Protein AF-A0A7M4BQ70-F1 (afdb_monomer)

Mean predicted aligned error: 18.28 Å

Foldseek 3Di:
DDDDDDDDDDDDDDDDDDDDPDDDDDDPVVVVVVVVVVVVPDDDDDDDVVVVVVVCVQCVLVVVLVVLLVLLVVLVVPDLVSLVVLLVVLLVLLVVVVVCVVPDDDDDDDDPDDDDDDDDDDDDDDDDPVSLVSSLVSLCSSDPDDVSSVSSVSSSVVSCVVHPCVVVVVVVVVPDDDDDDDDDDDDDDDDDDDDDDDDDDDDDDDDDDDDDDDDDDDDDDDWDWDADDPDDPVPDDDDPPCPQWDPDPVDVRTTGHDDPPPPPPQVVVLSVVLVVLAVPQDAWEFDDKPDLADAAQDKIKTFTARLAQDDWWKWAQFPPRDTDTWAWPHDDRGMTITGHHNRHAWFDMDTFRFSDWGQGDVGDTDTRTYHYDYPDTRHHYEKAWNDWDWDPVDALEEEAQDKTKIKTAMAADQQKWKKKWKDFVPDTPDIDTPDGHGIDIDIDGHHNDQDKTWIKIKMWIAGPRGIDIDIDIGIYHDQFQKDFPDKAKAFQWFFPPPDPPPDDDHQAAAAQAWIKIWTQIATPFQFDDPCDPHTQWFWKWKKKWKQAPVGIDIWTFPDTFTHHNDTDPVGTGITTDRRNRQAFKMKIWMKMDTPSDDPRRPDSIDIDMDMDTHDYFAAAEEDEDWAEQVQLPGGTDDVVLVCVQVCQLSQFANARSRSYHYPPPPDPPPYPPDDDDPLQDNNQDPLDPVSQVSVQVSLQVVQVVVCVVPVDQRYAYEYEYEPPVNDQDKAADEPSHNYIYGYGPQNLRSNLRNLVNLVDAAAADLDPPPPTDPTHDPLDHNHQFADANMWGARPVVRDIDHDGFGASRYPDAPPVDDSSRHHHHSSSRNSNRVSRD

InterPro domains:
  IPR013783 Immunoglobulin-like fold [G3DSA:2.60.40.10] (285-359)

Structure (mmCIF, N/CA/C/O backbone):
data_AF-A0A7M4BQ70-F1
#
_entry.id   AF-A0A7M4BQ70-F1
#
loop_
_atom_site.group_PDB
_atom_site.id
_atom_site.type_symbol
_atom_site.label_atom_id
_atom_site.label_alt_id
_atom_site.label_comp_id
_atom_site.label_asym_id
_atom_site.label_entity_id
_atom_site.label_seq_id
_atom_site.pdbx_PDB_ins_code
_atom_site.Cartn_x
_atom_site.Cartn_y
_atom_site.Cartn_z
_atom_site.occupancy
_atom_site.B_iso_or_equiv
_atom_site.auth_seq_id
_atom_site.auth_comp_id
_atom_site.auth_asym_id
_atom_site.auth_atom_id
_atom_site.pdbx_PDB_model_num
ATOM 1 N N . MET A 1 1 ? 5.244 51.709 -63.763 1.00 38.31 1 MET A N 1
ATOM 2 C CA . MET A 1 1 ? 5.558 52.648 -62.658 1.00 38.31 1 MET A CA 1
ATOM 3 C C . MET A 1 1 ? 5.176 51.974 -61.342 1.00 38.31 1 MET A C 1
ATOM 5 O O . MET A 1 1 ? 4.122 51.354 -61.362 1.00 38.31 1 MET A O 1
ATOM 9 N N . PRO A 1 2 ? 5.934 52.065 -60.230 1.00 46.62 2 PRO A N 1
ATOM 10 C CA . PRO A 1 2 ? 7.212 52.737 -60.008 1.00 46.62 2 PRO A CA 1
ATOM 11 C C . PRO A 1 2 ? 8.396 51.776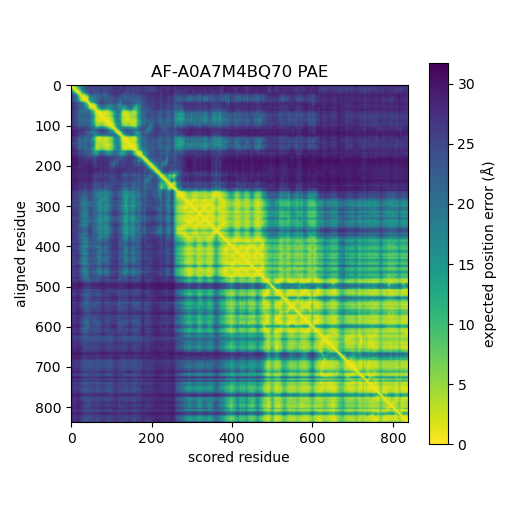 -59.752 1.00 46.62 2 PRO A C 1
ATOM 13 O O . PRO A 1 2 ? 8.256 50.587 -59.494 1.00 46.62 2 PRO A O 1
ATOM 16 N N . THR A 1 3 ? 9.577 52.372 -59.856 1.00 37.34 3 THR A N 1
ATOM 17 C CA . THR A 1 3 ? 10.950 51.871 -59.721 1.00 37.34 3 THR A CA 1
ATOM 18 C C . THR A 1 3 ? 11.385 51.619 -58.271 1.00 37.34 3 THR A C 1
ATOM 20 O O . THR A 1 3 ? 11.152 52.476 -57.417 1.00 37.34 3 THR A O 1
ATOM 23 N N . LYS A 1 4 ? 12.156 50.551 -58.006 1.00 34.53 4 LYS A N 1
ATOM 24 C CA . LYS A 1 4 ? 13.051 50.467 -56.834 1.00 34.53 4 LYS A CA 1
ATOM 25 C C . LYS A 1 4 ? 14.503 50.277 -57.281 1.00 34.53 4 LYS A C 1
ATOM 27 O O . LYS A 1 4 ? 14.823 49.400 -58.072 1.00 34.53 4 LYS A O 1
ATOM 32 N N . LYS A 1 5 ? 15.337 51.198 -56.795 1.00 35.03 5 LYS A N 1
ATOM 33 C CA . LYS A 1 5 ? 16.748 51.425 -57.114 1.00 35.03 5 LYS A CA 1
ATOM 34 C C . LYS A 1 5 ? 17.642 50.290 -56.604 1.00 35.03 5 LYS A C 1
ATOM 36 O O . LYS A 1 5 ? 17.593 49.964 -55.421 1.00 35.03 5 LYS A O 1
ATOM 41 N N . HIS A 1 6 ? 18.532 49.808 -57.468 1.00 35.06 6 HIS A N 1
ATOM 42 C CA . HIS A 1 6 ? 19.778 49.157 -57.071 1.00 35.06 6 HIS A CA 1
ATOM 43 C C . HIS A 1 6 ? 20.744 50.206 -56.506 1.00 35.06 6 HIS A C 1
ATOM 45 O O . HIS A 1 6 ? 20.974 51.242 -57.132 1.00 35.06 6 HIS A O 1
ATOM 51 N N . ARG A 1 7 ? 21.322 49.933 -55.333 1.00 32.34 7 ARG A N 1
ATOM 52 C CA . ARG A 1 7 ? 22.487 50.650 -54.807 1.00 32.34 7 ARG A CA 1
ATOM 53 C C . ARG A 1 7 ? 23.607 49.629 -54.645 1.00 32.34 7 ARG A C 1
ATOM 55 O O . ARG A 1 7 ? 23.526 48.760 -53.786 1.00 32.34 7 ARG A O 1
ATOM 62 N N . ALA A 1 8 ? 24.592 49.718 -55.531 1.00 36.09 8 ALA A N 1
ATOM 63 C CA . ALA A 1 8 ? 25.868 49.033 -55.411 1.00 36.09 8 ALA A CA 1
ATOM 64 C C . ALA A 1 8 ? 26.701 49.736 -54.331 1.00 36.09 8 ALA A C 1
ATOM 66 O O . ALA A 1 8 ? 26.790 50.968 -54.325 1.00 36.09 8 ALA A O 1
ATOM 67 N N . THR A 1 9 ? 27.298 48.959 -53.432 1.00 34.31 9 THR A N 1
ATOM 68 C CA . THR A 1 9 ? 28.248 49.444 -52.427 1.00 34.31 9 THR A CA 1
ATOM 69 C C . THR A 1 9 ? 29.610 48.848 -52.754 1.00 34.31 9 THR A C 1
ATOM 71 O O . THR A 1 9 ? 29.726 47.645 -52.977 1.00 34.31 9 THR A O 1
ATOM 74 N N . ALA A 1 10 ? 30.608 49.721 -52.849 1.00 34.94 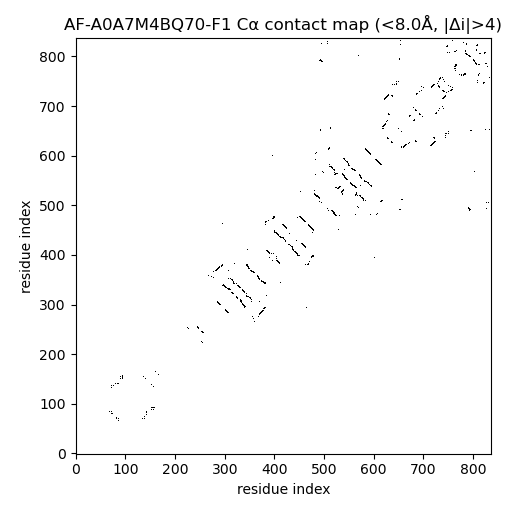10 ALA A N 1
ATOM 75 C CA . ALA A 1 10 ? 31.975 49.410 -53.233 1.00 34.94 10 ALA A CA 1
ATOM 76 C C . ALA A 1 10 ? 32.679 48.505 -52.208 1.00 34.94 10 ALA A C 1
ATOM 78 O O . ALA A 1 10 ? 32.578 48.716 -51.000 1.00 34.94 10 ALA A O 1
ATOM 79 N N . THR A 1 11 ? 33.418 47.525 -52.719 1.00 34.09 11 THR A N 1
ATOM 80 C CA . THR A 1 11 ? 34.337 46.643 -51.996 1.00 34.09 11 THR A CA 1
ATOM 81 C C . THR A 1 11 ? 35.619 47.399 -51.631 1.00 34.09 11 THR A C 1
ATOM 83 O O . THR A 1 11 ? 36.306 47.912 -52.513 1.00 34.09 11 THR A O 1
ATOM 86 N N . GLN A 1 12 ? 35.959 47.459 -50.339 1.00 40.97 12 GLN A N 1
ATOM 87 C CA . GLN A 1 12 ? 37.309 47.803 -49.875 1.00 40.97 12 GLN A CA 1
ATOM 88 C C . GLN A 1 12 ? 38.196 46.541 -49.826 1.00 40.97 12 GLN A C 1
ATOM 90 O O . GLN A 1 12 ? 37.681 45.461 -49.528 1.00 40.97 12 GLN A O 1
ATOM 95 N N . PRO A 1 13 ? 39.508 46.651 -50.112 1.00 36.47 13 PRO A N 1
ATOM 96 C CA . PRO A 1 13 ? 40.449 45.540 -50.008 1.00 36.47 13 PRO A CA 1
ATOM 97 C C . PRO A 1 13 ? 40.725 45.191 -48.539 1.00 36.47 13 PRO A C 1
ATOM 99 O O . PRO A 1 13 ? 40.905 46.074 -47.702 1.00 36.47 13 PRO A O 1
ATOM 102 N N . GLY A 1 14 ? 40.717 43.890 -48.249 1.00 36.09 14 GLY A N 1
ATOM 103 C CA . GLY A 1 14 ? 40.751 43.329 -46.902 1.00 36.09 14 GLY A CA 1
ATOM 104 C C . GLY A 1 14 ? 42.095 43.454 -46.185 1.00 36.09 14 GLY A C 1
ATOM 105 O O . GLY A 1 14 ? 43.161 43.249 -46.762 1.00 36.09 14 GLY A O 1
ATOM 106 N N . THR A 1 15 ? 42.003 43.731 -44.889 1.00 46.19 15 THR A N 1
ATOM 107 C CA . THR A 1 15 ? 43.049 43.506 -43.887 1.00 46.19 15 THR A CA 1
ATOM 108 C C . THR A 1 15 ? 43.100 42.002 -43.562 1.00 46.19 15 THR A C 1
ATOM 110 O O . THR A 1 15 ? 42.032 41.399 -43.426 1.00 46.19 15 THR A O 1
ATOM 113 N N . PRO A 1 16 ? 44.278 41.361 -43.443 1.00 41.09 16 PRO A N 1
ATOM 114 C CA . PRO A 1 16 ? 44.357 39.945 -43.083 1.00 41.09 16 PRO A CA 1
ATOM 115 C C . PRO A 1 16 ? 43.843 39.716 -41.647 1.00 41.09 16 PRO A C 1
ATOM 117 O O . PRO A 1 16 ? 44.098 40.556 -40.780 1.00 41.09 16 PRO A O 1
ATOM 120 N N . PRO A 1 17 ? 43.123 38.612 -41.370 1.00 36.28 17 PRO A N 1
ATOM 121 C CA . PRO A 1 17 ? 42.645 38.318 -40.026 1.00 36.28 17 PRO A CA 1
ATOM 122 C C . PRO A 1 17 ? 43.804 37.900 -39.114 1.00 36.28 17 PRO A C 1
ATOM 124 O O . PRO A 1 17 ? 44.617 37.047 -39.472 1.00 36.28 17 PRO A O 1
ATOM 127 N N . SER A 1 18 ? 43.850 38.483 -37.914 1.00 38.06 18 SER A N 1
ATOM 128 C CA . SER A 1 18 ? 44.608 37.931 -36.788 1.00 38.06 18 SER A CA 1
ATOM 129 C C . SER A 1 18 ? 44.071 36.537 -36.433 1.00 38.06 18 SER A C 1
ATOM 131 O O . SER A 1 18 ? 42.858 36.328 -36.518 1.00 38.06 18 SER A O 1
ATOM 133 N N . PRO A 1 19 ? 44.924 35.588 -36.012 1.00 32.72 19 PRO A N 1
ATOM 134 C CA . PRO A 1 19 ? 44.477 34.260 -35.613 1.00 32.72 19 PRO A CA 1
ATOM 135 C C . PRO A 1 19 ? 43.611 34.361 -34.349 1.00 32.72 19 PRO A C 1
ATOM 137 O O . PRO A 1 19 ? 44.095 34.744 -33.285 1.00 32.72 19 PRO A O 1
ATOM 140 N N . SER A 1 20 ? 42.321 34.039 -34.473 1.00 30.80 20 SER A N 1
ATOM 141 C CA . SER A 1 20 ? 41.414 33.863 -33.340 1.00 30.80 20 SER A CA 1
ATOM 142 C C . SER A 1 20 ? 41.683 32.508 -32.688 1.00 30.80 20 SER A C 1
ATOM 144 O O . SER A 1 20 ? 41.376 31.461 -33.259 1.00 30.80 20 SER A O 1
ATOM 146 N N . THR A 1 21 ? 42.228 32.513 -31.479 1.00 34.12 21 THR A N 1
ATOM 147 C CA . THR A 1 21 ? 42.140 31.380 -30.553 1.00 34.12 21 THR A CA 1
ATOM 148 C C . THR A 1 21 ? 40.746 31.364 -29.925 1.00 34.12 21 THR A C 1
ATOM 150 O O . THR A 1 21 ? 40.590 31.728 -28.763 1.00 34.12 21 THR A O 1
ATOM 153 N N . ASP A 1 22 ? 39.730 30.980 -30.700 1.00 27.31 22 ASP A N 1
ATOM 154 C CA . ASP A 1 22 ? 38.403 30.665 -30.168 1.00 27.31 22 ASP A CA 1
ATOM 155 C C . ASP A 1 22 ? 38.277 29.147 -30.042 1.00 27.31 22 ASP A C 1
ATOM 157 O O . ASP A 1 22 ? 38.184 28.406 -31.022 1.00 27.31 22 ASP A O 1
ATOM 161 N N . VAL A 1 23 ? 38.301 28.678 -28.797 1.00 29.28 23 VAL A N 1
ATOM 162 C CA . VAL A 1 23 ? 37.930 27.313 -28.433 1.00 29.28 23 VAL A CA 1
ATOM 163 C C . VAL A 1 23 ? 36.428 27.173 -28.680 1.00 29.28 23 VAL A C 1
ATOM 165 O O . VAL A 1 23 ? 35.619 27.798 -27.994 1.00 29.28 23 VAL A O 1
ATOM 168 N N . HIS A 1 24 ? 36.030 26.364 -29.663 1.00 29.09 24 HIS A N 1
ATOM 169 C CA . HIS A 1 24 ? 34.623 26.028 -29.863 1.00 29.09 24 HIS A CA 1
ATOM 170 C C . HIS A 1 24 ? 34.094 25.254 -28.646 1.00 29.09 24 HIS A C 1
ATOM 172 O O . HIS A 1 24 ? 34.524 24.134 -28.372 1.00 29.09 24 HIS A O 1
ATOM 178 N N . ALA A 1 25 ? 33.136 25.842 -27.925 1.00 32.41 25 ALA A N 1
ATOM 179 C CA . ALA A 1 25 ? 32.333 25.119 -26.945 1.00 32.41 25 ALA A CA 1
ATOM 180 C C . ALA A 1 25 ? 31.550 23.983 -27.633 1.00 32.41 25 ALA A C 1
ATOM 182 O O . ALA A 1 25 ? 31.101 24.135 -28.773 1.00 32.41 25 ALA A O 1
ATOM 183 N N . PHE A 1 26 ? 31.375 22.856 -26.933 1.00 31.47 26 PHE A N 1
ATOM 184 C CA . PHE A 1 26 ? 30.595 21.708 -27.405 1.00 31.47 26 PHE A CA 1
ATOM 185 C C . PHE A 1 26 ? 29.215 22.128 -27.926 1.00 31.47 26 PHE A C 1
ATOM 187 O O . PHE A 1 26 ? 28.529 22.959 -27.322 1.00 31.47 26 PHE A O 1
ATOM 194 N N . ALA A 1 27 ? 28.766 21.508 -29.020 1.00 37.94 27 ALA A N 1
ATOM 195 C CA . ALA A 1 27 ? 27.408 21.705 -29.498 1.00 37.94 27 ALA A CA 1
ATOM 196 C C . ALA A 1 27 ? 26.410 21.215 -28.423 1.00 37.94 27 ALA A C 1
ATOM 198 O O . ALA A 1 27 ? 26.589 20.121 -27.878 1.00 37.94 27 ALA A O 1
ATOM 199 N N . PRO A 1 28 ? 25.301 21.934 -28.156 1.00 37.88 28 PRO A N 1
ATOM 200 C CA . PRO A 1 28 ? 24.269 21.528 -27.187 1.00 37.88 28 PRO A CA 1
ATOM 201 C C . PRO A 1 28 ? 23.626 20.148 -27.428 1.00 37.88 28 PRO A C 1
ATOM 203 O O . PRO A 1 28 ? 22.796 19.705 -26.633 1.00 37.88 28 PRO A O 1
ATOM 206 N N . ARG A 1 29 ? 23.952 19.495 -28.550 1.00 36.84 29 ARG A N 1
ATOM 207 C CA . ARG A 1 29 ? 23.546 18.137 -28.924 1.00 36.84 29 ARG A CA 1
ATOM 208 C C . ARG A 1 29 ? 24.431 17.067 -28.273 1.00 36.84 29 ARG A C 1
ATOM 210 O O . ARG A 1 29 ? 23.907 16.042 -27.853 1.00 36.84 29 ARG A O 1
ATOM 217 N N . ASP A 1 30 ? 25.730 17.324 -28.136 1.00 38.97 30 ASP A N 1
ATOM 218 C CA . ASP A 1 30 ? 26.697 16.365 -27.586 1.00 38.97 30 ASP A CA 1
ATOM 219 C C . ASP A 1 30 ? 26.665 16.354 -26.053 1.00 38.97 30 ASP A C 1
ATOM 221 O O . ASP A 1 30 ? 26.732 15.290 -25.440 1.00 38.97 30 ASP A O 1
ATOM 225 N N . ILE A 1 31 ? 26.420 17.521 -25.444 1.00 37.47 31 ILE A N 1
ATOM 226 C CA . ILE A 1 31 ? 26.162 17.660 -24.000 1.00 37.47 31 ILE A CA 1
ATOM 227 C C . ILE A 1 31 ? 24.901 16.871 -23.606 1.00 37.47 31 ILE A C 1
ATOM 229 O O . ILE A 1 31 ? 24.940 16.060 -22.684 1.00 37.47 31 ILE A O 1
ATOM 233 N N . ARG A 1 32 ? 23.809 17.000 -24.376 1.00 39.59 32 ARG A N 1
ATOM 234 C CA . ARG A 1 32 ? 22.555 16.260 -24.130 1.00 39.59 32 ARG A CA 1
ATOM 235 C C . ARG A 1 32 ? 22.685 14.748 -24.321 1.00 39.59 32 ARG A C 1
ATOM 237 O O . ARG A 1 32 ? 22.023 13.986 -23.622 1.00 39.59 32 ARG A O 1
ATOM 244 N N . ARG A 1 33 ? 23.551 14.301 -25.235 1.00 40.78 33 ARG A N 1
ATOM 245 C CA . ARG A 1 33 ? 23.840 12.874 -25.455 1.00 40.78 33 ARG A CA 1
ATOM 246 C C . ARG A 1 33 ? 24.620 12.263 -24.283 1.00 40.78 33 ARG A C 1
ATOM 248 O O . ARG A 1 33 ? 24.382 11.111 -23.930 1.00 40.78 33 ARG A O 1
ATOM 255 N N . LEU A 1 34 ? 25.511 13.036 -23.656 1.00 34.72 34 LEU A N 1
ATOM 256 C CA . LEU A 1 34 ? 26.246 12.628 -22.454 1.00 34.72 34 LEU A CA 1
ATOM 257 C C . LEU A 1 34 ? 25.341 12.564 -21.212 1.00 34.72 34 LEU A C 1
ATOM 259 O O . LEU A 1 34 ? 25.412 11.599 -20.455 1.00 34.72 34 LEU A O 1
ATOM 263 N N . GLU A 1 35 ? 24.441 13.535 -21.039 1.00 38.62 35 GLU A N 1
ATOM 264 C CA . GLU A 1 35 ? 23.455 13.548 -19.944 1.00 38.62 35 GLU A CA 1
ATOM 265 C C . GLU A 1 35 ? 22.516 12.325 -19.995 1.00 38.62 35 GLU A C 1
ATOM 267 O O . GLU A 1 35 ? 22.241 11.702 -18.967 1.00 38.62 35 GLU A O 1
ATOM 272 N N . GLN A 1 36 ? 22.094 11.917 -21.199 1.00 40.50 36 GLN A N 1
ATOM 273 C CA . GLN A 1 36 ? 21.262 10.726 -21.429 1.00 40.50 36 GLN A CA 1
ATOM 274 C C . GLN A 1 36 ? 21.963 9.409 -21.054 1.00 40.50 36 GLN A C 1
ATOM 276 O O . GLN A 1 36 ? 21.322 8.492 -20.542 1.00 40.50 36 GLN A O 1
ATOM 281 N N . LEU A 1 37 ? 23.280 9.312 -21.263 1.00 40.19 37 LEU A N 1
ATOM 282 C CA . LEU A 1 37 ? 24.069 8.120 -20.928 1.00 40.19 37 LEU A CA 1
ATOM 283 C C . LEU A 1 37 ? 24.333 7.989 -19.421 1.00 40.19 37 LEU A C 1
ATOM 285 O O . LEU A 1 37 ? 24.360 6.874 -18.896 1.00 40.19 37 LEU A O 1
ATOM 289 N N . VAL A 1 38 ? 24.485 9.113 -18.715 1.00 35.47 38 VAL A N 1
ATOM 290 C CA . VAL A 1 38 ? 24.699 9.145 -17.257 1.00 35.47 38 VAL A CA 1
ATOM 291 C C . VAL A 1 38 ? 23.411 8.804 -16.497 1.00 35.47 38 VAL A C 1
ATOM 293 O O . VAL A 1 38 ? 23.454 8.057 -15.519 1.00 35.47 38 VAL A O 1
ATOM 296 N N . ALA A 1 39 ? 22.254 9.265 -16.979 1.00 38.72 39 ALA A N 1
ATOM 297 C CA . ALA A 1 39 ? 20.955 8.992 -16.360 1.00 38.72 39 ALA A CA 1
ATOM 298 C C . ALA A 1 39 ? 20.528 7.510 -16.429 1.00 38.72 39 ALA A C 1
ATOM 300 O O . ALA A 1 39 ? 19.745 7.058 -15.597 1.00 38.72 39 ALA A O 1
ATOM 301 N N . HIS A 1 40 ? 21.057 6.731 -17.379 1.00 34.91 40 HIS A N 1
ATOM 302 C CA . HIS A 1 40 ? 20.663 5.332 -17.588 1.00 34.91 40 HIS A CA 1
ATOM 303 C C . HIS A 1 40 ? 21.408 4.317 -16.695 1.00 34.91 40 HIS A C 1
ATOM 305 O O . HIS A 1 40 ? 21.051 3.141 -16.681 1.00 34.91 40 HIS A O 1
ATOM 311 N N . ARG A 1 41 ? 22.444 4.733 -15.942 1.00 30.47 41 ARG A N 1
ATOM 312 C CA . ARG A 1 41 ? 23.308 3.819 -15.160 1.00 30.47 41 ARG A CA 1
ATOM 313 C C . ARG A 1 41 ? 23.266 3.982 -13.634 1.00 30.47 41 ARG A C 1
ATOM 315 O O . ARG A 1 41 ? 23.991 3.265 -12.947 1.00 30.47 41 ARG A O 1
ATOM 322 N N . LEU A 1 42 ? 22.424 4.856 -13.078 1.00 28.84 42 LEU A N 1
ATOM 323 C CA . LEU A 1 42 ? 22.315 5.054 -11.624 1.00 28.84 42 LEU A CA 1
ATOM 324 C C . LEU A 1 42 ? 20.877 4.808 -11.125 1.00 28.84 42 LEU A C 1
ATOM 326 O O . LEU A 1 42 ? 19.964 5.498 -11.574 1.00 28.84 42 LEU A O 1
ATOM 330 N N . PRO A 1 43 ? 20.638 3.867 -10.188 1.00 29.48 43 PRO A N 1
ATOM 331 C CA . PRO A 1 43 ? 19.334 3.728 -9.547 1.00 29.48 43 PRO A CA 1
ATOM 332 C C . PRO A 1 43 ? 19.070 4.897 -8.584 1.00 29.48 43 PRO A C 1
ATOM 334 O O . PRO A 1 43 ? 19.944 5.317 -7.823 1.00 29.48 43 PRO A O 1
ATOM 337 N N . ALA A 1 44 ? 17.844 5.420 -8.630 1.00 30.95 44 ALA A N 1
ATOM 338 C CA . ALA A 1 44 ? 17.413 6.625 -7.934 1.00 30.95 44 ALA A CA 1
ATOM 339 C C . ALA A 1 44 ? 17.340 6.453 -6.403 1.00 30.95 44 ALA A C 1
ATOM 341 O O . ALA A 1 44 ? 16.436 5.806 -5.881 1.00 30.95 44 ALA A O 1
ATOM 342 N N . TYR A 1 45 ? 18.240 7.126 -5.683 1.00 30.39 45 TYR A N 1
ATOM 343 C CA . TYR A 1 45 ? 18.024 7.580 -4.306 1.00 30.39 45 TYR A CA 1
ATOM 344 C C . TYR A 1 45 ? 18.478 9.043 -4.198 1.00 30.39 45 TYR A C 1
ATOM 346 O O . TYR A 1 45 ? 19.604 9.347 -4.599 1.00 30.39 45 TYR A O 1
ATOM 354 N N . PRO A 1 46 ? 17.659 9.966 -3.660 1.00 33.12 46 PRO A N 1
ATOM 355 C CA . PRO A 1 46 ? 18.097 11.339 -3.461 1.00 33.12 46 PRO A CA 1
ATOM 356 C C . PRO A 1 46 ? 19.061 11.396 -2.269 1.00 33.12 46 PRO A C 1
ATOM 358 O O . PRO A 1 46 ? 18.677 11.158 -1.124 1.00 33.12 46 PRO A O 1
ATOM 361 N N . LEU A 1 47 ? 20.329 11.711 -2.533 1.00 32.81 47 LEU A N 1
ATOM 362 C CA . LEU A 1 47 ? 21.288 12.065 -1.487 1.00 32.81 47 LEU A CA 1
ATOM 363 C C . LEU A 1 47 ? 20.953 13.457 -0.938 1.00 32.81 47 LEU A C 1
ATOM 365 O O . LEU A 1 47 ? 20.641 14.377 -1.694 1.00 32.81 47 LEU A O 1
ATOM 369 N N . ALA A 1 48 ? 21.040 13.625 0.383 1.00 39.72 48 ALA A N 1
ATOM 370 C CA . ALA A 1 48 ? 20.822 14.919 1.022 1.00 39.72 48 ALA A CA 1
ATOM 371 C C . ALA A 1 48 ? 21.852 15.965 0.523 1.00 39.72 48 ALA A C 1
ATOM 373 O O . ALA A 1 48 ? 23.019 15.613 0.326 1.00 39.72 48 ALA A O 1
ATOM 374 N N . PRO A 1 49 ? 21.489 17.256 0.391 1.00 38.38 49 PRO A N 1
ATOM 375 C CA . PRO A 1 49 ? 22.379 18.306 -0.128 1.00 38.38 49 PRO A CA 1
ATOM 376 C C . PRO A 1 49 ? 23.742 18.412 0.585 1.00 38.38 49 PRO A C 1
ATOM 378 O O . PRO A 1 49 ? 24.759 18.699 -0.042 1.00 38.38 49 PRO A O 1
ATOM 381 N N . ALA A 1 50 ? 23.793 18.102 1.885 1.00 36.81 50 ALA A N 1
ATOM 382 C CA . ALA A 1 50 ? 25.030 18.083 2.669 1.00 36.81 50 ALA A CA 1
ATOM 383 C C . ALA A 1 50 ? 25.963 16.903 2.324 1.00 36.81 50 ALA A C 1
ATOM 385 O O . ALA A 1 50 ? 27.182 17.024 2.446 1.00 36.81 50 ALA A O 1
ATOM 386 N N . ALA A 1 51 ? 25.409 15.772 1.876 1.00 35.94 51 ALA A N 1
ATOM 387 C CA . ALA A 1 51 ? 26.185 14.644 1.367 1.00 35.94 51 ALA A CA 1
ATOM 388 C C . ALA A 1 51 ? 26.738 14.953 -0.031 1.00 35.94 51 ALA A C 1
ATOM 390 O O . ALA A 1 51 ? 27.896 14.655 -0.291 1.00 35.94 51 ALA A O 1
ATOM 391 N N . LEU A 1 52 ? 25.963 15.638 -0.881 1.00 37.22 52 LEU A N 1
ATOM 392 C CA . LEU A 1 52 ? 26.404 16.145 -2.189 1.00 37.22 52 LEU A CA 1
ATOM 393 C C . LEU A 1 52 ? 27.562 17.147 -2.072 1.00 37.22 52 LEU A C 1
ATOM 395 O O . LEU A 1 52 ? 28.539 17.027 -2.803 1.00 37.22 52 LEU A O 1
ATOM 399 N N . ALA A 1 53 ? 27.505 18.076 -1.113 1.00 38.25 53 ALA A N 1
ATOM 400 C CA . ALA A 1 53 ? 28.583 19.039 -0.880 1.00 38.25 53 ALA A CA 1
ATOM 401 C C . ALA A 1 53 ? 29.884 18.371 -0.390 1.00 38.25 53 ALA A C 1
ATOM 403 O O . ALA A 1 53 ? 30.970 18.718 -0.845 1.00 38.25 53 ALA A O 1
ATOM 404 N N . LYS A 1 54 ? 29.788 17.369 0.495 1.00 37.00 54 LYS A N 1
ATOM 405 C CA . LYS A 1 54 ? 30.957 16.617 0.986 1.00 37.00 54 LYS A CA 1
ATOM 406 C C . LYS A 1 54 ? 31.528 15.658 -0.064 1.00 37.00 54 LYS A C 1
ATOM 408 O O . LYS A 1 54 ? 32.744 15.506 -0.141 1.00 37.00 54 LYS A O 1
ATOM 413 N N . LEU A 1 55 ? 30.674 15.063 -0.900 1.00 33.09 55 LEU A N 1
ATOM 414 C CA . LEU A 1 55 ? 31.087 14.240 -2.039 1.00 33.09 55 LEU A CA 1
ATOM 415 C C . LEU A 1 55 ? 31.781 15.096 -3.112 1.00 33.09 55 LEU A C 1
ATOM 417 O O . LEU A 1 55 ? 32.806 14.687 -3.635 1.00 33.09 55 LEU A O 1
ATOM 421 N N . ALA A 1 56 ? 31.281 16.305 -3.386 1.00 35.59 56 ALA A N 1
ATOM 422 C CA . ALA A 1 56 ? 31.891 17.242 -4.332 1.00 35.59 56 ALA A CA 1
ATOM 423 C C . ALA A 1 56 ? 33.284 17.716 -3.881 1.00 35.59 56 ALA A C 1
ATOM 425 O O . ALA A 1 56 ? 34.200 17.777 -4.695 1.00 35.59 56 ALA A O 1
ATOM 426 N N . VAL A 1 57 ? 33.475 17.980 -2.583 1.00 38.31 57 VAL A N 1
ATOM 427 C CA . VAL A 1 57 ? 34.785 18.360 -2.020 1.00 38.31 57 VAL A CA 1
ATOM 428 C C . VAL A 1 57 ? 35.776 17.185 -2.027 1.00 38.31 57 VAL A C 1
ATOM 430 O O . VAL A 1 57 ? 36.955 17.390 -2.293 1.00 38.31 57 VAL A O 1
ATOM 433 N N . GLY A 1 58 ? 35.311 15.951 -1.795 1.00 34.53 58 GLY A N 1
ATOM 434 C CA . GLY A 1 58 ? 36.157 14.748 -1.839 1.00 34.53 58 GLY A CA 1
ATOM 435 C C . GLY A 1 58 ? 36.458 14.211 -3.248 1.00 34.53 58 GLY A C 1
ATOM 436 O O . GLY A 1 58 ? 37.478 13.553 -3.436 1.00 34.53 58 GLY A O 1
ATOM 437 N N . LEU A 1 59 ? 35.597 14.481 -4.238 1.00 33.84 59 LEU A N 1
ATOM 438 C CA . LEU A 1 59 ? 35.743 14.022 -5.629 1.00 33.84 59 LEU A CA 1
ATOM 439 C C . LEU A 1 59 ? 36.391 15.052 -6.564 1.00 33.84 59 LEU A C 1
ATOM 441 O O . LEU A 1 59 ? 36.791 14.673 -7.663 1.00 33.84 59 LEU A O 1
ATOM 445 N N . ALA A 1 60 ? 36.531 16.317 -6.153 1.00 38.00 60 ALA A N 1
ATOM 446 C CA . ALA A 1 60 ? 37.185 17.360 -6.950 1.00 38.00 60 ALA A CA 1
ATOM 447 C C . ALA A 1 60 ? 38.603 16.986 -7.457 1.00 38.00 60 ALA A C 1
ATOM 449 O O . ALA A 1 60 ? 38.936 17.361 -8.580 1.00 38.00 60 ALA A O 1
ATOM 450 N N . PRO A 1 61 ? 39.426 16.202 -6.724 1.00 42.25 61 PRO A N 1
ATOM 451 C CA . PRO A 1 61 ? 40.705 15.708 -7.250 1.00 42.25 61 PRO A CA 1
ATOM 452 C C . PRO A 1 61 ? 40.579 14.569 -8.285 1.00 42.25 61 PRO A C 1
ATOM 454 O O . PRO A 1 61 ? 41.532 14.291 -9.005 1.00 42.25 61 PRO A O 1
ATOM 457 N N . LEU A 1 62 ? 39.425 13.890 -8.372 1.00 41.59 62 LEU A N 1
ATOM 458 C CA . LEU A 1 62 ? 39.198 12.718 -9.237 1.00 41.59 62 LEU A CA 1
ATOM 459 C C . LEU A 1 62 ? 38.430 13.038 -10.524 1.00 41.59 62 LEU A C 1
ATOM 461 O O . LEU A 1 62 ? 38.528 12.281 -11.489 1.00 41.59 62 LEU A O 1
ATOM 465 N N . THR A 1 63 ? 37.699 14.155 -10.581 1.00 49.97 63 THR A N 1
ATOM 466 C CA . THR A 1 63 ? 37.042 14.616 -11.816 1.00 49.97 63 THR A CA 1
ATOM 467 C C . THR A 1 63 ? 38.050 14.866 -12.936 1.00 49.97 63 THR A C 1
ATOM 469 O O . THR A 1 63 ? 37.806 14.454 -14.062 1.00 49.97 63 THR A O 1
ATOM 472 N N . TRP A 1 64 ? 39.243 15.369 -12.604 1.00 63.03 64 TRP A N 1
ATOM 473 C CA . TRP A 1 64 ? 40.327 15.572 -13.570 1.00 63.03 64 TRP A CA 1
ATOM 474 C C . TRP A 1 64 ? 40.812 14.267 -14.235 1.00 63.03 64 TRP A C 1
ATOM 476 O O . TRP A 1 64 ? 41.067 14.248 -15.435 1.00 63.03 64 TRP A O 1
ATOM 486 N N . LEU A 1 65 ? 40.873 13.142 -13.507 1.00 55.56 65 LEU A N 1
ATOM 487 C CA . LEU A 1 65 ? 41.226 11.834 -14.088 1.00 55.56 65 LEU A CA 1
ATOM 488 C C . LEU A 1 65 ? 40.168 11.349 -15.092 1.00 55.56 65 LEU A C 1
ATOM 490 O O . LEU A 1 65 ? 40.513 10.793 -16.138 1.00 55.56 65 LEU A O 1
ATOM 494 N N . ASN A 1 66 ? 38.888 11.596 -14.801 1.00 63.91 66 ASN A N 1
ATOM 495 C CA . ASN A 1 66 ? 37.791 11.320 -15.730 1.00 63.91 66 ASN A CA 1
ATOM 496 C C . ASN A 1 66 ? 37.803 12.252 -16.946 1.00 63.91 66 ASN A C 1
ATOM 498 O O . ASN A 1 66 ? 37.382 11.823 -18.015 1.00 63.91 66 ASN A O 1
ATOM 502 N N . ASP A 1 67 ? 38.324 13.471 -16.814 1.00 71.06 67 ASP A N 1
ATOM 503 C CA . ASP A 1 67 ? 38.477 14.410 -17.930 1.00 71.06 67 ASP A CA 1
ATOM 504 C C . ASP A 1 67 ? 39.647 14.021 -18.854 1.00 71.06 67 ASP A C 1
ATOM 506 O O . ASP A 1 67 ? 39.591 14.251 -20.064 1.00 71.06 67 ASP A O 1
ATOM 510 N N . LEU A 1 68 ? 40.677 13.354 -18.316 1.00 75.25 68 LEU A N 1
ATOM 511 C CA . LEU A 1 68 ? 41.801 12.835 -19.102 1.00 75.25 68 LEU A CA 1
ATOM 512 C C . LEU A 1 68 ? 41.513 11.500 -19.797 1.00 75.25 68 LEU A C 1
ATOM 514 O O . LEU A 1 68 ? 42.121 11.208 -20.824 1.00 75.25 68 LEU A O 1
ATOM 518 N N . LEU A 1 69 ? 40.602 10.678 -19.273 1.00 68.25 69 LEU A N 1
ATOM 519 C CA . LEU A 1 69 ? 40.267 9.357 -19.827 1.00 68.25 69 LEU A CA 1
ATOM 520 C C . LEU A 1 69 ? 39.756 9.394 -21.285 1.00 68.25 69 LEU A C 1
ATOM 522 O O . LEU A 1 69 ? 40.206 8.566 -22.082 1.00 68.25 69 LEU A O 1
ATOM 526 N N . PRO A 1 70 ? 38.876 10.334 -21.686 1.00 73.38 70 PRO A N 1
ATOM 527 C CA . PRO A 1 70 ? 38.488 10.520 -23.081 1.00 73.38 70 PRO A CA 1
ATOM 528 C C . PRO A 1 70 ? 39.667 10.881 -23.985 1.00 73.38 70 PRO A C 1
ATOM 530 O O . PRO A 1 70 ? 39.776 10.332 -25.080 1.00 73.38 70 PRO A O 1
ATOM 533 N N . ASP A 1 71 ? 40.570 11.761 -23.540 1.00 68.88 71 ASP A N 1
ATOM 534 C CA . ASP A 1 71 ? 41.783 12.082 -24.298 1.00 68.88 71 ASP A CA 1
ATOM 535 C C . ASP A 1 71 ? 42.726 10.877 -24.362 1.00 68.88 71 ASP A C 1
ATOM 537 O O . ASP A 1 71 ? 43.180 10.537 -25.446 1.00 68.88 71 ASP A O 1
ATOM 541 N N . ALA A 1 72 ? 42.912 10.130 -23.275 1.00 62.19 72 ALA A N 1
ATOM 542 C CA . ALA A 1 72 ? 43.703 8.903 -23.262 1.00 62.19 72 ALA A CA 1
ATOM 543 C C . ALA A 1 72 ? 43.152 7.824 -24.211 1.00 62.19 72 ALA A C 1
ATOM 545 O O . ALA A 1 72 ? 43.906 7.204 -24.960 1.00 62.19 72 ALA A O 1
ATOM 546 N N . HIS A 1 73 ? 41.833 7.622 -24.242 1.00 59.38 73 HIS A N 1
ATOM 547 C CA . HIS A 1 73 ? 41.190 6.720 -25.201 1.00 59.38 73 HIS A CA 1
ATOM 548 C C . HIS A 1 73 ? 41.389 7.187 -26.646 1.00 59.38 73 HIS A C 1
ATOM 550 O O . HIS A 1 73 ? 41.703 6.373 -27.513 1.00 59.38 73 HIS A O 1
ATOM 556 N N . ARG A 1 74 ? 41.236 8.489 -26.908 1.00 60.78 74 ARG A N 1
ATOM 557 C CA . ARG A 1 74 ? 41.451 9.074 -28.237 1.00 60.78 74 ARG A CA 1
ATOM 558 C C . ARG A 1 74 ? 42.912 8.977 -28.678 1.00 60.78 74 ARG A C 1
ATOM 560 O O . ARG A 1 74 ? 43.169 8.627 -29.824 1.00 60.78 74 ARG A O 1
ATOM 567 N N . VAL A 1 75 ? 43.865 9.172 -27.769 1.00 63.75 75 VAL A N 1
ATOM 568 C CA . VAL A 1 75 ? 45.303 8.979 -28.013 1.00 63.75 75 VAL A CA 1
ATOM 569 C C . VAL A 1 75 ? 45.612 7.545 -28.419 1.00 63.75 75 VAL A C 1
ATOM 571 O O . VAL A 1 75 ? 46.279 7.326 -29.431 1.00 63.75 75 VAL A O 1
ATOM 574 N N . LEU A 1 76 ? 45.085 6.567 -27.676 1.00 57.78 76 LEU A N 1
ATOM 575 C CA . LEU A 1 76 ? 45.247 5.145 -27.999 1.00 57.78 76 LEU A CA 1
ATOM 576 C C . LEU A 1 76 ? 44.535 4.760 -29.308 1.00 57.78 76 LEU A C 1
ATOM 578 O O . LEU A 1 76 ? 44.945 3.813 -29.973 1.00 57.78 76 LEU A O 1
ATOM 582 N N . ALA A 1 77 ? 43.512 5.518 -29.710 1.00 50.38 77 ALA A N 1
ATOM 583 C CA . ALA A 1 77 ? 42.862 5.412 -31.017 1.00 50.38 77 ALA A CA 1
ATOM 584 C C . ALA A 1 77 ? 43.578 6.201 -32.135 1.00 50.38 77 ALA A C 1
ATOM 586 O O . ALA A 1 77 ? 43.169 6.139 -33.294 1.00 50.38 77 ALA A O 1
ATOM 587 N N . GLY A 1 78 ? 44.655 6.921 -31.816 1.00 51.22 78 GLY A N 1
ATOM 588 C CA . GLY A 1 78 ? 45.487 7.616 -32.788 1.00 51.22 78 GLY A CA 1
ATOM 589 C C . GLY A 1 78 ? 45.148 9.095 -33.048 1.00 51.22 78 GLY A C 1
ATOM 590 O O . GLY A 1 78 ? 45.593 9.643 -34.060 1.00 51.22 78 GLY A O 1
ATOM 591 N N . ASP A 1 79 ? 44.413 9.758 -32.158 1.00 67.81 79 ASP A N 1
ATOM 592 C CA . ASP A 1 79 ? 44.105 11.195 -32.225 1.00 67.81 79 ASP A CA 1
ATOM 593 C C . ASP A 1 79 ? 45.300 12.044 -31.742 1.00 67.81 79 ASP A C 1
ATOM 595 O O . ASP A 1 79 ? 45.707 11.974 -30.579 1.00 67.81 79 ASP A O 1
ATOM 599 N N . LEU A 1 80 ? 45.881 12.834 -32.651 1.00 63.75 80 LEU A N 1
ATOM 600 C CA . LEU A 1 80 ? 47.049 13.679 -32.376 1.00 63.75 80 LEU A CA 1
ATOM 601 C C . LEU A 1 80 ? 46.698 14.933 -31.558 1.00 63.75 80 LEU A C 1
ATOM 603 O O . LEU A 1 80 ? 47.516 15.379 -30.756 1.00 63.75 80 LEU A O 1
ATOM 607 N N . ASP A 1 81 ? 45.482 15.465 -31.689 1.00 64.06 81 ASP A N 1
ATOM 608 C CA . ASP A 1 81 ? 45.051 16.637 -30.921 1.00 64.06 81 ASP A CA 1
ATOM 609 C C . ASP A 1 81 ? 44.766 16.246 -29.468 1.00 64.06 81 ASP A C 1
ATOM 611 O O . ASP A 1 81 ? 45.066 16.996 -28.536 1.00 64.06 81 ASP A O 1
ATOM 615 N N . ALA A 1 82 ? 44.217 15.045 -29.256 1.00 63.34 82 ALA A N 1
ATOM 616 C CA . ALA A 1 82 ? 44.105 14.456 -27.924 1.00 63.34 82 ALA A CA 1
ATOM 617 C C . ALA A 1 82 ? 45.479 14.179 -27.302 1.00 63.34 82 ALA A C 1
ATOM 619 O O . ALA A 1 82 ? 45.646 14.401 -26.105 1.00 63.34 82 ALA A O 1
ATOM 620 N N . ALA A 1 83 ? 46.469 13.767 -28.104 1.00 62.81 83 ALA A N 1
ATOM 621 C CA . ALA A 1 83 ? 47.839 13.561 -27.630 1.00 62.81 83 ALA A CA 1
ATOM 622 C C . ALA A 1 83 ? 48.467 14.870 -27.152 1.00 62.81 83 ALA A C 1
ATOM 624 O O . ALA A 1 83 ? 48.986 14.919 -26.040 1.00 62.81 83 ALA A O 1
ATOM 625 N N . ALA A 1 84 ? 48.328 15.948 -27.927 1.00 72.56 84 ALA A N 1
ATOM 626 C CA . ALA A 1 84 ? 48.829 17.266 -27.550 1.00 72.56 84 ALA A CA 1
ATOM 627 C C . ALA A 1 84 ? 48.170 17.809 -26.266 1.00 72.56 84 ALA A C 1
ATOM 629 O O . ALA A 1 84 ? 48.856 18.357 -25.403 1.00 72.56 84 ALA A O 1
ATOM 630 N N . ARG A 1 85 ? 46.851 17.624 -26.097 1.00 82.81 85 ARG A N 1
ATOM 631 C CA . ARG A 1 85 ? 46.140 18.025 -24.867 1.00 82.81 85 ARG A CA 1
ATOM 632 C C . ARG A 1 85 ? 46.541 17.185 -23.659 1.00 82.81 85 ARG A C 1
ATOM 634 O O . ARG A 1 85 ? 46.793 17.740 -22.591 1.00 82.81 85 ARG A O 1
ATOM 641 N N . LEU A 1 86 ? 46.619 15.863 -23.822 1.00 78.75 86 LEU A N 1
ATOM 642 C CA . LEU A 1 86 ? 47.024 14.949 -22.754 1.00 78.75 86 LEU A CA 1
ATOM 643 C C . LEU A 1 86 ? 48.455 15.248 -22.290 1.00 78.75 86 LEU A C 1
ATOM 645 O O . LEU A 1 86 ? 48.707 15.303 -21.089 1.00 78.75 86 LEU A O 1
ATOM 649 N N . ARG A 1 87 ? 49.356 15.512 -23.241 1.00 81.19 87 ARG A N 1
ATOM 650 C CA . ARG A 1 87 ? 50.728 15.969 -23.012 1.00 81.19 87 ARG A CA 1
ATOM 651 C C . ARG A 1 87 ? 50.771 17.262 -22.217 1.00 81.19 87 ARG A C 1
ATOM 653 O O . ARG A 1 87 ? 51.325 17.269 -21.128 1.00 81.19 87 ARG A O 1
ATOM 660 N N . LEU A 1 88 ? 50.114 18.321 -22.690 1.00 80.56 88 LEU A N 1
ATOM 661 C CA . LEU A 1 88 ? 50.080 19.605 -21.983 1.00 80.56 88 LEU A CA 1
ATOM 662 C C . LEU A 1 88 ? 49.604 19.445 -20.529 1.00 80.56 88 LEU A C 1
ATOM 664 O O . LEU A 1 88 ? 50.223 19.969 -19.603 1.00 80.56 88 LEU A O 1
ATOM 668 N N . ASN A 1 89 ? 48.533 18.676 -20.322 1.00 78.94 89 ASN A N 1
ATOM 669 C CA . ASN A 1 89 ? 47.951 18.467 -19.001 1.00 78.94 89 ASN A CA 1
ATOM 670 C C . ASN A 1 89 ? 48.875 17.670 -18.070 1.00 78.94 89 ASN A C 1
ATOM 672 O O . ASN A 1 89 ? 49.078 18.087 -16.933 1.00 78.94 89 ASN A O 1
ATOM 676 N N . LEU A 1 90 ? 49.451 16.555 -18.526 1.00 79.31 90 LEU A N 1
ATOM 677 C CA . LEU A 1 90 ? 50.303 15.711 -17.682 1.00 79.31 90 LEU A CA 1
ATOM 678 C C . LEU A 1 90 ? 51.687 16.325 -17.436 1.00 79.31 90 LEU A C 1
ATOM 680 O O . LEU A 1 90 ? 52.169 16.283 -16.306 1.00 79.31 90 LEU A O 1
ATOM 684 N N . THR A 1 91 ? 52.287 16.956 -18.447 1.00 75.94 91 THR A N 1
ATOM 685 C CA . THR A 1 91 ? 53.569 17.669 -18.330 1.00 75.94 91 THR A CA 1
ATOM 686 C C . THR A 1 91 ? 53.446 18.844 -17.358 1.00 75.94 91 THR A C 1
ATOM 688 O O . THR A 1 91 ? 54.253 18.951 -16.438 1.00 75.94 91 THR A O 1
ATOM 691 N N . SER A 1 92 ? 52.390 19.667 -17.466 1.00 74.00 92 SER A N 1
ATOM 692 C CA . SER A 1 92 ? 52.165 20.779 -16.524 1.00 74.00 92 SER A CA 1
ATOM 693 C C . SER A 1 92 ? 51.995 20.309 -15.075 1.00 74.00 92 SER A C 1
ATOM 695 O O . SER A 1 92 ? 52.441 20.978 -14.140 1.00 74.00 92 SER A O 1
ATOM 697 N N . LEU A 1 93 ? 51.402 19.127 -14.879 1.00 72.56 93 LEU A N 1
ATOM 698 C CA . LEU A 1 93 ? 51.256 18.526 -13.561 1.00 72.56 93 LEU A CA 1
ATOM 699 C C . LEU A 1 93 ? 52.598 18.040 -13.001 1.00 72.56 93 LEU A C 1
ATOM 701 O O . LEU A 1 93 ? 52.874 18.251 -11.822 1.00 72.56 93 LEU A O 1
ATOM 705 N N . GLY A 1 94 ? 53.435 17.423 -13.840 1.00 64.56 94 GLY A N 1
ATOM 706 C CA . GLY A 1 94 ? 54.791 17.000 -13.479 1.00 64.56 94 GLY A CA 1
ATOM 707 C C . GLY A 1 94 ? 55.687 18.184 -13.113 1.00 64.56 94 GLY A C 1
ATOM 708 O O . GLY A 1 94 ? 56.395 18.153 -12.105 1.00 64.56 94 GLY A O 1
ATOM 709 N N . GLU A 1 95 ? 55.590 19.283 -13.859 1.00 71.56 95 GLU A N 1
ATOM 710 C CA . GLU A 1 95 ? 56.312 20.521 -13.555 1.00 71.56 95 GLU A CA 1
ATOM 711 C C . GLU A 1 95 ? 55.848 21.151 -12.236 1.00 71.56 95 GLU A C 1
ATOM 713 O O . GLU A 1 95 ? 56.681 21.545 -11.412 1.00 71.56 95 GLU A O 1
ATOM 718 N N . ALA A 1 96 ? 54.532 21.202 -12.001 1.00 65.50 96 ALA A N 1
ATOM 719 C CA . ALA A 1 96 ? 53.955 21.691 -10.752 1.00 65.50 96 ALA A CA 1
ATOM 720 C C . ALA A 1 96 ? 54.354 20.814 -9.554 1.00 65.50 96 ALA A C 1
ATOM 722 O O . ALA A 1 96 ? 54.690 21.341 -8.494 1.00 65.50 96 ALA A O 1
ATOM 723 N N . ALA A 1 97 ? 54.391 19.492 -9.728 1.00 58.88 97 ALA A N 1
ATOM 724 C CA . ALA A 1 97 ? 54.860 18.540 -8.726 1.00 58.88 97 ALA A CA 1
ATOM 725 C C . ALA A 1 97 ? 56.332 18.774 -8.359 1.00 58.88 97 ALA A C 1
ATOM 727 O O . ALA A 1 97 ? 56.676 18.900 -7.182 1.00 58.88 97 ALA A O 1
ATOM 728 N N . HIS A 1 98 ? 57.196 18.916 -9.366 1.00 57.06 98 HIS A N 1
ATOM 729 C CA . HIS A 1 98 ? 58.607 19.241 -9.166 1.00 57.06 98 HIS A CA 1
ATOM 730 C C . HIS A 1 98 ? 58.794 20.617 -8.513 1.00 57.06 98 HIS A C 1
ATOM 732 O O . HIS A 1 98 ? 59.705 20.807 -7.709 1.00 57.06 98 HIS A O 1
ATOM 738 N N . ALA A 1 99 ? 57.961 21.607 -8.846 1.00 61.16 99 ALA A N 1
ATOM 739 C CA . ALA A 1 99 ? 57.982 22.918 -8.201 1.00 61.16 99 ALA A CA 1
ATOM 740 C C . ALA A 1 99 ? 57.550 22.842 -6.725 1.00 61.16 99 ALA A C 1
ATOM 742 O O . ALA A 1 99 ? 58.264 23.359 -5.870 1.00 61.16 99 ALA A O 1
ATOM 743 N N . ALA A 1 100 ? 56.459 22.135 -6.419 1.00 57.00 100 ALA A N 1
ATOM 744 C CA . ALA A 1 100 ? 55.943 21.961 -5.062 1.00 57.00 100 ALA A CA 1
ATOM 745 C C . ALA A 1 100 ? 56.927 21.212 -4.150 1.00 57.00 100 ALA A C 1
ATOM 747 O O . ALA A 1 100 ? 57.141 21.612 -3.006 1.00 57.00 100 ALA A O 1
ATOM 748 N N . ALA A 1 101 ? 57.588 20.174 -4.673 1.00 52.09 101 ALA A N 1
ATOM 749 C CA . ALA A 1 101 ? 58.635 19.445 -3.957 1.00 52.09 101 ALA A CA 1
ATOM 750 C C . ALA A 1 101 ? 59.851 20.329 -3.626 1.00 52.09 101 ALA A C 1
ATOM 752 O O . ALA A 1 101 ? 60.507 20.122 -2.609 1.00 52.09 101 ALA A O 1
ATOM 753 N N . ARG A 1 102 ? 60.137 21.339 -4.460 1.00 56.38 102 ARG A N 1
ATOM 754 C CA . ARG A 1 102 ? 61.217 22.312 -4.230 1.00 56.38 102 ARG A CA 1
ATOM 755 C C . ARG A 1 102 ? 60.841 23.419 -3.240 1.00 56.38 102 ARG A C 1
ATOM 757 O O . ARG A 1 102 ? 61.743 24.016 -2.665 1.00 56.38 102 ARG A O 1
ATOM 764 N N . SER A 1 103 ? 59.551 23.706 -3.048 1.00 47.84 103 SER A N 1
ATOM 765 C CA . SER A 1 103 ? 59.063 24.811 -2.205 1.00 47.84 103 SER A CA 1
ATOM 766 C C . SER A 1 103 ? 58.564 24.397 -0.818 1.00 47.84 103 SER A C 1
ATOM 768 O O . SER A 1 103 ? 58.183 25.262 -0.034 1.00 47.84 103 SER A O 1
ATOM 770 N N . ALA A 1 104 ? 58.495 23.101 -0.513 1.00 42.81 104 ALA A N 1
ATOM 771 C CA . ALA A 1 104 ? 58.009 22.626 0.776 1.00 42.81 104 ALA A CA 1
ATOM 772 C C . ALA A 1 104 ? 59.050 22.879 1.885 1.00 42.81 104 ALA A C 1
ATOM 774 O O . ALA A 1 104 ? 59.973 22.087 2.076 1.00 42.81 104 ALA A O 1
ATOM 775 N N . GLU A 1 105 ? 58.899 23.978 2.629 1.00 38.44 105 GLU A N 1
ATOM 776 C CA . GLU A 1 105 ? 59.545 24.128 3.937 1.00 38.44 105 GLU A CA 1
ATOM 777 C C . GLU A 1 105 ? 58.929 23.131 4.938 1.00 38.44 105 GLU A C 1
ATOM 779 O O . GLU A 1 105 ? 57.712 22.909 4.922 1.00 38.44 105 GLU A O 1
ATOM 784 N N . PRO A 1 106 ? 59.733 22.509 5.818 1.00 40.62 106 PRO A N 1
ATOM 785 C CA . PRO A 1 106 ? 59.202 21.626 6.846 1.00 40.62 106 PRO A CA 1
ATOM 786 C C . PRO A 1 106 ? 58.330 22.426 7.835 1.00 40.62 106 PRO A C 1
ATOM 788 O O . PRO A 1 106 ? 58.692 23.546 8.203 1.00 40.62 106 PRO A O 1
ATOM 791 N N . PRO A 1 107 ? 57.188 21.879 8.289 1.00 38.94 107 PRO A N 1
ATOM 792 C CA . PRO A 1 107 ? 56.290 22.589 9.192 1.00 38.94 107 PRO A CA 1
ATOM 793 C C . PRO A 1 107 ? 56.938 22.840 10.569 1.00 38.94 107 PRO A C 1
ATOM 795 O O . PRO A 1 107 ? 57.789 22.058 11.005 1.00 38.94 107 PRO A O 1
ATOM 798 N N . PRO A 1 108 ? 56.531 23.911 11.280 1.00 38.00 108 PRO A N 1
ATOM 799 C CA . PRO A 1 108 ? 57.045 24.228 12.609 1.00 38.00 108 PRO A CA 1
ATOM 800 C C . PRO A 1 108 ? 56.690 23.138 13.643 1.00 38.00 108 PRO A C 1
ATOM 802 O O . PRO A 1 108 ? 55.646 22.496 13.510 1.00 38.00 108 PRO A O 1
ATOM 805 N N . PRO A 1 109 ? 57.508 22.934 14.698 1.00 39.06 109 PRO A N 1
ATOM 806 C CA . PRO A 1 109 ? 57.430 21.736 15.543 1.00 39.06 109 PRO A CA 1
ATOM 807 C C . PRO A 1 109 ? 56.255 21.664 16.533 1.00 39.06 109 PRO A C 1
ATOM 809 O O . PRO A 1 109 ? 56.132 20.654 17.217 1.00 39.06 109 PRO A O 1
ATOM 812 N N . ASP A 1 110 ? 55.386 22.673 16.626 1.00 41.16 110 ASP A N 1
ATOM 813 C CA . ASP A 1 110 ? 54.361 22.751 17.677 1.00 41.16 110 ASP A CA 1
ATOM 814 C C . ASP A 1 110 ? 52.952 22.955 17.102 1.00 41.16 110 ASP A C 1
ATOM 816 O O . ASP A 1 110 ? 52.456 24.074 16.981 1.00 41.16 110 ASP A O 1
ATOM 820 N N . ALA A 1 111 ? 52.275 21.853 16.778 1.00 36.81 111 ALA A N 1
ATOM 821 C CA . ALA A 1 111 ? 50.824 21.826 16.589 1.00 36.81 111 ALA A CA 1
ATOM 822 C C . ALA A 1 111 ? 50.261 20.447 16.967 1.00 36.81 111 ALA A C 1
ATOM 824 O O . ALA A 1 111 ? 49.826 19.664 16.124 1.00 36.81 111 ALA A O 1
ATOM 825 N N . SER A 1 112 ? 50.261 20.136 18.264 1.00 44.03 112 SER A N 1
ATOM 826 C CA . SER A 1 112 ? 49.441 19.053 18.806 1.00 44.03 112 SER A CA 1
ATOM 827 C C . SER A 1 112 ? 47.984 19.524 18.896 1.00 44.03 112 SER A C 1
ATOM 829 O O . SER A 1 112 ? 47.541 20.058 19.907 1.00 44.03 112 SER A O 1
ATOM 831 N N . SER A 1 113 ? 47.218 19.337 17.821 1.00 34.56 113 SER A N 1
ATOM 832 C CA . SER A 1 113 ? 45.753 19.367 17.902 1.00 34.56 113 SER A CA 1
ATOM 833 C C . SER A 1 113 ? 45.232 17.947 17.719 1.00 34.56 113 SER A C 1
ATOM 835 O O . SER A 1 113 ? 45.354 17.335 16.660 1.00 34.56 113 SER A O 1
ATOM 837 N N . GLY A 1 114 ? 44.749 17.382 18.823 1.00 37.84 114 GLY A N 1
ATOM 838 C CA . GLY A 1 114 ? 44.055 16.108 18.832 1.00 37.84 114 GLY A CA 1
ATOM 839 C C . GLY A 1 114 ? 42.640 16.303 18.316 1.00 37.84 114 GLY A C 1
ATOM 840 O O . GLY A 1 114 ? 41.754 16.598 19.106 1.00 37.84 114 GLY A O 1
ATOM 841 N N . ASP A 1 115 ? 42.439 16.096 17.019 1.00 27.94 115 ASP A N 1
ATOM 842 C CA . ASP A 1 115 ? 41.112 15.904 16.440 1.00 27.94 115 ASP A CA 1
ATOM 843 C C . ASP A 1 115 ? 41.010 14.481 15.884 1.00 27.94 115 ASP A C 1
ATOM 845 O O . ASP A 1 115 ? 41.535 14.132 14.824 1.00 27.94 115 ASP A O 1
ATOM 849 N N . THR A 1 116 ? 40.328 13.620 16.637 1.00 31.45 116 THR A N 1
ATOM 850 C CA . THR A 1 116 ? 39.887 12.307 16.166 1.00 31.45 116 THR A CA 1
ATOM 851 C C . THR A 1 116 ? 38.732 12.487 15.184 1.00 31.45 116 THR A C 1
ATOM 853 O O . THR A 1 116 ? 37.629 12.869 15.574 1.00 31.45 116 THR A O 1
ATOM 856 N N . TRP A 1 117 ? 38.971 12.181 13.910 1.00 26.88 117 TRP A N 1
ATOM 857 C CA . TRP A 1 117 ? 37.936 12.119 12.878 1.00 26.88 117 TRP A CA 1
ATOM 858 C C . TRP A 1 117 ? 36.963 10.950 13.133 1.00 26.88 117 TRP A C 1
ATOM 860 O O . TRP A 1 117 ? 37.419 9.847 13.447 1.00 26.88 117 TRP A O 1
ATOM 870 N N . PRO A 1 118 ? 35.634 11.127 12.977 1.00 28.30 118 PRO A N 1
ATOM 871 C CA . PRO A 1 118 ? 34.689 10.026 13.117 1.00 28.30 118 PRO A CA 1
ATOM 872 C C . PRO A 1 118 ? 34.780 9.077 11.914 1.00 28.30 118 PRO A C 1
ATOM 874 O O . PRO A 1 118 ? 34.835 9.503 10.759 1.00 28.30 118 PRO A O 1
ATOM 877 N N . SER A 1 119 ? 34.762 7.775 12.191 1.00 29.55 119 SER A N 1
ATOM 878 C CA . SER A 1 119 ? 34.744 6.710 11.189 1.00 29.55 119 SER A CA 1
ATOM 879 C C . SER A 1 119 ? 33.444 6.726 10.370 1.00 29.55 119 SER A C 1
ATOM 881 O O . SER A 1 119 ? 32.340 6.707 10.913 1.00 29.55 119 SER A O 1
ATOM 883 N N . LEU A 1 120 ? 33.574 6.745 9.041 1.00 28.42 120 LEU A N 1
ATOM 884 C CA . LEU A 1 120 ? 32.474 6.573 8.082 1.00 28.42 120 LEU A CA 1
ATOM 885 C C . LEU A 1 120 ? 32.410 5.112 7.584 1.00 28.42 120 LEU A C 1
ATOM 887 O O . LEU A 1 120 ? 33.424 4.411 7.624 1.00 28.42 120 LEU A O 1
ATOM 891 N N . PRO A 1 121 ? 31.232 4.619 7.143 1.00 27.12 121 PRO A N 1
ATOM 892 C CA . PRO A 1 121 ? 31.011 3.197 6.882 1.00 27.12 121 PRO A CA 1
ATOM 893 C C . PRO A 1 121 ? 31.729 2.713 5.608 1.00 27.12 121 PRO A C 1
ATOM 895 O O . PRO A 1 121 ? 31.900 3.489 4.666 1.00 27.12 121 PRO A O 1
ATOM 898 N N . PRO A 1 122 ? 32.099 1.420 5.521 1.00 31.47 122 PRO A N 1
ATOM 899 C CA . PRO A 1 122 ? 32.830 0.891 4.380 1.00 31.47 122 PRO A CA 1
ATOM 900 C C . PRO A 1 122 ? 31.869 0.603 3.219 1.00 31.47 122 PRO A C 1
ATOM 902 O O . PRO A 1 122 ? 30.961 -0.222 3.338 1.00 31.47 122 PRO A O 1
ATOM 905 N N . ARG A 1 123 ? 32.094 1.221 2.055 1.00 27.55 123 ARG A N 1
ATOM 906 C CA . ARG A 1 123 ? 31.605 0.693 0.774 1.00 27.55 123 ARG A CA 1
ATOM 907 C C . ARG A 1 123 ? 32.681 0.769 -0.300 1.00 27.55 123 ARG A C 1
ATOM 909 O O . ARG A 1 123 ? 33.341 1.782 -0.482 1.00 27.55 123 ARG A O 1
ATOM 916 N N . ARG A 1 124 ? 32.802 -0.366 -0.989 1.00 39.41 124 ARG A N 1
ATOM 917 C CA . ARG A 1 124 ? 33.695 -0.665 -2.104 1.00 39.41 124 ARG A CA 1
ATOM 918 C C . ARG A 1 124 ? 33.255 0.081 -3.361 1.00 39.41 124 ARG A C 1
ATOM 920 O O . ARG A 1 124 ? 32.139 -0.137 -3.824 1.00 39.41 124 ARG A O 1
ATOM 927 N N . THR A 1 125 ? 34.181 0.792 -3.982 1.00 32.03 125 THR A N 1
ATOM 928 C CA . THR A 1 125 ? 34.310 0.812 -5.442 1.00 32.03 125 THR A CA 1
ATOM 929 C C . THR A 1 125 ? 35.801 0.731 -5.753 1.00 32.03 125 THR A C 1
ATOM 931 O O . THR A 1 125 ? 36.517 1.672 -5.411 1.00 32.03 125 THR A O 1
ATOM 934 N N . PRO A 1 126 ? 36.308 -0.370 -6.332 1.00 36.56 126 PRO A N 1
ATOM 935 C CA . PRO A 1 126 ? 37.667 -0.366 -6.853 1.00 36.56 126 PRO A CA 1
ATOM 936 C C . PRO A 1 126 ? 37.727 0.665 -7.986 1.00 36.56 126 PRO A C 1
ATOM 938 O O . PRO A 1 126 ? 36.862 0.656 -8.864 1.00 36.56 126 PRO A O 1
ATOM 941 N N . ALA A 1 127 ? 38.717 1.561 -7.978 1.00 45.59 127 ALA A N 1
ATOM 942 C CA . ALA A 1 127 ? 39.103 2.210 -9.225 1.00 45.59 127 ALA A CA 1
ATOM 943 C C . ALA A 1 127 ? 39.536 1.103 -10.178 1.00 45.59 127 ALA A C 1
ATOM 945 O O . ALA A 1 127 ? 40.258 0.177 -9.800 1.00 45.59 127 ALA A O 1
ATOM 946 N N . ASP A 1 128 ? 39.050 1.199 -11.405 1.00 54.62 128 ASP A N 1
ATOM 947 C CA . ASP A 1 128 ? 39.341 0.256 -12.462 1.00 54.62 128 ASP A CA 1
ATOM 948 C C . ASP A 1 128 ? 40.842 0.333 -12.778 1.00 54.62 128 ASP A C 1
ATOM 950 O O . ASP A 1 128 ? 41.312 1.296 -13.386 1.00 54.62 128 ASP A O 1
ATOM 954 N N . ALA A 1 129 ? 41.628 -0.655 -12.337 1.00 46.81 129 ALA A N 1
ATOM 955 C CA . ALA A 1 129 ? 43.063 -0.743 -12.634 1.00 46.81 129 ALA A CA 1
ATOM 956 C C . ALA A 1 129 ? 43.336 -0.650 -14.151 1.00 46.81 129 ALA A C 1
ATOM 958 O O . ALA A 1 129 ? 44.406 -0.217 -14.583 1.00 46.81 129 ALA A O 1
ATOM 959 N N . GLN A 1 130 ? 42.331 -0.984 -14.965 1.00 49.53 130 GLN A N 1
ATOM 960 C CA . GLN A 1 130 ? 42.346 -0.846 -16.411 1.00 49.53 130 GLN A CA 1
ATOM 961 C C . GLN A 1 130 ? 42.351 0.621 -16.878 1.00 49.53 130 GLN A C 1
ATOM 963 O O . GLN A 1 130 ? 42.991 0.930 -17.880 1.00 49.53 130 GLN A O 1
ATOM 968 N N . ALA A 1 131 ? 41.703 1.539 -16.157 1.00 58.34 131 ALA A N 1
ATOM 969 C CA . ALA A 1 131 ? 41.690 2.968 -16.473 1.00 58.34 131 ALA A CA 1
ATOM 970 C C . ALA A 1 131 ? 43.064 3.621 -16.241 1.00 58.34 131 ALA A C 1
ATOM 972 O O . ALA A 1 131 ? 43.543 4.373 -17.089 1.00 58.34 131 ALA A O 1
ATOM 973 N N . ILE A 1 132 ? 43.739 3.267 -15.141 1.00 62.16 132 ILE A N 1
ATOM 974 C CA . ILE A 1 132 ? 45.097 3.749 -14.835 1.00 62.16 132 ILE A CA 1
ATOM 975 C C . ILE A 1 132 ? 46.100 3.194 -15.852 1.00 62.16 132 ILE A C 1
ATOM 977 O O . ILE A 1 132 ? 46.901 3.948 -16.400 1.00 62.16 132 ILE A O 1
ATOM 981 N N . ALA A 1 133 ? 46.012 1.902 -16.186 1.00 59.09 133 ALA A N 1
ATOM 982 C CA . ALA A 1 133 ? 46.860 1.303 -17.215 1.00 59.09 133 ALA A CA 1
ATOM 983 C C . ALA A 1 133 ? 46.673 1.968 -18.594 1.00 59.09 133 ALA A C 1
ATOM 985 O O . ALA A 1 133 ? 47.647 2.166 -19.323 1.00 59.09 133 ALA A O 1
ATOM 986 N N . ARG A 1 134 ? 45.438 2.362 -18.944 1.00 62.00 134 ARG A N 1
ATOM 987 C CA . ARG A 1 134 ? 45.138 3.105 -20.180 1.00 62.00 134 ARG A CA 1
ATOM 988 C C . ARG A 1 134 ? 45.720 4.514 -20.168 1.00 62.00 134 ARG A C 1
ATOM 990 O O . ARG A 1 134 ? 46.281 4.919 -21.176 1.00 62.00 134 ARG A O 1
ATOM 997 N N . LEU A 1 135 ? 45.636 5.231 -19.049 1.00 68.25 135 LEU A N 1
ATOM 998 C CA . LEU A 1 135 ? 46.226 6.565 -18.899 1.00 68.25 135 LEU A CA 1
ATOM 999 C C . LEU A 1 135 ? 47.754 6.538 -18.985 1.00 68.25 135 LEU A C 1
ATOM 1001 O O . LEU A 1 135 ? 48.324 7.348 -19.705 1.00 68.25 135 LEU A O 1
ATOM 1005 N N . VAL A 1 136 ? 48.407 5.573 -18.334 1.00 71.75 136 VAL A N 1
ATOM 1006 C CA . VAL A 1 136 ? 49.864 5.362 -18.436 1.00 71.75 136 VAL A CA 1
ATOM 1007 C C . VAL A 1 136 ? 50.261 5.042 -19.878 1.00 71.75 136 VAL A C 1
ATOM 1009 O O . VAL A 1 136 ? 51.178 5.650 -20.422 1.00 71.75 136 VAL A O 1
ATOM 1012 N N . SER A 1 137 ? 49.532 4.132 -20.530 1.00 65.06 137 SER A N 1
ATOM 1013 C CA . SER A 1 137 ? 49.798 3.760 -21.925 1.00 65.06 137 SER A CA 1
ATOM 1014 C C . SER A 1 137 ? 49.597 4.939 -22.876 1.00 65.06 137 SER A C 1
ATOM 1016 O O . SER A 1 137 ? 50.407 5.135 -23.775 1.00 65.06 137 SER A O 1
ATOM 1018 N N . ALA A 1 138 ? 48.549 5.740 -22.664 1.00 65.25 138 ALA A N 1
ATOM 1019 C CA . ALA A 1 138 ? 48.274 6.936 -23.446 1.00 65.25 138 ALA A CA 1
ATOM 1020 C C . ALA A 1 138 ? 49.304 8.043 -23.199 1.00 65.25 138 ALA A C 1
ATOM 1022 O O . ALA A 1 138 ? 49.694 8.708 -24.147 1.00 65.25 138 ALA A O 1
ATOM 1023 N N . ALA A 1 139 ? 49.780 8.219 -21.964 1.00 71.56 139 ALA A N 1
ATOM 1024 C CA . ALA A 1 139 ? 50.822 9.187 -21.640 1.00 71.56 139 ALA A CA 1
ATOM 1025 C C . ALA A 1 139 ? 52.131 8.853 -22.370 1.00 71.56 139 ALA A C 1
ATOM 1027 O O . ALA A 1 139 ? 52.713 9.714 -23.020 1.00 71.56 139 ALA A O 1
ATOM 1028 N N . ILE A 1 140 ? 52.525 7.576 -22.350 1.00 70.19 140 ILE A N 1
ATOM 1029 C CA . ILE A 1 140 ? 53.695 7.079 -23.088 1.00 70.19 140 ILE A CA 1
ATOM 1030 C C . ILE A 1 140 ? 53.488 7.230 -24.602 1.00 70.19 140 ILE A C 1
ATOM 1032 O O . ILE A 1 140 ? 54.404 7.627 -25.312 1.00 70.19 140 ILE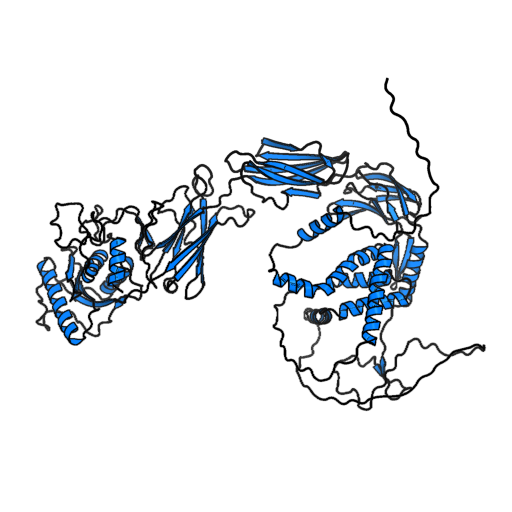 A O 1
ATOM 1036 N N . TRP A 1 141 ? 52.283 6.941 -25.106 1.00 62.16 141 TRP A N 1
ATOM 1037 C CA . TRP A 1 141 ? 51.940 7.093 -26.527 1.00 62.16 141 TRP A CA 1
ATOM 1038 C C . TRP A 1 141 ? 51.859 8.545 -27.004 1.00 62.16 141 TRP A C 1
ATOM 1040 O O . TRP A 1 141 ? 51.993 8.796 -28.201 1.00 62.16 141 TRP A O 1
ATOM 1050 N N . ALA A 1 142 ? 51.575 9.481 -26.102 1.00 69.06 142 ALA A N 1
ATOM 1051 C CA . ALA A 1 142 ? 51.423 10.895 -26.407 1.00 69.06 142 ALA A CA 1
ATOM 1052 C C . ALA A 1 142 ? 52.732 11.684 -26.294 1.00 69.06 142 ALA A C 1
ATOM 1054 O O . ALA A 1 142 ? 52.734 12.839 -26.704 1.00 69.06 142 ALA A O 1
ATOM 1055 N N . ALA A 1 143 ? 53.815 11.117 -25.764 1.00 74.00 143 ALA A N 1
ATOM 1056 C CA . ALA A 1 143 ? 55.107 11.793 -25.648 1.00 74.00 143 ALA A CA 1
ATOM 1057 C C . ALA A 1 143 ? 55.896 11.764 -26.971 1.00 74.00 143 ALA A C 1
ATOM 1059 O O . ALA A 1 143 ? 55.880 10.755 -27.679 1.00 74.00 143 ALA A O 1
ATOM 1060 N N . ASP A 1 144 ? 56.587 12.858 -27.309 1.00 63.53 144 ASP A N 1
ATOM 1061 C CA . ASP A 1 144 ? 57.465 12.917 -28.489 1.00 63.53 144 ASP A CA 1
ATOM 1062 C C . ASP A 1 144 ? 58.804 12.208 -28.255 1.00 63.53 144 ASP A C 1
ATOM 1064 O O . ASP A 1 144 ? 59.391 11.658 -29.192 1.00 63.53 144 ASP A O 1
ATOM 1068 N N . ASP A 1 145 ? 59.285 12.204 -27.011 1.00 69.25 145 ASP A N 1
ATOM 1069 C CA . ASP A 1 145 ? 60.546 11.586 -26.619 1.00 69.25 145 ASP A CA 1
ATOM 1070 C C . ASP A 1 145 ? 60.522 11.024 -25.184 1.00 69.25 145 ASP A C 1
ATOM 1072 O O . ASP A 1 145 ? 59.527 11.088 -24.460 1.00 69.25 145 ASP A O 1
ATOM 1076 N N . GLU A 1 146 ? 61.633 10.401 -24.789 1.00 55.50 146 GLU A N 1
ATOM 1077 C CA . GLU A 1 146 ? 61.790 9.721 -23.499 1.00 55.50 146 GLU A CA 1
ATOM 1078 C C . GLU A 1 146 ? 61.737 10.681 -22.302 1.00 55.50 146 GLU A C 1
ATOM 1080 O O . GLU A 1 146 ? 61.175 10.335 -21.261 1.00 55.50 146 GLU A O 1
ATOM 1085 N N . ALA A 1 147 ? 62.291 11.888 -22.445 1.00 62.59 147 ALA A N 1
ATOM 1086 C CA . ALA A 1 147 ? 62.323 12.866 -21.364 1.00 62.59 147 ALA A CA 1
ATOM 1087 C C . ALA A 1 147 ? 60.916 13.411 -21.088 1.00 62.59 147 ALA A C 1
ATOM 1089 O O . ALA A 1 147 ? 60.521 13.551 -19.930 1.00 62.59 147 ALA A O 1
ATOM 1090 N N . GLU A 1 148 ? 60.138 13.650 -22.143 1.00 68.25 148 GLU A N 1
ATOM 1091 C CA . GLU A 1 148 ? 58.746 14.075 -22.036 1.00 68.25 148 GLU A CA 1
ATOM 1092 C C . GLU A 1 148 ? 57.840 12.964 -21.481 1.00 68.25 148 GLU A C 1
ATOM 1094 O O . GLU A 1 148 ? 57.020 13.225 -20.599 1.00 68.25 148 GLU A O 1
ATOM 1099 N N . ALA A 1 149 ? 58.028 11.711 -21.915 1.00 63.84 149 ALA A N 1
ATOM 1100 C CA . ALA A 1 149 ? 57.277 10.569 -21.388 1.00 63.84 149 ALA A CA 1
ATOM 1101 C C . ALA A 1 149 ? 57.483 10.405 -19.877 1.00 63.84 149 ALA A C 1
ATOM 1103 O O . ALA A 1 149 ? 56.518 10.209 -19.138 1.00 63.84 149 ALA A O 1
ATOM 1104 N N . GLN A 1 150 ? 58.731 10.525 -19.413 1.00 66.25 150 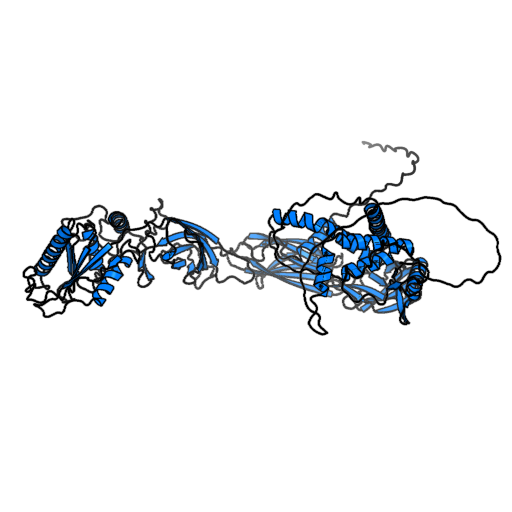GLN A N 1
ATOM 1105 C CA . GLN A 1 150 ? 59.056 10.456 -17.992 1.00 66.25 150 GLN A CA 1
ATOM 1106 C C . GLN A 1 150 ? 58.384 11.594 -17.212 1.00 66.25 150 GLN A C 1
ATOM 1108 O O . GLN A 1 150 ? 57.747 11.334 -16.194 1.00 66.25 150 GLN A O 1
ATOM 1113 N N . LEU A 1 151 ? 58.425 12.827 -17.728 1.00 63.88 151 LEU A N 1
ATOM 1114 C CA . LEU A 1 151 ? 57.801 13.983 -17.077 1.00 63.88 151 LEU A CA 1
ATOM 1115 C C . LEU A 1 151 ? 56.272 13.836 -16.953 1.00 63.88 151 LEU A C 1
ATOM 1117 O O . LEU A 1 151 ? 55.686 14.166 -15.921 1.00 63.88 151 LEU A O 1
ATOM 1121 N N . MET A 1 152 ? 55.622 13.307 -17.994 1.00 76.19 152 MET A N 1
ATOM 1122 C CA . MET A 1 152 ? 54.182 13.031 -17.997 1.00 76.19 152 MET A CA 1
ATOM 1123 C C . MET A 1 152 ? 53.803 11.913 -17.013 1.00 76.19 152 MET A C 1
ATOM 1125 O O . MET A 1 152 ? 52.758 11.992 -16.359 1.00 76.19 152 MET A O 1
ATOM 1129 N N . LEU A 1 153 ? 54.636 10.873 -16.891 1.00 74.69 153 LEU A N 1
ATOM 1130 C CA . LEU A 1 153 ? 54.436 9.781 -15.934 1.00 74.69 153 LEU A CA 1
ATOM 1131 C C . LEU A 1 153 ? 54.646 10.238 -14.490 1.00 74.69 153 LEU A C 1
ATOM 1133 O O . LEU A 1 153 ? 53.859 9.856 -13.624 1.00 74.69 153 LEU A O 1
ATOM 1137 N N . ASP A 1 154 ? 55.641 11.087 -14.240 1.00 66.88 154 ASP A N 1
ATOM 1138 C CA . ASP A 1 154 ? 55.881 11.685 -12.927 1.00 66.88 154 ASP A CA 1
ATOM 1139 C C . ASP A 1 154 ? 54.695 12.573 -12.514 1.00 66.88 154 ASP A C 1
ATOM 1141 O O . ASP A 1 154 ? 54.196 12.457 -11.393 1.00 66.88 154 ASP A O 1
ATOM 1145 N N . GLY A 1 155 ? 54.143 13.361 -13.447 1.00 68.44 155 GLY A N 1
ATOM 1146 C CA . GLY A 1 155 ? 52.908 14.123 -13.233 1.00 68.44 155 GLY A CA 1
ATOM 1147 C C . GLY A 1 155 ? 51.707 13.244 -12.870 1.00 68.44 155 GLY A C 1
ATOM 1148 O O . GLY A 1 155 ? 50.993 13.525 -11.904 1.00 68.44 155 GLY A O 1
ATOM 1149 N N . LEU A 1 156 ? 51.503 12.134 -13.587 1.00 74.44 156 LEU A N 1
ATOM 1150 C CA . LEU A 1 156 ? 50.436 11.173 -13.286 1.00 74.44 156 LEU A CA 1
ATOM 1151 C C . LEU A 1 156 ? 50.646 10.486 -11.924 1.00 74.44 156 LEU A C 1
ATOM 1153 O O . LEU A 1 156 ? 49.693 10.322 -11.159 1.00 74.44 156 LEU A O 1
ATOM 1157 N N . ALA A 1 157 ? 51.884 10.111 -11.598 1.00 68.62 157 ALA A N 1
ATOM 1158 C CA . ALA A 1 157 ? 52.238 9.481 -10.331 1.00 68.62 157 ALA A CA 1
ATOM 1159 C C . ALA A 1 157 ? 52.010 10.425 -9.142 1.00 68.62 157 ALA A C 1
ATOM 1161 O O . ALA A 1 157 ? 51.427 10.007 -8.140 1.00 68.62 157 ALA A O 1
ATOM 1162 N N . THR A 1 158 ? 52.385 11.704 -9.255 1.00 64.31 158 THR A N 1
ATOM 1163 C CA . THR A 1 158 ? 52.105 12.704 -8.218 1.00 64.31 158 THR A CA 1
ATOM 1164 C C . THR A 1 158 ? 50.605 12.917 -8.022 1.00 64.31 158 THR A C 1
ATOM 1166 O O . THR A 1 158 ? 50.150 12.983 -6.879 1.00 64.31 158 THR A O 1
ATOM 1169 N N . ALA A 1 159 ? 49.819 12.961 -9.101 1.00 64.81 159 ALA A N 1
ATOM 1170 C CA . ALA A 1 159 ? 48.364 13.090 -9.011 1.00 64.81 159 ALA A CA 1
ATOM 1171 C C . ALA A 1 159 ? 47.724 11.922 -8.246 1.00 64.81 159 ALA A C 1
ATOM 1173 O O . ALA A 1 159 ? 46.857 12.117 -7.392 1.00 64.81 159 ALA A O 1
ATOM 1174 N N . LEU A 1 160 ? 48.181 10.699 -8.529 1.00 67.88 160 LEU A N 1
ATOM 1175 C CA . LEU A 1 160 ? 47.710 9.491 -7.856 1.00 67.88 160 LEU A CA 1
ATOM 1176 C C . LEU A 1 160 ? 48.162 9.452 -6.389 1.00 67.88 160 LEU A C 1
ATOM 1178 O O . LEU A 1 160 ? 47.365 9.086 -5.526 1.00 67.88 160 LEU A O 1
ATOM 1182 N N . ALA A 1 161 ? 49.390 9.883 -6.092 1.00 55.59 161 ALA A N 1
ATOM 1183 C CA . ALA A 1 161 ? 49.938 9.934 -4.736 1.00 55.59 161 ALA A CA 1
ATOM 1184 C C . ALA A 1 161 ? 49.265 10.991 -3.840 1.00 55.59 161 ALA A C 1
ATOM 1186 O O . ALA A 1 161 ? 49.106 10.763 -2.644 1.00 55.59 161 ALA A O 1
ATOM 1187 N N . ALA A 1 162 ? 48.829 12.119 -4.411 1.00 51.50 162 ALA A N 1
ATOM 1188 C CA . ALA A 1 162 ? 48.075 13.162 -3.706 1.00 51.50 162 ALA A CA 1
ATOM 1189 C C . ALA A 1 162 ? 46.621 12.757 -3.393 1.00 51.50 162 ALA A C 1
ATOM 1191 O O . ALA A 1 162 ? 45.920 13.434 -2.640 1.00 51.50 162 ALA A O 1
ATOM 1192 N N . SER A 1 163 ? 46.152 11.652 -3.969 1.00 50.38 163 SER A N 1
ATOM 1193 C CA . SER A 1 163 ? 44.812 11.130 -3.752 1.00 50.38 163 SER A CA 1
ATOM 1194 C C . SER A 1 163 ? 44.832 10.034 -2.676 1.00 50.38 163 SER A C 1
ATOM 1196 O O . SER A 1 163 ? 45.768 9.242 -2.587 1.00 50.38 163 SER A O 1
ATOM 1198 N N . HIS A 1 164 ? 43.775 9.936 -1.863 1.00 46.03 164 HIS A N 1
ATOM 1199 C CA . HIS A 1 164 ? 43.646 8.971 -0.750 1.00 46.03 164 HIS A CA 1
ATOM 1200 C C . HIS A 1 164 ? 43.727 7.475 -1.175 1.00 46.03 164 HIS A C 1
ATOM 1202 O O . HIS A 1 164 ? 43.613 6.571 -0.344 1.00 46.03 164 HIS A O 1
ATOM 1208 N N . TRP A 1 165 ? 43.927 7.213 -2.471 1.00 44.59 165 TRP A N 1
ATOM 1209 C CA . TRP A 1 165 ? 43.973 5.917 -3.137 1.00 44.59 165 TRP A CA 1
ATOM 1210 C C . TRP A 1 165 ? 45.196 5.075 -2.806 1.00 44.59 165 TRP A C 1
ATOM 1212 O O . TRP A 1 165 ? 45.074 3.856 -2.826 1.00 44.59 165 TRP A O 1
ATOM 1222 N N . VAL A 1 166 ? 46.340 5.665 -2.446 1.00 41.41 166 VAL A N 1
ATOM 1223 C CA . VAL A 1 166 ? 47.531 4.881 -2.055 1.00 41.41 166 VAL A CA 1
ATOM 1224 C C . VAL A 1 166 ? 47.207 3.958 -0.873 1.00 41.41 166 VAL A C 1
ATOM 1226 O O . VAL A 1 166 ? 47.668 2.820 -0.822 1.00 41.41 166 VAL A O 1
ATOM 1229 N N . HIS A 1 167 ? 46.323 4.395 0.028 1.00 41.50 167 HIS A N 1
ATOM 1230 C CA . HIS A 1 167 ? 45.909 3.595 1.175 1.00 41.50 167 HIS A CA 1
ATOM 1231 C C . HIS A 1 167 ? 44.930 2.461 0.810 1.00 41.50 167 HIS A C 1
ATOM 1233 O O . HIS A 1 167 ? 44.981 1.391 1.416 1.00 41.50 167 HIS A O 1
ATOM 1239 N N . GLU A 1 168 ? 44.080 2.657 -0.203 1.00 44.00 168 GLU A N 1
ATOM 1240 C CA . GLU A 1 168 ? 43.144 1.638 -0.709 1.00 44.00 168 GLU A CA 1
ATOM 1241 C C . GLU A 1 168 ? 43.812 0.660 -1.692 1.00 44.00 168 GLU A C 1
ATOM 1243 O O . GLU A 1 168 ? 43.479 -0.524 -1.700 1.00 44.00 168 GLU A O 1
ATOM 1248 N N . LEU A 1 169 ? 44.823 1.104 -2.447 1.00 37.34 169 LEU A N 1
ATOM 1249 C CA . LEU A 1 169 ? 45.667 0.255 -3.293 1.00 37.34 169 LEU A CA 1
ATOM 1250 C C . LEU A 1 169 ? 46.435 -0.766 -2.438 1.00 37.34 169 LEU A C 1
ATOM 1252 O O . LEU A 1 169 ? 46.482 -1.946 -2.775 1.00 37.34 169 LEU A O 1
ATOM 1256 N N . LEU A 1 170 ? 46.961 -0.329 -1.287 1.00 42.00 170 LEU A N 1
ATOM 1257 C CA . LEU A 1 170 ? 47.643 -1.198 -0.323 1.00 42.00 170 LEU A CA 1
ATOM 1258 C C . LEU A 1 170 ? 46.678 -2.194 0.353 1.00 42.00 170 LEU A C 1
ATOM 1260 O O . LEU A 1 170 ? 47.043 -3.349 0.547 1.00 42.00 170 LEU A O 1
ATOM 1264 N N . ARG A 1 171 ? 45.420 -1.810 0.621 1.00 38.94 171 ARG A N 1
ATOM 1265 C CA . ARG A 1 171 ? 44.380 -2.728 1.141 1.00 38.94 171 ARG A CA 1
ATOM 1266 C C . ARG A 1 171 ? 43.866 -3.732 0.108 1.00 38.94 171 ARG A C 1
ATOM 1268 O O . ARG A 1 171 ? 43.504 -4.848 0.473 1.00 38.94 171 ARG A O 1
ATOM 1275 N N . ALA A 1 172 ? 43.801 -3.354 -1.168 1.00 37.41 172 ALA A N 1
ATOM 1276 C CA . ALA A 1 172 ? 43.369 -4.245 -2.245 1.00 37.41 172 ALA A CA 1
ATOM 1277 C C . ALA A 1 172 ? 44.391 -5.363 -2.514 1.00 37.41 172 ALA A C 1
ATOM 1279 O O . ALA A 1 172 ? 44.000 -6.476 -2.864 1.00 37.41 172 ALA A O 1
ATOM 1280 N N . VAL A 1 173 ? 45.680 -5.087 -2.284 1.00 37.50 173 VAL A N 1
ATOM 1281 C CA . VAL A 1 173 ? 46.756 -6.090 -2.317 1.00 37.50 173 VAL A CA 1
ATOM 1282 C C . VAL A 1 173 ? 46.639 -7.081 -1.145 1.00 37.50 173 VAL A C 1
ATOM 1284 O O . VAL A 1 173 ? 46.914 -8.265 -1.331 1.00 37.50 173 VAL A O 1
ATOM 1287 N N . ASP A 1 174 ? 46.124 -6.648 0.012 1.00 36.41 174 ASP A N 1
ATOM 1288 C CA . ASP A 1 174 ? 45.895 -7.502 1.193 1.00 36.41 174 ASP A CA 1
ATOM 1289 C C . ASP A 1 174 ? 44.624 -8.380 1.121 1.00 36.41 174 ASP A C 1
ATOM 1291 O O . ASP A 1 174 ? 44.482 -9.331 1.889 1.00 36.41 174 ASP A O 1
ATOM 1295 N N . ALA A 1 175 ? 43.682 -8.104 0.210 1.00 34.28 175 ALA A N 1
ATOM 1296 C CA . ALA A 1 175 ? 42.376 -8.779 0.157 1.00 34.28 175 ALA A CA 1
ATOM 1297 C C . ALA A 1 175 ? 42.286 -9.967 -0.834 1.00 34.28 175 ALA A C 1
ATOM 1299 O O . ALA A 1 175 ? 41.184 -10.437 -1.135 1.00 34.28 175 ALA A O 1
ATOM 1300 N N . GLY A 1 176 ? 43.416 -10.464 -1.351 1.00 34.56 176 GLY A N 1
ATOM 1301 C CA . GLY A 1 176 ? 43.462 -11.644 -2.228 1.00 34.56 176 GLY A CA 1
ATOM 1302 C C . GLY A 1 176 ? 43.120 -12.963 -1.501 1.00 34.56 176 GLY A C 1
ATOM 1303 O O . GLY A 1 176 ? 43.399 -13.099 -0.309 1.00 34.56 176 GLY A O 1
ATOM 1304 N N . PRO A 1 177 ? 42.507 -13.958 -2.176 1.00 31.39 177 PRO A N 1
ATOM 1305 C CA . PRO A 1 177 ? 42.084 -15.209 -1.542 1.00 31.39 177 PRO A CA 1
ATOM 1306 C C . PRO A 1 177 ? 43.278 -16.048 -1.036 1.00 31.39 177 PRO A C 1
ATOM 1308 O O . PRO A 1 177 ? 44.368 -15.993 -1.609 1.00 31.39 177 PRO A O 1
ATOM 1311 N N . PRO A 1 178 ? 43.085 -16.851 0.029 1.00 32.97 178 PRO A N 1
ATOM 1312 C CA . PRO A 1 178 ? 44.170 -17.437 0.805 1.00 32.97 178 PRO A CA 1
ATOM 1313 C C . PRO A 1 178 ? 44.832 -18.595 0.055 1.00 32.97 178 PRO A C 1
ATOM 1315 O O . PRO A 1 178 ? 44.242 -19.659 -0.128 1.00 32.97 178 PRO A O 1
ATOM 1318 N N . GLY A 1 179 ? 46.091 -18.402 -0.329 1.00 32.78 179 GLY A N 1
ATOM 1319 C CA . GLY A 1 179 ? 46.894 -19.442 -0.961 1.00 32.78 179 GLY A CA 1
ATOM 1320 C C . GLY A 1 179 ? 48.375 -19.089 -1.046 1.00 32.78 179 GLY A C 1
ATOM 1321 O O . GLY A 1 179 ? 48.880 -18.886 -2.141 1.00 32.78 179 GLY A O 1
ATOM 1322 N N . GLY A 1 180 ? 49.076 -19.050 0.096 1.00 26.88 180 GLY A N 1
ATOM 1323 C CA . GLY A 1 180 ? 50.544 -19.147 0.119 1.00 26.88 180 GLY A CA 1
ATOM 1324 C C . GLY A 1 180 ? 51.278 -18.299 1.163 1.00 26.88 180 GLY A C 1
ATOM 1325 O O . GLY A 1 180 ? 51.577 -17.144 0.910 1.00 26.88 180 GLY A O 1
ATOM 1326 N N . ALA A 1 181 ? 51.661 -18.952 2.268 1.00 25.38 181 ALA A N 1
ATOM 1327 C CA . ALA A 1 181 ? 52.721 -18.615 3.238 1.00 25.38 181 ALA A CA 1
ATOM 1328 C C . ALA A 1 181 ? 52.590 -17.349 4.132 1.00 25.38 181 ALA A C 1
ATOM 1330 O O . ALA A 1 181 ? 52.539 -16.211 3.694 1.00 25.38 181 ALA A O 1
ATOM 1331 N N . SER A 1 182 ? 52.612 -17.613 5.445 1.00 26.41 182 SER A N 1
ATOM 1332 C CA . SER A 1 182 ? 52.487 -16.714 6.606 1.00 26.41 182 SER A CA 1
ATOM 1333 C C . SER A 1 182 ? 53.507 -15.571 6.705 1.00 26.41 182 SER A C 1
ATOM 1335 O O . SER A 1 182 ? 54.654 -15.811 6.349 1.00 26.41 182 SER A O 1
ATOM 1337 N N . VAL A 1 183 ? 53.165 -14.476 7.413 1.00 24.30 183 VAL A N 1
ATOM 1338 C CA . VAL A 1 183 ? 53.779 -14.032 8.699 1.00 24.30 183 VAL A CA 1
ATOM 1339 C C . VAL A 1 183 ? 52.831 -13.041 9.425 1.00 24.30 183 VAL A C 1
ATOM 1341 O O . VAL A 1 183 ? 52.012 -12.376 8.806 1.00 24.30 183 VAL A O 1
ATOM 1344 N N . ARG A 1 184 ? 52.896 -13.050 10.765 1.00 24.53 184 ARG A N 1
ATOM 1345 C CA . ARG A 1 184 ? 51.985 -12.485 11.778 1.00 24.53 184 ARG A CA 1
ATOM 1346 C C . ARG A 1 184 ? 52.110 -10.968 12.034 1.00 24.53 184 ARG A C 1
ATOM 1348 O O . ARG A 1 184 ? 53.170 -10.383 11.862 1.00 24.53 184 ARG A O 1
ATOM 1355 N N . SER A 1 185 ? 51.021 -10.429 12.594 1.00 25.34 185 SER A N 1
ATOM 1356 C CA . SER A 1 185 ? 50.809 -9.129 13.267 1.00 25.34 185 SER A CA 1
ATOM 1357 C C . SER A 1 185 ? 51.824 -8.760 14.366 1.00 25.34 185 SER A C 1
ATOM 1359 O O . SER A 1 185 ? 52.199 -9.640 15.141 1.00 25.34 185 SER A O 1
ATOM 1361 N N . MET A 1 186 ? 52.121 -7.456 14.533 1.00 22.17 186 MET A N 1
ATOM 1362 C CA . MET A 1 186 ? 52.476 -6.824 15.823 1.00 22.17 186 MET A CA 1
ATOM 1363 C C . MET A 1 186 ? 52.334 -5.278 15.809 1.00 22.17 186 MET A C 1
ATOM 1365 O O . MET A 1 186 ? 52.564 -4.633 14.792 1.00 22.17 186 MET A O 1
ATOM 1369 N N . THR A 1 187 ? 51.934 -4.717 16.957 1.00 23.58 187 THR A N 1
ATOM 1370 C CA . THR A 1 187 ? 51.531 -3.319 17.245 1.00 23.58 187 THR A CA 1
ATOM 1371 C C . THR A 1 187 ? 52.573 -2.524 18.063 1.00 23.58 187 THR A C 1
ATOM 1373 O O . THR A 1 187 ? 53.168 -3.099 18.964 1.00 23.58 187 THR A O 1
ATOM 1376 N N . MET A 1 188 ? 52.647 -1.201 17.799 1.00 23.84 188 MET A N 1
ATOM 1377 C CA . MET A 1 188 ? 53.068 -0.002 18.588 1.00 23.84 188 MET A CA 1
ATOM 1378 C C . MET A 1 188 ? 54.402 0.097 19.377 1.00 23.84 188 MET A C 1
ATOM 1380 O O . MET A 1 188 ? 54.732 -0.752 20.195 1.00 23.84 188 MET A O 1
ATOM 1384 N N . GLY A 1 189 ? 55.040 1.281 19.259 1.00 23.78 189 GLY A N 1
ATOM 1385 C CA . GLY A 1 189 ? 55.988 1.883 20.218 1.00 23.78 189 GLY A CA 1
ATOM 1386 C C . GLY A 1 189 ? 56.655 3.180 19.685 1.00 23.78 189 GLY A C 1
ATOM 1387 O O . GLY A 1 189 ? 57.257 3.103 18.617 1.00 23.78 189 GLY A O 1
ATOM 1388 N N . PRO A 1 190 ? 56.528 4.350 20.354 1.00 33.81 190 PRO A N 1
ATOM 1389 C CA . PRO A 1 190 ? 57.136 5.638 19.969 1.00 33.81 190 PRO A CA 1
ATOM 1390 C C . PRO A 1 190 ? 58.572 5.772 20.520 1.00 33.81 190 PRO A C 1
ATOM 1392 O O . PRO A 1 190 ? 58.882 5.041 21.449 1.00 33.81 190 PRO A O 1
ATOM 1395 N N . ASP A 1 191 ? 59.421 6.651 19.951 1.00 24.77 191 ASP A N 1
ATOM 1396 C CA . ASP A 1 191 ? 60.436 7.486 20.652 1.00 24.77 191 ASP A CA 1
ATOM 1397 C C . ASP A 1 191 ? 61.458 8.159 19.691 1.00 24.77 191 ASP A C 1
ATOM 1399 O O . ASP A 1 191 ? 62.070 7.501 18.854 1.00 24.77 191 ASP A O 1
ATOM 1403 N N . GLY A 1 192 ? 61.706 9.467 19.897 1.00 24.45 192 GLY A N 1
ATOM 1404 C CA . GLY A 1 192 ? 63.065 10.050 19.965 1.00 24.45 192 GLY A CA 1
ATOM 1405 C C . GLY A 1 192 ? 63.737 10.666 18.719 1.00 24.45 192 GLY A C 1
ATOM 1406 O O . GLY A 1 192 ? 64.309 9.963 17.898 1.00 24.45 192 GLY A O 1
ATOM 1407 N N . PHE A 1 193 ? 63.797 12.005 18.668 1.00 24.78 193 PHE A N 1
ATOM 1408 C CA . PHE A 1 193 ? 64.551 12.849 17.716 1.00 24.78 193 PHE A CA 1
ATOM 1409 C C . PHE A 1 193 ? 66.067 12.960 18.011 1.00 24.78 193 PHE A C 1
ATOM 1411 O O . PHE A 1 193 ? 66.479 12.967 19.169 1.00 24.78 193 PHE A O 1
ATOM 1418 N N . GLY A 1 194 ? 66.867 13.239 16.970 1.00 24.31 194 GLY A N 1
ATOM 1419 C CA . GLY A 1 194 ? 68.195 13.869 17.063 1.00 24.31 194 GLY A CA 1
ATOM 1420 C C . GLY A 1 194 ? 68.642 14.449 15.709 1.00 24.31 194 GLY A C 1
ATOM 1421 O O . GLY A 1 194 ? 68.779 13.702 14.746 1.00 24.31 194 GLY A O 1
ATOM 1422 N N . GLY A 1 195 ? 68.814 15.775 15.612 1.00 24.16 195 GLY A N 1
ATOM 1423 C CA . GLY A 1 195 ? 69.170 16.500 14.374 1.00 24.16 195 GLY A CA 1
ATOM 1424 C C . GLY A 1 195 ? 70.629 16.970 14.306 1.00 24.16 195 GLY A C 1
ATOM 1425 O O . GLY A 1 195 ? 71.342 16.799 15.284 1.00 24.16 195 GLY A O 1
ATOM 1426 N N . PHE A 1 196 ? 71.051 17.574 13.178 1.00 23.53 196 PHE A N 1
ATOM 1427 C CA . PHE A 1 196 ? 71.999 18.713 13.083 1.00 23.53 196 PHE A CA 1
ATOM 1428 C C . PHE A 1 196 ? 72.111 19.292 11.640 1.00 23.53 196 PHE A C 1
ATOM 1430 O O . PHE A 1 196 ? 71.809 18.616 10.662 1.00 23.53 196 PHE A O 1
ATOM 1437 N N . HIS A 1 197 ? 72.506 20.575 11.578 1.00 26.06 197 HIS A N 1
ATOM 1438 C CA . HIS A 1 197 ? 72.467 21.612 10.510 1.00 26.06 197 HIS A CA 1
ATOM 1439 C C . HIS A 1 197 ? 73.888 21.763 9.813 1.00 26.06 197 HIS A C 1
ATOM 1441 O O . HIS A 1 197 ? 74.760 20.960 10.136 1.00 26.06 197 HIS A O 1
ATOM 1447 N N . PRO A 1 198 ? 74.205 22.723 8.895 1.00 37.72 198 PRO A N 1
ATOM 1448 C CA . PRO A 1 198 ? 74.699 22.535 7.524 1.00 37.72 198 PRO A CA 1
ATOM 1449 C C . PRO A 1 198 ? 75.995 23.349 7.223 1.00 37.72 198 PRO A C 1
ATOM 1451 O O . PRO A 1 198 ? 76.475 24.090 8.076 1.00 37.72 198 PRO A O 1
ATOM 1454 N N . GLN A 1 199 ? 76.532 23.249 5.998 1.00 25.64 199 GLN A N 1
ATOM 1455 C CA . GLN A 1 199 ? 77.135 24.331 5.175 1.00 25.64 199 GLN A CA 1
ATOM 1456 C C . GLN A 1 199 ? 78.139 23.769 4.152 1.00 25.64 199 GLN A C 1
ATOM 1458 O O . GLN A 1 199 ? 79.009 22.984 4.518 1.00 25.64 199 GLN A O 1
ATOM 1463 N N . GLY A 1 200 ? 78.098 24.290 2.916 1.00 25.28 200 GLY A N 1
ATOM 1464 C CA . GLY A 1 200 ? 79.333 24.611 2.187 1.00 25.28 200 GLY A CA 1
ATOM 1465 C C . GLY A 1 200 ? 79.372 24.375 0.670 1.00 25.28 200 GLY A C 1
ATOM 1466 O O . GLY A 1 200 ? 79.642 23.254 0.268 1.00 25.28 200 GLY A O 1
ATOM 1467 N N . PHE A 1 201 ? 79.218 25.478 -0.090 1.00 24.91 201 PHE A N 1
ATOM 1468 C CA . PHE A 1 201 ? 79.880 25.877 -1.362 1.00 24.91 201 PHE A CA 1
ATOM 1469 C C . PHE A 1 201 ? 79.774 24.955 -2.603 1.00 24.91 201 PHE A C 1
ATOM 1471 O O . PHE A 1 201 ? 80.118 23.783 -2.545 1.00 24.91 201 PHE A O 1
ATOM 1478 N N . GLU A 1 202 ? 79.157 25.373 -3.720 1.00 25.56 202 GLU A N 1
ATOM 1479 C CA . GLU A 1 202 ? 79.504 26.420 -4.727 1.00 25.56 202 GLU A CA 1
ATOM 1480 C C . GLU A 1 202 ? 80.520 25.973 -5.804 1.00 25.56 202 GLU A C 1
ATOM 1482 O O . GLU A 1 202 ? 81.513 25.317 -5.508 1.00 25.56 202 GLU A O 1
ATOM 1487 N N . ASP A 1 203 ? 80.222 26.419 -7.035 1.00 27.97 203 ASP A N 1
ATOM 1488 C CA . ASP A 1 203 ? 81.014 26.463 -8.281 1.00 27.97 203 ASP A CA 1
ATOM 1489 C C . ASP A 1 203 ? 81.298 25.129 -9.011 1.00 27.97 203 ASP A C 1
ATOM 1491 O O . ASP A 1 203 ? 81.713 24.141 -8.427 1.00 27.97 203 ASP A O 1
ATOM 1495 N N . GLY A 1 204 ? 81.117 24.959 -10.327 1.00 26.41 204 GLY A N 1
ATOM 1496 C CA . GLY A 1 204 ? 80.929 25.893 -11.437 1.00 26.41 204 GLY A CA 1
ATOM 1497 C C . GLY A 1 204 ? 81.902 25.543 -12.582 1.00 26.41 204 GLY A C 1
ATOM 1498 O O . GLY A 1 204 ? 83.105 25.509 -12.364 1.00 26.41 204 GLY A O 1
ATOM 1499 N N . GLY A 1 205 ? 81.397 25.337 -13.809 1.00 25.36 205 GLY A N 1
ATOM 1500 C CA . GLY A 1 205 ? 82.120 25.736 -15.036 1.00 25.36 205 GLY A CA 1
ATOM 1501 C C . GLY A 1 205 ? 82.870 24.694 -15.896 1.00 25.36 205 GLY A C 1
ATOM 1502 O O . GLY A 1 205 ? 84.042 24.432 -15.681 1.00 25.36 205 GLY A O 1
ATOM 1503 N N . LEU A 1 206 ? 82.179 24.228 -16.947 1.00 27.91 206 LEU A N 1
ATOM 1504 C CA . LEU A 1 206 ? 82.500 24.269 -18.400 1.00 27.91 206 LEU A CA 1
ATOM 1505 C C . LEU A 1 206 ? 83.852 23.770 -19.008 1.00 27.91 206 LEU A C 1
ATOM 1507 O O . LEU A 1 206 ? 84.927 24.287 -18.730 1.00 27.91 206 LEU A O 1
ATOM 1511 N N . ASP A 1 207 ? 83.671 22.841 -19.970 1.00 34.56 207 ASP A N 1
ATOM 1512 C CA . ASP A 1 207 ? 84.369 22.445 -21.238 1.00 34.56 207 ASP A CA 1
ATOM 1513 C C . ASP A 1 207 ? 85.351 23.474 -21.889 1.00 34.56 207 ASP A C 1
ATOM 1515 O O . ASP A 1 207 ? 85.107 24.664 -21.672 1.00 34.56 207 ASP A O 1
ATOM 1519 N N . PRO A 1 208 ? 86.362 23.143 -22.770 1.00 40.19 208 PRO A N 1
ATOM 1520 C CA . PRO A 1 208 ? 86.242 22.259 -23.963 1.00 40.19 208 PRO A CA 1
ATOM 1521 C C . PRO A 1 208 ? 87.497 21.504 -24.544 1.00 40.19 208 PRO A C 1
ATOM 1523 O O . PRO A 1 208 ? 88.645 21.906 -24.393 1.00 40.19 208 PRO A O 1
ATOM 1526 N N . LEU A 1 209 ? 87.210 20.466 -25.356 1.00 31.89 209 LEU A N 1
ATOM 1527 C CA . LEU A 1 209 ? 87.904 19.921 -26.563 1.00 31.89 209 LEU A CA 1
ATOM 1528 C C . LEU A 1 209 ? 89.400 19.485 -26.556 1.00 31.89 209 LEU A C 1
ATOM 1530 O O . LEU A 1 209 ? 90.318 20.287 -26.430 1.00 31.89 209 LEU A O 1
ATOM 1534 N N . GLY A 1 210 ? 89.650 18.234 -26.988 1.00 25.94 210 GLY A N 1
ATOM 1535 C CA . GLY A 1 210 ? 90.932 17.804 -27.581 1.00 25.94 210 GLY A CA 1
ATOM 1536 C C . GLY A 1 210 ? 91.157 16.287 -27.573 1.00 25.94 210 GLY A C 1
ATOM 1537 O O . GLY A 1 210 ? 91.239 15.671 -26.520 1.00 25.94 210 GLY A O 1
ATOM 1538 N N . GLY A 1 211 ? 91.227 15.664 -28.752 1.00 34.69 211 GLY A N 1
ATOM 1539 C CA . GLY A 1 211 ? 91.081 14.218 -28.922 1.00 34.69 211 GLY A CA 1
ATOM 1540 C C . GLY A 1 211 ? 92.321 13.361 -28.648 1.00 34.69 211 GLY A C 1
ATOM 1541 O O . GLY A 1 211 ? 93.420 13.659 -29.101 1.00 34.69 211 GLY A O 1
ATOM 1542 N N . ALA A 1 212 ? 92.094 12.209 -28.019 1.00 28.83 212 ALA A N 1
ATOM 1543 C CA . ALA A 1 212 ? 92.886 10.993 -28.170 1.00 28.83 212 ALA A CA 1
ATOM 1544 C C . ALA A 1 212 ? 92.031 9.805 -27.706 1.00 28.83 212 ALA A C 1
ATOM 1546 O O . ALA A 1 212 ? 91.315 9.887 -26.711 1.00 28.83 212 ALA A O 1
ATOM 1547 N N . ARG A 1 213 ? 92.074 8.699 -28.455 1.00 38.94 213 ARG A N 1
ATOM 1548 C CA . ARG A 1 213 ? 91.369 7.453 -28.131 1.00 38.94 213 ARG A CA 1
ATOM 1549 C C . ARG A 1 213 ? 91.801 6.945 -26.751 1.00 38.94 213 ARG A C 1
ATOM 1551 O O . ARG A 1 213 ? 92.911 6.439 -26.620 1.00 38.94 213 ARG A O 1
ATOM 1558 N N . LEU A 1 214 ? 90.895 6.994 -25.777 1.00 27.05 214 LEU A N 1
ATOM 1559 C CA . LEU A 1 214 ? 90.970 6.202 -24.553 1.00 27.05 214 LEU A CA 1
ATOM 1560 C C . LEU A 1 214 ? 89.765 5.257 -24.510 1.00 27.05 214 LEU A C 1
ATOM 1562 O O . LEU A 1 214 ? 88.616 5.689 -24.550 1.00 27.05 214 LEU A O 1
ATOM 1566 N N . GLN A 1 215 ? 90.035 3.954 -24.459 1.00 37.44 215 GLN A N 1
ATOM 1567 C CA . GLN A 1 215 ? 89.037 2.970 -24.055 1.00 37.44 215 GLN A CA 1
ATOM 1568 C C . GLN A 1 215 ? 88.830 3.108 -22.544 1.00 37.44 215 GLN A C 1
ATOM 1570 O O . GLN A 1 215 ? 89.756 2.857 -21.778 1.00 37.44 215 GLN A O 1
ATOM 1575 N N . VAL A 1 216 ? 87.622 3.496 -22.130 1.00 27.70 216 VAL A N 1
ATOM 1576 C CA . VAL A 1 216 ? 87.161 3.464 -20.733 1.00 27.70 216 VAL A CA 1
ATOM 1577 C C . VAL A 1 216 ? 85.802 2.736 -20.699 1.00 27.70 216 VAL A C 1
ATOM 1579 O O . VAL A 1 216 ? 85.031 2.869 -21.655 1.00 27.70 216 VAL A O 1
ATOM 1582 N N . PRO A 1 217 ? 85.516 1.898 -19.683 1.00 28.09 217 PRO A N 1
ATOM 1583 C CA . PRO A 1 217 ? 84.402 0.950 -19.700 1.00 28.09 217 PRO A CA 1
ATOM 1584 C C . PRO A 1 217 ? 83.033 1.633 -19.637 1.00 28.09 217 PRO A C 1
ATOM 1586 O O . PRO A 1 217 ? 82.850 2.627 -18.939 1.00 28.09 217 PRO A O 1
ATOM 1589 N N . ARG A 1 218 ? 82.040 1.038 -20.309 1.00 30.09 218 ARG A N 1
ATOM 1590 C CA . ARG A 1 218 ? 80.622 1.367 -20.111 1.00 30.09 218 ARG A CA 1
ATOM 1591 C C . ARG A 1 218 ? 80.221 1.057 -18.667 1.00 30.09 218 ARG A C 1
ATOM 1593 O O . ARG A 1 218 ? 80.201 -0.111 -18.287 1.00 30.09 218 ARG A O 1
ATOM 1600 N N . ILE A 1 219 ? 79.807 2.078 -17.925 1.00 32.47 219 ILE A N 1
ATOM 1601 C CA . ILE A 1 219 ? 78.934 1.929 -16.759 1.00 32.47 219 ILE A CA 1
ATOM 1602 C C . ILE A 1 219 ? 77.581 2.542 -17.147 1.00 32.47 219 ILE A C 1
ATOM 1604 O O . ILE A 1 219 ? 77.506 3.753 -17.342 1.00 32.47 219 ILE A O 1
ATOM 1608 N N . PRO A 1 220 ? 76.522 1.736 -17.329 1.00 32.41 220 PRO A N 1
ATOM 1609 C CA . PRO A 1 220 ? 75.159 2.229 -17.422 1.00 32.41 220 PRO A CA 1
ATOM 1610 C C . PRO A 1 220 ? 74.578 2.379 -16.012 1.00 32.41 220 PRO A C 1
ATOM 1612 O O . PRO A 1 220 ? 74.592 1.435 -15.223 1.00 32.41 220 PRO A O 1
ATOM 1615 N N . GLY A 1 221 ? 74.063 3.565 -15.711 1.00 36.62 221 GLY A N 1
ATOM 1616 C CA . GLY A 1 221 ? 73.332 3.854 -14.482 1.00 36.62 221 GLY A CA 1
ATOM 1617 C C . GLY A 1 221 ? 73.631 5.266 -14.009 1.00 36.62 221 GLY A C 1
ATOM 1618 O O . GLY A 1 221 ? 74.732 5.530 -13.536 1.00 36.62 221 GLY A O 1
ATOM 1619 N N . GLY A 1 222 ? 72.663 6.173 -14.145 1.00 33.25 222 GLY A N 1
ATOM 1620 C CA . GLY A 1 222 ? 72.681 7.431 -13.405 1.00 33.25 222 GLY A CA 1
ATOM 1621 C C . GLY A 1 222 ? 72.606 7.108 -11.914 1.00 33.25 222 GLY A C 1
ATOM 1622 O O . GLY A 1 222 ? 71.681 6.427 -11.477 1.00 33.25 222 GLY A O 1
ATOM 1623 N N . ILE A 1 223 ? 73.617 7.518 -11.153 1.00 34.28 223 ILE A N 1
ATOM 1624 C CA . ILE A 1 223 ? 73.714 7.272 -9.712 1.00 34.28 223 ILE A CA 1
ATOM 1625 C C . ILE A 1 223 ? 73.343 8.573 -9.002 1.00 34.28 223 ILE A C 1
ATOM 1627 O O . ILE A 1 223 ? 73.925 9.616 -9.290 1.00 34.28 223 ILE A O 1
ATOM 1631 N N . ILE A 1 224 ? 72.403 8.507 -8.059 1.00 33.44 224 ILE A N 1
ATOM 1632 C CA . ILE A 1 224 ? 72.159 9.573 -7.082 1.00 33.44 224 ILE A CA 1
ATOM 1633 C C . ILE A 1 224 ? 72.731 9.091 -5.747 1.00 33.44 224 ILE A C 1
ATOM 1635 O O . ILE A 1 224 ? 72.353 8.025 -5.262 1.00 33.44 224 ILE A O 1
ATOM 1639 N N . VAL A 1 225 ? 73.657 9.859 -5.172 1.00 32.75 225 VAL A N 1
ATOM 1640 C CA . VAL A 1 225 ? 74.290 9.579 -3.874 1.00 32.75 225 VAL A CA 1
ATOM 1641 C C . VAL A 1 225 ? 73.715 10.546 -2.842 1.00 32.75 225 VAL A C 1
ATOM 1643 O O . VAL A 1 225 ? 73.780 11.756 -3.043 1.00 32.75 225 VAL A O 1
ATOM 1646 N N . ILE A 1 226 ? 73.174 10.033 -1.734 1.00 34.66 226 ILE A N 1
ATOM 1647 C CA . ILE A 1 226 ? 72.742 10.849 -0.588 1.00 34.66 226 ILE A CA 1
ATOM 1648 C C . ILE A 1 226 ? 73.594 10.449 0.629 1.00 34.66 226 ILE A C 1
ATOM 1650 O O . ILE A 1 226 ? 73.641 9.260 0.951 1.00 34.66 226 ILE A O 1
ATOM 1654 N N . PRO A 1 227 ? 74.279 11.387 1.308 1.00 31.25 227 PRO A N 1
ATOM 1655 C CA . PRO A 1 227 ? 75.062 11.082 2.503 1.00 31.25 227 PRO A CA 1
ATOM 1656 C C . PRO A 1 227 ? 74.165 10.921 3.742 1.00 31.25 227 PRO A C 1
ATOM 1658 O O . PRO A 1 227 ? 73.236 11.700 3.949 1.00 31.25 227 PRO A O 1
ATOM 1661 N N . THR A 1 228 ? 74.467 9.945 4.604 1.00 35.44 228 THR A N 1
ATOM 1662 C CA . THR A 1 228 ? 73.790 9.743 5.902 1.00 35.44 228 THR A CA 1
ATOM 1663 C C . THR A 1 228 ? 74.741 9.986 7.086 1.00 35.44 228 THR A C 1
ATOM 1665 O O . THR A 1 228 ? 75.921 9.643 6.980 1.00 35.44 228 THR A O 1
ATOM 1668 N N . PRO A 1 229 ? 74.263 10.531 8.225 1.00 35.34 229 PRO A N 1
ATOM 1669 C CA . PRO A 1 229 ? 75.083 10.811 9.410 1.00 35.34 229 PRO A CA 1
ATOM 1670 C C . PRO A 1 229 ? 75.456 9.539 10.210 1.00 35.34 229 PRO A C 1
ATOM 1672 O O . PRO A 1 229 ? 74.889 8.468 9.979 1.00 35.34 229 PRO A O 1
ATOM 1675 N N . PRO A 1 230 ? 76.416 9.624 11.158 1.00 36.47 230 PRO A N 1
ATOM 1676 C CA . PRO A 1 230 ? 76.973 8.465 11.853 1.00 36.47 230 PRO A CA 1
ATOM 1677 C C . PRO A 1 230 ? 76.023 7.940 12.940 1.00 36.47 230 PRO A C 1
ATOM 1679 O O . PRO A 1 230 ? 76.074 8.339 14.098 1.00 36.47 230 PRO A O 1
ATOM 1682 N N . GLY A 1 231 ? 75.171 7.001 12.547 1.00 41.75 231 GLY A N 1
ATOM 1683 C CA . GLY A 1 231 ? 74.338 6.183 13.423 1.00 41.75 231 GLY A CA 1
ATOM 1684 C C . GLY A 1 231 ? 73.595 5.180 12.553 1.00 41.75 231 GLY A C 1
ATOM 1685 O O . GLY A 1 231 ? 72.682 5.559 11.832 1.00 41.75 231 GLY A O 1
ATOM 1686 N N . GLY A 1 232 ? 74.065 3.932 12.517 1.00 47.59 232 GLY A N 1
ATOM 1687 C CA . GLY A 1 232 ? 73.633 2.925 11.544 1.00 47.59 232 GLY A CA 1
ATOM 1688 C C . GLY A 1 232 ? 72.113 2.724 11.455 1.00 47.59 232 GLY A C 1
ATOM 1689 O O . GLY A 1 232 ? 71.399 2.791 12.448 1.00 47.59 232 GLY A O 1
ATOM 1690 N N . ILE A 1 233 ? 71.646 2.410 10.243 1.00 43.72 233 ILE A N 1
ATOM 1691 C CA . ILE A 1 233 ? 70.235 2.237 9.831 1.00 43.72 233 ILE A CA 1
ATOM 1692 C C . ILE A 1 233 ? 69.528 1.003 10.446 1.00 43.72 233 ILE A C 1
ATOM 1694 O O . ILE A 1 233 ? 68.352 0.754 10.186 1.00 43.72 233 ILE A O 1
ATOM 1698 N N . GLU A 1 234 ? 70.200 0.224 11.294 1.00 40.75 234 GLU A N 1
ATOM 1699 C CA . GLU A 1 234 ? 69.756 -1.122 11.694 1.00 40.75 234 GLU A CA 1
ATOM 1700 C C . GLU A 1 234 ? 68.513 -1.164 12.611 1.00 40.75 234 GLU A C 1
ATOM 1702 O O . GLU A 1 234 ? 67.988 -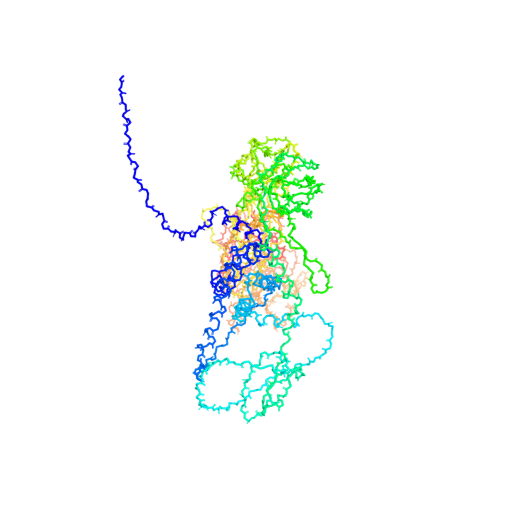2.248 12.851 1.00 40.75 234 GLU A O 1
ATOM 1707 N N . SER A 1 235 ? 67.982 -0.025 13.076 1.00 39.50 235 SER A N 1
ATOM 1708 C CA . SER A 1 235 ? 66.806 0.018 13.964 1.00 39.50 235 SER A CA 1
ATOM 1709 C C . SER A 1 235 ? 65.498 0.536 13.347 1.00 39.50 235 SER A C 1
ATOM 1711 O O . SER A 1 235 ? 64.485 0.513 14.042 1.00 39.50 235 SER A O 1
ATOM 1713 N N . LEU A 1 236 ? 65.458 0.978 12.078 1.00 38.00 236 LEU A N 1
ATOM 1714 C CA . LEU A 1 236 ? 64.308 1.757 11.576 1.00 38.00 236 LEU A CA 1
ATOM 1715 C C . LEU A 1 236 ? 63.311 1.052 10.634 1.00 38.00 236 LEU A C 1
ATOM 1717 O O . LEU A 1 236 ? 62.218 1.587 10.475 1.00 38.00 236 LEU A O 1
ATOM 1721 N N . ILE A 1 237 ? 63.587 -0.113 10.019 1.00 36.84 237 ILE A N 1
ATOM 1722 C CA . ILE A 1 237 ? 62.611 -0.763 9.101 1.00 36.84 237 ILE A CA 1
ATOM 1723 C C . ILE A 1 237 ? 62.772 -2.305 9.049 1.00 36.84 237 ILE A C 1
ATOM 1725 O O . ILE A 1 237 ? 63.827 -2.779 8.626 1.00 36.84 237 ILE A O 1
ATOM 1729 N N . PRO A 1 238 ? 61.746 -3.126 9.375 1.00 33.12 238 PRO A N 1
ATOM 1730 C CA . PRO A 1 238 ? 61.762 -4.571 9.126 1.00 33.12 238 PRO A CA 1
ATOM 1731 C C . PRO A 1 238 ? 61.089 -4.950 7.785 1.00 33.12 238 PRO A C 1
ATOM 1733 O O . PRO A 1 238 ? 59.886 -4.764 7.620 1.00 33.12 238 PRO A O 1
ATOM 1736 N N . GLY A 1 239 ? 61.836 -5.550 6.840 1.00 38.34 239 GLY A N 1
ATOM 1737 C CA . GLY A 1 239 ? 61.290 -6.143 5.599 1.00 38.34 239 GLY A CA 1
ATOM 1738 C C . GLY A 1 239 ? 62.340 -6.553 4.543 1.00 38.34 239 GLY A C 1
ATOM 1739 O O . GLY A 1 239 ? 63.368 -5.902 4.387 1.00 38.34 239 GLY A O 1
ATOM 1740 N N . LYS A 1 240 ? 62.107 -7.656 3.805 1.00 42.72 240 LYS A N 1
ATOM 1741 C CA . LYS A 1 240 ? 63.053 -8.298 2.853 1.00 42.72 240 LYS A CA 1
ATOM 1742 C C . LYS A 1 240 ? 63.195 -7.580 1.488 1.00 42.72 240 LYS A C 1
ATOM 1744 O O . LYS A 1 240 ? 62.829 -8.142 0.463 1.00 42.72 240 LYS A O 1
ATOM 1749 N N . TRP A 1 241 ? 63.790 -6.389 1.459 1.00 38.22 241 TRP A N 1
ATOM 1750 C CA . TRP A 1 241 ? 64.271 -5.743 0.214 1.00 38.22 241 TRP A CA 1
ATOM 1751 C C . TRP A 1 241 ? 65.804 -5.566 0.182 1.00 38.22 241 TRP A C 1
ATOM 1753 O O . TRP A 1 241 ? 66.358 -4.916 -0.697 1.00 38.22 241 TRP A O 1
ATOM 1763 N N . TRP A 1 242 ? 66.523 -6.166 1.135 1.00 43.38 242 TRP A N 1
ATOM 1764 C CA . TRP A 1 242 ? 67.941 -5.874 1.376 1.00 43.38 242 TRP A CA 1
ATOM 1765 C C . TRP A 1 242 ? 68.928 -6.456 0.350 1.00 43.38 242 TRP A C 1
ATOM 1767 O O . TRP A 1 242 ? 70.095 -6.081 0.367 1.00 43.38 242 TRP A O 1
ATOM 1777 N N . HIS A 1 243 ? 68.509 -7.360 -0.541 1.00 44.81 243 HIS A N 1
ATOM 1778 C CA . HIS A 1 243 ? 69.437 -7.992 -1.489 1.00 44.81 243 HIS A CA 1
ATOM 1779 C C . HIS A 1 243 ? 69.847 -7.098 -2.670 1.00 44.81 243 HIS A C 1
ATOM 1781 O O . HIS A 1 243 ? 70.900 -7.343 -3.254 1.00 44.81 243 HIS A O 1
ATOM 1787 N N . ASP A 1 244 ? 69.088 -6.039 -2.968 1.00 45.66 244 ASP A N 1
ATOM 1788 C CA . ASP A 1 244 ? 69.383 -5.114 -4.076 1.00 45.66 244 ASP A CA 1
ATOM 1789 C C . ASP A 1 244 ? 70.003 -3.785 -3.616 1.00 45.66 244 ASP A C 1
ATOM 1791 O O . ASP A 1 244 ? 70.184 -2.862 -4.414 1.00 45.66 244 ASP A O 1
ATOM 1795 N N . ILE A 1 245 ? 70.370 -3.706 -2.331 1.00 47.25 245 ILE A N 1
ATOM 1796 C CA . ILE A 1 245 ? 71.103 -2.589 -1.741 1.00 47.25 245 ILE A CA 1
ATOM 1797 C C . ILE A 1 245 ? 72.504 -3.076 -1.372 1.00 47.25 245 ILE A C 1
ATOM 1799 O O . ILE A 1 245 ? 72.720 -3.711 -0.340 1.00 47.25 245 ILE A O 1
ATOM 1803 N N . THR A 1 246 ? 73.486 -2.774 -2.215 1.00 49.78 246 THR A N 1
ATOM 1804 C CA . THR A 1 246 ? 74.897 -3.064 -1.917 1.00 49.78 246 THR A CA 1
ATOM 1805 C C . THR A 1 246 ? 75.591 -1.814 -1.396 1.00 49.78 246 THR A C 1
ATOM 1807 O O . THR A 1 246 ? 75.354 -0.725 -1.922 1.00 49.78 246 THR A O 1
ATOM 1810 N N . ARG A 1 247 ? 76.482 -1.960 -0.404 1.00 46.09 247 ARG A N 1
ATOM 1811 C CA . ARG A 1 247 ? 77.404 -0.877 -0.028 1.00 46.09 247 ARG A CA 1
ATOM 1812 C C . ARG A 1 247 ? 78.243 -0.507 -1.241 1.00 46.09 247 ARG A C 1
ATOM 1814 O O . ARG A 1 247 ? 78.786 -1.393 -1.901 1.00 46.09 247 ARG A O 1
ATOM 1821 N N . ASP A 1 248 ? 78.323 0.781 -1.525 1.00 47.47 248 ASP A N 1
ATOM 1822 C CA . ASP A 1 248 ? 79.224 1.281 -2.548 1.00 47.47 248 ASP A CA 1
ATOM 1823 C C . ASP A 1 248 ? 80.672 1.098 -2.051 1.00 47.47 248 ASP A C 1
ATOM 1825 O O . ASP A 1 248 ? 81.025 1.656 -1.009 1.00 47.47 248 ASP A O 1
ATOM 1829 N N . PRO A 1 249 ? 81.510 0.280 -2.715 1.00 47.03 249 PRO A N 1
ATOM 1830 C CA . PRO A 1 249 ? 82.875 0.036 -2.258 1.00 47.03 249 PRO A CA 1
ATOM 1831 C C . PRO A 1 249 ? 83.769 1.280 -2.357 1.00 47.03 249 PRO A C 1
ATOM 1833 O O . PRO A 1 249 ? 84.819 1.309 -1.720 1.00 47.03 249 PRO A O 1
ATOM 1836 N N . GLU A 1 250 ? 83.365 2.297 -3.126 1.00 48.44 250 GLU A N 1
ATOM 1837 C CA . GLU A 1 250 ? 84.166 3.500 -3.367 1.00 48.44 250 GLU A CA 1
ATOM 1838 C C . GLU A 1 250 ? 83.818 4.657 -2.416 1.00 48.44 250 GLU A C 1
ATOM 1840 O O . GLU A 1 250 ? 84.593 5.605 -2.307 1.00 48.44 250 GLU A O 1
ATOM 1845 N N . THR A 1 251 ? 82.712 4.567 -1.660 1.00 42.75 251 THR A N 1
ATOM 1846 C CA . THR A 1 251 ? 82.273 5.644 -0.754 1.00 42.75 251 THR A CA 1
ATOM 1847 C C . THR A 1 251 ? 81.918 5.111 0.643 1.00 42.75 251 THR A C 1
ATOM 1849 O O . THR A 1 251 ? 80.917 4.403 0.787 1.00 42.75 251 THR A O 1
ATOM 1852 N N . PRO A 1 252 ? 82.674 5.457 1.709 1.00 39.91 252 PRO A N 1
ATOM 1853 C CA . PRO A 1 252 ? 82.375 5.011 3.071 1.00 39.91 252 PRO A CA 1
ATOM 1854 C C . PRO A 1 252 ? 80.996 5.504 3.544 1.00 39.91 252 PRO A C 1
ATOM 1856 O O . PRO A 1 252 ? 80.830 6.663 3.906 1.00 39.91 252 PRO A O 1
ATOM 1859 N N . GLY A 1 253 ? 80.002 4.609 3.532 1.00 49.47 253 GLY A N 1
ATOM 1860 C CA . GLY A 1 253 ? 78.624 4.882 3.966 1.00 49.47 253 GLY A CA 1
ATOM 1861 C C . GLY A 1 253 ? 77.583 5.029 2.846 1.00 49.47 253 GLY A C 1
ATOM 1862 O O . GLY A 1 253 ? 76.405 5.168 3.156 1.00 49.47 253 GLY A O 1
ATOM 1863 N N . GLY A 1 254 ? 77.970 4.953 1.567 1.00 39.56 254 GLY A N 1
ATOM 1864 C CA . GLY A 1 254 ? 77.029 5.013 0.441 1.00 39.56 254 GLY A CA 1
ATOM 1865 C C . GLY A 1 254 ? 76.275 3.695 0.216 1.00 39.56 254 GLY A C 1
ATOM 1866 O O . GLY A 1 254 ? 76.871 2.614 0.236 1.00 39.56 254 GLY A O 1
ATOM 1867 N N . LEU A 1 255 ? 74.963 3.773 -0.025 1.00 41.28 255 LEU A N 1
ATOM 1868 C CA . LEU A 1 255 ? 74.136 2.639 -0.456 1.00 41.28 255 LEU A CA 1
ATOM 1869 C C . LEU A 1 255 ? 73.790 2.780 -1.941 1.00 41.28 255 LEU A C 1
ATOM 1871 O O . LEU A 1 255 ? 73.358 3.838 -2.390 1.00 41.28 255 LEU A O 1
ATOM 1875 N N . ARG A 1 256 ? 73.960 1.695 -2.701 1.00 46.62 256 ARG A N 1
ATOM 1876 C CA . ARG A 1 256 ? 73.645 1.627 -4.130 1.00 46.62 256 ARG A CA 1
ATOM 1877 C C . ARG A 1 256 ? 72.267 0.995 -4.314 1.00 46.62 256 ARG A C 1
ATOM 1879 O O . ARG A 1 256 ? 72.102 -0.174 -3.982 1.00 46.62 256 ARG A O 1
ATOM 1886 N N . PHE A 1 257 ? 71.305 1.742 -4.855 1.00 39.34 257 PHE A N 1
ATOM 1887 C CA . PHE A 1 257 ? 69.981 1.220 -5.213 1.00 39.34 257 PHE A CA 1
ATOM 1888 C C . PHE A 1 257 ? 69.958 0.763 -6.669 1.00 39.34 257 PHE A C 1
ATOM 1890 O O . PHE A 1 257 ? 70.363 1.503 -7.567 1.00 39.34 257 PHE A O 1
ATOM 1897 N N . ARG A 1 258 ? 69.449 -0.444 -6.922 1.00 39.28 258 ARG A N 1
ATOM 1898 C CA . ARG A 1 258 ? 69.189 -0.937 -8.276 1.00 39.28 258 ARG A CA 1
ATOM 1899 C C . ARG A 1 258 ? 67.676 -0.941 -8.513 1.00 39.28 258 ARG A C 1
ATOM 1901 O O . ARG A 1 258 ? 67.009 -1.916 -8.199 1.00 39.28 258 ARG A O 1
ATOM 1908 N N . VAL A 1 259 ? 67.120 0.152 -9.042 1.00 34.75 259 VAL A N 1
ATOM 1909 C CA . VAL A 1 259 ? 65.722 0.155 -9.512 1.00 34.75 259 VAL A CA 1
ATOM 1910 C C . VAL A 1 259 ? 65.694 -0.567 -10.863 1.00 34.75 259 VAL A C 1
ATOM 1912 O O . VAL A 1 259 ? 66.394 -0.128 -11.779 1.00 34.75 259 VAL A O 1
ATOM 1915 N N . PRO A 1 260 ? 64.941 -1.667 -11.037 1.00 35.56 260 PRO A N 1
ATOM 1916 C CA . PRO A 1 260 ? 64.836 -2.323 -12.327 1.00 35.56 260 PRO A CA 1
ATOM 1917 C C . PRO A 1 260 ? 63.865 -1.533 -13.210 1.00 35.56 260 PRO A C 1
ATOM 1919 O O . PRO A 1 260 ? 62.736 -1.949 -13.438 1.00 35.56 260 PRO A O 1
ATOM 1922 N N . VAL A 1 261 ? 64.309 -0.399 -13.749 1.00 41.69 261 VAL A N 1
ATOM 1923 C CA . VAL A 1 261 ? 63.716 0.148 -14.974 1.00 41.69 261 VAL A CA 1
ATOM 1924 C C . VAL A 1 261 ? 64.404 -0.554 -16.141 1.00 41.69 261 VAL A C 1
ATOM 1926 O O . VAL A 1 261 ? 65.257 0.000 -16.825 1.00 41.69 261 VAL A O 1
ATOM 1929 N N . TYR A 1 262 ? 64.077 -1.830 -16.344 1.00 45.78 262 TYR A N 1
ATOM 1930 C CA . TYR A 1 262 ? 64.269 -2.439 -17.654 1.00 45.78 262 TYR A CA 1
ATOM 1931 C C . TYR A 1 262 ? 63.008 -2.153 -18.462 1.00 45.78 262 TYR A C 1
ATOM 1933 O O . TYR A 1 262 ? 62.165 -3.027 -18.644 1.00 45.78 262 TYR A O 1
ATOM 1941 N N . VAL A 1 263 ? 62.881 -0.935 -18.993 1.00 50.59 263 VAL A N 1
ATOM 1942 C CA . VAL A 1 263 ? 62.234 -0.850 -20.302 1.00 50.59 263 VAL A CA 1
ATOM 1943 C C . VAL A 1 263 ? 63.233 -1.530 -21.228 1.00 50.59 263 VAL A C 1
ATOM 1945 O O . VAL A 1 263 ? 64.296 -0.979 -21.517 1.00 50.59 263 VAL A O 1
ATOM 1948 N N . GLU A 1 264 ? 62.990 -2.801 -21.561 1.00 63.09 264 GLU A N 1
ATOM 1949 C CA . GLU A 1 264 ? 63.904 -3.543 -22.424 1.00 63.09 264 GLU A CA 1
ATOM 1950 C C . GLU A 1 264 ? 64.183 -2.704 -23.677 1.00 63.09 264 GLU A C 1
ATOM 1952 O O . GLU A 1 264 ? 63.278 -2.110 -24.261 1.00 63.09 264 GLU A O 1
ATOM 1957 N N . HIS A 1 265 ? 65.441 -2.666 -24.120 1.00 70.25 265 HIS A N 1
ATOM 1958 C CA . HIS A 1 265 ? 65.883 -1.912 -25.302 1.00 70.25 265 HIS A CA 1
ATOM 1959 C C . HIS A 1 265 ? 65.027 -2.208 -26.556 1.00 70.25 265 HIS A C 1
ATOM 1961 O O . HIS A 1 265 ? 64.991 -1.419 -27.499 1.00 70.25 265 HIS A O 1
ATOM 1967 N N . CYS A 1 266 ? 64.349 -3.360 -26.585 1.00 76.12 266 CYS A N 1
ATOM 1968 C CA . CYS A 1 266 ? 63.405 -3.737 -27.626 1.00 76.12 266 CYS A CA 1
ATOM 1969 C C . CYS A 1 266 ? 62.058 -2.990 -27.541 1.00 76.12 266 CYS A C 1
ATOM 1971 O O . CYS A 1 266 ? 61.497 -2.716 -28.594 1.00 76.12 266 CYS A O 1
ATOM 1973 N N . ILE A 1 267 ? 61.565 -2.602 -26.355 1.00 77.81 267 ILE A N 1
ATOM 1974 C CA . ILE A 1 267 ? 60.311 -1.844 -26.196 1.00 77.81 267 ILE A CA 1
ATOM 1975 C C . ILE A 1 267 ? 60.515 -0.443 -26.767 1.00 77.81 267 ILE A C 1
ATOM 1977 O O . ILE A 1 267 ? 59.717 0.006 -27.582 1.00 77.81 267 ILE A O 1
ATOM 1981 N N . ILE A 1 268 ? 61.634 0.206 -26.427 1.00 77.38 268 ILE A N 1
ATOM 1982 C CA . ILE A 1 268 ? 61.992 1.531 -26.957 1.00 77.38 268 ILE A CA 1
ATOM 1983 C C . ILE A 1 268 ? 62.125 1.483 -28.485 1.00 77.38 268 ILE A C 1
ATOM 1985 O O . ILE A 1 268 ? 61.597 2.343 -29.184 1.00 77.38 268 ILE A O 1
ATOM 1989 N N . ARG A 1 269 ? 62.770 0.441 -29.031 1.00 81.56 269 ARG A N 1
ATOM 1990 C CA . ARG A 1 269 ? 62.868 0.250 -30.489 1.00 81.56 269 ARG A CA 1
ATOM 1991 C C . ARG A 1 269 ? 61.514 -0.007 -31.142 1.00 81.56 269 ARG A C 1
ATOM 1993 O O . ARG A 1 269 ? 61.279 0.510 -32.229 1.00 81.56 269 ARG A O 1
ATOM 2000 N N . ALA A 1 270 ? 60.642 -0.783 -30.502 1.00 82.50 270 ALA A N 1
ATOM 2001 C CA . ALA A 1 270 ? 59.297 -1.024 -31.000 1.00 82.50 270 ALA A CA 1
ATOM 2002 C C . ALA A 1 270 ? 58.487 0.278 -31.016 1.00 82.50 270 ALA A C 1
ATOM 2004 O O . ALA A 1 270 ? 57.874 0.589 -32.029 1.00 82.50 270 ALA A O 1
ATOM 2005 N N . ILE A 1 271 ? 58.545 1.084 -29.953 1.00 84.31 271 ILE A N 1
ATOM 2006 C CA . ILE A 1 271 ? 57.874 2.389 -29.888 1.00 84.31 271 ILE A CA 1
ATOM 2007 C C . ILE A 1 271 ? 58.415 3.338 -30.962 1.00 84.31 271 ILE A C 1
ATOM 2009 O O . ILE A 1 271 ? 57.627 3.891 -31.723 1.00 84.31 271 ILE A O 1
ATOM 2013 N N . ALA A 1 272 ? 59.738 3.463 -31.099 1.00 81.62 272 ALA A N 1
ATOM 2014 C CA . ALA A 1 272 ? 60.348 4.308 -32.126 1.00 81.62 272 ALA A CA 1
ATOM 2015 C C . ALA A 1 272 ? 59.939 3.884 -33.548 1.00 81.62 272 ALA A C 1
ATOM 2017 O O . ALA A 1 272 ? 59.626 4.732 -34.384 1.00 81.62 272 ALA A O 1
ATOM 2018 N N . GLU A 1 273 ? 59.885 2.577 -33.819 1.00 88.62 273 GLU A N 1
ATOM 2019 C CA . GLU A 1 273 ? 59.445 2.057 -35.115 1.00 88.62 273 GLU A CA 1
ATOM 2020 C C . GLU A 1 273 ? 57.935 2.241 -35.335 1.00 88.62 273 GLU A C 1
ATOM 2022 O O . GLU A 1 273 ? 57.520 2.576 -36.443 1.00 88.62 273 GLU A O 1
ATOM 2027 N N . MET A 1 274 ? 57.104 2.095 -34.297 1.00 86.94 274 MET A N 1
ATOM 2028 C CA . MET A 1 274 ? 55.670 2.400 -34.368 1.00 86.94 274 MET A CA 1
ATOM 2029 C C . MET A 1 274 ? 55.437 3.880 -34.695 1.00 86.94 274 MET A C 1
ATOM 2031 O O . MET A 1 274 ? 54.656 4.186 -35.599 1.00 86.94 274 MET A O 1
ATOM 2035 N N . SER A 1 275 ? 56.150 4.788 -34.023 1.00 83.94 275 SER A N 1
ATOM 2036 C CA . SER A 1 275 ? 56.084 6.231 -34.280 1.00 83.94 275 SER A CA 1
ATOM 2037 C C . SER A 1 275 ? 56.562 6.579 -35.688 1.00 83.94 275 SER A C 1
ATOM 2039 O O . SER A 1 275 ? 55.893 7.346 -36.380 1.00 83.94 275 SER A O 1
ATOM 2041 N N . ARG A 1 276 ? 57.655 5.962 -36.159 1.00 91.06 276 ARG A N 1
ATOM 2042 C CA . ARG A 1 276 ? 58.159 6.132 -37.531 1.00 91.06 276 ARG A CA 1
ATOM 2043 C C . ARG A 1 276 ? 57.146 5.655 -38.574 1.00 91.06 276 ARG A C 1
ATOM 2045 O O . ARG A 1 276 ? 56.826 6.385 -39.506 1.00 91.06 276 ARG A O 1
ATOM 2052 N N . LEU A 1 277 ? 56.593 4.451 -38.409 1.00 89.19 277 LEU A N 1
ATOM 2053 C CA . LEU A 1 277 ? 55.585 3.909 -39.327 1.00 89.19 277 LEU A CA 1
ATOM 2054 C C . LEU A 1 277 ? 54.316 4.762 -39.363 1.00 89.19 277 LEU A C 1
ATOM 2056 O O . LEU A 1 277 ? 53.690 4.875 -40.415 1.00 89.19 277 LEU A O 1
ATOM 2060 N N . ARG A 1 278 ? 53.928 5.358 -38.232 1.00 84.50 278 ARG A N 1
ATOM 2061 C CA . ARG A 1 278 ? 52.754 6.227 -38.146 1.00 84.50 278 ARG A CA 1
ATOM 2062 C C . ARG A 1 278 ? 53.000 7.612 -38.745 1.00 84.50 278 ARG A C 1
ATOM 2064 O O . ARG A 1 278 ? 52.095 8.127 -39.392 1.00 84.50 278 ARG A O 1
ATOM 2071 N N . SER A 1 279 ? 54.187 8.197 -38.572 1.00 83.94 279 SER A N 1
ATOM 2072 C CA . SER A 1 279 ? 54.529 9.509 -39.145 1.00 83.94 279 SER A CA 1
ATOM 2073 C C . SER A 1 279 ? 54.757 9.455 -40.658 1.00 83.94 279 SER A C 1
ATOM 2075 O O . SER A 1 279 ? 54.422 10.399 -41.368 1.00 83.94 279 SER A O 1
ATOM 2077 N N . GLU A 1 280 ? 55.265 8.333 -41.171 1.00 87.69 280 GLU A N 1
ATOM 2078 C CA . GLU A 1 280 ? 55.422 8.093 -42.611 1.00 87.69 280 GLU A CA 1
ATOM 2079 C C . GLU A 1 280 ? 54.122 7.640 -43.291 1.00 87.69 280 GLU A C 1
ATOM 2081 O O . GLU A 1 280 ? 53.990 7.709 -44.518 1.00 87.69 280 GLU A O 1
ATOM 2086 N N . ALA A 1 281 ? 53.150 7.151 -42.519 1.00 88.00 281 ALA A N 1
ATOM 2087 C CA . ALA A 1 281 ? 51.871 6.730 -43.056 1.00 88.00 281 ALA A CA 1
ATOM 2088 C C . ALA A 1 281 ? 51.043 7.931 -43.520 1.00 88.00 281 ALA A C 1
ATOM 2090 O O . ALA A 1 281 ? 50.613 8.773 -42.735 1.00 88.00 281 ALA A O 1
ATOM 2091 N N . THR A 1 282 ? 50.722 7.947 -44.812 1.00 89.75 282 THR A N 1
ATOM 2092 C CA . THR A 1 282 ? 49.688 8.828 -45.352 1.00 89.75 282 THR A CA 1
ATOM 2093 C C . THR A 1 282 ? 48.351 8.569 -44.661 1.00 89.75 282 THR A C 1
ATOM 2095 O O . THR A 1 282 ? 47.920 7.416 -44.533 1.00 89.75 282 THR A O 1
ATOM 2098 N N . HIS A 1 283 ? 47.708 9.656 -44.227 1.00 91.25 283 HIS A N 1
ATOM 2099 C CA . HIS A 1 283 ? 46.360 9.634 -43.671 1.00 91.25 283 HIS A CA 1
ATOM 2100 C C . HIS A 1 283 ? 45.401 9.091 -44.731 1.00 91.25 283 HIS A C 1
ATOM 2102 O O . HIS A 1 283 ? 45.400 9.582 -45.865 1.00 91.25 283 HIS A O 1
ATOM 2108 N N . TRP A 1 284 ? 44.620 8.066 -44.395 1.00 94.69 284 TRP A N 1
ATOM 2109 C CA . TRP A 1 284 ? 43.664 7.530 -45.356 1.00 94.69 284 TRP A CA 1
ATOM 2110 C C . TRP A 1 284 ? 42.399 8.380 -45.400 1.00 94.69 284 TRP A C 1
ATOM 2112 O O . TRP A 1 284 ? 41.958 8.930 -44.391 1.00 94.69 284 TRP A O 1
ATOM 2122 N N . GLN A 1 285 ? 41.791 8.466 -46.578 1.00 96.12 285 GLN A N 1
ATOM 2123 C CA . GLN A 1 285 ? 40.537 9.179 -46.772 1.00 96.12 285 GLN A CA 1
ATOM 2124 C C . GLN A 1 285 ? 39.616 8.379 -47.683 1.00 96.12 285 GLN A C 1
ATOM 2126 O O . GLN A 1 285 ? 39.993 8.051 -48.806 1.00 96.12 285 GLN A O 1
ATOM 2131 N N . VAL A 1 286 ? 38.390 8.098 -47.236 1.00 96.75 286 VAL A N 1
ATOM 2132 C CA . VAL A 1 286 ? 37.339 7.574 -48.123 1.00 96.75 286 VAL A CA 1
ATOM 2133 C C . VAL A 1 286 ? 36.586 8.749 -48.742 1.00 96.75 286 VAL A C 1
ATOM 2135 O O . VAL A 1 286 ? 35.941 9.520 -48.032 1.00 96.75 286 VAL A O 1
ATOM 2138 N N . ALA A 1 287 ? 36.665 8.872 -50.067 1.00 95.88 287 ALA A N 1
ATOM 2139 C CA . ALA A 1 287 ? 36.074 9.966 -50.836 1.00 95.88 287 ALA A CA 1
ATOM 2140 C C . ALA A 1 287 ? 34.714 9.606 -51.457 1.00 95.88 287 ALA A C 1
ATOM 2142 O O . ALA A 1 287 ? 33.860 10.475 -51.608 1.00 95.88 287 ALA A O 1
ATOM 2143 N N . ALA A 1 288 ? 34.503 8.342 -51.839 1.00 96.62 288 ALA A N 1
ATOM 2144 C CA . ALA A 1 288 ? 33.258 7.898 -52.466 1.00 96.62 288 ALA A CA 1
ATOM 2145 C C . ALA A 1 288 ? 32.938 6.426 -52.170 1.00 96.62 288 ALA A C 1
ATOM 2147 O O . ALA A 1 288 ? 33.834 5.596 -52.010 1.00 96.62 288 ALA A O 1
ATOM 2148 N N . ILE A 1 289 ? 31.646 6.096 -52.176 1.00 97.62 289 ILE A N 1
ATOM 2149 C CA . ILE A 1 289 ? 31.104 4.736 -52.090 1.00 97.62 289 ILE A CA 1
ATOM 2150 C C . ILE A 1 289 ? 30.249 4.459 -53.332 1.00 97.62 289 ILE A C 1
ATOM 2152 O O . ILE A 1 289 ? 29.426 5.282 -53.721 1.00 97.62 289 ILE A O 1
ATOM 2156 N N . SER A 1 290 ? 30.442 3.304 -53.976 1.00 97.19 290 SER A N 1
ATOM 2157 C CA . SER A 1 290 ? 29.789 2.993 -55.261 1.00 97.19 290 SER A CA 1
ATOM 2158 C C . SER A 1 290 ? 28.265 2.888 -55.186 1.00 97.19 290 SER A C 1
ATOM 2160 O O . SER A 1 290 ? 27.581 3.193 -56.155 1.00 97.19 290 SER A O 1
ATOM 2162 N N . ASN A 1 291 ? 27.738 2.411 -54.058 1.00 95.81 291 ASN A N 1
ATOM 2163 C CA . ASN A 1 291 ? 26.310 2.381 -53.771 1.00 95.81 291 ASN A CA 1
ATOM 2164 C C . ASN A 1 291 ? 26.119 2.571 -52.258 1.00 95.81 291 ASN A C 1
ATOM 2166 O O . ASN A 1 291 ? 26.285 1.602 -51.512 1.00 95.81 291 ASN A O 1
ATOM 2170 N N . PRO A 1 292 ? 25.800 3.791 -51.790 1.00 94.94 292 PRO A N 1
ATOM 2171 C CA . PRO A 1 292 ? 25.635 4.056 -50.365 1.00 94.94 292 PRO A CA 1
ATOM 2172 C C . PRO A 1 292 ? 24.444 3.316 -49.754 1.00 94.94 292 PRO A C 1
ATOM 2174 O O . PRO A 1 292 ? 24.451 3.136 -48.548 1.00 94.94 292 PRO A O 1
ATOM 2177 N N . ARG A 1 293 ? 23.464 2.862 -50.553 1.00 95.38 293 ARG A N 1
ATOM 2178 C CA . ARG A 1 293 ? 22.231 2.176 -50.112 1.00 95.38 293 ARG A CA 1
ATOM 2179 C C . ARG A 1 293 ? 22.262 0.660 -50.342 1.00 95.38 293 ARG A C 1
ATOM 2181 O O . ARG A 1 293 ? 21.228 0.006 -50.439 1.00 95.38 293 ARG A O 1
ATOM 2188 N N . ALA A 1 294 ? 23.449 0.085 -50.511 1.00 95.69 294 ALA A N 1
ATOM 2189 C CA . ALA A 1 294 ? 23.582 -1.344 -50.755 1.00 95.69 294 ALA A CA 1
ATOM 2190 C C . ALA A 1 294 ? 23.192 -2.169 -49.514 1.00 95.69 294 ALA A C 1
ATOM 2192 O O . ALA A 1 294 ? 23.549 -1.828 -48.390 1.00 95.69 294 ALA A O 1
ATOM 2193 N N . CYS A 1 295 ? 22.479 -3.275 -49.721 1.00 96.56 295 CYS A N 1
ATOM 2194 C CA . CYS A 1 295 ? 22.029 -4.135 -48.628 1.00 96.56 295 CYS A CA 1
ATOM 2195 C C . CYS A 1 295 ? 23.111 -5.125 -48.172 1.00 96.56 295 CYS A C 1
ATOM 2197 O O . CYS A 1 295 ? 24.026 -5.422 -48.953 1.00 96.56 295 CYS A O 1
ATOM 2199 N N . PRO A 1 296 ? 23.001 -5.679 -46.949 1.00 95.94 296 PRO A N 1
ATOM 2200 C CA . PRO A 1 296 ? 23.891 -6.722 -46.447 1.00 95.94 296 PRO A CA 1
ATOM 2201 C C . PRO A 1 296 ? 24.168 -7.834 -47.474 1.00 95.94 296 PRO A C 1
ATOM 2203 O O . PRO A 1 296 ? 23.274 -8.267 -48.198 1.00 95.94 296 PRO A O 1
ATOM 2206 N N . GLY A 1 297 ? 25.428 -8.262 -47.590 1.00 96.44 297 GLY A N 1
ATOM 2207 C CA . GLY A 1 297 ? 25.908 -9.226 -48.592 1.00 96.44 297 GLY A CA 1
ATOM 2208 C C . GLY A 1 297 ? 26.282 -8.631 -49.961 1.00 96.44 297 GLY A C 1
ATOM 2209 O O . GLY A 1 297 ? 27.050 -9.249 -50.717 1.00 96.44 297 GLY A O 1
ATOM 2210 N N . SER A 1 298 ? 25.813 -7.418 -50.274 1.00 97.81 298 SER A N 1
ATOM 2211 C CA . SER A 1 298 ? 26.166 -6.714 -51.512 1.00 97.81 298 SER A CA 1
ATOM 2212 C C . SER A 1 298 ? 27.643 -6.335 -51.531 1.00 97.81 298 SER A C 1
ATOM 2214 O O . SER A 1 298 ? 28.239 -6.017 -50.501 1.00 97.81 298 SER A O 1
ATOM 2216 N N . LEU A 1 299 ? 28.235 -6.350 -52.724 1.00 97.81 299 LEU A N 1
ATOM 2217 C CA . LEU A 1 299 ? 29.591 -5.864 -52.943 1.00 97.81 299 LEU A CA 1
ATOM 2218 C C . LEU A 1 299 ? 29.555 -4.352 -53.188 1.00 97.81 299 LEU A C 1
ATOM 2220 O O . LEU A 1 299 ? 28.915 -3.899 -54.137 1.00 97.81 299 LEU A O 1
ATOM 2224 N N . ILE A 1 300 ? 30.275 -3.589 -52.371 1.00 98.19 300 ILE A N 1
ATOM 2225 C CA . ILE A 1 300 ? 30.495 -2.156 -52.573 1.00 98.19 300 ILE A CA 1
ATOM 2226 C C . ILE A 1 300 ? 31.971 -1.868 -52.817 1.00 98.19 300 ILE A C 1
ATOM 2228 O O . ILE A 1 300 ? 32.858 -2.636 -52.440 1.00 98.19 300 ILE A O 1
ATOM 2232 N N . THR A 1 301 ? 32.230 -0.737 -53.460 1.00 98.25 301 THR A N 1
ATOM 2233 C CA . THR A 1 301 ? 33.572 -0.201 -53.660 1.00 98.25 301 THR A CA 1
ATOM 2234 C C . THR A 1 301 ? 33.707 1.120 -52.920 1.00 98.25 301 THR A C 1
ATOM 2236 O O . THR A 1 301 ? 32.933 2.043 -53.169 1.00 98.25 301 THR A O 1
ATOM 2239 N N . LEU A 1 302 ? 34.719 1.214 -52.062 1.00 98.06 302 LEU A N 1
ATOM 2240 C CA . LEU A 1 302 ? 35.192 2.449 -51.449 1.00 98.06 302 LEU A CA 1
ATOM 2241 C C . LEU A 1 302 ? 36.335 3.000 -52.301 1.00 98.06 302 LEU A C 1
ATOM 2243 O O . LEU A 1 302 ? 37.289 2.281 -52.600 1.00 98.06 302 LEU A O 1
ATOM 2247 N N . THR A 1 303 ? 36.227 4.259 -52.711 1.00 98.12 303 THR A N 1
ATOM 2248 C CA . THR A 1 303 ? 37.259 4.975 -53.473 1.00 98.12 303 THR A CA 1
ATOM 2249 C C . THR A 1 303 ? 37.832 6.081 -52.603 1.00 98.12 303 THR A C 1
ATOM 2251 O O . THR A 1 303 ? 37.081 6.772 -51.914 1.00 98.12 303 THR A O 1
ATOM 2254 N N . GLY A 1 304 ? 39.149 6.246 -52.618 1.00 96.81 304 GLY A N 1
ATOM 2255 C CA . GLY A 1 304 ? 39.840 7.153 -51.713 1.00 96.81 304 GLY A CA 1
ATOM 2256 C C . GLY A 1 304 ? 41.341 7.204 -51.953 1.00 96.81 304 GLY A C 1
ATOM 2257 O O . GLY A 1 304 ? 41.795 6.958 -53.070 1.00 96.81 304 GLY A O 1
ATOM 2258 N N . THR A 1 305 ? 42.101 7.522 -50.911 1.00 96.50 305 THR A N 1
ATOM 2259 C CA . THR A 1 305 ? 43.571 7.580 -50.925 1.00 96.50 305 THR A CA 1
ATOM 2260 C C . THR A 1 305 ? 44.148 7.102 -49.595 1.00 96.50 305 THR A C 1
ATOM 2262 O O . THR A 1 305 ? 43.455 7.088 -48.575 1.00 96.50 305 THR A O 1
ATOM 2265 N N . GLY A 1 306 ? 45.427 6.712 -49.595 1.00 94.06 306 GLY A N 1
ATOM 2266 C CA . GLY A 1 306 ? 46.183 6.410 -48.377 1.00 94.06 306 GLY A CA 1
ATOM 2267 C C . GLY A 1 306 ? 45.822 5.088 -47.696 1.00 94.06 306 GLY A C 1
ATOM 2268 O O . GLY A 1 306 ? 46.291 4.835 -46.587 1.00 94.06 306 GLY A O 1
ATOM 2269 N N . PHE A 1 307 ? 45.029 4.216 -48.332 1.00 95.81 307 PHE A N 1
ATOM 2270 C CA . PHE A 1 307 ? 44.670 2.907 -47.769 1.00 95.81 307 PHE A CA 1
ATOM 2271 C C . PHE A 1 307 ? 45.866 1.945 -47.674 1.00 95.81 307 PHE A C 1
ATOM 2273 O O . PHE A 1 307 ? 45.795 0.930 -46.980 1.00 95.81 307 PHE A O 1
ATOM 2280 N N . GLY A 1 308 ? 46.961 2.229 -48.382 1.00 93.94 308 GLY A N 1
ATOM 2281 C CA . GLY A 1 308 ? 48.105 1.342 -48.529 1.00 93.94 308 GLY A CA 1
ATOM 2282 C C . GLY A 1 308 ? 47.817 0.129 -49.419 1.00 93.94 308 GLY A C 1
ATOM 2283 O O . GLY A 1 308 ? 46.698 -0.130 -49.859 1.00 93.94 308 GLY A O 1
ATOM 2284 N N . THR A 1 309 ? 48.857 -0.657 -49.694 1.00 93.44 309 THR A N 1
ATOM 2285 C CA . THR A 1 309 ? 48.761 -1.884 -50.509 1.00 93.44 309 THR A CA 1
ATOM 2286 C C . THR A 1 309 ? 48.543 -3.149 -49.677 1.00 93.44 309 THR A C 1
ATOM 2288 O O . THR A 1 309 ? 48.197 -4.195 -50.224 1.00 93.44 309 THR A O 1
ATOM 2291 N N . LYS A 1 310 ? 48.723 -3.072 -48.353 1.00 92.12 310 LYS A N 1
ATOM 2292 C CA . LYS A 1 310 ? 48.483 -4.186 -47.430 1.00 92.12 310 LYS A CA 1
ATOM 2293 C C . LYS A 1 310 ? 47.012 -4.219 -47.029 1.00 92.12 310 LYS A C 1
ATOM 2295 O O . LYS A 1 310 ? 46.465 -3.210 -46.595 1.00 92.12 310 LYS A O 1
ATOM 2300 N N . LYS A 1 311 ? 46.392 -5.394 -47.152 1.00 92.44 311 LYS A N 1
ATOM 2301 C CA . LYS A 1 311 ? 44.984 -5.619 -46.813 1.00 92.44 311 LYS A CA 1
ATOM 2302 C C . LYS A 1 311 ? 44.719 -5.285 -45.341 1.00 92.44 311 LYS A C 1
ATOM 2304 O O . LYS A 1 311 ? 45.324 -5.893 -44.462 1.00 92.44 311 LYS A O 1
ATOM 2309 N N . GLY A 1 312 ? 43.792 -4.363 -45.110 1.00 93.88 312 GLY A N 1
ATOM 2310 C CA . GLY A 1 312 ? 43.263 -4.025 -43.793 1.00 93.88 312 GLY A CA 1
ATOM 2311 C C . GLY A 1 312 ? 41.883 -4.630 -43.526 1.00 93.88 312 GLY A C 1
ATOM 2312 O O . GLY A 1 312 ? 41.456 -5.582 -44.194 1.00 93.88 312 GLY A O 1
ATOM 2313 N N . ARG A 1 313 ? 41.162 -4.050 -42.563 1.00 95.88 313 ARG A N 1
ATOM 2314 C CA . ARG A 1 313 ? 39.753 -4.368 -42.269 1.00 95.88 313 ARG A CA 1
ATOM 2315 C C . ARG A 1 313 ? 38.858 -3.183 -42.617 1.00 95.88 313 ARG A C 1
ATOM 2317 O O . ARG A 1 313 ? 39.286 -2.035 -42.616 1.00 95.88 313 ARG A O 1
ATOM 2324 N N . VAL A 1 314 ? 37.608 -3.482 -42.948 1.00 96.69 314 VAL A N 1
ATOM 2325 C CA . VAL A 1 314 ? 36.549 -2.482 -43.097 1.00 96.69 314 VAL A CA 1
ATOM 2326 C C . VAL A 1 314 ? 35.406 -2.929 -42.214 1.00 96.69 314 VAL A C 1
ATOM 2328 O O . VAL A 1 314 ? 34.961 -4.073 -42.333 1.00 96.69 314 VAL A O 1
ATOM 2331 N N . THR A 1 315 ? 34.948 -2.052 -41.334 1.00 96.69 315 THR A N 1
ATOM 2332 C CA . THR A 1 315 ? 33.848 -2.339 -40.420 1.00 96.69 315 THR A CA 1
ATOM 2333 C C . THR A 1 315 ? 32.708 -1.352 -40.635 1.00 96.69 315 THR A C 1
ATOM 2335 O O . THR A 1 315 ? 32.929 -0.183 -40.965 1.00 96.69 315 THR A O 1
ATOM 2338 N N . PHE A 1 316 ? 31.484 -1.831 -40.463 1.00 95.75 316 PHE A N 1
ATOM 2339 C CA . PHE A 1 316 ? 30.245 -1.064 -40.564 1.00 95.75 316 PHE A CA 1
ATOM 2340 C C . PHE A 1 316 ? 29.648 -0.898 -39.171 1.00 95.75 316 PHE A C 1
ATOM 2342 O O . PHE A 1 316 ? 29.904 -1.734 -38.302 1.00 95.75 316 PHE A O 1
ATOM 2349 N N . ALA A 1 317 ? 28.845 0.146 -38.977 1.00 93.81 317 ALA A N 1
ATOM 2350 C CA . ALA A 1 317 ? 27.994 0.238 -37.801 1.00 93.81 317 ALA A CA 1
ATOM 2351 C C . ALA A 1 317 ? 27.101 -1.011 -37.692 1.00 93.81 317 ALA A C 1
ATOM 2353 O O . ALA A 1 317 ? 26.615 -1.536 -38.701 1.00 93.81 317 ALA A O 1
ATOM 2354 N N . ALA A 1 318 ? 26.904 -1.477 -36.466 1.00 92.62 318 ALA A N 1
ATOM 2355 C CA . ALA A 1 318 ? 25.975 -2.535 -36.101 1.00 92.62 318 ALA A CA 1
ATOM 2356 C C . ALA A 1 318 ? 25.127 -2.078 -34.902 1.00 92.62 318 ALA A C 1
ATOM 2358 O O . ALA A 1 318 ? 25.332 -0.990 -34.355 1.00 92.62 318 ALA A O 1
ATOM 2359 N N . ALA A 1 319 ? 24.165 -2.915 -34.514 1.00 87.19 319 ALA A N 1
ATOM 2360 C CA . ALA A 1 319 ? 23.314 -2.676 -33.352 1.00 87.19 319 ALA A CA 1
ATOM 2361 C C . ALA A 1 319 ? 24.125 -2.448 -32.062 1.00 87.19 319 ALA A C 1
ATOM 2363 O O . ALA A 1 319 ? 25.288 -2.840 -31.963 1.00 87.19 319 ALA A O 1
ATOM 2364 N N . ASP A 1 320 ? 23.508 -1.811 -31.065 1.00 84.19 320 ASP A N 1
ATOM 2365 C CA . ASP A 1 320 ? 24.096 -1.575 -29.733 1.00 84.19 320 ASP A CA 1
ATOM 2366 C C . ASP A 1 320 ? 25.426 -0.778 -29.730 1.00 84.19 320 ASP A C 1
ATOM 2368 O O . ASP A 1 320 ? 26.189 -0.807 -28.762 1.00 84.19 320 ASP A O 1
ATOM 2372 N N . ASN A 1 321 ? 25.674 0.015 -30.781 1.00 82.19 321 ASN A N 1
ATOM 2373 C CA . ASN A 1 321 ? 26.938 0.723 -31.050 1.00 82.19 321 ASN A CA 1
ATOM 2374 C C . ASN A 1 321 ? 28.146 -0.204 -31.288 1.00 82.19 321 ASN A C 1
ATOM 2376 O O . ASN A 1 321 ? 29.288 0.219 -31.090 1.00 82.19 321 ASN A O 1
ATOM 2380 N N . ASP A 1 322 ? 27.917 -1.450 -31.703 1.00 92.19 322 ASP A N 1
ATOM 2381 C CA . ASP A 1 322 ? 28.988 -2.355 -32.115 1.00 92.19 322 ASP A CA 1
ATOM 2382 C C . ASP A 1 322 ? 29.429 -2.081 -33.566 1.00 92.19 322 ASP A C 1
ATOM 2384 O O . ASP A 1 322 ? 28.848 -1.263 -34.293 1.00 92.19 322 ASP A O 1
ATOM 2388 N N . ARG A 1 323 ? 30.487 -2.766 -34.007 1.00 94.31 323 ARG A N 1
ATOM 2389 C CA . ARG A 1 323 ? 30.958 -2.742 -35.388 1.00 94.31 323 ARG A CA 1
ATOM 2390 C C . ARG A 1 323 ? 31.109 -4.143 -35.946 1.00 94.31 323 ARG A C 1
ATOM 2392 O O . ARG A 1 323 ? 31.806 -4.990 -35.397 1.00 94.31 323 ARG A O 1
ATOM 2399 N N . THR A 1 324 ? 30.559 -4.345 -37.133 1.00 96.00 324 THR A N 1
ATOM 2400 C CA . THR A 1 324 ? 30.642 -5.622 -37.840 1.00 96.00 324 THR A CA 1
ATOM 2401 C C . THR A 1 324 ? 31.621 -5.560 -39.005 1.00 96.00 324 THR A C 1
ATOM 2403 O O . THR A 1 324 ? 31.695 -4.569 -39.738 1.00 96.00 324 THR A O 1
ATOM 2406 N N . ALA A 1 325 ? 32.421 -6.610 -39.183 1.00 96.94 325 ALA A N 1
ATOM 2407 C CA . ALA A 1 325 ? 33.463 -6.644 -40.202 1.00 96.94 325 ALA A CA 1
ATOM 2408 C C . ALA A 1 325 ? 32.913 -7.073 -41.568 1.00 96.94 325 ALA A C 1
ATOM 2410 O O . ALA A 1 325 ? 32.405 -8.179 -41.749 1.00 96.94 325 ALA A O 1
ATOM 2411 N N . GLY A 1 326 ? 33.106 -6.218 -42.570 1.00 96.94 326 GLY A N 1
ATOM 2412 C CA . GLY A 1 326 ? 32.862 -6.567 -43.961 1.00 96.94 326 GLY A CA 1
ATOM 2413 C C . GLY A 1 326 ? 33.869 -7.579 -44.500 1.00 96.94 326 GLY A C 1
ATOM 2414 O O . GLY A 1 326 ? 35.029 -7.638 -44.084 1.00 96.94 326 GLY A O 1
ATOM 2415 N N . THR A 1 327 ? 33.462 -8.340 -45.515 1.00 97.94 327 THR A N 1
ATOM 2416 C CA . THR A 1 327 ? 34.377 -9.257 -46.208 1.00 97.94 327 THR A CA 1
ATOM 2417 C C . THR A 1 327 ? 35.106 -8.519 -47.328 1.00 97.94 327 THR A C 1
ATOM 2419 O O . THR A 1 327 ? 34.575 -8.343 -48.426 1.00 97.94 327 THR A O 1
ATOM 2422 N N . VAL A 1 328 ? 36.334 -8.071 -47.060 1.00 97.81 328 VAL A N 1
ATOM 2423 C CA . VAL A 1 328 ? 37.192 -7.404 -48.053 1.00 97.81 328 VAL A CA 1
ATOM 2424 C C . VAL A 1 328 ? 37.611 -8.395 -49.146 1.00 97.81 328 VAL A C 1
ATOM 2426 O O . VAL A 1 328 ? 38.333 -9.362 -48.878 1.00 97.81 328 VAL A O 1
ATOM 2429 N N . THR A 1 329 ? 37.193 -8.111 -50.380 1.00 97.56 329 THR A N 1
ATOM 2430 C CA . THR A 1 329 ? 37.459 -8.906 -51.595 1.00 97.56 329 THR A CA 1
ATOM 2431 C C . THR A 1 329 ? 38.678 -8.419 -52.379 1.00 97.56 329 THR A C 1
ATOM 2433 O O . THR A 1 329 ? 39.416 -9.240 -52.913 1.00 97.56 329 THR A O 1
ATOM 2436 N N . SER A 1 330 ? 38.945 -7.109 -52.400 1.00 97.69 330 SER A N 1
ATOM 2437 C CA . SER A 1 330 ? 40.179 -6.538 -52.955 1.00 97.69 330 SER A CA 1
ATOM 2438 C C . SER A 1 330 ? 40.587 -5.274 -52.201 1.00 97.69 330 SER A C 1
ATOM 2440 O O . SER A 1 330 ? 39.723 -4.537 -51.727 1.00 97.69 330 SER A O 1
ATOM 2442 N N . TRP A 1 331 ? 41.890 -5.003 -52.130 1.00 97.94 331 TRP A N 1
ATOM 2443 C CA . TRP A 1 331 ? 42.457 -3.841 -51.446 1.00 97.94 331 TRP A CA 1
ATOM 2444 C C . TRP A 1 331 ? 43.578 -3.229 -52.284 1.00 97.94 331 TRP A C 1
ATOM 2446 O O . TRP A 1 331 ? 44.467 -3.942 -52.745 1.00 97.94 331 TRP A O 1
ATOM 2456 N N . ALA A 1 332 ? 43.532 -1.920 -52.475 1.00 97.12 332 ALA A N 1
ATOM 2457 C CA . ALA A 1 332 ? 44.555 -1.110 -53.115 1.00 97.12 332 ALA A CA 1
ATOM 2458 C C . ALA A 1 332 ? 44.579 0.271 -52.450 1.00 97.12 332 ALA A C 1
ATOM 2460 O O . ALA A 1 332 ? 43.597 0.666 -51.822 1.00 97.12 332 ALA A O 1
ATOM 2461 N N . ASP A 1 333 ? 45.661 1.028 -52.652 1.00 96.00 333 ASP A N 1
ATOM 2462 C CA . ASP A 1 333 ? 45.874 2.315 -51.971 1.00 96.00 333 ASP A CA 1
ATOM 2463 C C . ASP A 1 333 ? 44.750 3.336 -52.208 1.00 96.00 333 ASP A C 1
ATOM 2465 O O . ASP A 1 333 ? 44.447 4.147 -51.336 1.00 96.00 333 ASP A O 1
ATOM 2469 N N . THR A 1 334 ? 44.085 3.253 -53.363 1.00 97.50 334 THR A N 1
ATOM 2470 C CA . THR A 1 334 ? 43.006 4.167 -53.755 1.00 97.50 334 THR A CA 1
ATOM 2471 C C . THR A 1 334 ? 41.627 3.512 -53.853 1.00 97.50 334 THR A C 1
ATOM 2473 O O . THR A 1 334 ? 40.637 4.180 -54.166 1.00 97.50 334 THR A O 1
ATOM 2476 N N . LYS A 1 335 ? 41.525 2.194 -53.615 1.00 97.94 335 LYS A N 1
ATOM 2477 C CA . LYS A 1 335 ? 40.290 1.436 -53.858 1.00 97.94 335 LYS A CA 1
ATOM 2478 C C . LYS A 1 335 ? 40.180 0.183 -52.990 1.00 97.94 335 LYS A C 1
ATOM 2480 O O . LYS A 1 335 ? 41.039 -0.692 -53.048 1.00 97.94 335 LYS A O 1
ATOM 2485 N N . ILE A 1 336 ? 39.061 0.030 -52.286 1.00 98.38 336 ILE A N 1
ATOM 2486 C CA . ILE A 1 336 ? 38.731 -1.174 -51.510 1.00 98.38 336 ILE A CA 1
ATOM 2487 C C . ILE A 1 336 ? 37.399 -1.731 -52.014 1.00 98.38 336 ILE A C 1
ATOM 2489 O O . ILE A 1 336 ? 36.420 -0.997 -52.100 1.00 98.38 336 ILE A O 1
ATOM 2493 N N . ALA A 1 337 ? 37.334 -3.025 -52.329 1.00 98.19 337 ALA A N 1
ATOM 2494 C CA . ALA A 1 337 ? 36.072 -3.708 -52.614 1.00 98.19 337 ALA A CA 1
ATOM 2495 C C . ALA A 1 337 ? 35.716 -4.624 -51.442 1.00 98.19 337 ALA A C 1
ATOM 2497 O O . ALA A 1 337 ? 36.478 -5.532 -51.098 1.00 98.19 337 ALA A O 1
ATOM 2498 N N . VAL A 1 338 ? 34.556 -4.409 -50.833 1.00 98.25 338 VAL A N 1
ATOM 2499 C CA . VAL A 1 338 ? 34.132 -5.075 -49.598 1.00 98.25 338 VAL A CA 1
ATOM 2500 C C . VAL A 1 338 ? 32.678 -5.520 -49.709 1.00 98.25 338 VAL A C 1
ATOM 2502 O O . VAL A 1 338 ? 31.839 -4.798 -50.245 1.00 98.25 338 VAL A O 1
ATOM 2505 N N . ARG A 1 339 ? 32.373 -6.727 -49.228 1.00 98.25 339 ARG A N 1
ATOM 2506 C CA . ARG A 1 339 ? 30.990 -7.167 -49.030 1.00 98.25 339 ARG A CA 1
ATOM 2507 C C . ARG A 1 339 ? 30.489 -6.707 -47.674 1.00 98.25 339 ARG A C 1
ATOM 2509 O O . ARG A 1 339 ? 31.165 -6.927 -46.668 1.00 98.25 339 ARG A O 1
ATOM 2516 N N . ILE A 1 340 ? 29.311 -6.100 -47.674 1.00 97.62 340 ILE A N 1
ATOM 2517 C CA . ILE A 1 340 ? 28.651 -5.596 -46.468 1.00 97.62 340 ILE A CA 1
ATOM 2518 C C . ILE A 1 340 ? 28.279 -6.781 -45.572 1.00 97.62 340 ILE A C 1
ATOM 2520 O O . ILE A 1 340 ? 27.784 -7.797 -46.068 1.00 97.62 340 ILE A O 1
ATOM 2524 N N . ALA A 1 341 ? 28.539 -6.664 -44.273 1.00 96.38 341 ALA A N 1
ATOM 2525 C CA . ALA A 1 341 ? 28.211 -7.700 -43.299 1.00 96.38 341 ALA A CA 1
ATOM 2526 C C . ALA A 1 341 ? 26.690 -7.858 -43.115 1.00 96.38 341 ALA A C 1
ATOM 2528 O O . ALA A 1 341 ? 25.932 -6.938 -43.414 1.00 96.38 341 ALA A O 1
ATOM 2529 N N . ALA A 1 342 ? 26.246 -9.029 -42.647 1.00 94.25 342 ALA A N 1
ATOM 2530 C CA . ALA A 1 342 ? 24.827 -9.397 -42.540 1.00 94.25 342 ALA A CA 1
ATOM 2531 C C . ALA A 1 342 ? 24.014 -8.477 -41.603 1.00 94.25 342 ALA A C 1
ATOM 2533 O O . ALA A 1 342 ? 22.827 -8.252 -41.822 1.00 94.25 342 ALA A O 1
ATOM 2534 N N . ASP A 1 343 ? 24.675 -7.960 -40.578 1.00 93.62 343 ASP A N 1
ATOM 2535 C CA . ASP A 1 343 ? 24.172 -7.159 -39.463 1.00 93.62 343 ASP A CA 1
ATOM 2536 C C . ASP A 1 343 ? 24.520 -5.667 -39.585 1.00 93.62 343 ASP A C 1
ATOM 2538 O O . ASP A 1 343 ? 24.281 -4.901 -38.655 1.00 93.62 343 ASP A O 1
ATOM 2542 N N . ALA A 1 344 ? 25.064 -5.243 -40.731 1.00 95.00 344 ALA A N 1
ATOM 2543 C CA . ALA A 1 344 ? 25.363 -3.839 -40.970 1.00 95.00 344 ALA A CA 1
ATOM 2544 C C . ALA A 1 344 ? 24.073 -3.003 -40.997 1.00 95.00 344 ALA A C 1
ATOM 2546 O O . ALA A 1 344 ? 23.122 -3.316 -41.729 1.00 95.00 344 ALA A O 1
ATOM 2547 N N . ILE A 1 345 ? 24.085 -1.913 -40.236 1.00 94.81 345 ILE A N 1
ATOM 2548 C CA . ILE A 1 345 ? 23.047 -0.880 -40.218 1.00 94.81 345 ILE A CA 1
ATOM 2549 C C . ILE A 1 345 ? 23.579 0.398 -40.890 1.00 94.81 345 ILE A C 1
ATOM 2551 O O . ILE A 1 345 ? 24.797 0.530 -41.071 1.00 94.81 345 ILE A O 1
ATOM 2555 N N . PRO A 1 346 ? 22.703 1.348 -41.260 1.00 94.31 346 PRO A N 1
ATOM 2556 C CA . PRO A 1 346 ? 23.159 2.643 -41.750 1.00 94.31 346 PRO A CA 1
ATOM 2557 C C . PRO A 1 346 ? 24.027 3.376 -40.710 1.00 94.31 346 PRO A C 1
ATOM 2559 O O . PRO A 1 346 ? 23.717 3.389 -39.519 1.00 94.31 346 PRO A O 1
ATOM 2562 N N . GLY A 1 347 ? 25.123 3.988 -41.151 1.00 91.88 347 GLY A N 1
ATOM 2563 C CA . GLY A 1 347 ? 26.084 4.661 -40.286 1.00 91.88 347 GLY A CA 1
ATOM 2564 C C . GLY A 1 347 ? 27.443 4.883 -40.944 1.00 91.88 347 GLY A C 1
ATOM 2565 O O . GLY A 1 347 ? 27.603 4.828 -42.164 1.00 91.88 347 GLY A O 1
ATOM 2566 N N . ASP A 1 348 ? 28.458 5.138 -40.125 1.00 91.38 348 ASP A N 1
ATOM 2567 C CA . ASP A 1 348 ? 29.809 5.400 -40.601 1.00 91.38 348 ASP A CA 1
ATOM 2568 C C . ASP A 1 348 ? 30.552 4.110 -40.992 1.00 91.38 348 ASP A C 1
ATOM 2570 O O . ASP A 1 348 ? 30.392 3.036 -40.403 1.00 91.38 348 ASP A O 1
ATOM 2574 N N . ILE A 1 349 ? 31.424 4.223 -41.994 1.00 94.19 349 ILE A N 1
ATOM 2575 C CA . ILE A 1 349 ? 32.358 3.160 -42.371 1.00 94.19 349 ILE A CA 1
ATOM 2576 C C . ILE A 1 349 ? 33.717 3.474 -41.760 1.00 94.19 349 ILE A C 1
ATOM 2578 O O . ILE A 1 349 ? 34.278 4.545 -41.994 1.00 94.19 349 ILE A O 1
ATOM 2582 N N . GLN A 1 350 ? 34.285 2.502 -41.054 1.00 94.38 350 GLN A N 1
ATOM 2583 C CA . GLN A 1 350 ? 35.625 2.598 -40.497 1.00 94.38 350 GLN A CA 1
ATOM 2584 C C . GLN A 1 350 ? 36.567 1.699 -41.290 1.00 94.38 350 GLN A C 1
ATOM 2586 O O . GLN A 1 350 ? 36.283 0.524 -41.539 1.00 94.38 350 GLN A O 1
ATOM 2591 N N . VAL A 1 351 ? 37.699 2.272 -41.694 1.00 95.38 351 VAL A N 1
ATOM 2592 C CA . VAL A 1 351 ? 38.755 1.568 -42.415 1.00 95.38 351 VAL A CA 1
ATOM 2593 C C . VAL A 1 351 ? 39.957 1.414 -41.493 1.00 95.38 351 VAL A C 1
ATOM 2595 O O . VAL A 1 351 ? 40.586 2.373 -41.065 1.00 95.38 351 VAL A O 1
ATOM 2598 N N . GLU A 1 352 ? 40.292 0.171 -41.199 1.00 94.50 352 GLU A N 1
ATOM 2599 C CA . GLU A 1 352 ? 41.481 -0.231 -40.461 1.00 94.50 352 GLU A CA 1
ATOM 2600 C C . GLU A 1 352 ? 42.596 -0.507 -41.480 1.00 94.50 352 GLU A C 1
ATOM 2602 O O . GLU A 1 352 ? 42.867 -1.657 -41.831 1.00 94.50 352 GLU A O 1
ATOM 2607 N N . ALA A 1 353 ? 43.212 0.555 -42.012 1.00 93.94 353 ALA A N 1
ATOM 2608 C CA . ALA A 1 353 ? 44.305 0.454 -42.979 1.00 93.94 353 ALA A CA 1
ATOM 2609 C C . ALA A 1 353 ? 45.658 0.243 -42.280 1.00 93.94 353 ALA A C 1
ATOM 2611 O O . ALA A 1 353 ? 46.000 0.964 -41.345 1.00 93.94 353 ALA A O 1
ATOM 2612 N N . LEU A 1 354 ? 46.453 -0.727 -42.740 1.00 93.31 354 LEU A N 1
ATOM 2613 C CA . LEU A 1 354 ? 47.726 -1.073 -42.104 1.00 93.31 354 LEU A CA 1
ATOM 2614 C C . LEU A 1 354 ? 48.862 -0.155 -42.597 1.00 93.31 354 LEU A C 1
ATOM 2616 O O . LEU A 1 354 ? 49.112 -0.034 -43.801 1.00 93.31 354 LEU A O 1
ATOM 2620 N N . ALA A 1 355 ? 49.580 0.477 -41.669 1.00 90.56 355 ALA A N 1
ATOM 2621 C CA . ALA A 1 355 ? 50.823 1.201 -41.938 1.00 90.56 355 ALA A CA 1
ATOM 2622 C C . ALA A 1 355 ? 52.000 0.219 -42.040 1.00 90.56 355 ALA A C 1
ATOM 2624 O O . ALA A 1 355 ? 52.756 0.238 -43.011 1.00 90.56 355 ALA A O 1
ATOM 2625 N N . GLY A 1 356 ? 52.096 -0.711 -41.088 1.00 90.94 356 GLY A N 1
ATOM 2626 C CA . GLY A 1 356 ? 53.140 -1.730 -41.026 1.00 90.94 356 GLY A CA 1
ATOM 2627 C C . GLY A 1 356 ? 52.926 -2.706 -39.871 1.00 90.94 356 GLY A C 1
ATOM 2628 O O . GLY A 1 356 ? 51.907 -2.647 -39.193 1.00 90.94 356 GLY A O 1
ATOM 2629 N N . MET A 1 357 ? 53.880 -3.613 -39.672 1.00 91.88 357 MET A N 1
ATOM 2630 C CA . MET A 1 357 ? 53.934 -4.493 -38.501 1.00 91.88 357 MET A CA 1
ATOM 2631 C C . MET A 1 357 ? 55.229 -4.183 -37.753 1.00 91.88 357 MET A C 1
ATOM 2633 O O . MET A 1 357 ? 56.266 -4.022 -38.399 1.00 91.88 357 MET A O 1
ATOM 2637 N N . VAL A 1 358 ? 55.173 -4.121 -36.427 1.00 92.50 358 VAL A N 1
ATOM 2638 C CA . VAL A 1 358 ? 56.343 -3.938 -35.563 1.00 92.50 358 VAL A CA 1
ATOM 2639 C C . VAL A 1 358 ? 56.503 -5.159 -34.685 1.00 92.50 358 VAL A C 1
ATOM 2641 O O . VAL A 1 358 ? 55.568 -5.556 -34.001 1.00 92.50 358 VAL A O 1
ATOM 2644 N N . ARG A 1 359 ? 57.695 -5.746 -34.679 1.00 90.00 359 ARG A N 1
ATOM 2645 C CA . ARG A 1 359 ? 57.983 -6.897 -33.829 1.00 90.00 359 ARG A CA 1
ATOM 2646 C C . ARG A 1 359 ? 58.227 -6.448 -32.388 1.00 90.00 359 ARG A C 1
ATOM 2648 O O . ARG A 1 359 ? 59.172 -5.706 -32.126 1.00 90.00 359 ARG A O 1
ATOM 2655 N N . MET A 1 360 ? 57.389 -6.910 -31.469 1.00 86.62 360 MET A N 1
ATOM 2656 C CA . MET A 1 360 ? 57.454 -6.616 -30.038 1.00 86.62 360 MET A CA 1
ATOM 2657 C C . MET A 1 360 ? 58.490 -7.495 -29.323 1.00 86.62 360 MET A C 1
ATOM 2659 O O . MET A 1 360 ? 58.930 -8.535 -29.829 1.00 86.62 360 MET A O 1
ATOM 2663 N N . CYS A 1 361 ? 58.862 -7.097 -28.104 1.00 79.88 361 CYS A N 1
ATOM 2664 C CA . CYS A 1 361 ? 59.638 -7.928 -27.182 1.00 79.88 361 CYS A CA 1
ATOM 2665 C C . CYS A 1 361 ? 58.849 -9.199 -26.854 1.00 79.88 361 CYS A C 1
ATOM 2667 O O . CYS A 1 361 ? 57.719 -9.114 -26.388 1.00 79.88 361 CYS A O 1
ATOM 2669 N N . GLY A 1 362 ? 59.415 -10.368 -27.150 1.00 80.06 362 GLY A N 1
ATOM 2670 C CA . GLY A 1 362 ? 58.697 -11.653 -27.121 1.00 80.06 362 GLY A CA 1
ATOM 2671 C C . GLY A 1 362 ? 58.486 -12.259 -28.510 1.00 80.06 362 GLY A C 1
ATOM 2672 O O . GLY A 1 362 ? 58.312 -13.465 -28.636 1.00 80.06 362 GLY A O 1
ATOM 2673 N N . GLY A 1 363 ? 58.648 -11.454 -29.564 1.00 83.19 363 GLY A N 1
ATOM 2674 C CA . GLY A 1 363 ? 58.707 -11.919 -30.943 1.00 83.19 363 GLY A CA 1
ATOM 2675 C C . GLY A 1 363 ? 57.390 -11.866 -31.713 1.00 83.19 363 GLY A C 1
ATOM 2676 O O . GLY A 1 363 ? 57.425 -12.216 -32.891 1.00 83.19 363 GLY A O 1
ATOM 2677 N N . ASP A 1 364 ? 56.307 -11.407 -31.086 1.00 89.69 364 ASP A N 1
ATOM 2678 C CA . ASP A 1 364 ? 55.007 -11.178 -31.720 1.00 89.69 364 ASP A CA 1
ATOM 2679 C C . ASP A 1 364 ? 55.017 -9.917 -32.591 1.00 89.69 364 ASP A C 1
ATOM 2681 O O . ASP A 1 364 ? 55.667 -8.925 -32.259 1.00 89.69 364 ASP A O 1
ATOM 2685 N N . ASP A 1 365 ? 54.273 -9.934 -33.695 1.00 90.69 365 ASP A N 1
ATOM 2686 C CA . ASP A 1 365 ? 54.122 -8.779 -34.579 1.00 90.69 365 ASP A CA 1
ATOM 2687 C C . ASP A 1 365 ? 52.873 -7.968 -34.202 1.00 90.69 365 ASP A C 1
ATOM 2689 O O . ASP A 1 365 ? 51.755 -8.484 -34.169 1.00 90.69 365 ASP A O 1
ATOM 2693 N N . PHE A 1 366 ? 53.052 -6.670 -33.971 1.00 88.88 366 PHE A N 1
ATOM 2694 C CA . PHE A 1 366 ? 51.998 -5.718 -33.643 1.00 88.88 366 PHE A CA 1
ATOM 2695 C C . PHE A 1 366 ? 51.611 -4.878 -34.873 1.00 88.88 366 PHE A C 1
ATOM 2697 O O . PHE A 1 366 ? 52.488 -4.257 -35.485 1.00 88.88 366 PHE A O 1
ATOM 2704 N N . PRO A 1 367 ? 50.325 -4.831 -35.267 1.00 91.19 367 PRO A N 1
ATOM 2705 C CA . PRO A 1 367 ? 49.883 -4.028 -36.401 1.00 91.19 367 PRO A CA 1
ATOM 2706 C C . PRO A 1 367 ? 49.854 -2.536 -36.053 1.00 91.19 367 PRO A C 1
ATOM 2708 O O . PRO A 1 367 ? 49.167 -2.110 -35.129 1.00 91.19 367 PRO A O 1
ATOM 2711 N N . VAL A 1 368 ? 50.555 -1.721 -36.842 1.00 90.25 368 VAL A N 1
ATOM 2712 C CA . VAL A 1 368 ? 50.478 -0.257 -36.760 1.00 90.25 368 VAL A CA 1
ATOM 2713 C C . VAL A 1 368 ? 49.441 0.220 -37.760 1.00 90.25 368 VAL A C 1
ATOM 2715 O O . VAL A 1 368 ? 49.582 -0.011 -38.962 1.00 90.25 368 VAL A O 1
ATOM 2718 N N . MET A 1 369 ? 48.398 0.880 -37.268 1.00 92.44 369 MET A N 1
ATOM 2719 C CA . MET A 1 369 ? 47.273 1.343 -38.078 1.00 92.44 369 MET A CA 1
ATOM 2720 C C . MET A 1 369 ? 47.499 2.771 -38.573 1.00 92.44 369 MET A C 1
ATOM 2722 O O . MET A 1 369 ? 48.092 3.603 -37.888 1.00 92.44 369 MET A O 1
ATOM 2726 N N . ARG A 1 370 ? 47.010 3.062 -39.776 1.00 92.81 370 ARG A N 1
ATOM 2727 C CA . ARG A 1 370 ? 46.987 4.410 -40.346 1.00 92.81 370 ARG A CA 1
ATOM 2728 C C . ARG A 1 370 ? 45.826 5.194 -39.741 1.00 92.81 370 ARG A C 1
ATOM 2730 O O . ARG A 1 370 ? 44.705 4.686 -39.683 1.00 92.81 370 ARG A O 1
ATOM 2737 N N . ALA A 1 371 ? 46.074 6.445 -39.365 1.00 88.81 371 ALA A N 1
ATOM 2738 C CA . ALA A 1 371 ? 44.997 7.382 -39.068 1.00 88.81 371 ALA A CA 1
ATOM 2739 C C . ALA A 1 371 ? 44.242 7.726 -40.360 1.00 88.81 371 ALA A C 1
ATOM 2741 O O . ALA A 1 371 ? 44.842 7.770 -41.438 1.00 88.81 371 ALA A O 1
ATOM 2742 N N . GLY A 1 372 ? 42.941 7.973 -40.262 1.00 90.00 372 GLY A N 1
ATOM 2743 C CA . GLY A 1 372 ? 42.157 8.361 -41.424 1.00 90.00 372 GLY A CA 1
ATOM 2744 C C . GLY A 1 372 ? 40.736 8.786 -41.104 1.00 90.00 372 GLY A C 1
ATOM 2745 O O . GLY A 1 372 ? 40.303 8.731 -39.953 1.00 90.00 372 GLY A O 1
ATOM 2746 N N . SER A 1 373 ? 40.019 9.213 -42.139 1.00 90.56 373 SER A N 1
ATOM 2747 C CA . SER A 1 373 ? 38.638 9.681 -42.042 1.00 90.56 373 SER A CA 1
ATOM 2748 C C . SER A 1 373 ? 37.782 9.192 -43.212 1.00 90.56 373 SER A C 1
ATOM 2750 O O . SER A 1 373 ? 38.237 9.047 -44.350 1.00 90.56 373 SER A O 1
ATOM 2752 N N . SER A 1 374 ? 36.505 8.934 -42.939 1.00 90.75 374 SER A N 1
ATOM 2753 C CA . SER A 1 374 ? 35.505 8.665 -43.971 1.00 90.75 374 SER A CA 1
ATOM 2754 C C . SER A 1 374 ? 34.615 9.889 -44.138 1.00 90.75 374 SER A C 1
ATOM 2756 O O . SER A 1 374 ? 33.986 10.322 -43.179 1.00 90.75 374 SER A O 1
ATOM 2758 N N . LEU A 1 375 ? 34.540 10.435 -45.355 1.00 87.25 375 LEU A N 1
ATOM 2759 C CA . LEU A 1 375 ? 33.577 11.491 -45.697 1.00 87.25 375 LEU A CA 1
ATOM 2760 C C . LEU A 1 375 ? 32.265 10.932 -46.256 1.00 87.25 375 LEU A C 1
ATOM 2762 O O . LEU A 1 375 ? 31.360 11.693 -46.597 1.00 87.25 375 LEU A O 1
ATOM 2766 N N . VAL A 1 376 ? 32.175 9.610 -46.395 1.00 89.75 376 VAL A N 1
ATOM 2767 C CA . VAL A 1 376 ? 30.998 8.943 -46.939 1.00 89.75 376 VAL A CA 1
ATOM 2768 C C . VAL A 1 376 ? 30.161 8.344 -45.822 1.00 89.75 376 VAL A C 1
ATOM 2770 O O . VAL A 1 376 ? 30.684 7.737 -44.886 1.00 89.75 376 VAL A O 1
ATOM 2773 N N . ASP A 1 377 ? 28.856 8.511 -45.974 1.00 89.50 377 ASP A N 1
ATOM 2774 C CA . ASP A 1 377 ? 27.820 7.972 -45.107 1.00 89.50 377 ASP A CA 1
ATOM 2775 C C . ASP A 1 377 ? 27.239 6.712 -45.762 1.00 89.50 377 ASP A C 1
ATOM 2777 O O . ASP A 1 377 ? 26.821 6.741 -46.928 1.00 89.50 377 ASP A O 1
ATOM 2781 N N . PHE A 1 378 ? 27.268 5.587 -45.051 1.00 93.88 378 PHE A N 1
ATOM 2782 C CA . PHE A 1 378 ? 26.641 4.361 -45.520 1.00 93.88 378 PHE A CA 1
ATOM 2783 C C . PHE A 1 378 ? 25.179 4.374 -45.093 1.00 93.88 378 PHE A C 1
ATOM 2785 O O . PHE A 1 378 ? 24.863 4.284 -43.917 1.00 93.88 378 PHE A O 1
ATOM 2792 N N . ARG A 1 379 ? 24.280 4.477 -46.070 1.00 93.06 379 ARG A N 1
ATOM 2793 C CA . ARG A 1 379 ? 22.826 4.548 -45.855 1.00 93.06 379 ARG A CA 1
ATOM 2794 C C . ARG A 1 379 ? 22.111 3.212 -46.050 1.00 93.06 379 ARG A C 1
ATOM 2796 O O . ARG A 1 379 ? 20.911 3.111 -45.851 1.00 93.06 379 ARG A O 1
ATOM 2803 N N . GLY A 1 380 ? 22.838 2.196 -46.501 1.00 90.56 380 GLY A N 1
ATOM 2804 C CA . GLY A 1 380 ? 22.333 0.843 -46.666 1.00 90.56 380 GLY A CA 1
ATOM 2805 C C . GLY A 1 380 ? 22.256 0.110 -45.334 1.00 90.56 380 GLY A C 1
ATOM 2806 O O . GLY A 1 380 ? 22.582 0.653 -44.286 1.00 90.56 380 GLY A O 1
ATOM 2807 N N . GLY A 1 381 ? 21.861 -1.159 -45.378 1.00 91.06 381 GLY A N 1
ATOM 2808 C CA . GLY A 1 381 ? 21.700 -1.951 -44.160 1.00 91.06 381 GLY A CA 1
ATOM 2809 C C . GLY A 1 381 ? 20.258 -2.029 -43.680 1.00 91.06 381 GLY A C 1
ATOM 2810 O O . GLY A 1 381 ? 19.364 -1.323 -44.154 1.00 91.06 381 GLY A O 1
ATOM 2811 N N . LYS A 1 382 ? 20.024 -2.951 -42.749 1.00 92.50 382 LYS A N 1
ATOM 2812 C CA . LYS A 1 382 ? 18.716 -3.098 -42.111 1.00 92.50 382 LYS A CA 1
ATOM 2813 C C . LYS A 1 382 ? 18.521 -1.926 -41.135 1.00 92.50 382 LYS A C 1
ATOM 2815 O O . LYS A 1 382 ? 19.457 -1.630 -40.397 1.00 92.50 382 LYS A O 1
ATOM 2820 N N . PRO A 1 383 ? 17.356 -1.256 -41.108 1.00 94.69 383 PRO A N 1
ATOM 2821 C CA . PRO A 1 383 ? 17.116 -0.204 -40.129 1.00 94.69 383 PRO A CA 1
ATOM 2822 C C . PRO A 1 383 ? 17.102 -0.781 -38.710 1.00 94.69 383 PRO A C 1
ATOM 2824 O O . PRO A 1 383 ? 16.750 -1.946 -38.499 1.00 94.69 383 PRO A O 1
ATOM 2827 N N . GLU A 1 384 ? 17.434 0.059 -37.737 1.00 94.62 384 GLU A N 1
ATOM 2828 C CA . GLU A 1 384 ? 17.388 -0.258 -36.313 1.00 94.62 384 GLU A CA 1
ATOM 2829 C C . GLU A 1 384 ? 16.452 0.705 -35.571 1.00 94.62 384 GLU A C 1
ATOM 2831 O O . GLU A 1 384 ? 16.388 1.893 -35.888 1.00 94.62 384 GLU A O 1
ATOM 2836 N N . ILE A 1 385 ? 15.743 0.187 -34.563 1.00 95.25 385 ILE A N 1
ATOM 2837 C CA . ILE A 1 385 ? 15.029 0.982 -33.557 1.00 95.25 385 ILE A CA 1
ATOM 2838 C C . ILE A 1 385 ? 15.894 0.982 -32.291 1.00 95.25 385 ILE A C 1
ATOM 2840 O O . ILE A 1 385 ? 15.958 -0.029 -31.589 1.00 95.25 385 ILE A O 1
ATOM 2844 N N . ILE A 1 386 ? 16.555 2.114 -32.047 1.00 93.88 386 ILE A N 1
ATOM 2845 C CA . ILE A 1 386 ? 17.542 2.350 -30.984 1.00 93.88 386 ILE A CA 1
ATOM 2846 C C . ILE A 1 386 ? 16.835 2.673 -29.662 1.00 93.88 386 ILE A C 1
ATOM 2848 O O . ILE A 1 386 ? 17.176 2.134 -28.615 1.00 93.88 386 ILE A O 1
ATOM 2852 N N . VAL A 1 387 ? 15.826 3.547 -29.710 1.00 94.81 387 VAL A N 1
ATOM 2853 C CA . VAL A 1 387 ? 14.993 3.917 -28.556 1.00 94.81 387 VAL A CA 1
ATOM 2854 C C . VAL A 1 387 ? 13.540 3.756 -28.959 1.00 94.81 387 VAL A C 1
ATOM 2856 O O . VAL A 1 387 ? 13.135 4.260 -30.003 1.00 94.81 387 VAL A O 1
ATOM 2859 N N . PHE A 1 388 ? 12.756 3.059 -28.143 1.00 95.88 388 PHE A N 1
ATOM 2860 C CA . PHE A 1 388 ? 11.310 3.011 -28.307 1.00 95.88 388 PHE A CA 1
ATOM 2861 C C . PHE A 1 388 ? 10.628 2.742 -26.973 1.00 95.88 388 PHE A C 1
ATOM 2863 O O . PHE A 1 388 ? 10.711 1.641 -26.430 1.00 95.88 388 PHE A O 1
ATOM 2870 N N . GLY A 1 389 ? 9.965 3.762 -26.445 1.00 95.31 389 GLY A N 1
ATOM 2871 C CA . GLY A 1 389 ? 9.294 3.675 -25.160 1.00 95.31 389 GLY A CA 1
ATOM 2872 C C . GLY A 1 389 ? 8.568 4.960 -24.806 1.00 95.31 389 GLY A C 1
ATOM 2873 O O . GLY A 1 389 ? 8.572 5.938 -25.554 1.00 95.31 389 GLY A O 1
ATOM 2874 N N . LEU A 1 390 ? 7.934 4.955 -23.640 1.00 93.50 390 LEU A N 1
ATOM 2875 C CA . LEU A 1 390 ? 7.404 6.179 -23.058 1.00 93.50 390 LEU A CA 1
ATOM 2876 C C . LEU A 1 390 ? 8.556 7.122 -22.714 1.00 93.50 390 LEU A C 1
ATOM 2878 O O . LEU A 1 390 ? 9.619 6.679 -22.275 1.00 93.50 390 LEU A O 1
ATOM 2882 N N . HIS A 1 391 ? 8.327 8.422 -22.889 1.00 92.81 391 HIS A N 1
ATOM 2883 C CA . HIS A 1 391 ? 9.258 9.434 -22.408 1.00 92.81 391 HIS A CA 1
ATOM 2884 C C . HIS A 1 391 ? 9.528 9.204 -20.918 1.00 92.81 391 HIS A C 1
ATOM 2886 O O . HIS A 1 391 ? 8.608 8.873 -20.174 1.00 92.81 391 HIS A O 1
ATOM 2892 N N . TRP A 1 392 ? 10.765 9.398 -20.467 1.00 85.44 392 TRP A N 1
ATOM 2893 C CA . TRP A 1 392 ? 11.226 9.034 -19.117 1.00 85.44 392 TRP A CA 1
ATOM 2894 C C . TRP A 1 392 ? 10.408 9.639 -17.959 1.00 85.44 392 TRP A C 1
ATOM 2896 O O . TRP A 1 392 ? 10.434 9.111 -16.851 1.00 85.44 392 TRP A O 1
ATOM 2906 N N . SER A 1 393 ? 9.670 10.729 -18.194 1.00 79.50 393 SER A N 1
ATOM 2907 C CA . SER A 1 393 ? 8.767 11.333 -17.204 1.00 79.50 393 SER A CA 1
ATOM 2908 C C . SER A 1 393 ? 7.357 10.728 -17.177 1.00 79.50 393 SER A C 1
ATOM 2910 O O . SER A 1 393 ? 6.569 11.042 -16.284 1.00 79.50 393 SER A O 1
ATOM 2912 N N . THR A 1 394 ? 7.013 9.881 -18.147 1.00 80.00 394 THR A N 1
ATOM 2913 C CA . THR A 1 394 ? 5.685 9.282 -18.281 1.00 80.00 394 THR A CA 1
ATOM 2914 C C . THR A 1 394 ? 5.668 7.911 -17.602 1.00 80.00 394 THR A C 1
ATOM 2916 O O . THR A 1 394 ? 6.396 7.011 -18.024 1.00 80.00 394 THR A O 1
ATOM 2919 N N . PRO A 1 395 ? 4.841 7.712 -16.562 1.00 81.38 395 PRO A N 1
ATOM 2920 C CA . PRO A 1 395 ? 4.721 6.411 -15.920 1.00 81.38 395 PRO A CA 1
ATOM 2921 C C . PRO A 1 395 ? 4.098 5.376 -16.877 1.00 81.38 395 PRO A C 1
ATOM 2923 O O . PRO A 1 395 ? 3.283 5.740 -17.726 1.00 81.38 395 PRO A O 1
ATOM 2926 N N . PRO A 1 396 ? 4.394 4.075 -16.704 1.00 82.06 396 PRO A N 1
ATOM 2927 C CA . PRO A 1 396 ? 3.820 2.992 -17.517 1.00 82.06 396 PRO A CA 1
ATOM 2928 C C . PRO A 1 396 ? 2.294 2.835 -17.370 1.00 82.06 396 PRO A C 1
ATOM 2930 O O . PRO A 1 396 ? 1.663 2.127 -18.159 1.00 82.06 396 PRO A O 1
ATOM 2933 N N . HIS A 1 397 ? 1.694 3.506 -16.380 1.00 87.31 397 HIS A N 1
ATOM 2934 C CA . HIS A 1 397 ? 0.251 3.593 -16.185 1.00 87.31 397 HIS A CA 1
ATOM 2935 C C . HIS A 1 397 ? -0.216 5.050 -16.145 1.00 87.31 397 HIS A C 1
ATOM 2937 O O . HIS A 1 397 ? 0.289 5.848 -15.347 1.00 87.31 397 HIS A O 1
ATOM 2943 N N . VAL A 1 398 ? -1.206 5.385 -16.968 1.00 90.69 398 VAL A N 1
ATOM 2944 C CA . VAL A 1 398 ? -1.702 6.757 -17.149 1.00 90.69 398 VAL A CA 1
ATOM 2945 C C . VAL A 1 398 ? -3.225 6.820 -17.088 1.00 90.69 398 VAL A C 1
ATOM 2947 O O . VAL A 1 398 ? -3.909 5.889 -17.511 1.00 90.69 398 VAL A O 1
ATOM 2950 N N . ASP A 1 399 ? -3.754 7.943 -16.598 1.00 89.94 399 ASP A N 1
ATOM 2951 C CA . ASP A 1 399 ? -5.199 8.157 -16.510 1.00 89.94 399 ASP A CA 1
ATOM 2952 C C . ASP A 1 399 ? -5.835 8.329 -17.902 1.00 89.94 399 ASP A C 1
ATOM 2954 O O . ASP A 1 399 ? -5.177 8.700 -18.885 1.00 89.94 399 ASP A O 1
ATOM 2958 N N . PHE A 1 400 ? -7.144 8.095 -17.984 1.00 91.06 400 PHE A N 1
ATOM 2959 C CA . PHE A 1 400 ? -7.940 8.336 -19.189 1.00 91.06 400 PHE A CA 1
ATOM 2960 C C . PHE A 1 400 ? -7.841 9.791 -19.662 1.00 91.06 400 PHE A C 1
ATOM 2962 O O . PHE A 1 400 ? -7.841 10.723 -18.859 1.00 91.06 400 PHE A O 1
ATOM 2969 N N . GLY A 1 401 ? -7.794 10.001 -20.978 1.00 92.44 401 GLY A N 1
ATOM 2970 C CA . GLY A 1 401 ? -7.702 11.337 -21.570 1.00 92.44 401 GLY A CA 1
ATOM 2971 C C . GLY A 1 401 ? -6.369 12.066 -21.349 1.00 92.44 401 GLY A C 1
ATOM 2972 O O . GLY A 1 401 ? -6.263 13.228 -21.752 1.00 92.44 401 GLY A O 1
ATOM 2973 N N . THR A 1 402 ? -5.370 11.421 -20.740 1.00 93.38 402 THR A N 1
ATOM 2974 C CA . THR A 1 402 ? -4.030 11.981 -20.519 1.00 93.38 402 THR A CA 1
ATOM 2975 C C . THR A 1 402 ? -3.246 12.007 -21.828 1.00 93.38 402 THR A C 1
ATOM 2977 O O . THR A 1 402 ? -3.235 11.030 -22.574 1.00 93.38 402 THR A O 1
ATOM 2980 N N . THR A 1 403 ? -2.558 13.112 -22.116 1.00 95.75 403 THR A N 1
ATOM 2981 C CA . THR A 1 403 ? -1.584 13.158 -23.215 1.00 95.75 403 THR A CA 1
ATOM 2982 C C . THR A 1 403 ? -0.267 12.560 -22.745 1.00 95.75 403 THR A C 1
ATOM 2984 O O . THR A 1 403 ? 0.334 13.063 -21.799 1.00 95.75 403 THR A O 1
ATOM 2987 N N . ILE A 1 404 ? 0.180 11.506 -23.417 1.00 95.50 404 ILE A N 1
ATOM 2988 C CA . ILE A 1 404 ? 1.485 10.885 -23.211 1.00 95.50 404 ILE A CA 1
ATOM 2989 C C . ILE A 1 404 ? 2.454 11.250 -24.328 1.00 95.50 404 ILE A C 1
ATOM 2991 O O . ILE A 1 404 ? 2.041 11.609 -25.436 1.00 95.50 404 ILE A O 1
ATOM 2995 N N . THR A 1 405 ? 3.738 11.083 -24.031 1.00 96.81 405 THR A N 1
ATOM 2996 C CA . THR A 1 405 ? 4.832 11.277 -24.977 1.00 96.81 405 THR A CA 1
ATOM 2997 C C . THR A 1 405 ? 5.569 9.958 -25.192 1.00 96.81 405 THR A C 1
ATOM 2999 O O . THR A 1 405 ? 5.907 9.271 -24.227 1.00 96.81 405 THR A O 1
ATOM 3002 N N . ILE A 1 406 ? 5.808 9.601 -26.451 1.00 97.06 406 ILE A N 1
ATOM 3003 C CA . ILE A 1 406 ? 6.528 8.397 -26.877 1.00 97.06 406 ILE A CA 1
ATOM 3004 C C . ILE A 1 406 ? 7.816 8.855 -27.557 1.00 97.06 406 ILE A C 1
ATOM 3006 O O . ILE A 1 406 ? 7.764 9.603 -28.534 1.00 97.06 406 ILE A O 1
ATOM 3010 N N . ASP A 1 407 ? 8.954 8.396 -27.047 1.00 97.12 407 ASP A N 1
ATOM 3011 C CA . ASP A 1 407 ? 10.251 8.642 -27.666 1.00 97.12 407 ASP A CA 1
ATOM 3012 C C . ASP A 1 407 ? 10.589 7.495 -28.613 1.00 97.12 407 ASP A C 1
ATOM 3014 O O . ASP A 1 407 ? 10.518 6.314 -28.253 1.00 97.12 407 ASP A O 1
ATOM 3018 N N . LEU A 1 408 ? 10.975 7.863 -29.829 1.00 96.94 408 LEU A N 1
ATOM 3019 C CA . LEU A 1 408 ? 11.385 6.949 -30.878 1.00 96.94 408 LEU A CA 1
ATOM 3020 C C . LEU A 1 408 ? 12.700 7.442 -31.474 1.00 96.94 408 LEU A C 1
ATOM 3022 O O . LEU A 1 408 ? 12.779 8.551 -31.990 1.00 96.94 408 LEU A O 1
ATOM 3026 N N . ALA A 1 409 ? 13.729 6.610 -31.442 1.00 96.19 409 ALA A N 1
ATOM 3027 C CA . ALA A 1 409 ? 14.967 6.848 -32.165 1.00 96.19 409 ALA A CA 1
ATOM 3028 C C . ALA A 1 409 ? 15.243 5.650 -33.061 1.00 96.19 409 ALA A C 1
ATOM 3030 O O . ALA A 1 409 ? 15.324 4.520 -32.581 1.00 96.19 409 ALA A O 1
ATOM 3031 N N . THR A 1 410 ? 15.413 5.899 -34.350 1.00 95.62 410 THR A N 1
ATOM 3032 C CA . THR A 1 410 ? 15.835 4.896 -35.323 1.00 95.62 410 THR A CA 1
ATOM 3033 C C . THR A 1 410 ? 17.164 5.298 -35.941 1.00 95.62 410 THR A C 1
ATOM 3035 O O . THR A 1 410 ? 17.665 6.408 -35.729 1.00 95.62 410 THR A O 1
ATOM 3038 N N . THR A 1 411 ? 17.730 4.420 -36.763 1.00 93.31 411 THR A N 1
ATOM 3039 C CA . THR A 1 411 ? 18.800 4.836 -37.669 1.00 93.31 411 THR A CA 1
ATOM 3040 C C . THR A 1 411 ? 18.337 6.024 -38.523 1.00 93.31 411 THR A C 1
ATOM 3042 O O . THR A 1 411 ? 17.168 6.099 -38.906 1.00 93.31 411 THR A O 1
ATOM 3045 N N . THR A 1 412 ? 19.232 6.984 -38.775 1.00 91.44 412 THR A N 1
ATOM 3046 C CA . THR A 1 412 ? 18.917 8.194 -39.552 1.00 91.44 412 THR A CA 1
ATOM 3047 C C . THR A 1 412 ? 18.986 7.895 -41.047 1.00 91.44 412 THR A C 1
ATOM 3049 O O . THR A 1 412 ? 19.985 7.348 -41.505 1.00 91.44 412 THR A O 1
ATOM 3052 N N . GLY A 1 413 ? 17.959 8.267 -41.812 1.00 89.31 413 GLY A N 1
ATOM 3053 C CA . GLY A 1 413 ? 17.929 8.039 -43.259 1.00 89.31 413 GLY A CA 1
ATOM 3054 C C . GLY A 1 413 ? 16.620 8.502 -43.890 1.00 89.31 413 GLY A C 1
ATOM 3055 O O . GLY A 1 413 ? 15.547 8.279 -43.337 1.00 89.31 413 GLY A O 1
ATOM 3056 N N . ASP A 1 414 ? 16.708 9.152 -45.051 1.00 91.75 414 ASP A N 1
ATOM 3057 C CA . ASP A 1 414 ? 15.548 9.606 -45.832 1.00 91.75 414 ASP A CA 1
ATOM 3058 C C . ASP A 1 414 ? 14.827 8.459 -46.561 1.00 91.75 414 ASP A C 1
ATOM 3060 O O . ASP A 1 414 ? 13.713 8.623 -47.044 1.00 91.75 414 ASP A O 1
ATOM 3064 N N . ASP A 1 415 ? 15.474 7.301 -46.645 1.00 91.75 415 ASP A N 1
ATOM 3065 C CA . ASP A 1 415 ? 14.991 6.049 -47.222 1.00 91.75 415 ASP A CA 1
ATOM 3066 C C . ASP A 1 415 ? 14.516 5.030 -46.175 1.00 91.75 415 ASP A C 1
ATOM 3068 O O . ASP A 1 415 ? 14.203 3.888 -46.523 1.00 91.75 415 ASP A O 1
ATOM 3072 N N . ILE A 1 416 ? 14.472 5.437 -44.905 1.00 93.88 416 ILE A N 1
ATOM 3073 C CA . ILE A 1 416 ? 13.912 4.650 -43.811 1.00 93.88 416 ILE A CA 1
ATOM 3074 C C . ILE A 1 416 ? 12.517 5.193 -43.519 1.00 93.88 416 ILE A C 1
ATOM 3076 O O . ILE A 1 416 ? 12.378 6.341 -43.101 1.00 93.88 416 ILE A O 1
ATOM 3080 N N . ASP A 1 417 ? 11.514 4.350 -43.731 1.00 96.62 417 ASP A N 1
ATOM 3081 C CA . ASP A 1 417 ? 10.117 4.617 -43.408 1.00 96.62 417 ASP A CA 1
ATOM 3082 C C . ASP A 1 417 ? 9.805 4.052 -42.022 1.00 96.62 417 ASP A C 1
ATOM 3084 O O . ASP A 1 417 ? 10.127 2.894 -41.726 1.00 96.62 417 ASP A O 1
ATOM 3088 N N . VAL A 1 418 ? 9.242 4.878 -41.149 1.00 97.50 418 VAL A N 1
ATOM 3089 C CA . VAL A 1 418 ? 8.981 4.534 -39.756 1.00 97.50 418 VAL A CA 1
ATOM 3090 C C . VAL A 1 418 ? 7.501 4.735 -39.449 1.00 97.50 418 VAL A C 1
ATOM 3092 O O . VAL A 1 418 ? 6.952 5.821 -39.619 1.00 97.50 418 VAL A O 1
ATOM 3095 N N . ASP A 1 419 ? 6.884 3.679 -38.927 1.00 97.94 419 ASP A N 1
ATOM 3096 C CA . ASP A 1 419 ? 5.487 3.647 -38.506 1.00 97.94 419 ASP A CA 1
ATOM 3097 C C . ASP A 1 419 ? 5.392 3.384 -37.003 1.00 97.94 419 ASP A C 1
ATOM 3099 O O . ASP A 1 419 ? 6.031 2.460 -36.490 1.00 97.94 419 ASP A O 1
ATOM 3103 N N . VAL A 1 420 ? 4.522 4.116 -36.302 1.00 97.88 420 VAL A N 1
ATOM 3104 C CA . VAL A 1 420 ? 4.108 3.794 -34.928 1.00 97.88 420 VAL A CA 1
ATOM 3105 C C . VAL A 1 420 ? 2.601 3.586 -34.864 1.00 97.88 420 VAL A C 1
ATOM 3107 O O . VAL A 1 420 ? 1.819 4.456 -35.244 1.00 97.88 420 VAL A O 1
ATOM 3110 N N . LYS A 1 421 ? 2.172 2.431 -34.351 1.00 98.25 421 LYS A N 1
ATOM 3111 C CA . LYS A 1 421 ? 0.761 2.042 -34.224 1.00 98.25 421 LYS A CA 1
ATOM 3112 C C . LYS A 1 421 ? 0.405 1.809 -32.767 1.00 98.25 421 LYS A C 1
ATOM 3114 O O . LYS A 1 421 ? 1.153 1.176 -32.028 1.00 98.25 421 LYS A O 1
ATOM 3119 N N . ILE A 1 422 ? -0.758 2.305 -32.356 1.00 97.81 422 ILE A N 1
ATOM 3120 C CA . ILE A 1 422 ? -1.297 2.095 -31.007 1.00 97.81 422 ILE A CA 1
ATOM 3121 C C . ILE A 1 422 ? -2.585 1.296 -31.130 1.00 97.81 422 ILE A C 1
ATOM 3123 O O . ILE A 1 422 ? -3.504 1.709 -31.837 1.00 97.81 422 ILE A O 1
ATOM 3127 N N . TRP A 1 423 ? -2.663 0.176 -30.421 1.00 97.69 423 TRP A N 1
ATOM 3128 C CA . TRP A 1 423 ? -3.757 -0.784 -30.502 1.00 97.69 423 TRP A CA 1
ATOM 3129 C C . TRP A 1 423 ? -4.445 -0.979 -29.154 1.00 97.69 423 TRP A C 1
ATOM 3131 O O . TRP A 1 423 ? -3.792 -1.002 -28.114 1.00 97.69 423 TRP A O 1
ATOM 3141 N N . ASN A 1 424 ? -5.754 -1.220 -29.189 1.00 95.50 424 ASN A N 1
ATOM 3142 C CA . ASN A 1 424 ? -6.515 -1.824 -28.101 1.00 95.50 424 ASN A CA 1
ATOM 3143 C C . ASN A 1 424 ? -7.142 -3.132 -28.597 1.00 95.50 424 ASN A C 1
ATOM 3145 O O . ASN A 1 424 ? -8.121 -3.117 -29.350 1.00 95.50 424 ASN A O 1
ATOM 3149 N N . GLY A 1 425 ? -6.565 -4.268 -28.202 1.00 94.00 425 GLY A N 1
ATOM 3150 C CA . GLY A 1 425 ? -6.934 -5.563 -28.770 1.00 94.00 425 GLY A CA 1
ATOM 3151 C C . GLY A 1 425 ? -6.733 -5.568 -30.290 1.00 94.00 425 GLY A C 1
ATOM 3152 O O . GLY A 1 425 ? -5.623 -5.358 -30.768 1.00 94.00 425 GLY A O 1
ATOM 3153 N N . ALA A 1 426 ? -7.813 -5.786 -31.046 1.00 96.00 426 ALA A N 1
ATOM 3154 C CA . ALA A 1 426 ? -7.794 -5.780 -32.513 1.00 96.00 426 ALA A CA 1
ATOM 3155 C C . ALA A 1 426 ? -8.028 -4.391 -33.145 1.00 96.00 426 ALA A C 1
ATOM 3157 O O . ALA A 1 426 ? -7.941 -4.253 -34.363 1.00 96.00 426 ALA A O 1
ATOM 3158 N N . VAL A 1 427 ? -8.355 -3.366 -32.351 1.00 96.25 427 VAL A N 1
ATOM 3159 C CA . VAL A 1 427 ? -8.707 -2.031 -32.857 1.00 96.25 427 VAL A CA 1
ATOM 3160 C C . VAL A 1 427 ? -7.479 -1.125 -32.846 1.00 96.25 427 VAL A C 1
ATOM 3162 O O . VAL A 1 427 ? -6.895 -0.889 -31.788 1.00 96.25 427 VAL A O 1
ATOM 3165 N N . GLN A 1 428 ? -7.106 -0.579 -34.007 1.00 97.50 428 GLN A N 1
ATOM 3166 C CA . GLN A 1 428 ? -6.066 0.447 -34.109 1.00 97.50 428 GLN A CA 1
ATOM 3167 C C . GLN A 1 428 ? -6.635 1.797 -33.660 1.00 97.50 428 GLN A C 1
ATOM 3169 O O . GLN A 1 428 ? -7.599 2.293 -34.239 1.00 97.50 428 GLN A O 1
ATOM 3174 N N . LEU A 1 429 ? -6.044 2.389 -32.625 1.00 96.62 429 LEU A N 1
ATOM 3175 C CA . LEU A 1 429 ? -6.460 3.672 -32.060 1.00 96.62 429 LEU A CA 1
ATOM 3176 C C . LEU A 1 429 ? -5.713 4.860 -32.673 1.00 96.62 429 LEU A C 1
ATOM 3178 O O . LEU A 1 429 ? -6.287 5.939 -32.786 1.00 96.62 429 LEU A O 1
ATOM 3182 N N . ALA A 1 430 ? -4.442 4.681 -33.042 1.00 97.62 430 ALA A N 1
ATOM 3183 C CA . ALA A 1 430 ? -3.630 5.711 -33.686 1.00 97.62 430 ALA A CA 1
ATOM 3184 C C . ALA A 1 430 ? -2.589 5.104 -34.631 1.00 97.62 430 ALA A C 1
ATOM 3186 O O . ALA A 1 430 ? -2.142 3.971 -34.429 1.00 97.62 430 ALA A O 1
ATOM 3187 N N . HIS A 1 431 ? -2.210 5.889 -35.639 1.00 97.94 431 HIS A N 1
ATOM 3188 C CA . HIS A 1 431 ? -1.143 5.603 -36.591 1.00 97.94 431 HIS A CA 1
ATOM 3189 C C . HIS A 1 431 ? -0.328 6.874 -36.806 1.00 97.94 431 HIS A C 1
ATOM 3191 O O . HIS A 1 4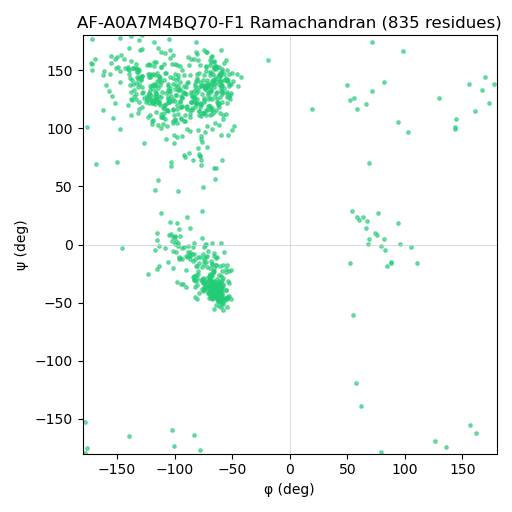31 ? -0.898 7.909 -37.145 1.00 97.94 431 HIS A O 1
ATOM 3197 N N . PHE A 1 432 ? 0.976 6.789 -36.584 1.00 97.44 432 PHE A N 1
ATOM 3198 C CA . PHE A 1 432 ? 1.940 7.813 -36.957 1.00 97.44 432 PHE A CA 1
ATOM 3199 C C . PHE A 1 432 ? 2.767 7.229 -38.101 1.00 97.44 432 PHE A C 1
ATOM 3201 O O . PHE A 1 432 ? 3.586 6.350 -37.846 1.00 97.44 432 PHE A O 1
ATOM 3208 N N . ASP A 1 433 ? 2.495 7.668 -39.327 1.00 96.50 433 ASP A N 1
ATOM 3209 C CA . ASP A 1 433 ? 3.146 7.213 -40.559 1.00 96.50 433 ASP A CA 1
ATOM 3210 C C . ASP A 1 433 ? 3.957 8.330 -41.228 1.00 96.50 433 ASP A C 1
ATOM 3212 O O . ASP A 1 433 ? 3.904 9.501 -40.834 1.00 96.50 433 ASP A O 1
ATOM 3216 N N . GLY A 1 434 ? 4.762 7.953 -42.227 1.00 93.19 434 GLY A N 1
ATOM 3217 C CA . GLY A 1 434 ? 5.598 8.883 -42.989 1.00 93.19 434 GLY A CA 1
ATOM 3218 C C . GLY A 1 434 ? 6.718 9.521 -42.165 1.00 93.19 434 GLY A C 1
ATOM 3219 O O . GLY A 1 434 ? 7.230 10.586 -42.529 1.00 93.19 434 GLY A O 1
ATOM 3220 N N . LEU A 1 435 ? 7.093 8.903 -41.041 1.00 96.69 435 LEU A N 1
ATOM 3221 C CA . LEU A 1 435 ? 8.223 9.344 -40.239 1.00 96.69 435 LEU A CA 1
ATOM 3222 C C . LEU A 1 435 ? 9.508 8.866 -40.923 1.00 96.69 435 LEU A C 1
ATOM 3224 O O . LEU A 1 435 ? 9.720 7.675 -41.119 1.00 96.69 435 LEU A O 1
ATOM 3228 N N . VAL A 1 436 ? 10.389 9.799 -41.274 1.00 96.56 436 VAL A N 1
ATOM 3229 C CA . VAL A 1 436 ? 11.719 9.458 -41.805 1.00 96.56 436 VAL A CA 1
ATOM 3230 C C . VAL A 1 436 ? 12.622 8.917 -40.698 1.00 96.56 436 VAL A C 1
ATOM 3232 O O . VAL A 1 436 ? 12.461 9.290 -39.538 1.00 96.56 436 VAL A O 1
ATOM 3235 N N . GLY A 1 437 ? 13.615 8.092 -41.022 1.00 94.50 437 GLY A N 1
ATOM 3236 C CA . GLY A 1 437 ? 14.561 7.585 -40.029 1.00 94.50 437 GLY A CA 1
ATOM 3237 C C . GLY A 1 437 ? 15.251 8.706 -39.239 1.00 94.50 437 GLY A C 1
ATOM 3238 O O . GLY A 1 437 ? 15.804 9.641 -39.824 1.00 94.50 437 GLY A O 1
ATOM 3239 N N . GLY A 1 438 ? 15.248 8.616 -37.907 1.00 94.69 438 GLY A N 1
ATOM 3240 C CA . GLY A 1 438 ? 15.824 9.626 -37.021 1.00 94.69 438 GLY A CA 1
ATOM 3241 C C . GLY A 1 438 ? 15.227 9.607 -35.614 1.00 94.69 438 GLY A C 1
ATOM 3242 O O . GLY A 1 438 ? 14.732 8.583 -35.148 1.00 94.69 438 GLY A O 1
ATOM 3243 N N . PHE A 1 439 ? 15.302 10.747 -34.925 1.00 96.75 439 PHE A N 1
ATOM 3244 C CA . PHE A 1 439 ? 14.721 10.929 -33.594 1.00 96.75 439 PHE A CA 1
ATOM 3245 C C . PHE A 1 439 ? 13.371 11.642 -33.687 1.00 96.75 439 PHE A C 1
ATOM 3247 O O . PHE A 1 439 ? 13.285 12.726 -34.265 1.00 96.75 439 PHE A O 1
ATOM 3254 N N . HIS A 1 440 ? 12.352 11.062 -33.059 1.00 97.19 440 HIS A N 1
ATOM 3255 C CA . HIS A 1 440 ? 10.987 11.564 -33.006 1.00 97.19 440 HIS A CA 1
ATOM 3256 C C . HIS A 1 440 ? 10.453 11.531 -31.580 1.00 97.19 440 HIS A C 1
ATOM 3258 O O . HIS A 1 440 ? 10.686 10.592 -30.820 1.00 97.19 440 HIS A O 1
ATOM 3264 N N . THR A 1 441 ? 9.658 12.545 -31.259 1.00 96.88 441 THR A N 1
ATOM 3265 C CA . THR A 1 441 ? 8.880 12.620 -30.026 1.00 96.88 441 THR A CA 1
ATOM 3266 C C . THR A 1 441 ? 7.415 12.714 -30.423 1.00 96.88 441 THR A C 1
ATOM 3268 O O . THR A 1 441 ? 6.963 13.736 -30.940 1.00 96.88 441 THR A O 1
ATOM 3271 N N . LEU A 1 442 ? 6.681 11.623 -30.230 1.00 97.06 442 LEU A N 1
ATOM 3272 C CA . LEU A 1 442 ? 5.282 11.500 -30.627 1.00 97.06 442 LEU A CA 1
ATOM 3273 C C . LEU A 1 442 ? 4.386 11.796 -29.427 1.00 97.06 442 LEU A C 1
ATOM 3275 O O . LEU A 1 442 ? 4.701 11.415 -28.302 1.00 97.06 442 LEU A O 1
ATOM 3279 N N . THR A 1 443 ? 3.251 12.449 -29.660 1.00 97.00 443 THR A N 1
ATOM 3280 C CA . THR A 1 443 ? 2.257 12.703 -28.609 1.00 97.00 443 THR A CA 1
ATOM 3281 C C . THR A 1 443 ? 0.977 11.943 -28.908 1.00 97.00 443 THR A C 1
ATOM 3283 O O . THR A 1 443 ? 0.495 11.936 -30.039 1.00 97.00 443 THR A O 1
ATOM 3286 N N . TYR A 1 444 ? 0.419 11.292 -27.891 1.00 96.88 444 TYR A N 1
ATOM 3287 C CA . TYR A 1 444 ? -0.822 10.534 -28.006 1.00 96.88 444 TYR A CA 1
ATOM 3288 C C . TYR A 1 444 ? -1.730 10.834 -26.818 1.00 96.88 444 TYR A C 1
ATOM 3290 O O . TYR A 1 444 ? -1.310 10.732 -25.669 1.00 96.88 444 TYR A O 1
ATOM 3298 N N . LYS A 1 445 ? -2.986 11.200 -27.083 1.00 97.06 445 LYS A N 1
ATOM 3299 C CA . LYS A 1 445 ? -3.995 11.376 -26.037 1.00 97.06 445 LYS A CA 1
ATOM 3300 C C . LYS A 1 445 ? -4.702 10.049 -25.797 1.00 97.06 445 LYS A C 1
ATOM 3302 O O . LYS A 1 445 ? -5.322 9.516 -26.717 1.00 97.06 445 LYS A O 1
ATOM 3307 N N . THR A 1 446 ? -4.613 9.527 -24.577 1.00 95.38 446 THR A N 1
ATOM 3308 C CA . THR A 1 446 ? -5.235 8.249 -24.236 1.00 95.38 446 THR A CA 1
ATOM 3309 C C . THR A 1 446 ? -6.759 8.321 -24.338 1.00 95.38 446 THR A C 1
ATOM 3311 O O . THR A 1 446 ? -7.347 9.403 -24.205 1.00 95.38 446 THR A O 1
ATOM 3314 N N . PRO A 1 447 ? -7.429 7.183 -24.582 1.00 93.94 447 PRO A N 1
ATOM 3315 C CA . PRO A 1 447 ? -8.881 7.154 -24.680 1.00 93.94 447 PRO A CA 1
ATOM 3316 C C . PRO A 1 447 ? -9.566 7.653 -23.392 1.00 93.94 447 PRO A C 1
ATOM 3318 O O . PRO A 1 447 ? -9.023 7.525 -22.294 1.00 93.94 447 PRO A O 1
ATOM 3321 N N . THR A 1 448 ? -10.754 8.254 -23.520 1.00 91.12 448 THR A N 1
ATOM 3322 C CA . THR A 1 448 ? -11.527 8.828 -22.396 1.00 91.12 448 THR A CA 1
ATOM 3323 C C . THR A 1 448 ? -12.551 7.864 -21.789 1.00 91.12 448 THR A C 1
ATOM 3325 O O . THR A 1 448 ? -13.240 8.208 -20.831 1.00 91.12 448 THR A O 1
ATOM 3328 N N . ASN A 1 449 ? -12.692 6.665 -22.348 1.00 79.12 449 ASN A N 1
ATOM 3329 C CA . ASN A 1 449 ? -13.604 5.628 -21.874 1.00 79.12 449 ASN A CA 1
ATOM 3330 C C . ASN A 1 449 ? -13.147 5.070 -20.521 1.00 79.12 449 ASN A C 1
ATOM 3332 O O . ASN A 1 449 ? -11.998 4.685 -20.368 1.00 79.12 449 ASN A O 1
ATOM 3336 N N . ALA A 1 450 ? -14.073 4.967 -19.564 1.00 74.94 450 ALA A N 1
ATOM 3337 C CA . ALA A 1 450 ? -13.811 4.615 -18.164 1.00 74.94 450 ALA A CA 1
ATOM 3338 C C . ALA A 1 450 ? -13.522 3.117 -17.906 1.00 74.94 450 ALA A C 1
ATOM 3340 O O . ALA A 1 450 ? -13.837 2.600 -16.836 1.00 74.94 450 ALA A O 1
ATOM 3341 N N . VAL A 1 451 ? -12.958 2.403 -18.880 1.00 82.00 451 VAL A N 1
ATOM 3342 C CA . VAL A 1 451 ? -12.619 0.978 -18.762 1.00 82.00 451 VAL A CA 1
ATOM 3343 C C . VAL A 1 451 ? -11.115 0.845 -18.872 1.00 82.00 451 VAL A C 1
ATOM 3345 O O . VAL A 1 451 ? -10.545 1.348 -19.832 1.00 82.00 451 VAL A O 1
ATOM 3348 N N . ASN A 1 452 ? -10.480 0.167 -17.916 1.00 83.19 452 ASN A N 1
ATOM 3349 C CA . ASN A 1 452 ? -9.041 -0.071 -17.961 1.00 83.19 452 ASN A CA 1
ATOM 3350 C C . ASN A 1 452 ? -8.646 -0.806 -19.247 1.00 83.19 452 ASN A C 1
ATOM 3352 O O . ASN A 1 452 ? -9.277 -1.791 -19.631 1.00 83.19 452 ASN A O 1
ATOM 3356 N N . MET A 1 453 ? -7.587 -0.335 -19.896 1.00 89.25 453 MET A N 1
ATOM 3357 C CA . MET A 1 453 ? -7.110 -0.835 -21.180 1.00 89.25 453 MET A CA 1
ATOM 3358 C C . MET A 1 453 ? -5.622 -1.145 -21.082 1.00 89.25 453 MET A C 1
ATOM 3360 O O . MET A 1 453 ? -4.862 -0.417 -20.443 1.00 89.25 453 MET A O 1
ATOM 3364 N N . LEU A 1 454 ? -5.197 -2.203 -21.763 1.00 92.44 454 LEU A N 1
ATOM 3365 C CA . LEU A 1 454 ? -3.789 -2.451 -22.035 1.00 92.44 454 LEU A CA 1
ATOM 3366 C C . LEU A 1 454 ? -3.549 -2.145 -23.509 1.00 92.44 454 LEU A C 1
ATOM 3368 O O . LEU A 1 454 ? -3.939 -2.919 -24.384 1.00 92.44 454 LEU A O 1
ATOM 3372 N N . LEU A 1 455 ? -2.967 -0.981 -23.780 1.00 94.81 455 LEU A N 1
ATOM 3373 C CA . LEU A 1 455 ? -2.647 -0.562 -25.133 1.00 94.81 455 LEU A CA 1
ATOM 3374 C C . LEU A 1 455 ? -1.339 -1.211 -25.572 1.00 94.81 455 LEU A C 1
ATOM 3376 O O . LEU A 1 455 ? -0.356 -1.199 -24.833 1.00 94.81 455 LEU A O 1
ATOM 3380 N N . ARG A 1 456 ? -1.316 -1.761 -26.782 1.00 96.12 456 ARG A N 1
ATOM 3381 C CA . ARG A 1 456 ? -0.099 -2.275 -27.413 1.00 96.12 456 ARG A CA 1
ATOM 3382 C C . ARG A 1 456 ? 0.435 -1.206 -28.355 1.00 96.12 456 ARG A C 1
ATOM 3384 O O . ARG A 1 456 ? -0.276 -0.790 -29.267 1.00 96.12 456 ARG A O 1
ATOM 3391 N N . VAL A 1 457 ? 1.658 -0.751 -28.116 1.00 97.50 457 VAL A N 1
ATOM 3392 C CA . VAL A 1 457 ? 2.324 0.292 -28.902 1.00 97.50 457 VAL A CA 1
ATOM 3393 C C . VAL A 1 457 ? 3.434 -0.370 -29.709 1.00 97.50 457 VAL A C 1
ATOM 3395 O O . VAL A 1 457 ? 4.343 -0.962 -29.135 1.00 97.50 457 VAL A O 1
ATOM 3398 N N . GLU A 1 458 ? 3.338 -0.316 -31.032 1.00 98.06 458 GLU A N 1
ATOM 3399 C CA . GLU A 1 458 ? 4.236 -0.981 -31.981 1.00 98.06 458 GLU A CA 1
ATOM 3400 C C . GLU A 1 458 ? 4.977 0.060 -32.812 1.00 98.06 458 GLU A C 1
ATOM 3402 O O . GLU A 1 458 ? 4.361 1.011 -33.283 1.00 98.06 458 GLU A O 1
ATOM 3407 N N . ALA A 1 459 ? 6.275 -0.136 -33.025 1.00 98.12 459 ALA A N 1
ATOM 3408 C CA . ALA A 1 459 ? 7.070 0.621 -33.980 1.00 98.12 459 ALA A CA 1
ATOM 3409 C C . ALA A 1 459 ? 7.659 -0.324 -35.022 1.00 98.12 459 ALA A C 1
ATOM 3411 O O . ALA A 1 459 ? 8.211 -1.375 -34.682 1.00 98.12 459 ALA A O 1
ATOM 3412 N N . THR A 1 460 ? 7.572 0.073 -36.287 1.00 98.06 460 THR A N 1
ATOM 3413 C CA . THR A 1 460 ? 8.233 -0.594 -37.408 1.00 98.06 460 THR A CA 1
ATOM 3414 C C . THR A 1 460 ? 9.123 0.413 -38.114 1.00 98.06 460 THR A C 1
ATOM 3416 O O . THR A 1 460 ? 8.662 1.497 -38.435 1.00 98.06 460 THR A O 1
ATOM 3419 N N . ALA A 1 461 ? 10.380 0.060 -38.371 1.00 97.12 461 ALA A N 1
ATOM 3420 C CA . ALA A 1 461 ? 11.248 0.814 -39.270 1.00 97.12 461 ALA A CA 1
ATOM 3421 C C . ALA A 1 461 ? 11.600 -0.079 -40.461 1.00 97.12 461 ALA A C 1
ATOM 3423 O O . ALA A 1 461 ? 11.991 -1.234 -40.267 1.00 97.12 461 ALA A O 1
ATOM 3424 N N . ALA A 1 462 ? 11.440 0.425 -41.680 1.00 96.62 462 ALA A N 1
ATOM 3425 C CA . ALA A 1 462 ? 11.610 -0.322 -42.918 1.00 96.62 462 ALA A CA 1
ATOM 3426 C C . ALA A 1 462 ? 12.483 0.442 -43.920 1.00 96.62 462 ALA A C 1
ATOM 3428 O O . ALA A 1 462 ? 12.398 1.657 -44.042 1.00 96.62 462 ALA A O 1
ATOM 3429 N N . SER A 1 463 ? 13.318 -0.286 -44.654 1.00 95.25 463 SER A N 1
ATOM 3430 C CA . SER A 1 463 ? 14.079 0.219 -45.799 1.00 95.25 463 SER A CA 1
ATOM 3431 C C . SER A 1 463 ? 14.055 -0.813 -46.929 1.00 95.25 463 SER A C 1
ATOM 3433 O O . SER A 1 463 ? 13.529 -1.921 -46.775 1.00 95.25 463 SER A O 1
ATOM 3435 N N . ALA A 1 464 ? 14.695 -0.503 -48.060 1.00 94.81 464 ALA A N 1
ATOM 3436 C CA . ALA A 1 464 ? 14.889 -1.468 -49.147 1.00 94.81 464 ALA A CA 1
ATOM 3437 C C . ALA A 1 464 ? 15.640 -2.748 -48.710 1.00 94.81 464 ALA A C 1
ATOM 3439 O O . ALA A 1 464 ? 15.580 -3.764 -49.402 1.00 94.81 464 ALA A O 1
ATOM 3440 N N . CYS A 1 465 ? 16.337 -2.710 -47.570 1.00 95.19 465 CYS A N 1
ATOM 3441 C CA . CYS A 1 465 ? 17.144 -3.813 -47.057 1.00 95.19 465 CYS A CA 1
ATOM 3442 C C . CYS A 1 465 ? 16.459 -4.640 -45.960 1.00 95.19 465 CYS A C 1
ATOM 3444 O O . CYS A 1 465 ? 17.051 -5.601 -45.467 1.00 95.19 465 CYS A O 1
ATOM 3446 N N . GLY A 1 466 ? 15.222 -4.303 -45.585 1.00 94.44 466 GLY A N 1
ATOM 3447 C CA . GLY A 1 466 ? 14.408 -5.066 -44.639 1.00 94.44 466 GLY A CA 1
ATOM 3448 C C . GLY A 1 466 ? 13.706 -4.187 -43.609 1.00 94.44 466 GLY A C 1
ATOM 3449 O O . GLY A 1 466 ? 13.773 -2.963 -43.667 1.00 94.44 466 GLY A O 1
ATOM 3450 N N . SER A 1 467 ? 13.039 -4.822 -42.644 1.00 95.50 467 SER A N 1
ATOM 3451 C CA . SER A 1 467 ? 12.318 -4.133 -41.571 1.00 95.50 467 SER A CA 1
ATOM 3452 C C . SER A 1 467 ? 12.641 -4.686 -40.184 1.00 95.50 467 SER A C 1
ATOM 3454 O O . SER A 1 467 ? 12.990 -5.860 -40.012 1.00 95.50 467 SER A O 1
ATOM 3456 N N . VAL A 1 468 ? 12.539 -3.822 -39.178 1.00 95.62 468 VAL A N 1
ATOM 3457 C CA . VAL A 1 468 ? 12.659 -4.146 -37.753 1.00 95.62 468 VAL A CA 1
ATOM 3458 C C . VAL A 1 468 ? 11.383 -3.725 -37.030 1.00 95.62 468 VAL A C 1
ATOM 3460 O O . VAL A 1 468 ? 10.778 -2.715 -37.376 1.00 95.62 468 VAL A O 1
ATOM 3463 N N . HIS A 1 469 ? 10.976 -4.512 -36.035 1.00 96.88 469 HIS A N 1
ATOM 3464 C CA . HIS A 1 469 ? 9.758 -4.301 -35.258 1.00 96.88 469 HIS A CA 1
ATOM 3465 C C . HIS A 1 469 ? 10.070 -4.324 -33.757 1.00 96.88 469 HIS A C 1
ATOM 3467 O O . HIS A 1 469 ? 10.788 -5.209 -33.280 1.00 96.88 469 HIS A O 1
ATOM 3473 N N . ARG A 1 470 ? 9.502 -3.380 -33.004 1.00 96.94 470 ARG A N 1
ATOM 3474 C CA . ARG A 1 470 ? 9.540 -3.322 -31.535 1.00 96.94 470 ARG A CA 1
ATOM 3475 C C . ARG A 1 470 ? 8.138 -3.029 -31.004 1.00 96.94 470 ARG A C 1
ATOM 3477 O O . ARG A 1 470 ? 7.350 -2.372 -31.671 1.00 96.94 470 ARG A O 1
ATOM 3484 N N . GLN A 1 471 ? 7.835 -3.501 -29.797 1.00 97.12 471 GLN A N 1
ATOM 3485 C CA . GLN A 1 471 ? 6.569 -3.208 -29.126 1.00 97.12 471 GLN A CA 1
ATOM 3486 C C . GLN A 1 471 ? 6.759 -3.035 -27.619 1.00 97.12 471 GLN A C 1
ATOM 3488 O O . GLN A 1 471 ? 7.643 -3.666 -27.039 1.00 97.12 471 GLN A O 1
ATOM 3493 N N . PHE A 1 472 ? 5.896 -2.239 -26.996 1.00 95.44 472 PHE A N 1
ATOM 3494 C CA . PHE A 1 472 ? 5.707 -2.194 -25.547 1.00 95.44 472 PHE A CA 1
ATOM 3495 C C . PHE A 1 472 ? 4.215 -2.074 -25.213 1.00 95.44 472 PHE A C 1
ATOM 3497 O O . PHE A 1 472 ? 3.381 -1.841 -26.092 1.00 95.44 472 PHE A O 1
ATOM 3504 N N . PHE A 1 473 ? 3.871 -2.251 -23.939 1.00 93.38 473 PHE A N 1
ATOM 3505 C CA . PHE A 1 473 ? 2.498 -2.134 -23.461 1.00 93.38 473 PHE A CA 1
ATOM 3506 C C . PHE A 1 473 ? 2.342 -0.914 -22.552 1.00 93.38 473 PHE A C 1
ATOM 3508 O O . PHE A 1 473 ? 3.209 -0.624 -21.733 1.00 93.38 473 PHE A O 1
ATOM 3515 N N . LEU A 1 474 ? 1.227 -0.208 -22.705 1.00 92.38 474 LEU A N 1
ATOM 3516 C CA . LEU A 1 474 ? 0.843 0.958 -21.918 1.00 92.38 474 LEU A CA 1
ATOM 3517 C C . LEU A 1 474 ? -0.475 0.656 -21.213 1.00 92.38 474 LEU A C 1
ATOM 3519 O O . LEU A 1 474 ? -1.485 0.387 -21.864 1.00 92.38 474 LEU A O 1
ATOM 3523 N N . SER A 1 475 ? -0.490 0.731 -19.887 1.00 90.69 475 SER A N 1
ATOM 3524 C CA . SER A 1 475 ? -1.726 0.580 -19.127 1.00 90.69 475 SER A CA 1
ATOM 3525 C C . SER A 1 475 ? -2.444 1.929 -19.039 1.00 90.69 475 SER A C 1
ATOM 3527 O O . SER A 1 475 ? -1.882 2.912 -18.564 1.00 90.69 475 SER A O 1
ATOM 3529 N N . VAL A 1 476 ? -3.687 1.991 -19.509 1.00 91.12 476 VAL A N 1
ATOM 3530 C CA . VAL A 1 476 ? -4.537 3.182 -19.408 1.00 91.12 476 VAL A CA 1
ATOM 3531 C C . VAL A 1 476 ? -5.687 2.868 -18.470 1.00 91.12 476 VAL A C 1
ATOM 3533 O O . VAL A 1 476 ? -6.461 1.946 -18.720 1.00 91.12 476 VAL A O 1
ATOM 3536 N N . GLY A 1 477 ? -5.802 3.617 -17.385 1.00 87.06 477 GLY A N 1
ATOM 3537 C CA . GLY A 1 477 ? -6.795 3.364 -16.354 1.00 87.06 477 GLY A CA 1
ATOM 3538 C C . GLY A 1 477 ? -6.819 4.476 -15.327 1.00 87.06 477 GLY A C 1
ATOM 3539 O O . GLY A 1 477 ? -5.825 5.169 -15.149 1.00 87.06 477 GLY A O 1
ATOM 3540 N N . LYS A 1 478 ? -7.944 4.652 -14.630 1.00 83.44 478 LYS A N 1
ATOM 3541 C CA . LYS A 1 478 ? -7.949 5.515 -13.445 1.00 83.44 478 LYS A CA 1
ATOM 3542 C C . LYS A 1 478 ? -7.100 4.825 -12.386 1.00 83.44 478 LYS A C 1
ATOM 3544 O O . LYS A 1 478 ? -7.403 3.684 -12.027 1.00 83.44 478 LYS A O 1
ATOM 3549 N N . LYS A 1 479 ? -6.089 5.519 -11.860 1.00 83.00 479 LYS A N 1
ATOM 3550 C CA . LYS A 1 479 ? -5.282 4.973 -10.762 1.00 83.00 479 LYS A CA 1
ATOM 3551 C C . LYS A 1 479 ? -6.207 4.502 -9.627 1.00 83.00 479 LYS A C 1
ATOM 3553 O O . LYS A 1 479 ? -7.004 5.306 -9.133 1.00 83.00 479 LYS A O 1
ATOM 3558 N N . PRO A 1 480 ? -6.110 3.238 -9.180 1.00 83.81 480 PRO A N 1
ATOM 3559 C CA . PRO A 1 480 ? -6.859 2.708 -8.050 1.00 83.81 480 PRO A CA 1
ATOM 3560 C C . PRO A 1 480 ? -6.264 3.220 -6.736 1.00 83.81 480 PRO A C 1
ATOM 3562 O O . PRO A 1 480 ? -5.955 2.438 -5.848 1.00 83.81 480 PRO A O 1
ATOM 3565 N N . LEU A 1 481 ? -6.038 4.529 -6.621 1.00 88.31 481 LEU A N 1
ATOM 3566 C CA . LEU A 1 481 ? -5.522 5.128 -5.403 1.00 88.31 481 LEU A CA 1
ATOM 3567 C C . LEU A 1 481 ? -6.688 5.260 -4.414 1.00 88.31 481 LEU A C 1
ATOM 3569 O O . LEU A 1 481 ? -7.611 6.037 -4.682 1.00 88.31 481 LEU A O 1
ATOM 3573 N N . PRO A 1 482 ? -6.691 4.499 -3.307 1.00 90.94 482 PRO A N 1
ATOM 3574 C CA . PRO A 1 482 ? -7.727 4.650 -2.304 1.00 90.94 482 PRO A CA 1
ATOM 3575 C C . PRO A 1 482 ? -7.607 6.010 -1.616 1.00 90.94 482 PRO A C 1
ATOM 3577 O O . PRO A 1 482 ? -6.556 6.652 -1.638 1.00 90.94 482 PRO A O 1
ATOM 3580 N N . THR A 1 483 ? -8.677 6.432 -0.954 1.00 91.81 483 THR A N 1
ATOM 3581 C CA . THR A 1 483 ? -8.648 7.585 -0.049 1.00 91.81 483 THR A CA 1
ATOM 3582 C C . THR A 1 483 ? -8.851 7.106 1.381 1.00 91.81 483 THR A C 1
ATOM 3584 O O . THR A 1 483 ? -9.825 6.404 1.653 1.00 91.81 483 THR A O 1
ATOM 3587 N N . ILE A 1 484 ? -7.951 7.488 2.294 1.00 92.06 484 ILE A N 1
ATOM 3588 C CA . ILE A 1 484 ? -8.177 7.317 3.736 1.00 92.06 484 ILE A CA 1
ATOM 3589 C C . ILE A 1 484 ? -9.107 8.439 4.174 1.00 92.06 484 ILE A C 1
ATOM 3591 O O . ILE A 1 484 ? -8.741 9.610 4.114 1.00 92.06 484 ILE A O 1
ATOM 3595 N N . GLU A 1 485 ? -10.307 8.083 4.604 1.00 89.19 485 GLU A N 1
ATOM 3596 C CA . GLU A 1 485 ? -11.305 9.067 5.020 1.00 89.19 485 GLU A CA 1
ATOM 3597 C C . GLU A 1 485 ? -11.202 9.390 6.498 1.00 89.19 485 GLU A C 1
ATOM 3599 O O . GLU A 1 485 ? -11.418 10.528 6.909 1.00 89.19 485 GLU A O 1
ATOM 3604 N N . ARG A 1 486 ? -10.892 8.371 7.303 1.00 87.38 486 ARG A N 1
ATOM 3605 C CA . ARG A 1 486 ? -10.840 8.486 8.753 1.00 87.38 486 ARG A CA 1
ATOM 3606 C C . ARG A 1 486 ? -9.939 7.416 9.349 1.00 87.38 486 ARG A C 1
ATOM 3608 O O . ARG A 1 486 ? -9.891 6.286 8.873 1.00 87.38 486 ARG A O 1
ATOM 3615 N N . ILE A 1 487 ? -9.279 7.785 10.437 1.00 90.81 487 ILE A N 1
ATOM 3616 C CA . ILE A 1 487 ? -8.524 6.891 11.311 1.00 90.81 487 ILE A CA 1
ATOM 3617 C C . ILE A 1 487 ? -9.129 7.050 12.711 1.00 90.81 487 ILE A C 1
ATOM 3619 O O . ILE A 1 487 ? -9.285 8.176 13.183 1.00 90.81 487 ILE A O 1
ATOM 3623 N N . ALA A 1 488 ? -9.522 5.952 13.352 1.00 89.00 488 ALA A N 1
ATOM 3624 C CA . ALA A 1 488 ? -10.183 5.956 14.657 1.00 89.00 488 ALA A CA 1
ATOM 3625 C C . ALA A 1 488 ? -9.513 4.969 15.623 1.00 89.00 488 ALA A C 1
ATOM 3627 O O . ALA A 1 488 ? -9.179 3.855 15.234 1.00 89.00 488 ALA A O 1
ATOM 3628 N N . PHE A 1 489 ? -9.330 5.373 16.882 1.00 90.88 489 PHE A N 1
ATOM 3629 C CA . PHE A 1 489 ? -8.749 4.546 17.947 1.00 90.88 489 PHE A CA 1
ATOM 3630 C C . PHE A 1 489 ? -9.856 3.980 18.841 1.00 90.88 489 PHE A C 1
ATOM 3632 O O . PHE A 1 489 ? -10.259 4.663 19.769 1.00 90.88 489 PHE A O 1
ATOM 3639 N N . VAL A 1 490 ? -10.346 2.769 18.596 1.00 88.81 490 VAL A N 1
ATOM 3640 C CA . VAL A 1 490 ? -11.541 2.192 19.236 1.00 88.81 490 VAL A CA 1
ATOM 3641 C C . VAL A 1 490 ? -11.209 1.398 20.505 1.00 88.81 490 VAL A C 1
ATOM 3643 O O . VAL A 1 490 ? -10.369 0.500 20.480 1.00 88.81 490 VAL A O 1
ATOM 3646 N N . GLN A 1 491 ? -11.924 1.679 21.600 1.00 89.19 491 GLN A N 1
ATOM 3647 C CA . GLN A 1 491 ? -11.937 0.884 22.835 1.00 89.19 491 GLN A CA 1
ATOM 3648 C C . GLN A 1 491 ? -13.388 0.624 23.245 1.00 89.19 491 GLN A C 1
ATOM 3650 O O . GLN A 1 491 ? -14.076 1.583 23.563 1.00 89.19 491 GLN A O 1
ATOM 3655 N N . ALA A 1 492 ? -13.831 -0.639 23.261 1.00 82.62 492 ALA A N 1
ATOM 3656 C CA . ALA A 1 492 ? -15.200 -1.102 23.559 1.00 82.62 492 ALA A CA 1
ATOM 3657 C C . ALA A 1 492 ? -16.342 -0.496 22.721 1.00 82.62 492 ALA A C 1
ATOM 3659 O O . ALA A 1 492 ? -17.057 -1.218 22.039 1.00 82.62 492 ALA A O 1
ATOM 3660 N N . ILE A 1 493 ? -16.530 0.821 22.767 1.00 79.62 493 ILE A N 1
ATOM 3661 C CA . ILE A 1 493 ? -17.529 1.575 22.021 1.00 79.62 493 ILE A CA 1
ATOM 3662 C C . ILE A 1 493 ? -16.882 2.806 21.389 1.00 79.62 493 ILE A C 1
ATOM 3664 O O . ILE A 1 493 ? -16.081 3.490 22.023 1.00 79.62 493 ILE A O 1
ATOM 3668 N N . GLN A 1 494 ? -17.248 3.118 20.144 1.00 67.75 494 GLN A N 1
ATOM 3669 C CA . GLN A 1 494 ? -17.017 4.428 19.551 1.00 67.75 494 GLN A CA 1
ATOM 3670 C C . GLN A 1 494 ? -18.168 4.941 18.707 1.00 67.75 494 GLN A C 1
ATOM 3672 O O . GLN A 1 494 ? -18.849 4.171 18.045 1.00 67.75 494 GLN A O 1
ATOM 3677 N N . TYR A 1 495 ? -18.297 6.270 18.660 1.00 63.91 495 TYR A N 1
ATOM 3678 C CA . TYR A 1 495 ? -19.046 6.970 17.625 1.00 63.91 495 TYR A CA 1
ATOM 3679 C C . TYR A 1 495 ? -18.303 6.901 16.286 1.00 63.91 495 TYR A C 1
ATOM 3681 O O . TYR A 1 495 ? -17.218 7.481 16.136 1.00 63.91 495 TYR A O 1
ATOM 3689 N N . PRO A 1 496 ? -18.897 6.315 15.248 1.00 54.47 496 PRO A N 1
ATOM 3690 C CA . PRO A 1 496 ? -18.423 6.397 13.897 1.00 54.47 496 PRO A CA 1
ATOM 3691 C C . PRO A 1 496 ? -19.491 7.109 13.084 1.00 54.47 496 PRO A C 1
ATOM 3693 O O . PRO A 1 496 ? -19.829 6.627 12.011 1.00 54.47 496 PRO A O 1
ATOM 3696 N N . SER A 1 497 ? -20.041 8.234 13.565 1.00 51.91 497 SER A N 1
ATOM 3697 C CA . SER A 1 497 ? -20.791 9.094 12.656 1.00 51.91 497 SER A CA 1
ATOM 3698 C C . SER A 1 497 ? -19.825 9.519 11.545 1.00 51.91 497 SER A C 1
ATOM 3700 O O . SER A 1 497 ? -18.960 10.384 11.680 1.00 51.91 497 SER A O 1
ATOM 3702 N N . LEU A 1 498 ? -19.886 8.746 10.464 1.00 53.16 498 LEU A N 1
ATOM 3703 C CA . LEU A 1 498 ? -19.398 9.051 9.141 1.00 53.16 498 LEU A CA 1
ATOM 3704 C C . LEU A 1 498 ? -20.164 10.306 8.719 1.00 53.16 498 LEU A C 1
ATOM 3706 O O . LEU A 1 498 ? -21.324 10.477 9.091 1.00 53.16 498 LEU A O 1
ATOM 3710 N N . PRO A 1 499 ? -19.482 11.227 8.043 1.00 51.59 499 PRO A N 1
ATOM 3711 C CA . PRO A 1 499 ? -19.533 12.660 8.299 1.00 51.59 499 PRO A CA 1
ATOM 3712 C C . PRO A 1 499 ? -20.963 13.214 8.294 1.00 51.59 499 PRO A C 1
ATOM 3714 O O . PRO A 1 499 ? -21.484 13.622 7.260 1.00 51.59 499 PRO A O 1
ATOM 3717 N N . THR A 1 500 ? -21.577 13.291 9.471 1.00 47.25 500 THR A N 1
ATOM 3718 C CA . THR A 1 500 ? -22.555 14.334 9.765 1.00 47.25 500 THR A CA 1
ATOM 3719 C C . THR A 1 500 ? -21.788 15.401 10.519 1.00 47.25 500 THR A C 1
ATOM 3721 O O . THR A 1 500 ? -21.402 15.193 11.665 1.00 47.25 500 THR A O 1
ATOM 3724 N N . ASP A 1 501 ? -21.490 16.497 9.834 1.00 46.31 501 ASP A N 1
ATOM 3725 C CA . ASP A 1 501 ? -20.926 17.710 10.419 1.00 46.31 501 ASP A CA 1
ATOM 3726 C C . ASP A 1 501 ? -21.840 18.169 11.581 1.00 46.31 501 ASP A C 1
ATOM 3728 O O . ASP A 1 501 ? -23.054 18.274 11.363 1.00 46.31 501 ASP A O 1
ATOM 3732 N N . PRO A 1 502 ? -21.338 18.408 12.811 1.00 50.03 502 PRO A N 1
ATOM 3733 C CA . PRO A 1 502 ? -19.936 18.502 13.227 1.00 50.03 502 PRO A CA 1
ATOM 3734 C C . PRO A 1 502 ? -19.274 17.162 13.611 1.00 50.03 502 PRO A C 1
ATOM 3736 O O . PRO A 1 502 ? -19.953 16.248 14.084 1.00 50.03 502 PRO A O 1
ATOM 3739 N N . PRO A 1 503 ? -17.932 17.054 13.495 1.00 54.78 503 PRO A N 1
ATOM 3740 C CA . PRO A 1 503 ? -17.181 15.901 13.984 1.00 54.78 503 PRO A CA 1
ATOM 3741 C C . PRO A 1 503 ? -17.440 15.731 15.482 1.00 54.78 503 PRO A C 1
ATOM 3743 O O . PRO A 1 503 ? -16.988 16.540 16.295 1.00 54.78 503 PRO A O 1
ATOM 3746 N N . GLN A 1 504 ? -18.194 14.696 15.855 1.00 53.53 504 GLN A N 1
ATOM 3747 C CA . GLN A 1 504 ? -18.381 14.370 17.262 1.00 53.53 504 GLN A CA 1
ATOM 3748 C C . GLN A 1 504 ? -17.020 14.082 17.897 1.00 53.53 504 GLN A C 1
ATOM 3750 O O . GLN A 1 504 ? -16.153 13.436 17.300 1.00 53.53 504 GLN A O 1
ATOM 3755 N N . THR A 1 505 ? -16.833 14.618 19.100 1.00 52.75 505 THR A N 1
ATOM 3756 C CA . THR A 1 505 ? -15.602 14.537 19.880 1.00 52.75 505 THR A CA 1
ATOM 3757 C C . THR A 1 505 ? -15.141 13.085 19.973 1.00 52.75 505 THR A C 1
ATOM 3759 O O . THR A 1 505 ? -15.932 12.204 20.314 1.00 52.75 505 THR A O 1
ATOM 3762 N N . ALA A 1 506 ? -13.865 12.826 19.668 1.00 64.31 506 ALA A N 1
ATOM 3763 C CA . ALA A 1 506 ? -13.270 11.513 19.880 1.00 64.31 506 ALA A CA 1
ATOM 3764 C C . ALA A 1 506 ? -13.516 11.083 21.333 1.00 64.31 506 ALA A C 1
ATOM 3766 O O . ALA A 1 506 ? -13.226 11.846 22.258 1.00 64.31 506 ALA A O 1
ATOM 3767 N N . LEU A 1 507 ? -14.076 9.886 21.525 1.00 75.06 507 LEU A N 1
ATOM 3768 C CA . LEU A 1 507 ? -14.198 9.290 22.851 1.00 75.06 507 LEU A CA 1
ATOM 3769 C C . LEU A 1 507 ? -12.835 9.291 23.529 1.00 75.06 507 LEU A C 1
ATOM 3771 O O . LEU A 1 507 ? -11.815 8.988 22.904 1.00 75.06 507 LEU A O 1
ATOM 3775 N N . THR A 1 508 ? -12.833 9.634 24.812 1.00 87.00 508 THR A N 1
ATOM 3776 C CA . THR A 1 508 ? -11.611 9.583 25.603 1.00 87.00 508 THR A CA 1
ATOM 3777 C C . THR A 1 508 ? -11.144 8.128 25.666 1.00 87.00 508 THR A C 1
ATOM 3779 O O . THR A 1 508 ? -11.909 7.232 26.027 1.00 87.00 508 THR A O 1
ATOM 3782 N N . VAL A 1 509 ? -9.893 7.895 25.273 1.00 91.88 509 VAL A N 1
ATOM 3783 C CA . VAL A 1 509 ? -9.262 6.571 25.271 1.00 91.88 509 VAL A CA 1
ATOM 3784 C C . VAL A 1 509 ? -8.370 6.404 26.499 1.00 91.88 509 VAL A C 1
ATOM 3786 O O . VAL A 1 509 ? -7.765 7.362 26.976 1.00 91.88 509 VAL A O 1
ATOM 3789 N N . VAL A 1 510 ? -8.300 5.180 27.009 1.00 93.00 510 VAL A N 1
ATOM 3790 C CA . VAL A 1 510 ? -7.663 4.802 28.275 1.00 93.00 510 VAL A CA 1
ATOM 3791 C C . VAL A 1 510 ? -6.321 4.128 28.035 1.00 93.00 510 VAL A C 1
ATOM 3793 O O . VAL A 1 510 ? -6.206 3.242 27.186 1.00 93.00 510 VAL A O 1
ATOM 3796 N N . GLU A 1 511 ? -5.301 4.517 28.791 1.00 94.62 511 GLU A N 1
ATOM 3797 C CA . GLU A 1 511 ? -3.975 3.911 28.703 1.00 94.62 511 GLU A CA 1
ATOM 3798 C C . GLU A 1 511 ? -3.990 2.409 28.985 1.00 94.62 511 GLU A C 1
ATOM 3800 O O . GLU A 1 511 ? -4.797 1.908 29.766 1.00 94.62 511 GLU A O 1
ATOM 3805 N N . LYS A 1 512 ? -3.045 1.673 28.385 1.00 92.56 512 LYS A N 1
ATOM 3806 C CA . LYS A 1 512 ? -2.825 0.244 28.688 1.00 92.56 512 LYS A CA 1
ATOM 3807 C C . LYS A 1 512 ? -4.070 -0.629 28.554 1.00 92.56 512 LYS A C 1
ATOM 3809 O O . LYS A 1 512 ? -4.204 -1.668 29.206 1.00 92.56 512 LYS A O 1
ATOM 3814 N N . ARG A 1 513 ? -4.979 -0.227 27.675 1.00 91.19 513 ARG A N 1
ATOM 3815 C CA . ARG A 1 513 ? -6.134 -1.022 27.301 1.00 91.19 513 ARG A CA 1
ATOM 3816 C C . ARG A 1 513 ? -6.018 -1.471 25.858 1.00 91.19 513 ARG A C 1
ATOM 3818 O O . ARG A 1 513 ? -5.545 -0.724 24.998 1.00 91.19 513 ARG A O 1
ATOM 3825 N N . ARG A 1 514 ? -6.476 -2.697 25.594 1.00 92.12 514 ARG A N 1
ATOM 3826 C CA . ARG A 1 514 ? -6.599 -3.219 24.233 1.00 92.12 514 ARG A CA 1
ATOM 3827 C C . ARG A 1 514 ? -7.380 -2.203 23.395 1.00 92.12 514 ARG A C 1
ATOM 3829 O O . ARG A 1 514 ? -8.422 -1.719 23.827 1.00 92.12 514 ARG A O 1
ATOM 3836 N N . THR A 1 515 ? -6.830 -1.837 22.246 1.00 92.44 515 THR A N 1
ATOM 3837 C CA . THR A 1 515 ? -7.379 -0.793 21.376 1.00 92.44 515 THR A CA 1
ATOM 3838 C C . THR A 1 515 ? -7.258 -1.256 19.939 1.00 92.44 515 THR A C 1
ATOM 3840 O O . THR A 1 515 ? -6.212 -1.773 19.549 1.00 92.44 515 THR A O 1
ATOM 3843 N N . LEU A 1 516 ? -8.304 -1.039 19.155 1.00 92.50 516 LEU A N 1
ATOM 3844 C CA . LEU A 1 516 ? -8.315 -1.310 17.727 1.00 92.50 516 LEU A CA 1
ATOM 3845 C C . LEU A 1 516 ? -8.141 0.006 16.968 1.00 92.50 516 LEU A C 1
ATOM 3847 O O . LEU A 1 516 ? -8.931 0.929 17.147 1.00 92.50 516 LEU A O 1
ATOM 3851 N N . LEU A 1 517 ? -7.130 0.125 16.111 1.00 93.00 517 LEU A N 1
ATOM 3852 C CA . LEU A 1 517 ? -7.085 1.222 15.148 1.00 93.00 517 LEU A CA 1
ATOM 3853 C C . LEU A 1 517 ? -7.898 0.816 13.923 1.00 93.00 517 LEU A C 1
ATOM 3855 O O . LEU A 1 517 ? -7.532 -0.137 13.243 1.00 93.00 517 LEU A O 1
ATOM 3859 N N . ARG A 1 518 ? -8.968 1.549 13.630 1.00 91.50 518 ARG A N 1
ATOM 3860 C CA . ARG A 1 518 ? -9.793 1.340 12.438 1.00 91.50 518 ARG A CA 1
ATOM 3861 C C . ARG A 1 518 ? -9.503 2.427 11.417 1.00 91.50 518 ARG A C 1
ATOM 3863 O O . ARG A 1 518 ? -9.617 3.617 11.720 1.00 91.50 518 ARG A O 1
ATOM 3870 N N . VAL A 1 519 ? -9.129 2.029 10.209 1.00 92.00 519 VAL A N 1
ATOM 3871 C CA . VAL A 1 519 ? -8.834 2.927 9.090 1.00 92.00 519 VAL A CA 1
ATOM 3872 C C . VAL A 1 519 ? -9.910 2.742 8.030 1.00 92.00 519 VAL A C 1
ATOM 3874 O O . VAL A 1 519 ? -9.960 1.717 7.355 1.00 92.00 519 VAL A O 1
ATOM 3877 N N . TYR A 1 520 ? -10.757 3.753 7.868 1.00 90.25 520 TYR A N 1
ATOM 3878 C CA . TYR A 1 520 ? -11.828 3.756 6.878 1.00 90.25 520 TYR A CA 1
ATOM 3879 C C . TYR A 1 520 ? -11.259 4.169 5.525 1.00 90.25 520 TYR A C 1
ATOM 3881 O O . TYR A 1 520 ? -10.705 5.265 5.367 1.00 90.25 520 TYR A O 1
ATOM 3889 N N . VAL A 1 521 ? -11.369 3.257 4.562 1.00 90.31 521 VAL A N 1
ATOM 3890 C CA . VAL A 1 521 ? -10.786 3.403 3.232 1.00 90.31 521 VAL A CA 1
ATOM 3891 C C . VAL A 1 521 ? -11.895 3.384 2.195 1.00 90.31 521 VAL A C 1
ATOM 3893 O O . VAL A 1 521 ? -12.614 2.393 2.065 1.00 90.31 521 VAL A O 1
ATOM 3896 N N . ARG A 1 522 ? -11.982 4.454 1.404 1.00 89.69 522 ARG A N 1
ATOM 3897 C CA . ARG A 1 522 ? -12.904 4.541 0.271 1.00 89.69 522 ARG A CA 1
ATOM 3898 C C . ARG A 1 522 ? -12.197 4.184 -1.028 1.00 89.69 522 ARG A C 1
ATOM 3900 O O . ARG A 1 522 ? -11.109 4.681 -1.334 1.00 89.69 522 ARG A O 1
ATOM 3907 N N . SER A 1 523 ? -12.859 3.337 -1.806 1.00 88.88 523 SER A N 1
ATOM 3908 C CA . SER A 1 523 ? -12.489 3.041 -3.186 1.00 88.88 523 SER A CA 1
ATOM 3909 C C . SER A 1 523 ? -12.752 4.263 -4.071 1.00 88.88 523 SER A C 1
ATOM 3911 O O . SER A 1 523 ? -13.825 4.867 -3.988 1.00 88.88 523 SER A O 1
ATOM 3913 N N . PRO A 1 524 ? -11.831 4.634 -4.979 1.00 85.06 524 PRO A N 1
ATOM 3914 C CA . PRO A 1 524 ? -12.054 5.735 -5.912 1.00 85.06 524 PRO A CA 1
ATOM 3915 C C . PRO A 1 524 ? -13.066 5.378 -7.018 1.00 85.06 524 PRO A C 1
ATOM 3917 O O . PRO A 1 524 ? -13.311 6.200 -7.912 1.00 85.06 524 PRO A O 1
ATOM 3920 N N . PHE A 1 525 ? -13.609 4.157 -7.008 1.00 81.88 525 PHE A N 1
ATOM 3921 C CA . PHE A 1 525 ? -14.519 3.622 -8.012 1.00 81.88 525 PHE A CA 1
ATOM 3922 C C . PHE A 1 525 ? -15.940 3.568 -7.463 1.00 81.88 525 PHE A C 1
ATOM 3924 O O . PHE A 1 525 ? -16.172 2.987 -6.413 1.00 81.88 525 PHE A O 1
ATOM 3931 N N . THR A 1 526 ? -16.897 4.155 -8.182 1.00 73.12 526 THR A N 1
ATOM 3932 C CA . THR A 1 526 ? -18.322 4.140 -7.811 1.00 73.12 526 THR A CA 1
ATOM 3933 C C . THR A 1 526 ? -19.087 2.952 -8.400 1.00 73.12 526 THR A C 1
ATOM 3935 O O . THR A 1 526 ? -20.121 2.584 -7.857 1.00 73.12 526 THR A O 1
ATOM 3938 N N . ALA A 1 527 ? -18.591 2.347 -9.488 1.00 66.69 527 ALA A N 1
ATOM 3939 C CA . ALA A 1 527 ? -19.085 1.102 -10.083 1.00 66.69 527 ALA A CA 1
ATOM 3940 C C . ALA A 1 527 ? -18.100 0.571 -11.150 1.00 66.69 527 ALA A C 1
ATOM 3942 O O . ALA A 1 527 ? -17.321 1.336 -11.718 1.00 66.69 527 ALA A O 1
ATOM 3943 N N . GLY A 1 528 ? -18.179 -0.724 -11.476 1.00 54.12 528 GLY A N 1
ATOM 3944 C CA . GLY A 1 528 ? -17.763 -1.252 -12.789 1.00 54.12 528 GLY A CA 1
ATOM 3945 C C . GLY A 1 528 ? -16.277 -1.558 -13.024 1.00 54.12 528 GLY A C 1
ATOM 3946 O O . GLY A 1 528 ? -15.955 -2.118 -14.068 1.00 54.12 528 GLY A O 1
ATOM 3947 N N . LEU A 1 529 ? -15.380 -1.261 -12.080 1.00 58.72 529 LEU A N 1
ATOM 3948 C CA . LEU A 1 529 ? -13.980 -1.701 -12.132 1.00 58.72 529 LEU A CA 1
ATOM 3949 C C . LEU A 1 529 ? -13.725 -2.697 -10.997 1.00 58.72 529 LEU A C 1
ATOM 3951 O O . LEU A 1 529 ? -13.979 -2.387 -9.836 1.00 58.72 529 LEU A O 1
ATOM 3955 N N . ALA A 1 530 ? -13.287 -3.907 -11.345 1.00 58.78 530 ALA A N 1
ATOM 3956 C CA . ALA A 1 530 ? -13.012 -4.984 -10.398 1.00 58.78 530 ALA A CA 1
ATOM 3957 C C . ALA A 1 530 ? -11.507 -5.030 -10.098 1.00 58.78 530 ALA A C 1
ATOM 3959 O O . ALA A 1 530 ? -10.740 -5.658 -10.823 1.00 58.78 530 ALA A O 1
ATOM 3960 N N . TYR A 1 531 ? -11.088 -4.330 -9.041 1.00 68.88 531 TYR A N 1
ATOM 3961 C CA . TYR A 1 531 ? -9.777 -4.535 -8.402 1.00 68.88 531 TYR A CA 1
ATOM 3962 C C . TYR A 1 531 ? -9.896 -5.398 -7.132 1.00 68.88 531 TYR A C 1
ATOM 3964 O O . TYR A 1 531 ? -8.936 -5.556 -6.379 1.00 68.88 531 TYR A O 1
ATOM 3972 N N . GLY A 1 532 ? -11.088 -5.940 -6.889 1.00 66.62 532 GLY A N 1
ATOM 3973 C CA . GLY A 1 532 ? -11.413 -6.904 -5.848 1.00 66.62 532 GLY A CA 1
ATOM 3974 C C . GLY A 1 532 ? -12.379 -7.961 -6.385 1.00 66.62 532 GLY A C 1
ATOM 3975 O O . GLY A 1 532 ? -12.559 -8.093 -7.598 1.00 66.62 532 GLY A O 1
ATOM 3976 N N . SER A 1 533 ? -13.003 -8.709 -5.476 1.00 73.19 533 SER A N 1
ATOM 3977 C CA . SER A 1 533 ? -13.935 -9.790 -5.821 1.00 73.19 533 SER A CA 1
ATOM 3978 C C . SER A 1 533 ? -15.223 -9.280 -6.475 1.00 73.19 533 SER A C 1
ATOM 3980 O O . SER A 1 533 ? -15.810 -10.003 -7.279 1.00 73.19 533 SER A O 1
ATOM 3982 N N . ASN A 1 534 ? -15.638 -8.039 -6.179 1.00 78.25 534 ASN A N 1
ATOM 3983 C CA . ASN A 1 534 ? -16.841 -7.424 -6.741 1.00 78.25 534 ASN A CA 1
ATOM 3984 C C . ASN A 1 534 ? -16.547 -6.102 -7.491 1.00 78.25 534 ASN A C 1
ATOM 3986 O O . ASN A 1 534 ? -15.562 -5.416 -7.205 1.00 78.25 534 ASN A O 1
ATOM 3990 N N . PRO A 1 535 ? -17.402 -5.690 -8.449 1.00 74.75 535 PRO A N 1
ATOM 3991 C CA . PRO A 1 535 ? -17.279 -4.394 -9.119 1.00 74.75 535 PRO A CA 1
ATOM 3992 C C . PRO A 1 535 ? -17.366 -3.211 -8.143 1.00 74.75 535 PRO A C 1
ATOM 3994 O O . PRO A 1 535 ? -18.303 -3.126 -7.356 1.00 74.75 535 PRO A O 1
ATOM 3997 N N . GLY A 1 536 ? -16.435 -2.259 -8.245 1.00 76.81 536 GLY A N 1
ATOM 3998 C CA . GLY A 1 536 ? -16.370 -1.082 -7.367 1.00 76.81 536 GLY A CA 1
ATOM 3999 C C . GLY A 1 536 ? -15.561 -1.306 -6.086 1.00 76.81 536 GLY A C 1
ATOM 4000 O O . GLY A 1 536 ? -15.143 -0.330 -5.457 1.00 76.81 536 GLY A O 1
ATOM 4001 N N . GLU A 1 537 ? -15.267 -2.562 -5.743 1.00 83.25 537 GLU A N 1
ATOM 4002 C CA . GLU A 1 537 ? -14.375 -2.892 -4.639 1.00 83.25 537 GLU A CA 1
ATOM 4003 C C . GLU A 1 537 ? -12.906 -2.781 -5.050 1.00 83.25 537 GLU A C 1
ATOM 4005 O O . GLU A 1 537 ? -12.498 -3.131 -6.165 1.00 83.25 537 GLU A O 1
ATOM 4010 N N . LEU A 1 538 ? -12.100 -2.317 -4.104 1.00 86.06 538 LEU A N 1
ATOM 4011 C CA . LEU A 1 538 ? -10.655 -2.246 -4.215 1.00 86.06 538 LEU A CA 1
ATOM 4012 C C . LEU A 1 538 ? -10.044 -3.021 -3.050 1.00 86.06 538 LEU A C 1
ATOM 4014 O O . LEU A 1 538 ? -10.125 -2.578 -1.908 1.00 86.06 538 LEU A O 1
ATOM 4018 N N . ALA A 1 539 ? -9.426 -4.169 -3.326 1.00 89.81 539 ALA A N 1
ATOM 4019 C CA . ALA A 1 539 ? -8.722 -4.910 -2.289 1.00 89.81 539 ALA A CA 1
ATOM 4020 C C . ALA A 1 539 ? -7.483 -4.114 -1.845 1.00 89.81 539 ALA A C 1
ATOM 4022 O O . ALA A 1 539 ? -6.557 -3.910 -2.631 1.00 89.81 539 ALA A O 1
ATOM 4023 N N . VAL A 1 540 ? -7.457 -3.672 -0.594 1.00 91.44 540 VAL A N 1
ATOM 4024 C CA . VAL A 1 540 ? -6.399 -2.874 0.027 1.00 91.44 540 VAL A CA 1
ATOM 4025 C C . VAL A 1 540 ? -5.750 -3.616 1.191 1.00 91.44 540 VAL A C 1
ATOM 4027 O O . VAL A 1 540 ? -6.359 -4.463 1.838 1.00 91.44 540 VAL A O 1
ATOM 4030 N N . ASP A 1 541 ? -4.500 -3.270 1.455 1.00 93.25 541 ASP A N 1
ATOM 4031 C CA . ASP A 1 541 ? -3.749 -3.631 2.652 1.00 93.25 541 ASP A CA 1
ATOM 4032 C C . ASP A 1 541 ? -3.119 -2.350 3.214 1.00 93.25 541 ASP A C 1
ATOM 4034 O O . ASP A 1 541 ? -3.122 -1.291 2.572 1.00 93.25 541 ASP A O 1
ATOM 4038 N N . GLY A 1 542 ? -2.618 -2.415 4.439 1.00 94.38 542 GLY A N 1
ATOM 4039 C CA . GLY A 1 542 ? -2.085 -1.252 5.111 1.00 94.38 542 GLY A CA 1
ATOM 4040 C C . GLY A 1 542 ? -0.995 -1.559 6.119 1.00 94.38 542 GLY A C 1
ATOM 4041 O O . GLY A 1 542 ? -0.830 -2.663 6.642 1.00 94.38 542 GLY A O 1
ATOM 4042 N N . ARG A 1 543 ? -0.236 -0.511 6.414 1.00 96.25 543 ARG A N 1
ATOM 4043 C CA . ARG A 1 543 ? 0.751 -0.465 7.482 1.00 96.25 543 ARG A CA 1
ATOM 4044 C C . ARG A 1 543 ? 0.509 0.770 8.317 1.00 96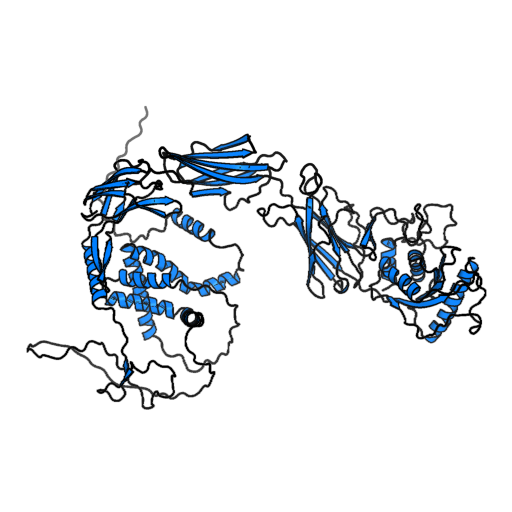.25 543 ARG A C 1
ATOM 4046 O O . ARG A 1 543 ? 0.214 1.839 7.794 1.00 96.25 543 ARG A O 1
ATOM 4053 N N . VAL A 1 544 ? 0.710 0.608 9.609 1.00 97.06 544 VAL A N 1
ATOM 4054 C CA . VAL A 1 544 ? 0.674 1.681 10.588 1.00 97.06 544 VAL A CA 1
ATOM 4055 C C . VAL A 1 544 ? 2.054 1.817 11.199 1.00 97.06 544 VAL A C 1
ATOM 4057 O O . VAL A 1 544 ? 2.629 0.831 11.659 1.00 97.06 544 VAL A O 1
ATOM 4060 N N . HIS A 1 545 ? 2.572 3.036 11.232 1.00 97.62 545 HIS A N 1
ATOM 4061 C CA . HIS A 1 545 ? 3.678 3.419 12.094 1.00 97.62 545 HIS A CA 1
ATOM 4062 C C . HIS A 1 545 ? 3.094 4.155 13.299 1.00 97.62 545 HIS A C 1
ATOM 4064 O O . HIS A 1 545 ? 2.548 5.246 13.160 1.00 97.62 545 HIS A O 1
ATOM 4070 N N . LEU A 1 546 ? 3.164 3.544 14.481 1.00 97.12 546 LEU A N 1
ATOM 4071 C CA . LEU A 1 546 ? 2.788 4.216 15.720 1.00 97.12 546 LEU A CA 1
ATOM 4072 C C . LEU A 1 546 ? 4.008 4.907 16.307 1.00 97.12 546 LEU A C 1
ATOM 4074 O O . LEU A 1 546 ? 5.036 4.266 16.525 1.00 97.12 546 LEU A O 1
ATOM 4078 N N . THR A 1 547 ? 3.857 6.184 16.631 1.00 97.69 547 THR A N 1
ATOM 4079 C CA . THR A 1 547 ? 4.800 6.956 17.436 1.00 97.69 547 THR A CA 1
ATOM 4080 C C . THR A 1 547 ? 4.174 7.209 18.801 1.00 97.69 547 THR A C 1
ATOM 4082 O O . THR A 1 547 ? 3.107 7.814 18.902 1.00 97.69 547 THR A O 1
ATOM 4085 N N . THR A 1 548 ? 4.835 6.727 19.852 1.00 95.94 548 THR A N 1
ATOM 4086 C CA . THR A 1 548 ? 4.371 6.797 21.245 1.00 95.94 548 THR A CA 1
ATOM 4087 C C . THR A 1 548 ? 5.461 7.396 22.130 1.00 95.94 548 THR A C 1
ATOM 4089 O O . THR A 1 548 ? 6.627 7.462 21.735 1.00 95.94 548 THR A O 1
ATOM 4092 N N . SER A 1 549 ? 5.113 7.753 23.366 1.00 94.00 549 SER A N 1
ATOM 4093 C CA . SER A 1 549 ? 6.089 8.149 24.394 1.00 94.00 549 SER A CA 1
ATOM 4094 C C . SER A 1 549 ? 7.124 7.053 24.711 1.00 94.00 549 SER A C 1
ATOM 4096 O O . SER A 1 549 ? 8.225 7.355 25.165 1.00 94.00 549 SER A O 1
ATOM 4098 N N . THR A 1 550 ? 6.802 5.785 24.430 1.00 92.81 550 THR A N 1
ATOM 4099 C CA . THR A 1 550 ? 7.657 4.615 24.702 1.00 92.81 550 THR A CA 1
ATOM 4100 C C . THR A 1 550 ? 8.486 4.153 23.495 1.00 92.81 550 THR A C 1
ATOM 4102 O O . THR A 1 550 ? 9.209 3.158 23.589 1.00 92.81 550 THR A O 1
ATOM 4105 N N . GLY A 1 551 ? 8.377 4.843 22.353 1.00 95.00 551 GLY A N 1
ATOM 4106 C CA . GLY A 1 551 ? 9.078 4.520 21.108 1.00 95.00 551 GLY A CA 1
ATOM 4107 C C . GLY A 1 551 ? 8.151 4.363 19.901 1.00 95.00 551 GLY A C 1
ATOM 4108 O O . GLY A 1 551 ? 6.965 4.703 19.951 1.00 95.00 551 GLY A O 1
ATOM 4109 N N . GLN A 1 552 ? 8.716 3.850 18.805 1.00 97.06 552 GLN A N 1
ATOM 4110 C CA . GLN A 1 552 ? 8.014 3.617 17.543 1.00 97.06 552 GLN A CA 1
ATOM 4111 C C . GLN A 1 552 ? 7.819 2.128 17.270 1.00 97.06 552 GLN A C 1
ATOM 4113 O O . GLN A 1 552 ? 8.725 1.326 17.500 1.00 97.06 552 GLN A O 1
ATOM 4118 N N . ILE A 1 553 ? 6.658 1.765 16.727 1.00 97.06 553 ILE A N 1
ATOM 4119 C CA . ILE A 1 553 ? 6.361 0.400 16.280 1.00 97.06 553 ILE A CA 1
ATOM 4120 C C . ILE A 1 553 ? 5.670 0.416 14.920 1.00 97.06 553 ILE A C 1
ATOM 4122 O O . ILE A 1 553 ? 4.991 1.372 14.557 1.00 97.06 553 ILE A O 1
ATOM 4126 N N . THR A 1 554 ? 5.862 -0.656 14.156 1.00 97.06 554 THR A N 1
ATOM 4127 C CA . THR A 1 554 ? 5.239 -0.829 12.842 1.00 97.06 554 THR A CA 1
ATOM 4128 C C . THR A 1 554 ? 4.312 -2.030 12.878 1.00 97.06 554 THR A C 1
ATOM 4130 O O . THR A 1 554 ? 4.757 -3.134 13.183 1.00 97.06 554 THR A O 1
ATOM 4133 N N . LEU A 1 555 ? 3.048 -1.816 12.537 1.00 95.81 555 LEU A N 1
ATOM 4134 C CA . LEU A 1 555 ? 2.002 -2.831 12.513 1.00 95.81 555 LEU A CA 1
ATOM 4135 C C . LEU A 1 555 ? 1.509 -3.039 11.081 1.00 95.81 555 LEU A C 1
ATOM 4137 O O . LEU A 1 555 ? 1.499 -2.108 10.272 1.00 95.81 555 LEU A O 1
ATOM 4141 N N . LYS A 1 556 ? 1.110 -4.268 10.764 1.00 94.31 556 LYS A N 1
ATOM 4142 C CA . LYS A 1 556 ? 0.381 -4.598 9.533 1.00 94.31 556 LYS A CA 1
ATOM 4143 C C . LYS A 1 556 ? -1.103 -4.722 9.851 1.00 94.31 556 LYS A C 1
ATOM 4145 O O . LYS A 1 556 ? -1.440 -4.996 11.000 1.00 94.31 556 LYS A O 1
ATOM 4150 N N . ALA A 1 557 ? -1.952 -4.520 8.849 1.00 90.50 557 ALA A N 1
ATOM 4151 C CA . ALA A 1 557 ? -3.377 -4.770 9.002 1.00 90.50 557 ALA A CA 1
ATOM 4152 C C . ALA A 1 557 ? -3.622 -6.242 9.369 1.00 90.50 557 ALA A C 1
ATOM 4154 O O . ALA A 1 557 ? -2.878 -7.127 8.934 1.00 90.50 557 ALA A O 1
ATOM 4155 N N . ASN A 1 558 ? -4.666 -6.499 10.159 1.00 85.62 558 ASN A N 1
ATOM 4156 C CA . ASN A 1 558 ? -5.020 -7.850 10.600 1.00 85.62 558 ASN A CA 1
ATOM 4157 C C . ASN A 1 558 ? -5.378 -8.762 9.412 1.00 85.62 558 ASN A C 1
ATOM 4159 O O . ASN A 1 558 ? -5.070 -9.954 9.421 1.00 85.62 558 ASN A O 1
ATOM 4163 N N . ALA A 1 559 ? -5.994 -8.192 8.375 1.00 85.12 559 ALA A N 1
ATOM 4164 C CA . ALA A 1 559 ? -6.269 -8.845 7.104 1.00 85.12 559 ALA A CA 1
ATOM 4165 C C . ALA A 1 559 ? -6.408 -7.800 5.979 1.00 85.12 559 ALA A C 1
ATOM 4167 O O . ALA A 1 559 ? -6.756 -6.648 6.257 1.00 85.12 559 ALA A O 1
ATOM 4168 N N . PRO A 1 560 ? -6.184 -8.191 4.709 1.00 82.25 560 PRO A N 1
ATOM 4169 C CA . PRO A 1 560 ? -6.593 -7.388 3.564 1.00 82.25 560 PRO A CA 1
ATOM 4170 C C . PRO A 1 560 ? -8.096 -7.100 3.592 1.00 82.25 560 PRO A C 1
ATOM 4172 O O . PRO A 1 560 ? -8.895 -7.940 4.006 1.00 82.25 560 PRO A O 1
ATOM 4175 N N . PHE A 1 561 ? -8.480 -5.929 3.098 1.00 84.19 561 PHE A N 1
ATOM 4176 C CA . PHE A 1 561 ? -9.848 -5.423 3.150 1.00 84.19 561 PHE A CA 1
ATOM 4177 C C . PHE A 1 561 ? -10.330 -4.986 1.760 1.00 84.19 561 PHE A C 1
ATOM 4179 O O . PHE A 1 561 ? -9.551 -4.469 0.968 1.00 84.19 561 PHE A O 1
ATOM 4186 N N . ALA A 1 562 ? -11.613 -5.166 1.440 1.00 84.00 562 ALA A N 1
ATOM 4187 C CA . ALA A 1 562 ? -12.202 -4.705 0.182 1.00 84.00 562 ALA A CA 1
ATOM 4188 C C . ALA A 1 562 ? -12.831 -3.313 0.355 1.00 84.00 562 ALA A C 1
ATOM 4190 O O . ALA A 1 562 ? -13.993 -3.191 0.736 1.00 84.00 562 ALA A O 1
ATOM 4191 N N . ALA A 1 563 ? -12.071 -2.256 0.056 1.00 78.19 563 ALA A N 1
ATOM 4192 C CA . ALA A 1 563 ? -12.557 -0.881 0.114 1.00 78.19 563 ALA A CA 1
ATOM 4193 C C . ALA A 1 563 ? -13.751 -0.677 -0.821 1.00 78.19 563 ALA A C 1
ATOM 4195 O O . ALA A 1 563 ? -13.690 -1.021 -2.002 1.00 78.19 563 ALA A O 1
ATOM 4196 N N . GLN A 1 564 ? -14.824 -0.098 -0.286 1.00 81.88 564 GLN A N 1
ATOM 4197 C CA . GLN A 1 564 ? -16.079 0.143 -0.998 1.00 81.88 564 GLN A CA 1
ATOM 4198 C C . GLN A 1 564 ? -16.196 1.608 -1.438 1.00 81.88 564 GLN A C 1
ATOM 4200 O O . GLN A 1 564 ? -15.475 2.487 -0.960 1.00 81.88 564 GLN A O 1
ATOM 4205 N N . SER A 1 565 ? -17.102 1.882 -2.377 1.00 77.75 565 SER A N 1
ATOM 4206 C CA . SER A 1 565 ? -17.366 3.236 -2.887 1.00 77.75 565 SER A CA 1
ATOM 4207 C C . SER A 1 565 ? -18.041 4.150 -1.862 1.00 77.75 565 SER A C 1
ATOM 4209 O O . SER A 1 565 ? -17.942 5.374 -1.949 1.00 77.75 565 SER A O 1
ATOM 4211 N N . SER A 1 566 ? -18.765 3.552 -0.917 1.00 75.44 566 SER A N 1
ATOM 4212 C CA . SER A 1 566 ? -19.413 4.216 0.207 1.00 75.44 566 SER A CA 1
ATOM 4213 C C . SER A 1 566 ? -18.762 3.780 1.506 1.00 75.44 566 SER A C 1
ATOM 4215 O O . SER A 1 566 ? -18.411 2.613 1.671 1.00 75.44 566 SER A O 1
ATOM 4217 N N . THR A 1 567 ? -18.665 4.709 2.448 1.00 68.31 567 THR A N 1
ATOM 4218 C CA . THR A 1 567 ? -18.278 4.411 3.823 1.00 68.31 567 THR A CA 1
ATOM 4219 C C . THR A 1 567 ? -19.287 3.452 4.442 1.00 68.31 567 THR A C 1
ATOM 4221 O O . THR A 1 567 ? -20.439 3.832 4.655 1.00 68.31 567 THR A O 1
ATOM 4224 N N . SER A 1 568 ? -18.858 2.232 4.746 1.00 75.50 568 SER A N 1
ATOM 4225 C CA . SER A 1 568 ? -19.565 1.351 5.670 1.00 75.50 568 SER A CA 1
ATOM 4226 C C . SER A 1 568 ? -18.762 1.252 6.963 1.00 75.50 568 SER A C 1
ATOM 4228 O O . SER A 1 568 ? -17.534 1.315 6.967 1.00 75.50 568 SER A O 1
ATOM 4230 N N . VAL A 1 569 ? -19.461 1.098 8.077 1.00 70.25 569 VAL A N 1
ATOM 4231 C CA . VAL A 1 569 ? -18.856 0.824 9.385 1.00 70.25 569 VAL A CA 1
ATOM 4232 C C . VAL A 1 569 ? -18.178 -0.548 9.444 1.00 70.25 569 VAL A C 1
ATOM 4234 O O . VAL A 1 569 ? -17.233 -0.739 10.214 1.00 70.25 569 VAL A O 1
ATOM 4237 N N . ASP A 1 570 ? -18.594 -1.459 8.566 1.00 73.75 570 ASP A N 1
ATOM 4238 C CA . ASP A 1 570 ? -17.969 -2.768 8.364 1.00 73.75 570 ASP A CA 1
ATOM 4239 C C . ASP A 1 570 ? -16.761 -2.687 7.413 1.00 73.75 570 ASP A C 1
ATOM 4241 O O . ASP A 1 570 ? -16.021 -3.653 7.245 1.00 73.75 570 ASP A O 1
ATOM 4245 N N . ALA A 1 571 ? -16.550 -1.525 6.783 1.00 80.19 571 ALA A N 1
ATOM 4246 C CA . ALA A 1 571 ? -15.575 -1.307 5.725 1.00 80.19 571 ALA A CA 1
ATOM 4247 C C . ALA A 1 571 ? -14.316 -0.564 6.215 1.00 80.19 571 ALA A C 1
ATOM 4249 O O . ALA A 1 571 ? -14.064 0.581 5.823 1.00 80.19 571 ALA A O 1
ATOM 4250 N N . ALA A 1 572 ? -13.518 -1.209 7.071 1.00 89.19 572 ALA A N 1
ATOM 4251 C CA . ALA A 1 572 ? -12.273 -0.643 7.593 1.00 89.19 572 ALA A CA 1
ATOM 4252 C C . ALA A 1 572 ? -11.110 -1.650 7.601 1.00 89.19 572 ALA A C 1
ATOM 4254 O O . ALA A 1 572 ? -11.307 -2.855 7.735 1.00 89.19 572 ALA A O 1
ATOM 4255 N N . LEU A 1 573 ? -9.883 -1.135 7.486 1.00 92.12 573 LEU A N 1
ATOM 4256 C CA . LEU A 1 573 ? -8.673 -1.867 7.855 1.00 92.12 573 LEU A CA 1
ATOM 4257 C C . LEU A 1 573 ? -8.481 -1.753 9.365 1.00 92.12 573 LEU A C 1
ATOM 4259 O O . LEU A 1 573 ? -8.330 -0.648 9.891 1.00 92.12 573 LEU A O 1
ATOM 4263 N N . ASP A 1 574 ? -8.440 -2.897 10.029 1.00 92.25 574 ASP A N 1
ATOM 4264 C CA . ASP A 1 574 ? -8.322 -2.980 11.476 1.00 92.25 574 ASP A CA 1
ATOM 4265 C C . ASP A 1 574 ? -6.904 -3.409 11.887 1.00 92.25 574 ASP A C 1
ATOM 4267 O O . ASP A 1 574 ? -6.306 -4.314 11.294 1.00 92.25 574 ASP A O 1
ATOM 4271 N N . PHE A 1 575 ? -6.359 -2.739 12.904 1.00 94.19 575 PHE A N 1
ATOM 4272 C CA . PHE A 1 575 ? -5.047 -3.023 13.484 1.00 94.19 575 PHE A CA 1
ATOM 4273 C C . PHE A 1 575 ? -5.187 -3.162 15.002 1.00 94.19 575 PHE A C 1
ATOM 4275 O O . PHE A 1 575 ? -5.555 -2.198 15.678 1.00 94.19 575 PHE A O 1
ATOM 4282 N N . ASP A 1 576 ? -4.863 -4.330 15.558 1.00 93.88 576 ASP A N 1
ATOM 4283 C CA . ASP A 1 576 ? -4.756 -4.485 17.012 1.00 93.88 576 ASP A CA 1
ATOM 4284 C C . ASP A 1 576 ? -3.530 -3.719 17.524 1.00 93.88 576 ASP A C 1
ATOM 4286 O O . ASP A 1 576 ? -2.387 -3.999 17.150 1.00 93.88 576 ASP A O 1
ATOM 4290 N N . LEU A 1 577 ? -3.764 -2.737 18.394 1.00 94.69 577 LEU A N 1
ATOM 4291 C CA . LEU A 1 577 ? -2.693 -1.951 18.985 1.00 94.69 577 LEU A CA 1
ATOM 4292 C C . LEU A 1 577 ? -2.198 -2.596 20.290 1.00 94.69 577 LEU A C 1
ATOM 4294 O O . LEU A 1 577 ? -3.014 -2.975 21.138 1.00 94.69 577 LEU A O 1
ATOM 4298 N N . PRO A 1 578 ? -0.873 -2.684 20.506 1.00 94.81 578 PRO A N 1
ATOM 4299 C CA . PRO A 1 578 ? -0.317 -3.261 21.723 1.00 94.81 578 PRO A CA 1
ATOM 4300 C C . PRO A 1 578 ? -0.544 -2.320 22.909 1.00 94.81 578 PRO A C 1
ATOM 4302 O O . PRO A 1 578 ? -0.035 -1.198 22.937 1.00 94.81 578 PRO A O 1
ATOM 4305 N N . ALA A 1 579 ? -1.333 -2.780 23.883 1.00 93.31 579 ALA A N 1
ATOM 4306 C CA . ALA A 1 579 ? -1.811 -1.976 25.005 1.00 93.31 579 ALA A CA 1
ATOM 4307 C C . ALA A 1 579 ? -0.670 -1.305 25.794 1.00 93.31 579 ALA A C 1
ATOM 4309 O O . ALA A 1 579 ? -0.778 -0.136 26.156 1.00 93.31 579 ALA A O 1
ATOM 4310 N N . ASP A 1 580 ? 0.458 -1.993 25.995 1.00 93.38 580 ASP A N 1
ATOM 4311 C CA . ASP A 1 580 ? 1.647 -1.488 26.701 1.00 93.38 580 ASP A CA 1
ATOM 4312 C C . ASP A 1 580 ? 2.275 -0.242 26.055 1.00 93.38 580 ASP A C 1
ATOM 4314 O O . ASP A 1 580 ? 3.023 0.483 26.713 1.00 93.38 580 ASP A O 1
ATOM 4318 N N . ARG A 1 581 ? 1.956 0.034 24.785 1.00 94.69 581 ARG A N 1
ATOM 4319 C CA . ARG A 1 581 ? 2.452 1.193 24.026 1.00 94.69 581 ARG A CA 1
ATOM 4320 C C . ARG A 1 581 ? 1.500 2.382 24.032 1.00 94.69 581 ARG A C 1
ATOM 4322 O O . ARG A 1 581 ? 1.886 3.471 23.612 1.00 94.69 581 ARG A O 1
ATOM 4329 N N . LEU A 1 582 ? 0.273 2.199 24.504 1.00 95.06 582 LEU A N 1
ATOM 4330 C CA . LEU A 1 582 ? -0.774 3.216 24.474 1.00 95.06 582 LEU A CA 1
ATOM 4331 C C . LEU A 1 582 ? -0.734 4.044 25.757 1.00 95.06 582 LEU A C 1
ATOM 4333 O O . LEU A 1 582 ? -1.532 3.832 26.666 1.00 95.06 582 LEU A O 1
ATOM 4337 N N . VAL A 1 583 ? 0.255 4.940 25.838 1.00 94.38 583 VAL A N 1
ATOM 4338 C CA . VAL A 1 583 ? 0.520 5.812 26.994 1.00 94.38 583 VAL A CA 1
ATOM 4339 C C . VAL A 1 583 ? 0.752 7.245 26.522 1.00 94.38 583 VAL A C 1
ATOM 4341 O O . VAL A 1 583 ? 1.629 7.501 25.684 1.00 94.38 583 VAL A O 1
ATOM 4344 N N . GLY A 1 584 ? -0.010 8.187 27.076 1.00 95.12 584 GLY A N 1
ATOM 4345 C CA . GLY A 1 584 ? 0.009 9.592 26.690 1.00 95.12 584 GLY A CA 1
ATOM 4346 C C . GLY A 1 584 ? -0.406 9.822 25.235 1.00 95.12 584 GLY A C 1
ATOM 4347 O O . GLY A 1 584 ? -1.359 9.232 24.728 1.00 95.12 584 GLY A O 1
ATOM 4348 N N . THR A 1 585 ? 0.297 10.721 24.545 1.00 96.12 585 THR A N 1
ATOM 4349 C CA . THR A 1 585 ? -0.020 11.055 23.149 1.00 96.12 585 THR A CA 1
ATOM 4350 C C . THR A 1 585 ? 0.559 10.019 22.190 1.00 96.12 585 THR A C 1
ATOM 4352 O O . THR A 1 585 ? 1.763 9.760 22.188 1.00 96.12 585 THR A O 1
ATOM 4355 N N . VAL A 1 586 ? -0.306 9.457 21.350 1.00 96.12 586 VAL A N 1
ATOM 4356 C CA . VAL A 1 586 ? 0.016 8.454 20.335 1.00 96.12 586 VAL A CA 1
ATOM 4357 C C . VAL A 1 586 ? -0.371 9.000 18.969 1.00 96.12 586 VAL A C 1
ATOM 4359 O O . VAL A 1 586 ? -1.500 9.444 18.768 1.00 96.12 586 VAL A O 1
ATOM 4362 N N . THR A 1 587 ? 0.562 8.946 18.023 1.00 96.69 587 THR A N 1
ATOM 4363 C CA . THR A 1 587 ? 0.320 9.277 16.612 1.00 96.69 587 THR A CA 1
ATOM 4364 C C . THR A 1 587 ? 0.398 8.009 15.779 1.00 96.69 587 THR A C 1
ATOM 4366 O O . THR A 1 587 ? 1.345 7.240 15.925 1.00 96.69 587 THR A O 1
ATOM 4369 N N . ALA A 1 588 ? -0.595 7.785 14.925 1.00 96.62 588 ALA A N 1
ATOM 4370 C CA . ALA A 1 588 ? -0.640 6.691 13.970 1.00 96.62 588 ALA A CA 1
ATOM 4371 C C . ALA A 1 588 ? -0.485 7.243 12.554 1.00 96.62 588 ALA A C 1
ATOM 4373 O O . ALA A 1 588 ? -1.402 7.879 12.039 1.00 96.62 588 ALA A O 1
ATOM 4374 N N . ASP A 1 589 ? 0.656 6.973 11.928 1.00 97.06 589 ASP A N 1
ATOM 4375 C CA . ASP A 1 589 ? 0.911 7.261 10.521 1.00 97.06 589 ASP A CA 1
ATOM 4376 C C . ASP A 1 589 ? 0.539 6.029 9.695 1.00 97.06 589 ASP A C 1
ATOM 4378 O O . ASP A 1 589 ? 1.216 4.997 9.713 1.00 97.06 589 ASP A O 1
ATOM 4382 N N . VAL A 1 590 ? -0.584 6.119 8.996 1.00 95.94 590 VAL A N 1
ATOM 4383 C CA . VAL A 1 590 ? -1.161 5.030 8.213 1.00 95.94 590 VAL A CA 1
ATOM 4384 C C . VAL A 1 590 ? -0.728 5.177 6.761 1.00 95.94 590 VAL A C 1
ATOM 4386 O O . VAL A 1 590 ? -0.874 6.248 6.177 1.00 95.94 590 VAL A O 1
ATOM 4389 N N . LYS A 1 591 ? -0.269 4.083 6.153 1.00 95.94 591 LYS A N 1
ATOM 4390 C CA . LYS A 1 591 ? -0.052 3.934 4.709 1.00 95.94 591 LYS A CA 1
ATOM 4391 C C . LYS A 1 591 ? -0.952 2.805 4.205 1.00 95.94 591 LYS A C 1
ATOM 4393 O O . LYS A 1 591 ? -0.855 1.692 4.713 1.00 95.94 591 LYS A O 1
ATOM 4398 N N . VAL A 1 592 ? -1.803 3.076 3.218 1.00 94.12 592 VAL A N 1
ATOM 4399 C CA . VAL A 1 592 ? -2.715 2.103 2.588 1.00 94.12 592 VAL A CA 1
ATOM 4400 C C . VAL A 1 592 ? -2.370 1.969 1.113 1.00 94.12 592 VAL A C 1
ATOM 4402 O O . VAL A 1 592 ? -2.136 2.977 0.448 1.00 94.12 592 VAL A O 1
ATOM 4405 N N . TRP A 1 593 ? -2.361 0.746 0.587 1.00 92.94 593 TRP A N 1
ATOM 4406 C CA . TRP A 1 593 ? -2.117 0.466 -0.829 1.00 92.94 593 TRP A CA 1
ATOM 4407 C C . TRP A 1 593 ? -3.028 -0.661 -1.340 1.00 92.94 593 TRP A C 1
ATOM 4409 O O . TRP A 1 593 ? -3.441 -1.522 -0.562 1.00 92.94 593 TRP A O 1
ATOM 4419 N N . PRO A 1 594 ? -3.355 -0.698 -2.642 1.00 91.06 594 PRO A N 1
ATOM 4420 C CA . PRO A 1 594 ? -4.048 -1.835 -3.238 1.00 91.06 594 PRO A CA 1
ATOM 4421 C C . PRO A 1 594 ? -3.189 -3.106 -3.251 1.00 91.06 594 PRO A C 1
ATOM 4423 O O . PRO A 1 594 ? -1.995 -3.057 -3.533 1.00 91.06 594 PRO A O 1
ATOM 4426 N N . THR A 1 595 ? -3.800 -4.263 -3.006 1.00 87.44 595 THR A N 1
ATOM 4427 C CA . THR A 1 595 ? -3.118 -5.573 -2.998 1.00 87.44 595 THR A CA 1
ATOM 4428 C C . THR A 1 595 ? -2.964 -6.185 -4.387 1.00 87.44 595 THR A C 1
ATOM 4430 O O . THR A 1 595 ? -2.002 -6.904 -4.639 1.00 87.44 595 THR A O 1
ATOM 4433 N N . ALA A 1 596 ? -3.887 -5.887 -5.303 1.00 77.44 596 ALA A N 1
ATOM 4434 C CA . ALA A 1 596 ? -3.942 -6.464 -6.645 1.00 77.44 596 ALA A CA 1
ATOM 4435 C C . ALA A 1 596 ? -3.283 -5.564 -7.704 1.00 77.44 596 ALA A C 1
ATOM 4437 O O . ALA A 1 596 ? -3.861 -5.307 -8.762 1.00 77.44 596 ALA A O 1
ATOM 4438 N N . LEU A 1 597 ? -2.088 -5.040 -7.418 1.00 68.19 597 LEU A N 1
ATOM 4439 C CA . LEU A 1 597 ? -1.356 -4.242 -8.400 1.00 68.19 597 LEU A CA 1
ATOM 4440 C C . LEU A 1 597 ? -0.462 -5.111 -9.279 1.00 68.19 597 LEU A C 1
ATOM 4442 O O . LEU A 1 597 ? 0.202 -6.016 -8.767 1.00 68.19 597 LEU A O 1
ATOM 4446 N N . PRO A 1 598 ? -0.392 -4.832 -10.594 1.00 62.97 598 PRO A N 1
ATOM 4447 C CA . PRO A 1 598 ? 0.669 -5.374 -11.423 1.00 62.97 598 PRO A CA 1
ATOM 4448 C C . PRO A 1 598 ? 2.032 -5.012 -10.800 1.00 62.97 598 PRO A C 1
ATOM 4450 O O . PRO A 1 598 ? 2.199 -3.879 -10.347 1.00 62.97 598 PRO A O 1
ATOM 4453 N N . PRO A 1 599 ? 3.030 -5.913 -10.805 1.00 55.81 599 PRO A N 1
ATOM 4454 C CA . PRO A 1 599 ? 4.346 -5.674 -10.192 1.00 55.81 599 PRO A CA 1
ATOM 4455 C C . PRO A 1 599 ? 5.065 -4.400 -10.674 1.00 55.81 599 PRO A C 1
ATOM 4457 O O . PRO A 1 599 ? 5.996 -3.925 -10.031 1.00 55.81 599 PRO A O 1
ATOM 4460 N N . GLU A 1 600 ? 4.644 -3.853 -11.815 1.00 58.47 600 GLU A N 1
ATOM 4461 C CA . GLU A 1 600 ? 5.324 -2.792 -12.558 1.00 58.47 600 GLU A CA 1
ATOM 4462 C C . GLU A 1 600 ? 4.778 -1.379 -12.281 1.00 58.47 600 GLU A C 1
ATOM 4464 O O . GLU A 1 600 ? 5.285 -0.403 -12.830 1.00 58.47 600 GLU A O 1
ATOM 4469 N N . THR A 1 601 ? 3.745 -1.221 -11.444 1.00 58.38 601 THR A N 1
ATOM 4470 C CA . THR A 1 601 ? 3.021 0.061 -11.352 1.00 58.38 601 THR A CA 1
ATOM 4471 C C . THR A 1 601 ? 3.604 1.100 -10.384 1.00 58.38 601 THR A C 1
ATOM 4473 O O . THR A 1 601 ? 3.167 2.251 -10.401 1.00 58.38 601 THR A O 1
ATOM 4476 N N . GLY A 1 602 ? 4.624 0.762 -9.592 1.00 65.12 602 GLY A N 1
ATOM 4477 C CA . GLY A 1 602 ? 5.192 1.659 -8.576 1.00 65.12 602 GLY A CA 1
ATOM 4478 C C . GLY A 1 602 ? 4.370 1.726 -7.279 1.00 65.12 602 GLY A C 1
ATOM 4479 O O . GLY A 1 602 ? 3.365 1.034 -7.125 1.00 65.12 602 GLY A O 1
ATOM 4480 N N . ASP A 1 603 ? 4.823 2.548 -6.327 1.00 76.81 603 ASP A N 1
ATOM 4481 C CA . ASP A 1 603 ? 4.325 2.602 -4.941 1.00 76.81 603 ASP A CA 1
ATOM 4482 C C . ASP A 1 603 ? 2.979 3.365 -4.862 1.00 76.81 603 ASP A C 1
ATOM 4484 O O . ASP A 1 603 ? 2.915 4.546 -4.514 1.00 76.81 603 ASP A O 1
ATOM 4488 N N . TRP A 1 604 ? 1.876 2.725 -5.268 1.00 86.00 604 TRP A N 1
ATOM 4489 C CA . TRP A 1 604 ? 0.533 3.320 -5.201 1.00 86.00 604 TRP A CA 1
ATOM 4490 C C . TRP A 1 604 ? -0.021 3.218 -3.791 1.00 86.00 604 TRP A C 1
ATOM 4492 O O . TRP A 1 604 ? -0.784 2.315 -3.453 1.00 86.00 604 TRP A O 1
ATOM 4502 N N . SER A 1 605 ? 0.369 4.173 -2.964 1.00 91.62 605 SER A N 1
ATOM 4503 C CA . SER A 1 605 ? -0.112 4.266 -1.597 1.00 91.62 605 SER A CA 1
ATOM 4504 C C . SER A 1 605 ? -0.642 5.647 -1.281 1.00 91.62 605 SER A C 1
ATOM 4506 O O . SER A 1 605 ? -0.066 6.650 -1.702 1.00 91.62 605 SER A O 1
ATOM 4508 N N . VAL A 1 606 ? -1.682 5.690 -0.466 1.00 93.62 606 VAL A N 1
ATOM 4509 C CA . VAL A 1 606 ? -2.124 6.897 0.224 1.00 93.62 606 VAL A CA 1
ATOM 4510 C C . VAL A 1 606 ? -1.646 6.824 1.669 1.00 93.62 606 VAL A C 1
ATOM 4512 O O . VAL A 1 606 ? -1.633 5.745 2.266 1.00 93.62 606 VAL A O 1
ATOM 4515 N N . SER A 1 607 ? -1.263 7.966 2.229 1.00 95.88 607 SER A N 1
ATOM 4516 C CA . SER A 1 607 ? -0.928 8.070 3.645 1.00 95.88 607 SER A CA 1
ATOM 4517 C C . SER A 1 607 ? -1.782 9.127 4.323 1.00 95.88 607 SER A C 1
ATOM 4519 O O . SER A 1 607 ? -2.143 10.130 3.712 1.00 95.88 607 SER A O 1
ATOM 4521 N N . SER A 1 608 ? -2.095 8.897 5.589 1.00 96.12 608 SER A N 1
ATOM 4522 C CA . SER A 1 608 ? -2.766 9.851 6.468 1.00 96.12 608 SER A CA 1
ATOM 4523 C C . SER A 1 608 ? -2.307 9.597 7.899 1.00 96.12 608 SER A C 1
ATOM 4525 O O . SER A 1 608 ? -1.781 8.523 8.194 1.00 96.12 608 SER A O 1
ATOM 4527 N N . SER A 1 609 ? -2.483 10.567 8.788 1.00 95.44 609 SER A N 1
ATOM 4528 C CA . SER A 1 609 ? -2.120 10.418 10.191 1.00 95.44 609 SER A CA 1
ATOM 4529 C C . SER A 1 609 ? -3.248 10.856 11.111 1.00 95.44 609 SER A C 1
ATOM 4531 O O . SER A 1 609 ? -4.067 11.711 10.770 1.00 95.44 609 SER A O 1
ATOM 4533 N N . ALA A 1 610 ? -3.307 10.236 12.285 1.00 93.75 610 ALA A N 1
ATOM 4534 C CA . ALA A 1 610 ? -4.180 10.666 13.365 1.00 93.75 610 ALA A CA 1
ATOM 4535 C C . ALA A 1 610 ? -3.450 10.586 14.700 1.00 93.75 610 ALA A C 1
ATOM 4537 O O . ALA A 1 610 ? -2.683 9.656 14.952 1.00 93.75 610 ALA A O 1
ATOM 4538 N N . THR A 1 611 ? -3.729 11.550 15.569 1.00 94.50 611 THR A N 1
ATOM 4539 C CA . THR A 1 611 ? -3.145 11.636 16.904 1.00 94.50 611 THR A CA 1
ATOM 4540 C C . THR A 1 611 ? -4.258 11.615 17.939 1.00 94.50 611 THR A C 1
ATOM 4542 O O . THR A 1 611 ? -5.274 12.287 17.775 1.00 94.50 611 THR A O 1
ATOM 4545 N N . THR A 1 612 ? -4.063 10.853 19.011 1.00 93.62 612 THR A N 1
ATOM 4546 C CA . THR A 1 612 ? -4.948 10.853 20.178 1.00 93.62 612 THR A CA 1
ATOM 4547 C C . THR A 1 612 ? -4.132 10.815 21.464 1.00 93.62 612 THR A C 1
ATOM 4549 O O . THR A 1 612 ? -2.974 10.392 21.463 1.00 93.62 612 THR A O 1
ATOM 4552 N N . THR A 1 613 ? -4.727 11.251 22.570 1.00 94.25 613 THR A N 1
ATOM 4553 C CA . THR A 1 613 ? -4.113 11.180 23.897 1.00 94.25 613 THR A CA 1
ATOM 4554 C C . THR A 1 613 ? -4.841 10.135 24.728 1.00 94.25 613 THR A C 1
ATOM 4556 O O . THR A 1 613 ? -6.005 10.315 25.082 1.00 94.25 613 THR A O 1
ATOM 4559 N N . PHE A 1 614 ? -4.135 9.055 25.047 1.00 93.62 614 PHE A N 1
ATOM 4560 C CA . PHE A 1 614 ? -4.562 8.050 26.008 1.00 93.62 614 PHE A CA 1
ATOM 4561 C C . PHE A 1 614 ? -4.411 8.613 27.415 1.00 93.62 614 PHE A C 1
ATOM 4563 O O . PHE A 1 614 ? -3.352 9.131 27.770 1.00 93.62 614 PHE A O 1
ATOM 4570 N N . ARG A 1 615 ? -5.496 8.563 28.188 1.00 92.88 615 ARG A N 1
ATOM 4571 C CA . ARG A 1 615 ? -5.533 9.051 29.563 1.00 92.88 615 ARG A CA 1
ATOM 4572 C C . ARG A 1 615 ? -5.321 7.901 30.538 1.00 92.88 615 ARG A C 1
ATOM 4574 O O . ARG A 1 615 ? -5.907 6.833 30.335 1.00 92.88 615 ARG A O 1
ATOM 4581 N N . PRO A 1 616 ? -4.495 8.085 31.576 1.00 90.50 616 PRO A N 1
ATOM 4582 C CA . PRO A 1 616 ? -4.462 7.127 32.665 1.00 90.50 616 PRO A CA 1
ATOM 4583 C C . PRO A 1 616 ? -5.853 7.071 33.301 1.00 90.50 616 PRO A C 1
ATOM 4585 O O . PRO A 1 616 ? -6.556 8.076 33.341 1.00 90.50 616 PRO A O 1
ATOM 4588 N N . THR A 1 617 ? -6.236 5.903 33.795 1.00 85.56 617 THR A N 1
ATOM 4589 C CA . THR A 1 617 ? -7.441 5.730 34.613 1.00 85.56 617 THR A CA 1
ATOM 4590 C C . THR A 1 617 ? -7.038 5.228 35.983 1.00 85.56 617 THR A C 1
ATOM 4592 O O . THR A 1 617 ? -5.976 4.611 36.136 1.00 85.56 617 THR A O 1
ATOM 4595 N N . GLY A 1 618 ? -7.891 5.464 36.978 1.00 81.62 618 GLY A N 1
ATOM 4596 C CA . GLY A 1 618 ? -7.688 4.925 38.314 1.00 81.62 618 GLY A CA 1
ATOM 4597 C C . GLY A 1 618 ? -7.638 3.397 38.344 1.00 81.62 618 GLY A C 1
ATOM 4598 O O . GLY A 1 618 ? -7.945 2.700 37.371 1.00 81.62 618 GLY A O 1
ATOM 4599 N N . SER A 1 619 ? -7.203 2.880 39.492 1.00 84.38 619 SER A N 1
ATOM 4600 C CA . SER A 1 619 ? -7.270 1.454 39.798 1.00 84.38 619 SER A CA 1
ATOM 4601 C C . SER A 1 619 ? -8.484 1.172 40.667 1.00 84.38 619 SER A C 1
ATOM 4603 O O . SER A 1 619 ? -8.750 1.898 41.623 1.00 84.38 619 SER A O 1
ATOM 4605 N N . LEU A 1 620 ? -9.189 0.095 40.355 1.00 85.25 620 LEU A N 1
ATOM 4606 C CA . LEU A 1 620 ? -10.318 -0.389 41.131 1.00 85.25 620 LEU A CA 1
ATOM 4607 C C . LEU A 1 620 ? -9.891 -1.606 41.927 1.00 85.25 620 LEU A C 1
ATOM 4609 O O . LEU A 1 620 ? -9.282 -2.524 41.380 1.00 85.25 620 LEU A O 1
ATOM 4613 N N . ILE A 1 621 ? -10.223 -1.609 43.213 1.00 87.25 621 ILE A N 1
ATOM 4614 C CA . ILE A 1 621 ? -9.899 -2.710 44.110 1.00 87.25 621 ILE A CA 1
ATOM 4615 C C . ILE A 1 621 ? -11.183 -3.477 44.409 1.00 87.25 621 ILE A C 1
ATOM 4617 O O . ILE A 1 621 ? -12.093 -2.922 45.023 1.00 87.25 621 ILE A O 1
ATOM 4621 N N . PHE A 1 622 ? -11.249 -4.740 43.988 1.00 87.50 622 PHE A N 1
ATOM 4622 C CA . PHE A 1 622 ? -12.401 -5.605 44.252 1.00 87.50 622 PHE A CA 1
ATOM 4623 C C . PHE A 1 622 ? -12.132 -6.546 45.424 1.00 87.50 622 PHE A C 1
ATOM 4625 O O . PHE A 1 622 ? -11.091 -7.205 45.471 1.00 87.50 622 PHE A O 1
ATOM 4632 N N . PHE A 1 623 ? -13.109 -6.642 46.326 1.00 86.94 623 PHE A N 1
ATOM 4633 C CA . PHE A 1 623 ? -13.137 -7.600 47.426 1.00 86.94 623 PHE A CA 1
ATOM 4634 C C . PHE A 1 623 ? -14.156 -8.703 47.132 1.00 86.94 623 PHE A C 1
ATOM 4636 O O . PHE A 1 623 ? -15.352 -8.405 47.050 1.00 86.94 623 PHE A O 1
ATOM 4643 N N . PRO A 1 624 ? -13.705 -9.960 46.965 1.00 89.00 624 PRO A N 1
ATOM 4644 C CA . PRO A 1 624 ? -14.599 -11.070 46.679 1.00 89.00 624 PRO A CA 1
ATOM 4645 C C . PRO A 1 624 ? -15.364 -11.535 47.912 1.00 89.00 624 PRO A C 1
ATOM 4647 O O . PRO A 1 624 ? -14.770 -11.863 48.940 1.00 89.00 624 PRO A O 1
ATOM 4650 N N . VAL A 1 625 ? -16.685 -11.650 47.771 1.00 87.31 625 VAL A N 1
ATOM 4651 C CA . VAL A 1 625 ? -17.565 -12.320 48.732 1.00 87.31 625 VAL A CA 1
ATOM 4652 C C . VAL A 1 625 ? -18.301 -13.454 48.014 1.00 87.31 625 VAL A C 1
ATOM 4654 O O . VAL A 1 625 ? -19.143 -13.227 47.153 1.00 87.31 625 VAL A O 1
ATOM 4657 N N . PHE A 1 626 ? -17.988 -14.703 48.350 1.00 88.25 626 PHE A N 1
ATOM 4658 C CA . PHE A 1 626 ? -18.630 -15.872 47.744 1.00 88.25 626 PHE A CA 1
ATOM 4659 C C . PHE A 1 626 ? -19.864 -16.270 48.555 1.00 88.25 626 PHE A C 1
ATOM 4661 O O . PHE A 1 626 ? -19.747 -16.617 49.732 1.00 88.25 626 PHE A O 1
ATOM 4668 N N . ILE A 1 627 ? -21.042 -16.223 47.936 1.00 86.50 627 ILE A N 1
ATOM 4669 C CA . ILE A 1 627 ? -22.317 -16.530 48.591 1.00 86.50 627 ILE A CA 1
ATOM 4670 C C . ILE A 1 627 ? -22.800 -17.904 48.136 1.00 86.50 627 ILE A C 1
ATOM 4672 O O . ILE A 1 627 ? -22.815 -18.163 46.942 1.00 86.50 627 ILE A O 1
ATOM 4676 N N . ALA A 1 628 ? -23.199 -18.776 49.063 1.00 86.12 628 ALA A N 1
ATOM 4677 C CA . ALA A 1 628 ? -23.916 -20.018 48.758 1.00 86.12 628 ALA A CA 1
ATOM 4678 C C . ALA A 1 628 ? -25.432 -19.807 48.900 1.00 86.12 628 ALA A C 1
ATOM 4680 O O . ALA A 1 628 ? -25.865 -18.967 49.688 1.00 86.12 628 ALA A O 1
ATOM 4681 N N . ASP A 1 629 ? -26.232 -20.594 48.180 1.00 85.38 629 ASP A N 1
ATOM 4682 C CA . ASP A 1 629 ? -27.684 -20.665 48.377 1.00 85.38 629 ASP A CA 1
ATOM 4683 C C . ASP A 1 629 ? -28.005 -21.917 49.201 1.00 85.38 629 ASP A C 1
ATOM 4685 O O . ASP A 1 629 ? -28.231 -23.009 48.674 1.00 85.38 629 ASP A O 1
ATOM 4689 N N . ASP A 1 630 ? -27.960 -21.768 50.521 1.00 80.75 630 ASP A N 1
ATOM 4690 C CA . ASP A 1 630 ? -28.140 -22.865 51.473 1.00 80.75 630 ASP A CA 1
ATOM 4691 C C . ASP A 1 630 ? -29.575 -23.410 51.518 1.00 80.75 630 ASP A C 1
ATOM 4693 O O . ASP A 1 630 ? -29.779 -24.530 52.003 1.00 80.75 630 ASP A O 1
ATOM 4697 N N . LEU A 1 631 ? -30.560 -22.627 51.063 1.00 83.62 631 LEU A N 1
ATOM 4698 C CA . LEU A 1 631 ? -31.967 -23.021 51.043 1.00 83.62 631 LEU A CA 1
ATOM 4699 C C . LEU A 1 631 ? -32.249 -23.952 49.861 1.00 83.62 631 LEU A C 1
ATOM 4701 O O . LEU A 1 631 ? -32.931 -24.965 50.019 1.00 83.62 631 LEU A O 1
ATOM 4705 N N . VAL A 1 632 ? -31.673 -23.636 48.697 1.00 83.19 632 VAL A N 1
ATOM 4706 C CA . VAL A 1 632 ? -31.783 -24.448 47.474 1.00 83.19 632 VAL A CA 1
ATOM 4707 C C . VAL A 1 632 ? -30.668 -25.506 47.389 1.00 83.19 632 VAL A C 1
ATOM 4709 O O . VAL A 1 632 ? -30.732 -26.425 46.574 1.00 83.19 632 VAL A O 1
ATOM 4712 N N . GLY A 1 633 ? -29.657 -25.431 48.259 1.00 85.50 633 GLY A N 1
ATOM 4713 C CA . GLY A 1 633 ? -28.537 -26.375 48.313 1.00 85.50 633 GLY A CA 1
ATOM 4714 C C . GLY A 1 633 ? -27.501 -26.160 47.206 1.00 85.50 633 GLY A C 1
ATOM 4715 O O . GLY A 1 633 ? -26.832 -27.111 46.802 1.00 85.50 633 GLY A O 1
ATOM 4716 N N . THR A 1 634 ? -27.370 -24.929 46.704 1.00 86.56 634 THR A N 1
ATOM 4717 C CA . THR A 1 634 ? -26.424 -24.594 45.631 1.00 86.56 634 THR A CA 1
ATOM 4718 C C . THR A 1 634 ? -25.121 -24.052 46.231 1.00 86.56 634 THR A C 1
ATOM 4720 O O . THR A 1 634 ? -25.163 -23.073 46.981 1.00 86.56 634 THR A O 1
ATOM 4723 N N . PRO A 1 635 ? -23.955 -24.657 45.930 1.00 88.50 635 PRO A N 1
ATOM 4724 C CA . PRO A 1 635 ? -22.679 -24.216 46.489 1.00 88.50 635 PRO A CA 1
ATOM 4725 C C . PRO A 1 635 ? -22.305 -22.813 46.001 1.00 88.50 635 PRO A C 1
ATOM 4727 O O . PRO A 1 635 ? -22.752 -22.378 44.941 1.00 88.50 635 PRO A O 1
ATOM 4730 N N . ALA A 1 636 ? -21.454 -22.122 46.761 1.00 87.31 636 ALA A N 1
ATOM 4731 C CA . ALA A 1 636 ? -20.933 -20.821 46.355 1.00 87.31 636 ALA A CA 1
ATOM 4732 C C . ALA A 1 636 ? -20.075 -20.912 45.072 1.00 87.31 636 ALA A C 1
ATOM 4734 O O . ALA A 1 636 ? -19.450 -21.954 44.839 1.00 87.31 636 ALA A O 1
ATOM 4735 N N . PRO A 1 637 ? -19.995 -19.830 44.273 1.00 91.06 637 PRO A N 1
ATOM 4736 C CA . PRO A 1 637 ? -19.090 -19.728 43.128 1.00 91.06 637 PRO A CA 1
ATOM 4737 C C . PRO A 1 637 ? -17.631 -20.000 43.500 1.00 91.06 637 PRO A C 1
ATOM 4739 O O . PRO A 1 637 ? -17.189 -19.707 44.614 1.00 91.06 637 PRO A O 1
ATOM 4742 N N . SER A 1 638 ? -16.861 -20.531 42.554 1.00 89.75 638 SER A N 1
ATOM 4743 C CA . SER A 1 638 ? -15.422 -20.728 42.726 1.00 89.75 638 SER A CA 1
ATOM 4744 C C . SER A 1 638 ? -14.633 -19.438 42.469 1.00 89.75 638 SER A C 1
ATOM 4746 O O . SER A 1 638 ? -15.115 -18.492 41.846 1.00 89.75 638 SER A O 1
ATOM 4748 N N . THR A 1 639 ? -13.359 -19.408 42.870 1.00 86.31 639 THR A N 1
ATOM 4749 C CA . THR A 1 639 ? -12.443 -18.319 42.490 1.00 86.31 639 THR A CA 1
ATOM 4750 C C . THR A 1 639 ? -12.288 -18.194 40.972 1.00 86.31 639 THR A C 1
ATOM 4752 O O . THR A 1 639 ? -12.098 -17.092 40.474 1.00 86.31 639 THR A O 1
ATOM 4755 N N . ALA A 1 640 ? -12.397 -19.297 40.225 1.00 88.44 640 ALA A N 1
ATOM 4756 C CA . ALA A 1 640 ? -12.349 -19.250 38.766 1.00 88.44 640 ALA A CA 1
ATOM 4757 C C . ALA A 1 640 ? -13.593 -18.561 38.183 1.00 88.44 640 ALA A C 1
ATOM 4759 O O . ALA A 1 640 ? -13.459 -17.737 37.284 1.00 88.44 640 ALA A O 1
ATOM 4760 N N . ASP A 1 641 ? -14.782 -18.836 38.733 1.00 88.88 641 ASP A N 1
ATOM 4761 C CA . ASP A 1 641 ? -16.027 -18.160 38.334 1.00 88.88 641 ASP A CA 1
ATOM 4762 C C . ASP A 1 641 ? -15.948 -16.652 38.602 1.00 88.88 641 ASP A C 1
ATOM 4764 O O . ASP A 1 641 ? -16.352 -15.842 37.768 1.00 88.88 641 ASP A O 1
ATOM 4768 N N . TRP A 1 642 ? -15.345 -16.279 39.733 1.00 88.56 642 TRP A N 1
ATOM 4769 C CA . TRP A 1 642 ? -15.069 -14.888 40.077 1.00 88.56 642 TRP A CA 1
ATOM 4770 C C . TRP A 1 642 ? -14.145 -14.189 39.087 1.00 88.56 642 TRP A C 1
ATOM 4772 O O . TRP A 1 642 ? -14.494 -13.122 38.580 1.00 88.56 642 TRP A O 1
ATOM 4782 N N . VAL A 1 643 ? -12.979 -14.784 38.818 1.00 86.62 643 VAL A N 1
ATOM 4783 C CA . VAL A 1 643 ? -11.994 -14.227 37.883 1.00 86.62 643 VAL A CA 1
ATOM 4784 C C . VAL A 1 643 ? -12.637 -14.059 36.510 1.00 86.62 643 VAL A C 1
ATOM 4786 O O . VAL A 1 643 ? -12.606 -12.965 35.962 1.00 86.62 643 VAL A O 1
ATOM 4789 N N . ASN A 1 644 ? -13.341 -15.084 36.021 1.00 87.50 644 ASN A N 1
ATOM 4790 C CA . ASN A 1 644 ? -14.065 -15.016 34.754 1.00 87.50 644 ASN A CA 1
ATOM 4791 C C . ASN A 1 644 ? -15.119 -13.900 34.731 1.00 87.50 644 ASN A C 1
ATOM 4793 O O . ASN A 1 644 ? -15.300 -13.262 33.701 1.00 87.50 644 ASN A O 1
ATOM 4797 N N . GLY A 1 645 ? -15.822 -13.651 35.840 1.00 86.62 645 GLY A N 1
ATOM 4798 C CA . GLY A 1 645 ? -16.775 -12.547 35.940 1.00 86.62 645 GLY A CA 1
ATOM 4799 C C . GLY A 1 645 ? -16.087 -11.184 35.854 1.00 86.62 645 GLY A C 1
ATOM 4800 O O . GLY A 1 645 ? -16.412 -10.375 34.985 1.00 86.62 645 GLY A O 1
ATOM 4801 N N . ILE A 1 646 ? -15.110 -10.937 36.727 1.00 88.31 646 ILE A N 1
ATOM 4802 C CA . ILE A 1 646 ? -14.394 -9.657 36.820 1.00 88.31 646 ILE A CA 1
ATOM 4803 C C . ILE A 1 646 ? -13.606 -9.334 35.546 1.00 88.31 646 ILE A C 1
ATOM 4805 O O . ILE A 1 646 ? -13.604 -8.183 35.107 1.00 88.31 646 ILE A O 1
ATOM 4809 N N . ASP A 1 647 ? -12.990 -10.332 34.914 1.00 86.56 647 ASP A N 1
ATOM 4810 C CA . ASP A 1 647 ? -12.166 -10.154 33.714 1.00 86.56 647 ASP A CA 1
ATOM 4811 C C . ASP A 1 647 ? -12.975 -9.689 32.490 1.00 86.56 647 ASP A C 1
ATOM 4813 O O . ASP A 1 647 ? -12.395 -9.262 31.493 1.00 86.56 647 ASP A O 1
ATOM 4817 N N . THR A 1 648 ? -14.311 -9.694 32.567 1.00 87.31 648 THR A N 1
ATOM 4818 C CA . THR A 1 648 ? -15.189 -9.122 31.530 1.00 87.31 648 THR A CA 1
ATOM 4819 C C . THR A 1 648 ? -15.462 -7.627 31.709 1.00 87.31 648 THR A C 1
ATOM 4821 O O . THR A 1 648 ? -15.960 -6.978 30.786 1.00 87.31 648 THR A O 1
ATOM 4824 N N . LEU A 1 649 ? -15.129 -7.033 32.861 1.00 89.06 649 LEU A N 1
ATOM 4825 C CA . LEU A 1 649 ? -15.308 -5.596 33.091 1.00 89.06 649 LEU A CA 1
ATOM 4826 C C . LEU A 1 649 ? -14.468 -4.739 32.122 1.00 89.06 649 LEU A C 1
ATOM 4828 O O . LEU A 1 649 ? -15.028 -3.801 31.545 1.00 89.06 649 LEU A O 1
ATOM 4832 N N . PRO A 1 650 ? -13.186 -5.053 31.835 1.00 88.44 650 PRO A N 1
ATOM 4833 C CA . PRO A 1 650 ? -12.396 -4.329 30.838 1.00 88.44 650 PRO A CA 1
ATOM 4834 C C . PRO A 1 650 ? -12.937 -4.423 29.408 1.00 88.44 650 PRO A C 1
ATOM 4836 O O . PRO A 1 650 ? -12.473 -3.673 28.549 1.00 88.44 650 PRO A O 1
ATOM 4839 N N . ASP A 1 651 ? -13.914 -5.288 29.119 1.00 88.12 651 ASP A N 1
ATOM 4840 C CA . ASP A 1 651 ? -14.595 -5.278 27.822 1.00 88.12 651 ASP A CA 1
ATOM 4841 C C . ASP A 1 651 ? -15.594 -4.124 27.714 1.00 88.12 651 ASP A C 1
ATOM 4843 O O . ASP A 1 651 ? -15.781 -3.591 26.627 1.00 88.12 651 ASP A O 1
ATOM 4847 N N . ARG A 1 652 ? -16.205 -3.695 28.828 1.00 90.56 652 ARG A N 1
ATOM 4848 C CA . ARG A 1 652 ? -17.299 -2.703 28.854 1.00 90.56 652 ARG A CA 1
ATOM 4849 C C . ARG A 1 652 ? -16.926 -1.384 29.532 1.00 90.56 652 ARG A C 1
ATOM 4851 O O . ARG A 1 652 ? -17.567 -0.377 29.279 1.00 90.56 652 ARG A O 1
ATOM 4858 N N . PHE A 1 653 ? -15.872 -1.334 30.340 1.00 91.62 653 PHE A N 1
ATOM 4859 C CA . PHE A 1 653 ? -15.555 -0.145 31.142 1.00 91.62 653 PHE A CA 1
ATOM 4860 C C . PHE A 1 653 ? -14.216 0.469 30.826 1.00 91.62 653 PHE A C 1
ATOM 4862 O O . PHE A 1 653 ? -13.303 -0.304 30.562 1.00 91.62 653 PHE A O 1
ATOM 4869 N N . PRO A 1 654 ? -14.070 1.806 30.919 1.00 91.56 654 PRO A N 1
ATOM 4870 C CA . PRO A 1 654 ? -12.824 2.553 30.739 1.00 91.56 654 PRO A CA 1
ATOM 4871 C C . PRO A 1 654 ? -11.761 2.222 31.797 1.00 91.56 654 PRO A C 1
ATOM 4873 O O . PRO A 1 654 ? -11.381 3.061 32.598 1.00 91.56 654 PRO A O 1
ATOM 4876 N N . ILE A 1 655 ? -11.268 0.985 31.797 1.00 90.12 655 ILE A N 1
ATOM 4877 C CA . ILE A 1 655 ? -10.278 0.478 32.743 1.00 90.12 655 ILE A CA 1
ATOM 4878 C C . ILE A 1 655 ? -9.187 -0.236 31.946 1.00 90.12 655 ILE A C 1
ATOM 4880 O O . ILE A 1 655 ? -9.463 -0.996 31.013 1.00 90.12 655 ILE A O 1
ATOM 4884 N N . SER A 1 656 ? -7.930 0.022 32.298 1.00 86.25 656 SER A N 1
ATOM 4885 C CA . SER A 1 656 ? -6.794 -0.710 31.733 1.00 86.25 656 SER A CA 1
ATOM 4886 C C . SER A 1 656 ? -6.806 -2.187 32.153 1.00 86.25 656 SER A C 1
ATOM 4888 O O . SER A 1 656 ? -7.364 -2.536 33.191 1.00 86.25 656 SER A O 1
ATOM 4890 N N . GLN A 1 657 ? -6.145 -3.074 31.399 1.00 79.00 657 GLN A N 1
ATOM 4891 C CA . GLN A 1 657 ? -6.101 -4.507 31.752 1.00 79.00 657 GLN A CA 1
ATOM 4892 C C . GLN A 1 657 ? -5.470 -4.771 33.132 1.00 79.00 657 GLN A C 1
ATOM 4894 O O . GLN A 1 657 ? -5.814 -5.747 33.786 1.00 79.00 657 GLN A O 1
ATOM 4899 N N . GLY A 1 658 ? -4.575 -3.890 33.591 1.00 81.00 658 GLY A N 1
ATOM 4900 C CA . GLY A 1 658 ? -3.988 -3.938 34.936 1.00 81.00 658 GLY A CA 1
ATOM 4901 C C . GLY A 1 658 ? -4.646 -2.996 35.948 1.00 81.00 658 GLY A C 1
ATOM 4902 O O . GLY A 1 658 ? -4.159 -2.883 37.067 1.00 81.00 658 GLY A O 1
ATOM 4903 N N . GLY A 1 659 ? -5.707 -2.282 35.558 1.00 81.44 659 GLY A N 1
ATOM 4904 C CA . GLY A 1 659 ? -6.411 -1.321 36.410 1.00 81.44 659 GLY A CA 1
ATOM 4905 C C . GLY A 1 659 ? -7.375 -1.982 37.390 1.00 81.44 659 GLY A C 1
ATOM 4906 O O . GLY A 1 659 ? -7.862 -1.324 38.302 1.00 81.44 659 GLY A O 1
ATOM 4907 N N . ILE A 1 660 ? -7.641 -3.277 37.229 1.00 80.12 660 ILE A N 1
ATOM 4908 C CA . ILE A 1 660 ? -8.399 -4.065 38.194 1.00 80.12 660 ILE A CA 1
ATOM 4909 C C . ILE A 1 660 ? -7.404 -4.755 39.120 1.00 80.12 660 ILE A C 1
ATOM 4911 O O . ILE A 1 660 ? -6.698 -5.684 38.733 1.00 80.12 660 ILE A O 1
ATOM 4915 N N . LEU A 1 661 ? -7.356 -4.291 40.362 1.00 75.44 661 LEU A N 1
ATOM 4916 C CA . LEU A 1 661 ? -6.586 -4.908 41.425 1.00 75.44 661 LEU A CA 1
ATOM 4917 C C . LEU A 1 661 ? -7.510 -5.843 42.198 1.00 75.44 661 LEU A C 1
ATOM 4919 O O . LEU A 1 661 ? -8.391 -5.421 42.946 1.00 75.44 661 LEU A O 1
ATOM 4923 N N . GLN A 1 662 ? -7.304 -7.138 42.015 1.00 75.56 662 GLN A N 1
ATOM 4924 C CA . GLN A 1 662 ? -7.966 -8.142 42.834 1.00 75.56 662 GLN A CA 1
ATOM 4925 C C . GLN A 1 662 ? -7.160 -8.302 44.118 1.00 75.56 662 GLN A C 1
ATOM 4927 O O . GLN A 1 662 ? -5.960 -8.592 44.074 1.00 75.56 662 GLN A O 1
ATOM 4932 N N . THR A 1 663 ? -7.790 -8.109 45.275 1.00 68.81 663 THR A N 1
ATOM 4933 C CA . THR A 1 663 ? -7.132 -8.491 46.520 1.00 68.81 663 THR A CA 1
ATOM 4934 C C . THR A 1 663 ? -7.192 -10.008 46.626 1.00 68.81 663 THR A C 1
ATOM 4936 O O . THR A 1 663 ? -8.264 -10.600 46.741 1.00 68.81 663 THR A O 1
ATOM 4939 N N . SER A 1 664 ? -6.028 -10.666 46.554 1.00 57.47 664 SER A N 1
ATOM 4940 C CA . SER A 1 664 ? -5.924 -12.052 47.019 1.00 57.47 664 SER A CA 1
ATOM 4941 C C . SER A 1 664 ? -6.430 -12.059 48.452 1.00 57.47 664 SER A C 1
ATOM 4943 O O . SER A 1 664 ? -5.867 -11.301 49.244 1.00 57.47 664 SER A O 1
ATOM 4945 N N . PRO A 1 665 ? -7.465 -12.843 48.796 1.00 53.97 665 PRO A N 1
ATOM 4946 C CA . PRO A 1 665 ? -8.072 -12.766 50.111 1.00 53.97 665 PRO A CA 1
ATOM 4947 C C . PRO A 1 665 ? -6.988 -12.966 51.186 1.00 53.97 665 PRO A C 1
ATOM 4949 O O . PRO A 1 665 ? -6.447 -14.067 51.292 1.00 53.97 665 PRO A O 1
ATOM 4952 N N . PRO A 1 666 ? -6.637 -11.952 52.006 1.00 46.97 666 PRO A N 1
ATOM 4953 C CA . PRO A 1 666 ? -5.896 -12.225 53.235 1.00 46.97 666 PRO A CA 1
ATOM 4954 C C . PRO A 1 666 ? -6.820 -12.911 54.251 1.00 46.97 666 PRO A C 1
ATOM 4956 O O . PRO A 1 666 ? -6.367 -13.587 55.172 1.00 46.97 666 PRO A O 1
ATOM 4959 N N . PHE A 1 667 ? -8.133 -12.782 54.050 1.00 52.53 667 PHE A N 1
ATOM 4960 C CA . PHE A 1 667 ? -9.139 -13.540 54.754 1.00 52.53 667 PHE A CA 1
ATOM 4961 C C . PHE A 1 667 ? -9.326 -14.862 54.039 1.00 52.53 667 PHE A C 1
ATOM 4963 O O . PHE A 1 667 ? -9.841 -14.914 52.926 1.00 52.53 667 PHE A O 1
ATOM 4970 N N . SER A 1 668 ? -9.003 -15.951 54.725 1.00 44.78 668 SER A N 1
ATOM 4971 C CA . SER A 1 668 ? -9.753 -17.187 54.554 1.00 44.78 668 SER A CA 1
ATOM 4972 C C . SER A 1 668 ? -11.214 -16.894 54.912 1.00 44.78 668 SER A C 1
ATOM 4974 O O . SER A 1 668 ? -11.697 -17.309 55.963 1.00 44.78 668 SER A O 1
ATOM 4976 N N . ALA A 1 669 ? -11.926 -16.168 54.043 1.00 45.03 669 ALA A N 1
ATOM 4977 C CA . ALA A 1 669 ? -13.366 -16.219 53.899 1.00 45.03 669 ALA A CA 1
ATOM 4978 C C . ALA A 1 669 ? -13.669 -17.626 53.382 1.00 45.03 669 ALA A C 1
ATOM 4980 O O . ALA A 1 669 ? -14.078 -17.860 52.250 1.00 45.03 669 ALA A O 1
ATOM 4981 N N . THR A 1 670 ? -13.376 -18.596 54.246 1.00 45.38 670 THR A N 1
ATOM 4982 C CA . THR A 1 670 ? -14.150 -19.804 54.371 1.00 45.38 670 THR A CA 1
ATOM 4983 C C . THR A 1 670 ? -15.555 -19.264 54.491 1.00 45.38 670 THR A C 1
ATOM 4985 O O . THR A 1 670 ? -15.890 -18.644 55.497 1.00 45.38 670 THR A O 1
ATOM 4988 N N . ILE A 1 671 ? -16.237 -19.284 53.349 1.00 50.47 671 ILE A N 1
ATOM 4989 C CA . ILE A 1 671 ? -17.656 -19.500 53.160 1.00 50.47 671 ILE A CA 1
ATOM 4990 C C . ILE A 1 671 ? -18.398 -19.241 54.465 1.00 50.47 671 ILE A C 1
ATOM 4992 O O . ILE A 1 671 ? -18.187 -19.966 55.439 1.00 50.47 671 ILE A O 1
ATOM 4996 N N . PHE A 1 672 ? -19.277 -18.242 54.482 1.00 53.94 672 PHE A N 1
ATOM 4997 C CA . PHE A 1 672 ? -20.226 -18.017 55.570 1.00 53.94 672 PHE A CA 1
ATOM 4998 C C . PHE A 1 672 ? -21.230 -19.188 55.658 1.00 53.94 672 PHE A C 1
ATOM 5000 O O . PHE A 1 672 ? -22.437 -19.015 55.563 1.00 53.94 672 PHE A O 1
ATOM 5007 N N . THR A 1 673 ? -20.736 -20.418 55.806 1.00 45.34 673 THR A N 1
ATOM 5008 C CA . THR A 1 673 ? -21.498 -21.618 56.087 1.00 45.34 673 THR A CA 1
ATOM 5009 C C . THR A 1 673 ? -21.963 -21.512 57.528 1.00 45.34 673 THR A C 1
ATOM 5011 O O . THR A 1 673 ? -21.196 -21.733 58.466 1.00 45.34 673 THR A O 1
ATOM 5014 N N . LYS A 1 674 ? -23.233 -21.148 57.673 1.00 43.88 674 LYS A N 1
ATOM 5015 C CA . LYS A 1 674 ? -24.178 -21.488 58.744 1.00 43.88 674 LYS A CA 1
ATOM 5016 C C . LYS A 1 674 ? -23.851 -21.281 60.229 1.00 43.88 674 LYS A C 1
ATOM 5018 O O . LYS A 1 674 ? -24.810 -21.339 60.993 1.00 43.88 674 LYS A O 1
ATOM 5023 N N . SER A 1 675 ? -22.617 -21.069 60.709 1.00 45.75 675 SER A N 1
ATOM 5024 C CA . SER A 1 675 ? -22.392 -21.259 62.159 1.00 45.75 675 SER A CA 1
ATOM 5025 C C . SER A 1 675 ? -21.401 -20.380 62.924 1.00 45.75 675 SER A C 1
ATOM 5027 O O . SER A 1 675 ? -21.324 -20.584 64.135 1.00 45.75 675 SER A O 1
ATOM 5029 N N . GLN A 1 676 ? -20.646 -19.443 62.333 1.00 50.12 676 GLN A N 1
ATOM 5030 C CA . GLN A 1 676 ? -19.639 -18.694 63.122 1.00 50.12 676 GLN A CA 1
ATOM 5031 C C . GLN A 1 676 ? -19.757 -17.168 63.133 1.00 50.12 676 GLN A C 1
ATOM 5033 O O . GLN A 1 676 ? -19.382 -16.578 64.146 1.00 50.12 676 GLN A O 1
ATOM 5038 N N . ASP A 1 677 ? -20.352 -16.527 62.124 1.00 56.28 677 ASP A N 1
ATOM 5039 C CA . ASP A 1 677 ? -20.656 -15.093 62.196 1.00 56.28 677 ASP A CA 1
ATOM 5040 C C . ASP A 1 677 ? -22.173 -14.879 62.256 1.00 56.28 677 ASP A C 1
ATOM 5042 O O . ASP A 1 677 ? -22.891 -15.167 61.303 1.00 56.28 677 ASP A O 1
ATOM 5046 N N . ARG A 1 678 ? -22.679 -14.401 63.403 1.00 55.75 678 ARG A N 1
ATOM 5047 C CA . ARG A 1 678 ? -24.115 -14.129 63.625 1.00 55.75 678 ARG A CA 1
ATOM 5048 C C . ARG A 1 678 ? -24.661 -12.995 62.749 1.00 55.75 678 ARG A C 1
ATOM 5050 O O . ARG A 1 678 ? -25.860 -12.738 62.807 1.00 55.75 678 ARG A O 1
ATOM 5057 N N . ARG A 1 679 ? -23.799 -12.293 62.010 1.00 59.66 679 ARG A N 1
ATOM 5058 C CA . ARG A 1 679 ? -24.166 -11.116 61.218 1.00 59.66 679 ARG A CA 1
ATOM 5059 C C . ARG A 1 679 ? -24.748 -11.455 59.846 1.00 59.66 679 ARG A C 1
ATOM 5061 O O . ARG A 1 679 ? -25.577 -10.697 59.374 1.00 59.66 679 ARG A O 1
ATOM 5068 N N . LEU A 1 680 ? -24.406 -12.603 59.253 1.00 62.81 680 LEU A N 1
ATOM 5069 C CA . LEU A 1 680 ? -24.969 -13.028 57.966 1.00 62.81 680 LEU A CA 1
ATOM 5070 C C . LEU A 1 680 ? -26.065 -14.074 58.182 1.00 62.81 680 LEU A C 1
ATOM 5072 O O . LEU A 1 680 ? -25.802 -15.175 58.668 1.00 62.81 680 LEU A O 1
ATOM 5076 N N . LYS A 1 681 ? -27.307 -13.729 57.823 1.00 66.19 681 LYS A N 1
ATOM 5077 C CA . LYS A 1 681 ? -28.458 -14.642 57.930 1.00 66.19 681 LYS A CA 1
ATOM 5078 C C . LYS A 1 681 ? -28.259 -15.873 57.023 1.00 66.19 681 LYS A C 1
ATOM 5080 O O . LYS A 1 681 ? -28.071 -15.672 55.822 1.00 66.19 681 LYS A O 1
ATOM 5085 N N . PRO A 1 682 ? -28.270 -17.113 57.553 1.00 62.03 682 PRO A N 1
ATOM 5086 C CA . PRO A 1 682 ? -28.007 -18.339 56.787 1.00 62.03 682 PRO A CA 1
ATOM 5087 C C . PRO A 1 682 ? -29.231 -18.894 56.034 1.00 62.03 682 PRO A C 1
ATOM 5089 O O . PRO A 1 682 ? -29.148 -19.952 55.416 1.00 62.03 682 PRO A O 1
ATOM 5092 N N . ASP A 1 683 ? -30.377 -18.222 56.116 1.00 69.69 683 ASP A N 1
ATOM 5093 C CA . ASP A 1 683 ? -31.678 -18.633 55.582 1.00 69.69 683 ASP A CA 1
ATOM 5094 C C . ASP A 1 683 ? -32.153 -17.756 54.411 1.00 69.69 683 ASP A C 1
ATOM 5096 O O . ASP A 1 683 ? -33.353 -17.634 54.169 1.00 69.69 683 ASP A O 1
ATOM 5100 N N . ARG A 1 684 ? -31.224 -17.147 53.660 1.00 78.25 684 ARG A N 1
ATOM 5101 C CA . ARG A 1 684 ? -31.588 -16.339 52.490 1.00 78.25 684 ARG A CA 1
ATOM 5102 C C . ARG A 1 684 ? -32.118 -17.218 51.371 1.00 78.25 684 ARG A C 1
ATOM 5104 O O . ARG A 1 684 ? -31.443 -18.131 50.907 1.00 78.25 684 ARG A O 1
ATOM 5111 N N . ASP A 1 685 ? -33.303 -16.867 50.904 1.00 84.94 685 ASP A N 1
ATOM 5112 C CA . ASP A 1 685 ? -33.884 -17.416 49.693 1.00 84.94 685 ASP A CA 1
ATOM 5113 C C . ASP A 1 685 ? -33.457 -16.555 48.496 1.00 84.94 685 ASP A C 1
ATOM 5115 O O . ASP A 1 685 ? -34.023 -15.487 48.258 1.00 84.94 685 ASP A O 1
ATOM 5119 N N . LEU A 1 686 ? -32.444 -16.994 47.740 1.00 86.31 686 LEU A N 1
ATOM 5120 C CA . LEU A 1 686 ? -31.964 -16.243 46.568 1.00 86.31 686 LEU A CA 1
ATOM 5121 C C . LEU A 1 686 ? -32.886 -16.389 45.352 1.00 86.31 686 LEU A C 1
ATOM 5123 O O . LEU A 1 686 ? -32.560 -15.897 44.267 1.00 86.31 686 LEU A O 1
ATOM 5127 N N . THR A 1 687 ? -34.031 -17.058 45.514 1.00 84.00 687 THR A N 1
ATOM 5128 C CA . THR A 1 687 ? -35.079 -17.139 44.495 1.00 84.00 687 THR A CA 1
ATOM 5129 C C . THR A 1 687 ? -36.072 -15.976 44.559 1.00 84.00 687 THR A C 1
ATOM 5131 O O . THR A 1 687 ? -36.853 -15.793 43.626 1.00 84.00 687 THR A O 1
ATOM 5134 N N . ILE A 1 688 ? -36.008 -15.147 45.610 1.00 86.06 688 ILE A N 1
ATOM 5135 C CA . ILE A 1 688 ? -36.866 -13.970 45.804 1.00 86.06 688 ILE A CA 1
ATOM 5136 C C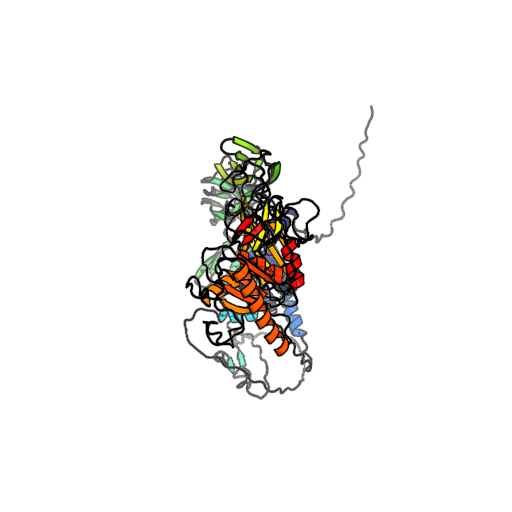 . ILE A 1 688 ? -36.045 -12.686 45.994 1.00 86.06 688 ILE A C 1
ATOM 5138 O O . ILE A 1 688 ? -34.917 -12.717 46.483 1.00 86.06 688 ILE A O 1
ATOM 5142 N N . ASP A 1 689 ? -36.631 -11.530 45.662 1.00 84.69 689 ASP A N 1
ATOM 5143 C CA . ASP A 1 689 ? -35.958 -10.219 45.745 1.00 84.69 689 ASP A CA 1
ATOM 5144 C C . ASP A 1 689 ? -35.440 -9.894 47.155 1.00 84.69 689 ASP A C 1
ATOM 5146 O O . ASP A 1 689 ? -34.353 -9.335 47.304 1.00 84.69 689 ASP A O 1
ATOM 5150 N N . GLN A 1 690 ? -36.171 -10.313 48.196 1.00 87.75 690 GLN A N 1
ATOM 5151 C CA . GLN A 1 690 ? -35.763 -10.095 49.585 1.00 87.75 690 GLN A CA 1
ATOM 5152 C C . GLN A 1 690 ? -34.416 -10.759 49.907 1.00 87.75 690 GLN A C 1
ATOM 5154 O O . GLN A 1 690 ? -33.610 -10.165 50.615 1.00 87.75 690 GLN A O 1
ATOM 5159 N N . GLY A 1 691 ? -34.134 -11.954 49.373 1.00 86.94 691 GLY A N 1
ATOM 5160 C CA . GLY A 1 691 ? -32.856 -12.629 49.616 1.00 86.94 691 GLY A CA 1
ATOM 5161 C C . GLY A 1 691 ? -31.669 -11.874 49.018 1.00 86.94 691 GLY A C 1
ATOM 5162 O O . GLY A 1 691 ? -30.606 -11.815 49.634 1.00 86.94 691 GLY A O 1
ATOM 5163 N N . TRP A 1 692 ? -31.859 -11.235 47.860 1.00 88.88 692 TRP A N 1
ATOM 5164 C CA . TRP A 1 692 ? -30.850 -10.378 47.230 1.00 88.88 692 TRP A CA 1
ATOM 5165 C C . TRP A 1 692 ? -30.617 -9.088 48.017 1.00 88.88 692 TRP A C 1
ATOM 5167 O O . TRP A 1 692 ? -29.466 -8.719 48.255 1.00 88.88 692 TRP A O 1
ATOM 5177 N N . SER A 1 693 ? -31.689 -8.430 48.471 1.00 88.00 693 SER A N 1
ATOM 5178 C CA . SER A 1 693 ? -31.583 -7.259 49.351 1.00 88.00 693 SER A CA 1
ATOM 5179 C C . SER A 1 693 ? -30.879 -7.592 50.669 1.00 88.00 693 SER A C 1
ATOM 5181 O O . SER A 1 693 ? -30.032 -6.818 51.113 1.00 88.00 693 SER A O 1
ATOM 5183 N N . ASP A 1 694 ? -31.165 -8.758 51.254 1.00 87.31 694 ASP A N 1
ATOM 5184 C CA . ASP A 1 694 ? -30.506 -9.237 52.471 1.00 87.31 694 ASP A CA 1
ATOM 5185 C C . ASP A 1 694 ? -29.007 -9.509 52.237 1.00 87.31 694 ASP A C 1
ATOM 5187 O O . ASP A 1 694 ? -28.190 -9.136 53.076 1.00 87.31 694 ASP A O 1
ATOM 5191 N N . ILE A 1 695 ? -28.603 -10.094 51.093 1.00 87.56 695 ILE A N 1
ATOM 5192 C CA . ILE A 1 695 ? -27.169 -10.215 50.755 1.00 87.56 695 ILE A CA 1
ATOM 5193 C C . ILE A 1 695 ? -26.513 -8.847 50.702 1.00 87.56 695 ILE A C 1
ATOM 5195 O O . ILE A 1 695 ? -25.446 -8.664 51.286 1.00 87.56 695 ILE A O 1
ATOM 5199 N N . LEU A 1 696 ? -27.112 -7.917 49.964 1.00 89.62 696 LEU A N 1
ATOM 5200 C CA . LEU A 1 696 ? -26.508 -6.615 49.751 1.00 89.62 696 LEU A CA 1
ATOM 5201 C C . LEU A 1 696 ? -26.359 -5.854 51.070 1.00 89.62 696 LEU A C 1
ATOM 5203 O O . LEU A 1 696 ? -25.290 -5.308 51.316 1.00 89.62 696 LEU A O 1
ATOM 5207 N N . SER A 1 697 ? -27.381 -5.886 51.934 1.00 88.50 697 SER A N 1
ATOM 5208 C CA . SER A 1 697 ? -27.318 -5.300 53.278 1.00 88.50 697 SER A CA 1
ATOM 5209 C C . SER A 1 697 ? -26.141 -5.855 54.071 1.00 88.50 697 SER A C 1
ATOM 5211 O O . SER A 1 697 ? -25.357 -5.091 54.625 1.00 88.50 697 SER A O 1
ATOM 5213 N N . ASP A 1 698 ? -25.961 -7.173 54.069 1.00 86.12 698 ASP A N 1
ATOM 5214 C CA . ASP A 1 698 ? -24.895 -7.782 54.852 1.00 86.12 698 ASP A CA 1
ATOM 5215 C C . ASP A 1 698 ? -23.503 -7.490 54.266 1.00 86.12 698 ASP A C 1
ATOM 5217 O O . ASP A 1 698 ? -22.543 -7.286 55.007 1.00 86.12 698 ASP A O 1
ATOM 5221 N N . VAL A 1 699 ? -23.369 -7.423 52.935 1.00 87.12 699 VAL A N 1
ATOM 5222 C CA . VAL A 1 699 ? -22.126 -6.976 52.282 1.00 87.12 699 VAL A CA 1
ATOM 5223 C C . VAL A 1 699 ? -21.835 -5.520 52.632 1.00 87.12 699 VAL A C 1
ATOM 5225 O O . VAL A 1 699 ? -20.684 -5.183 52.903 1.00 87.12 699 VAL A O 1
ATOM 5228 N N . CYS A 1 700 ? -22.858 -4.665 52.663 1.00 88.69 700 CYS A N 1
ATOM 5229 C CA . CYS A 1 700 ? -22.729 -3.283 53.106 1.00 88.69 700 CYS A CA 1
ATOM 5230 C C . CYS A 1 700 ? -22.304 -3.184 54.567 1.00 88.69 700 CYS A C 1
ATOM 5232 O O . CYS A 1 700 ? -21.522 -2.293 54.878 1.00 88.69 700 CYS A O 1
ATOM 5234 N N . ASP A 1 701 ? -22.790 -4.052 55.449 1.00 85.75 701 ASP A N 1
ATOM 5235 C CA . ASP A 1 701 ? -22.397 -4.068 56.861 1.00 85.75 701 ASP A CA 1
ATOM 5236 C C . ASP A 1 701 ? -20.938 -4.517 57.030 1.00 85.75 701 ASP A C 1
ATOM 5238 O O . ASP A 1 701 ? -20.170 -3.882 57.752 1.00 85.75 701 ASP A O 1
ATOM 5242 N N . VAL A 1 702 ? -20.509 -5.546 56.290 1.00 82.88 702 VAL A N 1
ATOM 5243 C CA . VAL A 1 702 ? -19.100 -5.982 56.261 1.00 82.88 702 VAL A CA 1
ATOM 5244 C C . VAL A 1 702 ? -18.189 -4.885 55.708 1.00 82.88 702 VAL A C 1
ATOM 5246 O O . VAL A 1 702 ? -17.123 -4.618 56.270 1.00 82.88 702 VAL A O 1
ATOM 5249 N N . ALA A 1 703 ? -18.605 -4.245 54.613 1.00 85.19 703 ALA A N 1
ATOM 5250 C CA . ALA A 1 703 ? -17.875 -3.136 54.015 1.00 85.19 703 ALA A CA 1
ATOM 5251 C C . ALA A 1 703 ? -17.725 -1.978 55.003 1.00 85.19 703 ALA A C 1
ATOM 5253 O O . ALA A 1 703 ? -16.659 -1.372 55.071 1.00 85.19 703 ALA A O 1
ATOM 5254 N N . ASP A 1 704 ? -18.763 -1.708 55.791 1.00 84.69 704 ASP A N 1
ATOM 5255 C CA . ASP A 1 704 ? -18.766 -0.673 56.815 1.00 84.69 704 ASP A CA 1
ATOM 5256 C C . ASP A 1 704 ? -17.770 -0.942 57.933 1.00 84.69 704 ASP A C 1
ATOM 5258 O O . ASP A 1 704 ? -16.924 -0.096 58.228 1.00 84.69 704 ASP A O 1
ATOM 5262 N N . ASP A 1 705 ? -17.831 -2.137 58.522 1.00 81.44 705 ASP A N 1
ATOM 5263 C CA . ASP A 1 705 ? -16.922 -2.554 59.588 1.00 81.44 705 ASP A CA 1
ATOM 5264 C C . ASP A 1 705 ? -15.462 -2.416 59.133 1.00 81.44 705 ASP A C 1
ATOM 5266 O O . ASP A 1 705 ? -14.590 -1.966 59.883 1.00 81.44 705 ASP A O 1
ATOM 5270 N N . TYR A 1 706 ? -15.194 -2.757 57.870 1.00 78.44 706 TYR A N 1
ATOM 5271 C CA . TYR A 1 706 ? -13.868 -2.632 57.289 1.00 78.44 706 TYR A CA 1
ATOM 5272 C C . TYR A 1 706 ? -13.489 -1.181 56.959 1.00 78.44 706 TYR A C 1
ATOM 5274 O O . TYR A 1 706 ? -12.342 -0.768 57.169 1.00 78.44 706 TYR A O 1
ATOM 5282 N N . PHE A 1 707 ? -14.430 -0.392 56.443 1.00 81.12 707 PHE A N 1
ATOM 5283 C CA . PHE A 1 707 ? -14.227 1.021 56.150 1.00 81.12 707 PHE A CA 1
ATOM 5284 C C . PHE A 1 707 ? -13.810 1.778 57.413 1.00 81.12 707 PHE A C 1
ATOM 5286 O O . PHE A 1 707 ? -12.790 2.467 57.408 1.00 81.12 707 PHE A O 1
ATOM 5293 N N . TRP A 1 708 ? -14.510 1.551 58.529 1.00 77.12 708 TRP A N 1
ATOM 5294 C CA . TRP A 1 708 ? -14.155 2.115 59.833 1.00 77.12 708 TRP A CA 1
ATOM 5295 C C . TRP A 1 708 ? -12.763 1.697 60.316 1.00 77.12 708 TRP A C 1
ATOM 5297 O O . TRP A 1 708 ? -12.085 2.476 60.985 1.00 77.12 708 TRP A O 1
ATOM 5307 N N . ALA A 1 709 ? -12.319 0.486 59.975 1.00 71.38 709 ALA A N 1
ATOM 5308 C CA . ALA A 1 709 ? -11.016 -0.030 60.384 1.00 71.38 709 ALA A CA 1
ATOM 5309 C C . ALA A 1 709 ? -9.846 0.468 59.514 1.00 71.38 709 ALA A C 1
ATOM 5311 O O . ALA A 1 709 ? -8.727 0.592 60.012 1.00 71.38 709 ALA A O 1
ATOM 5312 N N . SER A 1 710 ? -10.076 0.723 58.223 1.00 75.75 710 SER A N 1
ATOM 5313 C CA . SER A 1 710 ? -9.008 0.966 57.238 1.00 75.75 710 SER A CA 1
ATOM 5314 C C . SER A 1 710 ? -8.988 2.366 56.628 1.00 75.75 710 SER A C 1
ATOM 5316 O O . SER A 1 710 ? -7.948 2.778 56.116 1.00 75.75 710 SER A O 1
ATOM 5318 N N . GLY A 1 711 ? -10.111 3.090 56.664 1.00 74.44 711 GLY A N 1
ATOM 5319 C CA . GLY A 1 711 ? -10.269 4.409 56.048 1.00 74.44 711 GLY A CA 1
ATOM 5320 C C . GLY A 1 711 ? -10.208 4.420 54.514 1.00 74.44 711 GLY A C 1
ATOM 5321 O O . GLY A 1 711 ? -10.022 5.483 53.929 1.00 74.44 711 GLY A O 1
ATOM 5322 N N . ALA A 1 712 ? -10.312 3.266 53.845 1.00 69.69 712 ALA A N 1
ATOM 5323 C CA . ALA A 1 712 ? -10.176 3.177 52.392 1.00 69.69 712 ALA A CA 1
ATOM 5324 C C . ALA A 1 712 ? -11.531 3.322 51.668 1.00 69.69 712 ALA A C 1
ATOM 5326 O O . ALA A 1 712 ? -12.333 2.394 51.645 1.00 69.69 712 ALA A O 1
ATOM 5327 N N . GLU A 1 713 ? -11.768 4.470 51.026 1.00 67.25 713 GLU A N 1
ATOM 5328 C CA . GLU A 1 713 ? -13.012 4.776 50.284 1.00 67.25 713 GLU A CA 1
ATOM 5329 C C . GLU A 1 713 ? -13.102 4.124 48.887 1.00 67.25 713 GLU A C 1
ATOM 5331 O O . GLU A 1 713 ? -14.150 4.154 48.246 1.00 67.25 713 GLU A O 1
ATOM 5336 N N . THR A 1 714 ? -12.018 3.538 48.371 1.00 68.19 714 THR A N 1
ATOM 5337 C CA . THR A 1 714 ? -11.916 3.134 46.952 1.00 68.19 714 THR A CA 1
ATOM 5338 C C . THR A 1 714 ? -12.271 1.674 46.670 1.00 68.19 714 THR A C 1
ATOM 5340 O O . THR A 1 714 ? -12.064 1.185 45.558 1.00 68.19 714 THR A O 1
ATOM 5343 N N . TRP A 1 715 ? -12.770 0.950 47.667 1.00 81.56 715 TRP A N 1
ATOM 5344 C CA . TRP A 1 715 ? -12.975 -0.493 47.579 1.00 81.56 715 TRP A CA 1
ATOM 5345 C C . TRP A 1 715 ? -14.377 -0.831 47.095 1.00 81.56 715 TRP A C 1
ATOM 5347 O O . TRP A 1 715 ? -15.354 -0.257 47.570 1.00 81.56 715 TRP A O 1
ATOM 5357 N N . ILE A 1 716 ? -14.470 -1.791 46.177 1.00 85.50 716 ILE A N 1
ATOM 5358 C CA . ILE A 1 716 ? -15.738 -2.336 45.697 1.00 85.50 716 ILE A CA 1
ATOM 5359 C C . ILE A 1 716 ? -15.912 -3.724 46.296 1.00 85.50 716 ILE A C 1
ATOM 5361 O O . ILE A 1 716 ? -15.138 -4.643 46.019 1.00 85.50 716 ILE A O 1
ATOM 5365 N N . TRP A 1 717 ? -16.939 -3.875 47.119 1.00 89.31 717 TRP A N 1
ATOM 5366 C CA . TRP A 1 717 ? -17.302 -5.148 47.725 1.00 89.31 717 TRP A CA 1
ATOM 5367 C C . TRP A 1 717 ? -18.293 -5.853 46.815 1.00 89.31 717 TRP A C 1
ATOM 5369 O O . TRP A 1 717 ? -19.419 -5.390 46.653 1.00 89.31 717 TRP A O 1
ATOM 5379 N N . LEU A 1 718 ? -17.874 -6.955 46.202 1.00 91.62 718 LEU A N 1
ATOM 5380 C CA . LEU A 1 718 ? -18.705 -7.683 45.254 1.00 91.62 718 LEU A CA 1
ATOM 5381 C C . LEU A 1 718 ? -19.008 -9.077 45.805 1.00 91.62 718 LEU A C 1
ATOM 5383 O O . LEU A 1 718 ? -18.129 -9.928 45.941 1.00 91.62 718 LEU A O 1
ATOM 5387 N N . ALA A 1 719 ? -20.283 -9.300 46.104 1.00 89.69 719 ALA A N 1
ATOM 5388 C CA . ALA A 1 719 ? -20.844 -10.610 46.351 1.00 89.69 719 ALA A CA 1
ATOM 5389 C C . ALA A 1 719 ? -21.184 -11.309 45.037 1.00 89.69 719 ALA A C 1
ATOM 5391 O O . ALA A 1 719 ? -21.935 -10.786 44.216 1.00 89.69 719 ALA A O 1
ATOM 5392 N N . MET A 1 720 ? -20.657 -12.517 44.861 1.00 91.19 720 MET A N 1
ATOM 5393 C CA . MET A 1 720 ? -21.005 -13.390 43.751 1.00 91.19 720 MET A CA 1
ATOM 5394 C C . MET A 1 720 ? -21.821 -14.572 44.274 1.00 91.19 720 MET A C 1
ATOM 5396 O O . MET A 1 720 ? -21.361 -15.330 45.131 1.00 91.19 720 MET A O 1
ATOM 5400 N N . ALA A 1 721 ? -23.040 -14.706 43.760 1.00 90.12 721 ALA A N 1
ATOM 5401 C CA . ALA A 1 721 ? -23.982 -15.771 44.083 1.00 90.12 721 ALA A CA 1
ATOM 5402 C C . ALA A 1 721 ? -24.014 -16.834 42.968 1.00 90.12 721 ALA A C 1
ATOM 5404 O O . ALA A 1 721 ? -23.694 -16.525 41.813 1.00 90.12 721 ALA A O 1
ATOM 5405 N N . PRO A 1 722 ? -24.391 -18.090 43.266 1.00 88.81 722 PRO A N 1
ATOM 5406 C CA . PRO A 1 722 ? -24.456 -19.132 42.259 1.00 88.81 722 PRO A CA 1
ATOM 5407 C C . PRO A 1 722 ? -25.583 -18.880 41.265 1.00 88.81 722 PRO A C 1
ATOM 5409 O O . PRO A 1 722 ? -26.545 -18.160 41.527 1.00 88.81 722 PRO A O 1
ATOM 5412 N N . ASN A 1 723 ? -25.489 -19.541 40.117 1.00 88.12 723 ASN A N 1
ATOM 5413 C CA . ASN A 1 723 ? -26.575 -19.546 39.155 1.00 88.12 723 ASN A CA 1
ATOM 5414 C C . ASN A 1 723 ? -27.646 -20.555 39.601 1.00 88.12 723 ASN A C 1
ATOM 5416 O O . ASN A 1 723 ? -27.496 -21.751 39.369 1.00 88.12 723 ASN A O 1
ATOM 5420 N N . ASN A 1 724 ? -28.710 -20.070 40.241 1.00 80.62 724 ASN A N 1
ATOM 5421 C CA . ASN A 1 724 ? -29.828 -20.885 40.729 1.00 80.62 724 ASN A CA 1
ATOM 5422 C C . ASN A 1 724 ? -31.062 -20.856 39.799 1.00 80.62 724 ASN A C 1
ATOM 5424 O O . ASN A 1 724 ? -32.110 -21.393 40.148 1.00 80.62 724 ASN A O 1
ATOM 5428 N N . GLY A 1 725 ? -30.958 -20.230 38.617 1.00 69.94 725 GLY A N 1
ATOM 5429 C CA . GLY A 1 725 ? -32.017 -20.191 37.600 1.00 69.94 725 GLY A CA 1
ATOM 5430 C C . GLY A 1 725 ? -33.272 -19.383 37.960 1.00 69.94 725 GLY A C 1
ATOM 5431 O O . GLY A 1 725 ? -34.189 -19.325 37.144 1.00 69.94 725 GLY A O 1
ATOM 5432 N N . ALA A 1 726 ? -33.334 -18.762 39.142 1.00 56.44 726 ALA A N 1
ATOM 5433 C CA . ALA A 1 726 ? -34.559 -18.149 39.648 1.00 56.44 726 ALA A CA 1
ATOM 5434 C C . ALA A 1 726 ? -34.806 -16.722 39.127 1.00 56.44 726 ALA A C 1
ATOM 5436 O O . ALA A 1 726 ? -35.963 -16.336 38.980 1.00 56.44 726 ALA A O 1
ATOM 5437 N N . ALA A 1 727 ? -33.758 -15.961 38.784 1.00 58.59 727 ALA A N 1
ATOM 5438 C CA . ALA A 1 727 ? -33.854 -14.706 38.032 1.00 58.59 727 ALA A CA 1
ATOM 5439 C C . ALA A 1 727 ? -32.460 -14.185 37.635 1.00 58.59 727 ALA A C 1
ATOM 5441 O O . ALA A 1 727 ? -31.514 -14.382 38.385 1.00 58.59 727 ALA A O 1
ATOM 5442 N N . THR A 1 728 ? -32.340 -13.474 36.505 1.00 67.81 728 THR A N 1
ATOM 5443 C CA . THR A 1 728 ? -31.137 -12.707 36.124 1.00 67.81 728 THR A CA 1
ATOM 5444 C C . THR A 1 728 ? -31.022 -11.465 37.004 1.00 67.81 728 THR A C 1
ATOM 5446 O O . THR A 1 728 ? -31.532 -10.399 36.647 1.00 67.81 728 THR A O 1
ATOM 5449 N N . LYS A 1 729 ? -30.442 -11.622 38.196 1.00 79.06 729 LYS A N 1
ATOM 5450 C CA . LYS A 1 729 ? -30.446 -10.582 39.231 1.00 79.06 729 LYS A CA 1
ATOM 5451 C C . LYS A 1 729 ? -29.052 -10.041 39.502 1.00 79.06 729 LYS A C 1
ATOM 5453 O O . LYS A 1 729 ? -28.051 -10.760 39.541 1.00 79.06 729 LYS A O 1
ATOM 5458 N N . GLY A 1 730 ? -29.045 -8.737 39.697 1.00 83.44 730 GLY A N 1
ATOM 5459 C CA . GLY A 1 730 ? -27.983 -7.959 40.283 1.00 83.44 730 GLY A CA 1
ATOM 5460 C C . GLY A 1 730 ? -28.636 -6.904 41.168 1.00 83.44 730 GLY A C 1
ATOM 5461 O O . GLY A 1 730 ? -29.795 -6.540 40.951 1.00 83.44 730 GLY A O 1
ATOM 5462 N N . ILE A 1 731 ? -27.938 -6.489 42.214 1.00 88.06 731 ILE A N 1
ATOM 5463 C CA . ILE A 1 731 ? -28.326 -5.333 43.012 1.00 88.06 731 ILE A CA 1
ATOM 5464 C C . ILE A 1 731 ? -27.063 -4.654 43.538 1.00 88.06 731 ILE A C 1
ATOM 5466 O O . ILE A 1 731 ? -26.115 -5.322 43.956 1.00 88.06 731 ILE A O 1
ATOM 5470 N N . ALA A 1 732 ? -27.051 -3.328 43.543 1.00 87.12 732 ALA A N 1
ATOM 5471 C CA . ALA A 1 732 ? -25.955 -2.530 44.069 1.00 87.12 732 ALA A CA 1
ATOM 5472 C C . ALA A 1 732 ? -26.459 -1.396 44.963 1.00 87.12 732 ALA A C 1
ATOM 5474 O O . ALA A 1 732 ? -27.590 -0.925 44.831 1.00 87.12 732 ALA A O 1
ATOM 5475 N N . THR A 1 733 ? -25.599 -0.940 45.873 1.00 85.50 733 THR A N 1
ATOM 5476 C CA . THR A 1 733 ? -25.806 0.301 46.625 1.00 85.50 733 THR A CA 1
ATOM 5477 C C . THR A 1 733 ? -24.926 1.419 46.090 1.00 85.50 733 THR A C 1
ATOM 5479 O O . THR A 1 733 ? -23.767 1.221 45.718 1.00 85.50 733 THR A O 1
ATOM 5482 N N . TYR A 1 734 ? -25.487 2.624 46.109 1.00 77.19 734 TYR A N 1
ATOM 5483 C CA . TYR A 1 734 ? -24.776 3.864 45.833 1.00 77.19 734 TYR A CA 1
ATOM 5484 C C . TYR A 1 734 ? -23.821 4.248 46.982 1.00 77.19 734 TYR A C 1
ATOM 5486 O O . TYR A 1 734 ? -23.933 3.714 48.091 1.00 77.19 734 TYR A O 1
ATOM 5494 N N . PRO A 1 735 ? -22.896 5.200 46.746 1.00 68.44 735 PRO A N 1
ATOM 5495 C CA . PRO A 1 735 ? -22.043 5.766 47.787 1.00 68.44 735 PRO A CA 1
ATOM 5496 C C . PRO A 1 735 ? -22.803 6.144 49.079 1.00 68.44 735 PRO A C 1
ATOM 5498 O O . PRO A 1 735 ? -23.958 6.572 49.012 1.00 68.44 735 PRO A O 1
ATOM 5501 N N . PRO A 1 736 ? -22.160 6.024 50.259 1.00 72.25 736 PRO A N 1
ATOM 5502 C CA . PRO A 1 736 ? -20.714 5.842 50.437 1.00 72.25 736 PRO A CA 1
ATOM 5503 C C . PRO A 1 736 ? -20.217 4.395 50.286 1.00 72.25 736 PRO A C 1
ATOM 5505 O O . PRO A 1 736 ? -19.017 4.186 50.144 1.00 72.25 736 PRO A O 1
ATOM 5508 N N . ARG A 1 737 ? -21.104 3.393 50.269 1.00 80.25 737 ARG A N 1
ATOM 5509 C CA . ARG A 1 737 ? -20.708 1.976 50.226 1.00 80.25 737 ARG A CA 1
ATOM 5510 C C . ARG A 1 737 ? -20.857 1.418 48.818 1.00 80.25 737 ARG A C 1
ATOM 5512 O O . ARG A 1 737 ? -21.968 1.172 48.355 1.00 80.25 737 ARG A O 1
ATOM 5519 N N . ARG A 1 738 ? -19.727 1.203 48.143 1.00 90.06 738 ARG A N 1
ATOM 5520 C CA . ARG A 1 738 ? -19.664 0.578 46.814 1.00 90.06 738 ARG A CA 1
ATOM 5521 C C . ARG A 1 738 ? -19.807 -0.938 46.961 1.00 90.06 738 ARG A C 1
ATOM 5523 O O . ARG A 1 738 ? -18.817 -1.668 46.946 1.00 90.06 738 ARG A O 1
ATOM 5530 N N . CYS A 1 739 ? -21.038 -1.394 47.162 1.00 92.25 739 CYS A N 1
ATOM 5531 C CA . CYS A 1 739 ? -21.368 -2.804 47.342 1.00 92.25 739 CYS A CA 1
ATOM 5532 C C . CYS A 1 739 ? -22.238 -3.293 46.188 1.00 92.25 739 CYS A C 1
ATOM 5534 O O . CYS A 1 739 ? -23.127 -2.582 45.724 1.00 92.25 739 CYS A O 1
ATOM 5536 N N . ILE A 1 740 ? -21.973 -4.514 45.738 1.00 93.94 740 ILE A N 1
ATOM 5537 C CA . ILE A 1 740 ? -22.663 -5.160 44.626 1.00 93.94 740 ILE A CA 1
ATOM 5538 C C . ILE A 1 740 ? -22.938 -6.608 45.014 1.00 93.94 740 ILE A C 1
ATOM 5540 O O . ILE A 1 740 ? -22.074 -7.260 45.595 1.00 93.94 740 ILE A O 1
ATOM 5544 N N . ALA A 1 741 ? -24.096 -7.137 44.643 1.00 92.06 741 ALA A N 1
ATOM 5545 C CA . ALA A 1 741 ? -24.379 -8.563 44.632 1.00 92.06 741 ALA A CA 1
ATOM 5546 C C . ALA A 1 741 ? -24.845 -8.970 43.231 1.00 92.06 741 ALA A C 1
ATOM 5548 O O . ALA A 1 741 ? -25.817 -8.417 42.722 1.00 92.06 741 ALA A O 1
ATOM 5549 N N . VAL A 1 742 ? -24.161 -9.927 42.602 1.00 92.56 742 VAL A N 1
ATOM 5550 C CA . VAL A 1 742 ? -24.486 -10.407 41.247 1.00 92.56 742 VAL A CA 1
ATOM 5551 C C . VAL A 1 742 ? -24.482 -11.926 41.177 1.00 92.56 742 VAL A C 1
ATOM 5553 O O . VAL A 1 742 ? -23.743 -12.614 41.884 1.00 92.56 742 VAL A O 1
ATOM 5556 N N . GLN A 1 743 ? -25.277 -12.458 40.261 1.00 92.12 743 GLN A N 1
ATOM 5557 C CA . GLN A 1 743 ? -25.231 -13.865 39.891 1.00 92.12 743 GLN A CA 1
ATOM 5558 C C . GLN A 1 743 ? -24.004 -14.167 39.018 1.00 92.12 743 GLN A C 1
ATOM 5560 O O . GLN A 1 743 ? -23.686 -13.422 38.086 1.00 92.12 743 GLN A O 1
ATOM 5565 N N . GLN A 1 744 ? -23.327 -15.287 39.281 1.00 90.88 744 GLN A N 1
ATOM 5566 C CA . GLN A 1 744 ? -22.206 -15.743 38.456 1.00 90.88 744 GLN A CA 1
ATOM 5567 C C . GLN A 1 744 ? -22.633 -15.989 37.000 1.00 90.88 744 GLN A C 1
ATOM 5569 O O . GLN A 1 744 ? -23.752 -16.429 36.723 1.00 90.88 744 GLN A O 1
ATOM 5574 N N . GLY A 1 745 ? -21.713 -15.753 36.065 1.00 88.12 745 GLY A N 1
ATOM 5575 C CA . GLY A 1 745 ? -21.942 -15.965 34.634 1.00 88.12 745 GLY A CA 1
ATOM 5576 C C . GLY A 1 745 ? -22.735 -14.856 33.937 1.00 88.12 745 GLY A C 1
ATOM 5577 O O . GLY A 1 745 ? -22.902 -14.929 32.722 1.00 88.12 745 GLY A O 1
ATOM 5578 N N . LEU A 1 746 ? -23.183 -13.817 34.658 1.00 89.25 746 LEU A N 1
ATOM 5579 C CA . LEU A 1 746 ? -23.883 -12.676 34.068 1.00 89.25 746 LEU A CA 1
ATOM 5580 C C . LEU A 1 746 ? -22.981 -11.438 33.932 1.00 89.25 746 LEU A C 1
ATOM 5582 O O . LEU A 1 746 ? -23.161 -10.447 34.635 1.00 89.25 746 LEU A O 1
ATOM 5586 N N . ALA A 1 747 ? -22.023 -11.479 33.006 1.00 88.88 747 ALA A N 1
ATOM 5587 C CA . ALA A 1 747 ? -21.059 -10.404 32.746 1.00 88.88 747 ALA A CA 1
ATOM 5588 C C . ALA A 1 747 ? -21.699 -9.015 32.551 1.00 88.88 747 ALA A C 1
ATOM 5590 O O . ALA A 1 747 ? -21.261 -8.039 33.158 1.00 88.88 747 ALA A O 1
ATOM 5591 N N . ALA A 1 748 ? -22.753 -8.903 31.737 1.00 89.19 748 ALA A N 1
ATOM 5592 C CA . ALA A 1 748 ? -23.420 -7.616 31.519 1.00 89.19 748 ALA A CA 1
ATOM 5593 C C . ALA A 1 748 ? -24.208 -7.133 32.744 1.00 89.19 748 ALA A C 1
ATOM 5595 O O . ALA A 1 748 ? -24.293 -5.930 32.968 1.00 89.19 748 ALA A O 1
ATOM 5596 N N . THR A 1 749 ? -24.751 -8.045 33.555 1.00 91.06 749 THR A N 1
ATOM 5597 C CA . THR A 1 749 ? -25.405 -7.695 34.824 1.00 91.06 749 THR A CA 1
ATOM 5598 C C . THR A 1 749 ? -24.374 -7.220 35.838 1.00 91.06 749 THR A C 1
ATOM 5600 O O . THR A 1 749 ? -24.553 -6.164 36.424 1.00 91.06 749 THR A O 1
ATOM 5603 N N . LEU A 1 750 ? -23.250 -7.927 35.988 1.00 92.06 750 LEU A N 1
ATOM 5604 C CA . LEU A 1 750 ? -22.131 -7.466 36.811 1.00 92.06 750 LEU A CA 1
ATOM 5605 C C . LEU A 1 750 ? -21.669 -6.069 36.387 1.00 92.06 750 LEU A C 1
ATOM 5607 O O . LEU A 1 750 ? -21.475 -5.201 37.230 1.00 92.06 750 LEU A O 1
ATOM 5611 N N . ALA A 1 751 ? -21.538 -5.845 35.082 1.00 92.75 751 ALA A N 1
ATOM 5612 C CA . ALA A 1 751 ? -21.201 -4.544 34.541 1.00 92.75 751 ALA A CA 1
ATOM 5613 C C . ALA A 1 751 ? -22.254 -3.474 34.895 1.00 92.75 751 ALA A C 1
ATOM 5615 O O . ALA A 1 751 ? -21.908 -2.412 35.407 1.00 92.75 751 ALA A O 1
ATOM 5616 N N . HIS A 1 752 ? -23.533 -3.766 34.676 1.00 93.81 752 HIS A N 1
ATOM 5617 C CA . HIS A 1 752 ? -24.644 -2.881 35.021 1.00 93.81 752 HIS A CA 1
ATOM 5618 C C . HIS A 1 752 ? -24.619 -2.466 36.499 1.00 93.81 752 HIS A C 1
ATOM 5620 O O . HIS A 1 752 ? -24.572 -1.279 36.814 1.00 93.81 752 HIS A O 1
ATOM 5626 N N . GLU A 1 753 ? -24.557 -3.439 37.408 1.00 93.00 753 GLU A N 1
ATOM 5627 C CA . GLU A 1 753 ? -24.519 -3.167 38.846 1.00 93.00 753 GLU A CA 1
ATOM 5628 C C . GLU A 1 753 ? -23.243 -2.436 39.268 1.00 93.00 753 GLU A C 1
ATOM 5630 O O . GLU A 1 753 ? -23.253 -1.585 40.158 1.00 93.00 753 GLU A O 1
ATOM 5635 N N . PHE A 1 754 ? -22.125 -2.724 38.604 1.00 93.31 754 PHE A N 1
ATOM 5636 C CA . PHE A 1 754 ? -20.883 -2.008 38.842 1.00 93.31 754 PHE A CA 1
ATOM 5637 C C . PHE A 1 754 ? -21.009 -0.515 38.516 1.00 93.31 754 PHE A C 1
ATOM 5639 O O . PHE A 1 754 ? -20.568 0.315 39.313 1.00 93.31 754 PHE A O 1
ATOM 5646 N N . ALA A 1 755 ? -21.668 -0.147 37.419 1.00 93.38 755 ALA A N 1
ATOM 5647 C CA . ALA A 1 755 ? -21.891 1.257 37.085 1.00 93.38 755 ALA A CA 1
ATOM 5648 C C . ALA A 1 755 ? -22.734 1.994 38.148 1.00 93.38 755 ALA A C 1
ATOM 5650 O O . ALA A 1 755 ? -22.453 3.158 38.440 1.00 93.38 755 ALA A O 1
ATOM 5651 N N . HIS A 1 756 ? -23.688 1.325 38.809 1.00 93.12 756 HIS A N 1
ATOM 5652 C CA . HIS A 1 756 ? -24.409 1.917 39.944 1.00 93.12 756 HIS A CA 1
ATOM 5653 C C . HIS A 1 756 ? -23.486 2.289 41.110 1.00 93.12 756 HIS A C 1
ATOM 5655 O O . HIS A 1 756 ? -23.659 3.348 41.713 1.00 93.12 756 HIS A O 1
ATOM 5661 N N . THR A 1 757 ? -22.443 1.501 41.394 1.00 92.06 757 THR A N 1
ATOM 5662 C CA . THR A 1 757 ? -21.475 1.864 42.453 1.00 92.06 757 THR A CA 1
ATOM 5663 C C . THR A 1 757 ? -20.686 3.135 42.158 1.00 92.06 757 THR A C 1
ATOM 5665 O O . THR A 1 757 ? -20.126 3.744 43.071 1.00 92.06 757 THR A O 1
ATOM 5668 N N . LEU A 1 758 ? -20.671 3.551 40.892 1.00 91.12 758 LEU A N 1
ATOM 5669 C CA . LEU A 1 758 ? -20.052 4.779 40.409 1.00 91.12 758 LEU A CA 1
ATOM 5670 C C . LEU A 1 758 ? -21.069 5.918 40.245 1.00 91.12 758 LEU A C 1
ATOM 5672 O O . LEU A 1 758 ? -20.802 6.886 39.548 1.00 91.12 758 LEU A O 1
ATOM 5676 N N . GLY A 1 759 ? -22.244 5.816 40.873 1.00 90.88 759 GLY A N 1
ATOM 5677 C CA . GLY A 1 759 ? -23.228 6.900 40.878 1.00 90.88 759 GLY A CA 1
ATOM 5678 C C . GLY A 1 759 ? -24.102 6.980 39.629 1.00 90.88 759 GLY A C 1
ATOM 5679 O O . GLY A 1 759 ? -24.916 7.893 39.528 1.00 90.88 759 GLY A O 1
ATOM 5680 N N . VAL A 1 760 ? -23.987 6.029 38.699 1.00 92.75 760 VAL A N 1
ATOM 5681 C CA . VAL A 1 760 ? -24.758 6.060 37.453 1.00 92.75 760 VAL A CA 1
ATOM 5682 C C . VAL A 1 760 ? -26.188 5.568 37.686 1.00 92.75 760 VAL A C 1
ATOM 5684 O O . VAL A 1 760 ? -26.417 4.539 38.331 1.00 92.75 760 VAL A O 1
ATOM 5687 N N . GLY A 1 761 ? -27.169 6.312 37.177 1.00 93.00 761 GLY A N 1
ATOM 5688 C CA . GLY A 1 761 ? -28.579 5.908 37.161 1.00 93.00 761 GLY A CA 1
ATOM 5689 C C . GLY A 1 761 ? -28.928 4.993 35.981 1.00 93.00 761 GLY A C 1
ATOM 5690 O O . GLY A 1 761 ? -28.060 4.422 35.326 1.00 93.00 761 GLY A O 1
ATOM 5691 N N . HIS A 1 762 ? -30.218 4.851 35.688 1.00 92.44 762 HIS A N 1
ATOM 5692 C CA . HIS A 1 762 ? -30.688 4.092 34.527 1.00 92.44 762 HIS A CA 1
ATOM 5693 C C . HIS A 1 762 ? -30.903 4.981 33.303 1.00 92.44 762 HIS A C 1
ATOM 5695 O O . HIS A 1 762 ? -31.305 6.140 33.415 1.00 92.44 762 HIS A O 1
ATOM 5701 N N . ALA A 1 763 ? -30.730 4.399 32.118 1.00 91.25 763 ALA A N 1
ATOM 5702 C CA . ALA A 1 763 ? -31.215 4.993 30.881 1.00 91.25 763 ALA A CA 1
ATOM 5703 C C . ALA A 1 763 ? -32.746 4.874 30.802 1.00 91.25 763 ALA A C 1
ATOM 5705 O O . ALA A 1 763 ? -33.351 3.922 31.309 1.00 91.25 763 ALA A O 1
ATOM 5706 N N . LYS A 1 764 ? -33.399 5.832 30.144 1.00 86.56 764 LYS A N 1
ATOM 5707 C CA . LYS A 1 764 ? -34.861 5.836 30.029 1.00 86.56 764 LYS A CA 1
ATOM 5708 C C . LYS A 1 764 ? -35.336 4.712 29.099 1.00 86.56 764 LYS A C 1
ATOM 5710 O O . LYS A 1 764 ? -34.771 4.483 28.037 1.00 86.56 764 LYS A O 1
ATOM 5715 N N . ALA A 1 765 ? -36.397 4.004 29.486 1.00 80.31 765 ALA A N 1
ATOM 5716 C CA . ALA A 1 765 ? -36.972 2.948 28.657 1.00 80.31 765 ALA A CA 1
ATOM 5717 C C . ALA A 1 765 ? -37.918 3.514 27.576 1.00 80.31 765 ALA A C 1
ATOM 5719 O O . ALA A 1 765 ? -38.744 4.381 27.861 1.00 80.31 765 ALA A O 1
ATOM 5720 N N . THR A 1 766 ? -37.856 2.984 26.349 1.00 74.44 766 THR A N 1
ATOM 5721 C CA . THR A 1 766 ? -38.803 3.289 25.257 1.00 74.44 766 THR A CA 1
ATOM 5722 C C . THR A 1 766 ? -40.197 2.750 25.525 1.00 74.44 766 THR A C 1
ATOM 5724 O O . THR A 1 766 ? -41.167 3.306 25.013 1.00 74.44 766 THR A O 1
ATOM 5727 N N . ASN A 1 767 ? -40.314 1.677 26.315 1.00 72.38 767 ASN A N 1
ATOM 5728 C CA . ASN A 1 767 ? -41.589 1.038 26.602 1.00 72.38 767 ASN A CA 1
ATOM 5729 C C . ASN A 1 767 ? -42.138 1.481 27.976 1.00 72.38 767 ASN A C 1
ATOM 5731 O O . ASN A 1 767 ? -41.613 1.048 29.004 1.00 72.38 767 ASN A O 1
ATOM 5735 N N . PRO A 1 768 ? -43.192 2.319 28.027 1.00 59.09 768 PRO A N 1
ATOM 5736 C CA . PRO A 1 768 ? -43.713 2.902 29.266 1.00 59.09 768 PRO A CA 1
ATOM 5737 C C . PRO A 1 768 ? -44.488 1.918 30.161 1.00 59.09 768 PRO A C 1
ATOM 5739 O O . PRO A 1 768 ? -44.981 2.326 31.208 1.00 59.09 768 PRO A O 1
ATOM 5742 N N . THR A 1 769 ? -44.649 0.648 29.768 1.00 62.94 769 THR A N 1
ATOM 5743 C CA . THR A 1 769 ? -45.442 -0.331 30.536 1.00 62.94 769 THR A CA 1
ATOM 5744 C C . THR A 1 769 ? -44.677 -1.012 31.670 1.00 62.94 769 THR A C 1
ATOM 5746 O O . THR A 1 769 ? -45.304 -1.639 32.519 1.00 62.94 769 THR A O 1
ATOM 5749 N N . ALA A 1 770 ? -43.345 -0.918 31.699 1.00 57.66 770 ALA A N 1
ATOM 5750 C CA . ALA A 1 770 ? -42.566 -1.309 32.869 1.00 57.66 770 ALA A CA 1
ATOM 5751 C C . ALA A 1 770 ? -42.587 -0.148 33.870 1.00 57.66 770 ALA A C 1
ATOM 5753 O O . ALA A 1 770 ? -42.445 1.003 33.460 1.00 57.66 770 ALA A O 1
ATOM 5754 N N . SER A 1 771 ? -42.773 -0.435 35.160 1.00 63.31 771 SER A N 1
ATOM 5755 C CA . SER A 1 771 ? -42.584 0.534 36.245 1.00 63.31 771 SER A CA 1
ATOM 5756 C C . SER A 1 771 ? -41.237 1.232 36.050 1.00 63.31 771 SER A C 1
ATOM 5758 O O . SER A 1 771 ? -40.195 0.612 36.270 1.00 63.31 771 SER A O 1
ATOM 5760 N N . MET A 1 772 ? -41.256 2.469 35.536 1.00 61.47 772 MET A N 1
ATOM 5761 C CA . MET A 1 772 ? -40.020 3.192 35.254 1.00 61.47 772 MET A CA 1
ATOM 5762 C C . MET A 1 772 ? -39.244 3.350 36.566 1.00 61.47 772 MET A C 1
ATOM 5764 O O . MET A 1 772 ? -39.865 3.668 37.579 1.00 61.47 772 MET A O 1
ATOM 5768 N N . PRO A 1 773 ? -37.923 3.131 36.566 1.00 67.00 773 PRO A N 1
ATOM 5769 C CA . PRO A 1 773 ? -37.109 3.362 37.749 1.00 67.00 773 PRO A CA 1
ATOM 5770 C C . PRO A 1 773 ? -37.169 4.833 38.166 1.00 67.00 773 PRO A C 1
ATOM 5772 O O . PRO A 1 773 ? -37.178 5.721 37.312 1.00 67.00 773 PRO A O 1
ATOM 5775 N N . ASP A 1 774 ? -37.123 5.090 39.471 1.00 70.25 774 ASP A N 1
ATOM 5776 C CA . ASP A 1 774 ? -37.123 6.450 40.024 1.00 70.25 774 ASP A CA 1
ATOM 5777 C C . ASP A 1 774 ? -35.786 7.200 39.793 1.00 70.25 774 ASP A C 1
ATOM 5779 O O . ASP A 1 774 ? -35.702 8.406 40.013 1.00 70.25 774 ASP A O 1
ATOM 5783 N N . ASN A 1 775 ? -34.734 6.516 39.320 1.00 84.31 775 ASN A N 1
ATOM 5784 C CA . ASN A 1 775 ? -33.359 7.020 39.177 1.00 84.31 775 ASN A CA 1
ATOM 5785 C C . ASN A 1 775 ? -32.890 7.118 37.708 1.00 84.31 775 ASN A C 1
ATOM 5787 O O . ASN A 1 775 ? -31.871 6.537 37.328 1.00 84.31 775 ASN A O 1
ATOM 5791 N N . ILE A 1 776 ? -33.626 7.843 36.864 1.00 89.75 776 ILE A N 1
ATOM 5792 C CA . ILE A 1 776 ? -33.203 8.097 35.476 1.00 89.75 776 ILE A CA 1
ATOM 5793 C C . ILE A 1 776 ? -32.007 9.058 35.442 1.00 89.75 776 ILE A C 1
ATOM 5795 O O . ILE A 1 776 ? -32.093 10.177 35.950 1.00 89.75 776 ILE A O 1
ATOM 5799 N N . ASP A 1 777 ? -30.919 8.648 34.793 1.00 91.25 777 ASP A N 1
ATOM 5800 C CA . ASP A 1 777 ? -29.762 9.503 34.532 1.00 91.25 777 ASP A CA 1
ATOM 5801 C C . ASP A 1 777 ? -29.975 10.290 33.234 1.00 91.25 777 ASP A C 1
ATOM 5803 O O . ASP A 1 777 ? -30.069 9.724 32.142 1.00 91.25 777 ASP A O 1
ATOM 5807 N N . ALA A 1 778 ? -30.065 11.614 33.351 1.00 90.62 778 ALA A N 1
ATOM 5808 C CA . ALA A 1 778 ? -30.329 12.499 32.221 1.00 90.62 778 ALA A CA 1
ATOM 5809 C C . ALA A 1 778 ? -29.173 12.572 31.208 1.00 90.62 778 ALA A C 1
ATOM 5811 O O . ALA A 1 778 ? -29.373 13.087 30.108 1.00 90.62 778 ALA A O 1
ATOM 5812 N N . HIS A 1 779 ? -27.979 12.087 31.561 1.00 91.81 779 HIS A N 1
ATOM 5813 C CA . HIS A 1 779 ? -26.838 12.050 30.649 1.00 91.81 779 HIS A CA 1
ATOM 5814 C C . HIS A 1 779 ? -26.881 10.854 29.687 1.00 91.81 779 HIS A C 1
ATOM 5816 O O . HIS A 1 779 ? -26.184 10.879 28.675 1.00 91.81 779 HIS A O 1
ATOM 5822 N N . LEU A 1 780 ? -27.671 9.817 29.987 1.00 91.56 780 LEU A N 1
ATOM 5823 C CA . LEU A 1 780 ? -27.760 8.595 29.186 1.00 91.56 780 LEU A CA 1
ATOM 5824 C C . LEU A 1 780 ? -28.820 8.699 28.070 1.00 91.56 780 LEU A C 1
ATOM 5826 O O . LEU A 1 780 ? -29.726 9.536 28.151 1.00 91.56 780 LEU A O 1
ATOM 5830 N N . PRO A 1 781 ? -28.758 7.841 27.028 1.00 89.44 781 PRO A N 1
ATOM 5831 C CA . PRO A 1 781 ? -29.735 7.848 25.941 1.00 89.44 781 PRO A CA 1
ATOM 5832 C C . PRO A 1 781 ? -31.186 7.716 26.424 1.00 89.44 781 PRO A C 1
ATOM 5834 O O . PRO A 1 781 ? -31.545 6.829 27.205 1.00 89.44 781 PRO A O 1
ATOM 5837 N N . ALA A 1 782 ? -32.051 8.602 25.926 1.00 86.19 782 ALA A N 1
ATOM 5838 C CA . ALA A 1 782 ? -33.442 8.701 26.368 1.00 86.19 782 ALA A CA 1
ATOM 5839 C C . ALA A 1 782 ? -34.339 7.545 25.885 1.00 86.19 782 ALA A C 1
ATOM 5841 O O . ALA A 1 782 ? -35.460 7.390 26.373 1.00 86.19 782 ALA A O 1
ATOM 5842 N N . ASP A 1 783 ? -33.882 6.771 24.906 1.00 86.06 783 ASP A N 1
ATOM 5843 C CA . ASP A 1 783 ? -34.561 5.591 24.384 1.00 86.06 783 ASP A CA 1
ATOM 5844 C C . ASP A 1 783 ? -33.944 4.280 24.902 1.00 86.06 783 ASP A C 1
ATOM 5846 O O . ASP A 1 783 ? -34.391 3.199 24.520 1.00 86.06 783 ASP A O 1
ATOM 5850 N N . GLY A 1 784 ? -32.935 4.350 25.778 1.00 86.75 784 GLY A N 1
ATOM 5851 C CA . GLY A 1 784 ? -32.281 3.180 26.363 1.00 86.75 784 GLY A CA 1
ATOM 5852 C C . GLY A 1 784 ? -31.633 2.264 25.326 1.00 86.75 784 GLY A C 1
ATOM 5853 O O . GLY A 1 784 ? -31.432 1.077 25.604 1.00 86.75 784 GLY A O 1
ATOM 5854 N N . GLN A 1 785 ? -31.351 2.800 24.141 1.00 88.06 785 GLN A N 1
ATOM 5855 C CA . GLN A 1 785 ? -30.569 2.172 23.093 1.00 88.06 785 GLN A CA 1
ATOM 5856 C C . GLN A 1 785 ? -29.265 2.950 22.943 1.00 88.06 785 GLN A C 1
ATOM 5858 O O . GLN A 1 785 ? -29.181 4.140 23.247 1.00 88.06 785 GLN A O 1
ATOM 5863 N N . ILE A 1 786 ? -28.233 2.261 22.480 1.00 86.25 786 ILE A N 1
ATOM 5864 C CA . ILE A 1 786 ? -26.985 2.916 22.100 1.00 86.25 786 ILE A CA 1
ATOM 5865 C C . ILE A 1 786 ? -27.271 3.888 20.948 1.00 86.25 786 ILE A C 1
ATOM 5867 O O . ILE A 1 786 ? -28.203 3.694 20.172 1.00 86.25 786 ILE A O 1
ATOM 5871 N N . GLU A 1 787 ? -26.484 4.948 20.809 1.00 85.25 787 GLU A N 1
ATOM 5872 C CA . GLU A 1 787 ? -26.727 5.960 19.789 1.00 85.25 787 GLU A CA 1
ATOM 5873 C C . GLU A 1 787 ? -26.646 5.378 18.360 1.00 85.25 787 GLU A C 1
ATOM 5875 O O . GLU A 1 787 ? -25.806 4.530 18.040 1.00 85.25 787 GLU A O 1
ATOM 5880 N N . SER A 1 788 ? -27.522 5.845 17.463 1.00 81.00 788 SER A N 1
ATOM 5881 C CA . SER A 1 788 ? -27.515 5.406 16.064 1.00 81.00 788 SER A CA 1
ATOM 5882 C C . SER A 1 788 ? -26.180 5.713 15.393 1.00 81.00 788 SER A C 1
ATOM 5884 O O . SER A 1 788 ? -25.629 6.808 15.506 1.00 81.00 788 SER A O 1
ATOM 5886 N N . GLY A 1 789 ? -25.699 4.743 14.622 1.00 75.44 789 GLY A N 1
ATOM 5887 C CA . GLY A 1 789 ? -24.415 4.817 13.949 1.00 75.44 789 GLY A CA 1
ATOM 5888 C C . GLY A 1 789 ? -23.267 4.314 14.806 1.00 75.44 789 GLY A C 1
ATOM 5889 O O . GLY A 1 789 ? -22.255 4.000 14.214 1.00 75.44 789 GLY A O 1
ATOM 5890 N N . THR A 1 790 ? -23.402 4.156 16.127 1.00 79.56 790 THR A N 1
ATOM 5891 C CA . THR A 1 790 ? -22.335 3.633 16.990 1.00 79.56 790 THR A CA 1
ATOM 5892 C C . THR A 1 790 ? -21.774 2.294 16.501 1.00 79.56 790 THR A C 1
ATOM 5894 O O . THR A 1 790 ? -22.534 1.385 16.155 1.00 79.56 790 THR A O 1
ATOM 5897 N N . VAL A 1 791 ? -20.443 2.164 16.530 1.00 79.69 791 VAL A N 1
ATOM 5898 C CA . VAL A 1 791 ? -19.738 0.889 16.375 1.00 79.69 791 VAL A CA 1
ATOM 5899 C C . VAL A 1 791 ? -19.047 0.572 17.679 1.00 79.69 791 VAL A C 1
ATOM 5901 O O . VAL A 1 791 ? -18.205 1.338 18.149 1.00 79.69 791 VAL A O 1
ATOM 5904 N N . GLY A 1 792 ? -19.355 -0.585 18.233 1.00 81.50 792 GLY A N 1
ATOM 5905 C CA . GLY A 1 792 ? -18.549 -1.154 19.286 1.00 81.50 792 GLY A CA 1
ATOM 5906 C C . GLY A 1 792 ? -17.669 -2.291 18.805 1.00 81.50 792 GLY A C 1
ATOM 5907 O O . GLY A 1 792 ? -17.779 -2.803 17.691 1.00 81.50 792 GLY A O 1
ATOM 5908 N N . TRP A 1 793 ? -16.740 -2.640 19.673 1.00 87.81 793 TRP A N 1
ATOM 5909 C CA . TRP A 1 793 ? -15.762 -3.685 19.489 1.00 87.81 793 TRP A CA 1
ATOM 5910 C C . TRP A 1 793 ? -15.601 -4.413 20.813 1.00 87.81 793 TRP A C 1
ATOM 5912 O O . TRP A 1 793 ? -15.229 -3.807 21.813 1.00 87.81 793 TRP A O 1
ATOM 5922 N N . ARG A 1 794 ? -15.883 -5.710 20.817 1.00 87.38 794 ARG A N 1
ATOM 5923 C CA . ARG A 1 794 ? -15.784 -6.579 21.982 1.00 87.38 794 ARG A CA 1
ATOM 5924 C C . ARG A 1 794 ? -14.347 -7.101 22.090 1.00 87.38 794 ARG A C 1
ATOM 5926 O O . ARG A 1 794 ? -13.930 -7.903 21.256 1.00 87.38 794 ARG A O 1
ATOM 5933 N N . PRO A 1 795 ? -13.552 -6.660 23.082 1.00 85.56 795 PRO A N 1
ATOM 5934 C CA . PRO A 1 795 ? -12.136 -7.015 23.138 1.00 85.56 795 PRO A CA 1
ATOM 5935 C C . PRO A 1 795 ? -11.873 -8.504 23.384 1.00 85.56 795 PRO A C 1
ATOM 5937 O O . PRO A 1 795 ? -10.801 -8.975 23.013 1.00 85.56 795 PRO A O 1
ATOM 5940 N N . SER A 1 796 ? -12.803 -9.245 23.987 1.00 82.75 796 SER A N 1
ATOM 5941 C CA . SER A 1 796 ? -12.640 -10.673 24.295 1.00 82.75 796 SER A CA 1
ATOM 5942 C C . SER A 1 796 ? -12.612 -11.577 23.060 1.00 82.75 796 SER A C 1
ATOM 5944 O O . SER A 1 796 ? -11.776 -12.477 22.994 1.00 82.75 796 SER A O 1
ATOM 5946 N N . ASP A 1 797 ? -13.463 -11.331 22.064 1.00 85.81 797 ASP A N 1
ATOM 5947 C CA . ASP A 1 797 ? -13.560 -12.139 20.835 1.00 85.81 797 ASP A CA 1
ATOM 5948 C C . ASP A 1 797 ? -13.203 -11.361 19.556 1.00 85.81 797 ASP A C 1
ATOM 5950 O O . ASP A 1 797 ? -13.119 -11.940 18.474 1.00 85.81 797 ASP A O 1
ATOM 5954 N N . GLY A 1 798 ? -12.946 -10.057 19.674 1.00 85.12 798 GLY A N 1
ATOM 5955 C CA . GLY A 1 798 ? -12.653 -9.177 18.550 1.00 85.12 798 GLY A CA 1
ATOM 5956 C C . GLY A 1 798 ? -13.883 -8.798 17.723 1.00 85.12 798 GLY A C 1
ATOM 5957 O O . GLY A 1 798 ? -13.720 -8.194 16.663 1.00 85.12 798 GLY A O 1
ATOM 5958 N N . ALA A 1 799 ? -15.096 -9.139 18.172 1.00 86.88 799 ALA A N 1
ATOM 5959 C CA . ALA A 1 799 ? -16.314 -8.910 17.411 1.00 86.88 799 ALA A CA 1
ATOM 5960 C C . ALA A 1 799 ? -16.632 -7.416 17.306 1.0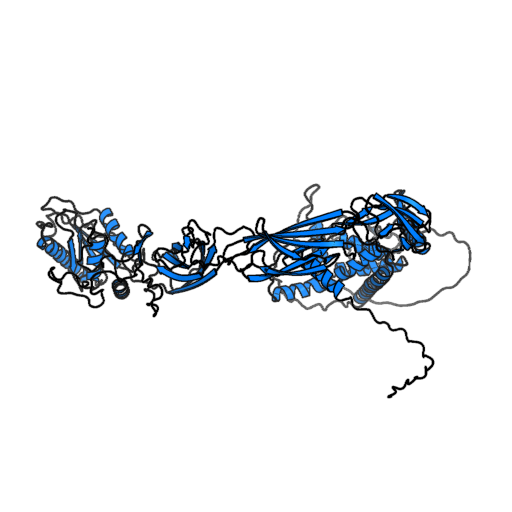0 86.88 799 ALA A C 1
ATOM 5962 O O . ALA A 1 799 ? -16.648 -6.686 18.298 1.00 86.88 799 ALA A O 1
ATOM 5963 N N . ILE A 1 800 ? -16.922 -6.970 16.088 1.00 85.50 800 ILE A N 1
ATOM 5964 C CA . ILE A 1 800 ? -17.396 -5.618 15.803 1.00 85.50 800 ILE A CA 1
ATOM 5965 C C . ILE A 1 800 ? -18.917 -5.663 15.754 1.00 85.50 800 ILE A C 1
ATOM 5967 O O . ILE A 1 800 ? -19.493 -6.558 15.138 1.00 85.50 800 ILE A O 1
ATOM 5971 N N . PHE A 1 801 ? -19.568 -4.712 16.411 1.00 85.19 801 PHE A N 1
ATOM 5972 C CA . PHE A 1 801 ? -21.020 -4.620 16.440 1.00 85.19 801 PHE A CA 1
ATOM 5973 C C . PHE A 1 801 ? -21.486 -3.198 16.142 1.00 85.19 801 PHE A C 1
ATOM 5975 O O . PHE A 1 801 ? -20.814 -2.225 16.475 1.00 85.19 801 PHE A O 1
ATOM 5982 N N . THR A 1 802 ? -22.653 -3.071 15.520 1.00 83.94 802 THR A N 1
ATOM 5983 C CA . THR A 1 802 ? -23.290 -1.795 15.167 1.00 83.94 802 THR A CA 1
ATOM 5984 C C . THR A 1 802 ? -24.665 -1.705 15.812 1.00 83.94 802 THR A C 1
ATOM 5986 O O . THR A 1 802 ? -25.296 -2.738 16.016 1.00 83.94 802 THR A O 1
ATOM 5989 N N . HIS A 1 803 ? -25.178 -0.496 16.054 1.00 79.38 803 HIS A N 1
ATOM 5990 C CA . HIS A 1 803 ? -26.584 -0.254 16.431 1.00 79.38 803 HIS A CA 1
ATOM 5991 C C . HIS A 1 803 ? -27.591 -1.104 15.604 1.00 79.38 803 HIS A C 1
ATOM 5993 O O . HIS A 1 803 ? -27.360 -1.268 14.400 1.00 79.38 803 HIS A O 1
ATOM 5999 N N . PRO A 1 804 ? -28.724 -1.595 16.170 1.00 77.12 804 PRO A N 1
ATOM 6000 C CA . PRO A 1 804 ? -29.307 -1.304 17.491 1.00 77.12 804 PRO A CA 1
ATOM 6001 C C . PRO A 1 804 ? -28.957 -2.324 18.578 1.00 77.12 804 PRO A C 1
ATOM 6003 O O . PRO A 1 804 ? -29.427 -3.458 18.549 1.00 77.12 804 PRO A O 1
ATOM 6006 N N . TRP A 1 805 ? -28.178 -1.900 19.572 1.00 84.69 805 TRP A N 1
ATOM 6007 C CA . TRP A 1 805 ? -27.901 -2.684 20.779 1.00 84.69 805 TRP A CA 1
ATOM 6008 C C . TRP A 1 805 ? -28.453 -1.941 21.992 1.00 84.69 805 TRP A C 1
ATOM 6010 O O . TRP A 1 805 ? -28.443 -0.708 22.032 1.00 84.69 805 TRP A O 1
ATOM 6020 N N . SER A 1 806 ? -28.934 -2.699 22.978 1.00 88.31 806 SER A N 1
ATOM 6021 C CA . SER A 1 806 ? -29.483 -2.123 24.206 1.00 88.31 806 SER A CA 1
ATOM 6022 C C . SER A 1 806 ? -28.373 -1.516 25.059 1.00 88.31 806 SER A C 1
ATOM 6024 O O . SER A 1 806 ? -27.316 -2.127 25.242 1.00 88.31 806 SER A O 1
ATOM 6026 N N . GLU A 1 807 ? -28.647 -0.331 25.599 1.00 90.94 807 GLU A N 1
ATOM 6027 C CA . GLU A 1 807 ? -27.738 0.367 26.504 1.00 90.94 807 GLU A CA 1
ATOM 6028 C C . GLU A 1 807 ? -27.471 -0.471 27.762 1.00 90.94 807 GLU A C 1
ATOM 6030 O O . GLU A 1 807 ? -28.392 -1.079 28.317 1.00 90.94 807 GLU A O 1
ATOM 6035 N N . LEU A 1 808 ? -26.225 -0.476 28.245 1.00 92.75 808 LEU A N 1
ATOM 6036 C CA . LEU A 1 808 ? -25.818 -1.218 29.440 1.00 92.75 808 LEU A CA 1
ATOM 6037 C C . LEU A 1 808 ? -26.707 -0.897 30.637 1.00 92.75 808 LEU A C 1
ATOM 6039 O O . LEU A 1 808 ? -27.174 -1.818 31.301 1.00 92.75 808 LEU A O 1
ATOM 6043 N N . MET A 1 809 ? -27.009 0.383 30.846 1.00 93.25 809 MET A N 1
ATOM 6044 C CA . MET A 1 809 ? -27.854 0.881 31.938 1.00 93.25 809 MET A CA 1
ATOM 6045 C C . MET A 1 809 ? -29.358 0.895 31.625 1.00 93.25 809 MET A C 1
ATOM 6047 O O . MET A 1 809 ? -30.132 1.541 32.329 1.00 93.25 809 MET A O 1
ATOM 6051 N N . SER A 1 810 ? -29.805 0.210 30.570 1.00 88.31 810 SER A N 1
ATOM 6052 C CA . SER A 1 810 ? -31.224 0.108 30.213 1.00 88.31 810 SER A CA 1
ATOM 6053 C C . SER A 1 810 ? -31.860 -1.160 30.777 1.00 88.31 810 SER A C 1
ATOM 6055 O O . SER A 1 810 ? -31.293 -2.249 30.701 1.00 88.31 810 SER A O 1
ATOM 6057 N N . TYR A 1 811 ? -33.100 -1.052 31.264 1.00 81.00 811 TYR A N 1
ATOM 6058 C CA . TYR A 1 811 ? -33.930 -2.222 31.584 1.00 81.00 811 TYR A CA 1
ATOM 6059 C C . TYR A 1 811 ? -34.505 -2.915 30.351 1.00 81.00 811 TYR A C 1
ATOM 6061 O O . TYR A 1 811 ? -35.071 -4.003 30.470 1.00 81.00 811 TYR A O 1
ATOM 6069 N N . GLN A 1 812 ? -34.360 -2.329 29.160 1.00 76.44 812 GLN A N 1
ATOM 6070 C CA . GLN A 1 812 ? -34.819 -2.985 27.945 1.00 76.44 812 GLN A CA 1
ATOM 6071 C C . GLN A 1 812 ? -34.032 -4.272 27.741 1.00 76.44 812 GLN A C 1
ATOM 6073 O O . GLN A 1 812 ? -32.799 -4.310 27.733 1.00 76.44 812 GLN A O 1
ATOM 6078 N N . THR A 1 813 ? -34.770 -5.368 27.652 1.00 68.94 813 THR A N 1
ATOM 6079 C CA . THR A 1 813 ? -34.201 -6.640 27.228 1.00 68.94 813 THR A CA 1
ATOM 6080 C C . THR A 1 813 ? -34.201 -6.606 25.705 1.00 68.94 813 THR A C 1
ATOM 6082 O O . THR A 1 813 ? -35.252 -6.289 25.135 1.00 68.94 813 THR A O 1
ATOM 6085 N N . PRO A 1 814 ? -33.067 -6.869 25.032 1.00 67.31 814 PRO A N 1
ATOM 6086 C CA . PRO A 1 814 ? -33.070 -6.928 23.583 1.00 67.31 814 PRO A CA 1
ATOM 6087 C C . PRO A 1 814 ? -34.116 -7.955 23.114 1.00 67.31 814 PRO A C 1
ATOM 6089 O O . PRO A 1 814 ? -34.262 -9.002 23.753 1.00 67.31 814 PRO A O 1
ATOM 6092 N N . PRO A 1 815 ? -34.832 -7.707 22.001 1.00 62.84 815 PRO A N 1
ATOM 6093 C CA . PRO A 1 815 ? -35.849 -8.626 21.481 1.00 62.84 815 PRO A CA 1
ATOM 6094 C C . PRO A 1 815 ? -35.331 -10.050 21.222 1.00 62.84 815 PRO A C 1
ATOM 6096 O O . PRO A 1 815 ? -36.117 -10.993 21.196 1.00 62.84 815 PRO A O 1
ATOM 6099 N N . SER A 1 816 ? -34.017 -10.198 21.021 1.00 59.53 816 SER A N 1
ATOM 6100 C CA . SER A 1 816 ? -33.320 -11.460 20.757 1.00 59.53 816 SER A CA 1
ATOM 6101 C C . SER A 1 816 ? -32.861 -12.224 22.006 1.00 59.53 816 SER A C 1
ATOM 6103 O O . SER A 1 816 ? -32.334 -13.319 21.851 1.00 59.53 816 SER A O 1
ATOM 6105 N N . GLY A 1 817 ? -33.096 -11.705 23.218 1.00 64.06 817 GLY A N 1
ATOM 6106 C CA . GLY A 1 817 ? -33.044 -12.491 24.455 1.00 64.06 817 GLY A CA 1
ATOM 6107 C C . GLY A 1 817 ? -31.665 -12.995 24.895 1.00 64.06 817 GLY A C 1
ATOM 6108 O O . GLY A 1 817 ? -31.441 -14.197 24.920 1.00 64.06 817 GLY A O 1
ATOM 6109 N N . ASP A 1 818 ? -30.797 -12.088 25.344 1.00 70.88 818 ASP A N 1
ATOM 6110 C CA . ASP A 1 818 ? -29.861 -12.320 26.454 1.00 70.88 818 ASP A CA 1
ATOM 6111 C C . ASP A 1 818 ? -29.475 -10.953 27.045 1.00 70.88 818 ASP A C 1
ATOM 6113 O O . ASP A 1 818 ? -29.142 -10.015 26.318 1.00 70.88 818 ASP A O 1
ATOM 6117 N N . HIS A 1 819 ? -29.527 -10.809 28.369 1.00 71.38 819 HIS A N 1
ATOM 6118 C CA . HIS A 1 819 ? -29.034 -9.608 29.044 1.00 71.38 819 HIS A CA 1
ATOM 6119 C C . HIS A 1 819 ? -27.517 -9.423 28.853 1.00 71.38 819 HIS A C 1
ATOM 6121 O O . HIS A 1 819 ? -27.037 -8.303 29.020 1.00 71.38 819 HIS A O 1
ATOM 6127 N N . GLN A 1 820 ? -26.777 -10.474 28.461 1.00 79.50 820 GLN A N 1
ATOM 6128 C CA . GLN A 1 820 ? -25.333 -10.424 28.190 1.00 79.50 820 GLN A CA 1
ATOM 6129 C C . GLN A 1 820 ? -24.926 -9.487 27.048 1.00 79.50 820 GLN A C 1
ATOM 6131 O O . GLN A 1 820 ? -23.809 -8.959 27.052 1.00 79.50 820 GLN A O 1
ATOM 6136 N N . ASP A 1 821 ? -25.824 -9.233 26.101 1.00 80.94 821 ASP A N 1
ATOM 6137 C CA . ASP A 1 821 ? -25.543 -8.421 24.919 1.00 80.94 821 ASP A CA 1
ATOM 6138 C C . ASP A 1 821 ? -25.825 -6.927 25.135 1.00 80.94 821 ASP A C 1
ATOM 6140 O O . ASP A 1 821 ? -26.055 -6.188 24.188 1.00 80.94 821 ASP A O 1
ATOM 6144 N N . ARG A 1 822 ? -25.804 -6.426 26.373 1.00 88.38 822 ARG A N 1
ATOM 6145 C CA . ARG A 1 822 ? -25.871 -4.978 26.614 1.00 88.38 822 ARG A CA 1
ATOM 6146 C C . ARG A 1 822 ? -24.485 -4.347 26.610 1.00 88.38 822 ARG A C 1
ATOM 6148 O O . ARG A 1 822 ? -23.528 -4.913 27.154 1.00 88.38 822 ARG A O 1
ATOM 6155 N N . TRP A 1 823 ? -24.396 -3.162 26.014 1.00 91.44 823 TRP A N 1
ATOM 6156 C CA . TRP A 1 823 ? -23.139 -2.445 25.817 1.00 91.44 823 TRP A CA 1
ATOM 6157 C C . TRP A 1 823 ? -23.253 -0.994 26.274 1.00 91.44 823 TRP A C 1
ATOM 6159 O O . TRP A 1 823 ? -24.328 -0.407 26.166 1.00 91.44 823 TRP A O 1
ATOM 6169 N N . PRO A 1 824 ? -22.178 -0.431 26.848 1.00 92.31 824 PRO A N 1
ATOM 6170 C CA . PRO A 1 824 ? -22.180 0.947 27.318 1.00 92.31 824 PRO A CA 1
ATOM 6171 C C . PRO A 1 824 ? -22.375 1.891 26.136 1.00 92.31 824 PRO A C 1
ATOM 6173 O O . PRO A 1 824 ? -21.791 1.645 25.087 1.00 92.31 824 PRO A O 1
ATOM 6176 N N . SER A 1 825 ? -23.114 2.978 26.316 1.00 91.12 825 SER A N 1
ATOM 6177 C CA . SER A 1 825 ? -23.138 4.117 25.390 1.00 91.12 825 SER A CA 1
ATOM 6178 C C . SER A 1 825 ? -21.850 4.918 25.498 1.00 91.12 825 SER A C 1
ATOM 6180 O O . SER A 1 825 ? -21.076 4.810 26.456 1.00 91.12 825 SER A O 1
ATOM 6182 N N . ALA A 1 826 ? -21.623 5.788 24.520 1.00 87.88 826 ALA A N 1
ATOM 6183 C CA . ALA A 1 826 ? -20.522 6.730 24.599 1.00 87.88 826 ALA A CA 1
ATOM 6184 C C . ALA A 1 826 ? -20.722 7.747 25.735 1.00 87.88 826 ALA A C 1
ATOM 6186 O O . ALA A 1 826 ? -19.749 8.204 26.340 1.00 87.88 826 ALA A O 1
ATOM 6187 N N . ALA A 1 827 ? -21.978 8.087 26.044 1.00 88.88 827 ALA A N 1
ATOM 6188 C CA . ALA A 1 827 ? -22.322 8.873 27.221 1.00 88.88 827 ALA A CA 1
ATOM 6189 C C . ALA A 1 827 ? -21.884 8.164 28.510 1.00 88.88 827 ALA A C 1
ATOM 6191 O O . ALA A 1 827 ? -21.102 8.733 29.274 1.00 88.88 827 ALA A O 1
ATOM 6192 N N . LEU A 1 828 ? -22.301 6.904 28.701 1.00 92.19 828 LEU A N 1
ATOM 6193 C CA . LEU A 1 828 ? -21.904 6.105 29.860 1.00 92.19 828 LEU A CA 1
ATOM 6194 C C . LEU A 1 828 ? -20.384 6.004 29.980 1.00 92.19 828 LEU A C 1
ATOM 6196 O O . LEU A 1 828 ? -19.825 6.222 31.050 1.00 92.19 828 LEU A O 1
ATOM 6200 N N . TRP A 1 829 ? -19.698 5.731 28.874 1.00 91.81 829 TRP A N 1
ATOM 6201 C CA . TRP A 1 829 ? -18.243 5.642 28.855 1.00 91.81 829 TRP A CA 1
ATOM 6202 C C . TRP A 1 829 ? -17.554 6.890 29.410 1.00 91.81 829 TRP A C 1
ATOM 6204 O O . TRP A 1 829 ? -16.639 6.788 30.225 1.00 91.81 829 TRP A O 1
ATOM 6214 N N . ASN A 1 830 ? -17.996 8.072 28.980 1.00 88.25 830 ASN A N 1
ATOM 6215 C CA . ASN A 1 830 ? -17.413 9.333 29.424 1.00 88.25 830 ASN A CA 1
ATOM 6216 C C . ASN A 1 830 ? -17.705 9.617 30.902 1.00 88.25 830 ASN A C 1
ATOM 6218 O O . ASN A 1 830 ? -16.819 10.118 31.592 1.00 88.25 830 ASN A O 1
ATOM 6222 N N . ILE A 1 831 ? -18.906 9.283 31.391 1.00 91.06 831 ILE A N 1
ATOM 6223 C CA . ILE A 1 831 ? -19.242 9.381 32.821 1.00 91.06 831 ILE A CA 1
ATOM 6224 C C . ILE A 1 831 ? -18.263 8.524 33.624 1.00 91.06 831 ILE A C 1
ATOM 6226 O O . ILE A 1 831 ? -17.599 9.011 34.532 1.00 91.06 831 ILE A O 1
ATOM 6230 N N . LEU A 1 832 ? -18.096 7.266 33.220 1.00 91.69 832 LEU A N 1
ATOM 6231 C CA . LEU A 1 832 ? -17.275 6.307 33.950 1.00 91.69 832 LEU A CA 1
ATOM 6232 C C . LEU A 1 832 ? -15.781 6.623 33.899 1.00 91.69 832 LEU A C 1
ATOM 6234 O O . LEU A 1 832 ? -15.080 6.334 34.862 1.00 91.69 832 LEU A O 1
ATOM 6238 N N . ILE A 1 833 ? -15.287 7.247 32.826 1.00 89.31 833 ILE A N 1
ATOM 6239 C CA . ILE A 1 833 ? -13.920 7.787 32.806 1.00 89.31 833 ILE A CA 1
ATOM 6240 C C . ILE A 1 833 ? -13.725 8.787 33.942 1.00 89.31 833 ILE A C 1
ATOM 6242 O O . ILE A 1 833 ? -12.751 8.675 34.675 1.00 89.31 833 ILE A O 1
ATOM 6246 N N . ASN A 1 834 ? -14.655 9.731 34.100 1.00 88.94 834 ASN A N 1
ATOM 6247 C CA . ASN A 1 834 ? -14.531 10.780 35.110 1.00 88.94 834 ASN A CA 1
ATOM 6248 C C . ASN A 1 834 ? -14.653 10.229 36.539 1.00 88.94 834 ASN A C 1
ATOM 6250 O O . ASN A 1 834 ? -13.998 10.739 37.440 1.00 88.94 834 ASN A O 1
ATOM 6254 N N . GLU A 1 835 ? -15.473 9.196 36.746 1.00 89.06 835 GLU A N 1
ATOM 6255 C CA . GLU A 1 835 ? -15.694 8.602 38.073 1.00 89.06 835 GLU A CA 1
ATOM 6256 C C . GLU A 1 835 ? -14.582 7.629 38.502 1.00 89.06 835 GLU A C 1
ATOM 6258 O O . GLU A 1 835 ? -14.327 7.457 39.697 1.00 89.06 835 GLU A O 1
ATOM 6263 N N . ILE A 1 836 ? -13.916 6.961 37.551 1.00 88.44 836 ILE A N 1
ATOM 6264 C CA . ILE A 1 836 ? -12.859 5.980 37.852 1.00 88.44 836 ILE A CA 1
ATOM 6265 C C . ILE A 1 836 ? -11.502 6.655 38.089 1.00 88.44 836 ILE A C 1
ATOM 6267 O O . ILE A 1 836 ? -10.706 6.127 38.871 1.00 88.44 836 ILE A O 1
ATOM 6271 N N . GLY A 1 837 ? -11.207 7.795 37.458 1.00 67.25 837 GLY A N 1
ATOM 6272 C CA . GLY A 1 837 ? -9.970 8.538 37.729 1.00 67.25 837 GLY A CA 1
ATOM 6273 C C . GLY A 1 837 ? -9.734 9.741 36.840 1.00 67.25 837 GLY A C 1
ATOM 6274 O O . GLY A 1 837 ? -9.599 9.532 35.614 1.00 67.25 837 GLY A O 1
#

Solvent-accessible surface area (backbone atoms only — not comparable to full-atom values): 48945 Å² total; per-residue (Å²): 139,86,89,83,85,88,81,89,78,86,85,76,87,82,77,83,81,75,88,78,90,71,81,79,73,80,57,79,64,58,58,52,55,50,54,56,58,60,65,74,74,58,86,92,71,89,74,55,71,71,54,50,55,53,47,51,68,71,40,59,81,52,53,58,58,62,64,44,47,61,30,24,52,34,29,71,71,59,36,64,69,30,15,53,50,48,38,54,56,26,36,53,41,21,54,50,49,56,48,50,70,73,64,66,73,82,78,78,95,82,76,93,73,91,74,86,78,82,89,76,85,93,77,91,74,81,78,60,67,65,58,56,53,43,44,54,51,17,43,55,68,36,34,95,48,72,71,53,24,51,37,24,48,49,12,49,50,51,56,48,65,77,36,82,50,60,65,52,55,58,49,58,69,69,67,61,82,93,83,80,85,88,87,84,88,89,81,91,83,90,85,89,90,86,89,89,89,90,87,83,83,84,88,83,86,83,86,86,90,84,93,73,97,72,95,75,83,91,77,90,74,92,81,81,86,74,92,75,77,102,68,79,76,89,83,79,78,94,74,98,66,63,90,54,50,45,72,39,91,91,39,100,80,35,69,39,78,69,78,87,80,71,74,48,74,48,50,58,51,31,50,53,49,48,52,49,41,47,73,71,34,53,63,22,37,39,70,42,59,75,52,41,66,48,32,51,65,38,78,38,39,41,32,39,38,46,35,34,73,50,76,57,51,41,30,30,26,26,72,96,83,40,72,39,67,31,55,73,77,44,60,35,36,45,40,37,32,32,23,39,28,86,67,23,27,41,37,58,54,47,69,50,23,43,49,46,71,39,60,39,77,93,70,52,71,43,80,38,60,35,53,66,51,56,78,47,68,34,64,15,17,38,44,49,78,80,40,77,46,63,31,93,88,53,65,65,61,38,46,54,53,38,75,45,47,37,37,36,27,35,43,67,36,92,68,26,46,28,39,39,39,33,24,51,84,93,46,77,76,47,76,49,68,87,38,57,27,29,79,47,79,46,78,48,66,40,64,71,65,97,59,76,41,66,30,42,39,36,41,39,33,32,34,98,50,36,70,36,78,51,72,53,72,39,38,37,31,73,76,77,53,52,43,78,77,46,69,45,80,40,49,40,49,36,84,53,70,69,89,56,85,69,84,73,76,78,76,89,40,50,21,40,26,74,32,37,37,37,34,32,37,32,22,76,32,86,58,83,48,65,52,36,99,46,64,11,21,31,26,27,39,42,38,35,40,38,43,30,79,86,48,75,50,78,45,62,41,78,53,74,32,64,20,30,55,60,93,45,94,88,36,48,40,43,28,84,46,67,23,92,54,40,44,44,57,36,35,39,42,37,39,36,30,55,68,76,61,66,94,81,73,67,91,60,60,37,71,52,74,46,73,51,60,26,38,75,54,37,69,44,37,43,42,84,38,58,34,57,32,66,71,84,67,42,66,45,51,52,73,65,53,48,50,61,39,59,69,47,40,57,37,66,42,69,39,24,75,78,22,62,42,72,59,76,70,89,60,85,73,68,56,86,69,77,78,82,63,93,78,59,77,63,76,42,46,73,70,44,71,66,24,51,54,51,51,40,52,41,51,42,50,54,51,44,61,47,33,79,74,67,72,60,83,67,50,35,40,37,34,34,29,43,77,77,86,61,66,100,51,56,47,54,37,49,72,89,50,29,26,31,32,27,36,52,86,37,48,28,45,46,45,36,30,51,42,28,36,65,70,47,48,30,24,34,60,72,63,82,86,53,86,72,73,95,50,64,31,86,76,38,46,70,57,15,38,34,58,85,59,26,39,32,37,38,71,88,82,65,48,74,45,62,52,91,38,29,16,36,47,21,84,59,68,48,96,86,70,54,70,63,69,36,42,52,30,73,52,49,45,54,52,47,34,67,67,52,71

Organism: NCBI:txid589162

pLDDT: mean 72.87, std 23.46, range [22.17, 98.38]

Nearest PDB structures (foldseek):
  7zlv-assembly1_i  TM=2.290E-01  e=1.677E-06  Escherichia phage T5
  1ev2-assembly1_G  TM=3.780E-01  e=2.516E-03  Homo sapiens
  3se4-assembly1_C  TM=3.332E-01  e=2.258E-03  Homo sapiens
  6leg-assembly1_C  TM=3.078E-01  e=1.057E-01  Escherichia coli
  8oe0-assembly1_C  TM=1.884E-01  e=1.029E-02  Mus musculus

Radius of gyration: 47.57 Å; Cα contacts (8 Å, |Δi|>4): 1537; chains: 1; bounding box: 138×79×126 Å

Secondary structure (DSSP, 8-state):
---------PPPPPPPPP------PPPHHHHHHHHHHHHTS-------HHHHHHHHHHHHHHHHHHHHHHHHHHHHTT-HHHHHHHHHHHHHHHHHHHHHHHH-PPPPS-------PPPPPP------HHHHHHHHHHHHHH-SSHHHHHHHHHHHHHHHHTSTHHHHHHHHHHTS-S-S-------------------------------------------------SS-GGGS--SS-GGGEEEPTTSTT-EEE-------HHHHHHHHHHHHHHHHSPPEEEEEES-TT--TT-EEEEEEE---SS--EEEEE-GGG-EEE-EEEEEETTEEEEEPPTT--SEEEEEE-EEEEEEPTTSPEEEEEPPEEE--EE--S---EEEEEE-TTS-SEE-TT-EEEEEEEEEEEEEEEEEEEEEETTEEEEEEEEEEEEEEEEEEEPP--SS-EEEEEEEEEEETTEEEEEEEEEEES-----EEEEEEEESSEE----S-SS-PPPPPEETTS-EEEEEEEE-S-SSS--BSSSTT-EEEEEEEEEEETTEEEEEE-SS-EEEBSS--TT-EEEEEE-GGG--EEEEEEEEEEESS--TTS----EEEEEEEEEEP---EEEEEEE--BTTTTBPPPPHHHHHHHHTTHHHHSS--TT-EEE---SS------SSS-TTS-TT--TTSHHHHHHHHHHHHHHHHHHHHHH--TTEEEEEEE---SS---EEEE-TT--EEEEETT-HHHHHHHHHHHTT--BPPPS-TTS---S-B-TTS-TTSBPPTT-EEE-TTT--EEES--BBTT--PPPTT--GGG-B--HHHHHHHHHHH-

Sequence (837 aa):
MPTKKHRATATQPGTPPSPSTDVHAFAPRDIRRLEQLVAHRLPAYPLAPAALAKLAVGLAPLTWLNDLLPDAHRVLAGDLDAAARLRLNLTSLGEAAHAAARSAEPPPPDASSGDTWPSLPPRRTPADAQAIARLVSAAIWAADDEAEAQLMLDGLATALAASHWVHELLRAVDAGPPGGASVRSMTMGPDGFGGFHPQGFEDGGLDPLGGARLQVPRIPGGIIVIPTPPGGIESLIPGKWWHDITRDPETPGGLRFRVPVYVEHCIIRAIAEMSRLRSEATHWQVAAISNPRACPGSLITLTGTGFGTKKGRVTFAAADNDRTAGTVTSWADTKIAVRIAADAIPGDIQVEALAGMVRMCGGDDFPVMRAGSSLVDFRGGKPEIIVFGLHWSTPPHVDFGTTITIDLATTTGDDIDVDVKIWNGAVQLAHFDGLVGGFHTLTYKTPTNAVNMLLRVEATAASACGSVHRQFFLSVGKKPLPTIERIAFVQAIQYPSLPTDPPQTALTVVEKRRTLLRVYVRSPFTAGLAYGSNPGELAVDGRVHLTTSTGQITLKANAPFAAQSSTSVDAALDFDLPADRLVGTVTADVKVWPTALPPETGDWSVSSSATTTFRPTGSLIFFPVFIADDLVGTPAPSTADWVNGIDTLPDRFPISQGGILQTSPPFSATIFTKSQDRRLKPDRDLTIDQGWSDILSDVCDVADDYFWASGAETWIWLAMAPNNGAATKGIATYPPRRCIAVQQGLAATLAHEFAHTLGVGHAKATNPTASMPDNIDAHLPADGQIESGTVGWRPSDGAIFTHPWSELMSYQTPPSGDHQDRWPSAALWNILINEIG

=== Feature glossary ===
Key to the feature types in this record:

— What the protein is —

Primary structure: the covalent order of the twenty standard amino acids along the backbone. Two proteins with the same sequence will (almost always) fold to the same structure; two with 30% identity often share a fold but not the details.

Database cross-references. InterPro integrates a dozen domain/family signature databases into unified entries with residue-range hits. GO terms attach function/process/location labels with evidence codes. CATH codes position the fold in a four-level structural taxonomy. Organism is the NCBI-taxonomy species name.

— Where its atoms are —

The mmCIF block holds the 3D Cartesian coordinates of each backbone atom (N, Cα, C, O) in ångströms. mmCIF is the PDB's canonical archive format — a tagged-loop text representation of the atomic model.

Six rendered views show the 3D structure from the faces of a cube — i.e. along ±x, ±y, ±z. Rendering representation is drawn randomly per protein from cartoon (secondary-structure ribbons), sticks (backbone bonds), or molecular surface; coloring is either N→C rainbow (blue at the N-terminus through red at the C-terminus) or one color per chain.

— Local backbone conformation —

DSSP 8-state secondary structure assigns each residue one of H (α-helix), G (3₁₀-helix), I (π-helix), E (extended β-strand), B (isolated β-bridge), T (hydrogen-bonded turn), S (bend), or '-' (coil). The assignment is computed from backbone hydrogen-bond geometry via the Kabsch–Sander algorithm.

P-SEA three-state annotation labels each residue as helix, strand, or coil based purely on the geometry of the Cα trace. It serves as a fallback when the full backbone (and thus DSSP) is unavailable.

The φ/ψ torsion pair specifies the backbone conformation at each residue. φ rotates about the N–Cα bond, ψ about the Cα–C bond. Steric clashes forbid most of the (φ, ψ) plane — the allowed regions (α-helix basin, β-sheet basin, left-handed helix) are the Ramachandran-allowed regions.

— Global shape and packing —

The geometric summary reports three shape descriptors. Rg (radius of gyration) measures how spread out the Cα atoms are about their centre of mass; compact globular proteins have small Rg, elongated or unfolded ones large. Cα contacts (<8 Å, |i−j|>4) count long-range residue pairs in spatial proximity — high for tightly packed folds, near zero for rods or random coil. The bounding-box extents give the protein's footprint along x, y, z in Å.

Accessible surface area quantifies burial. A residue with SASA near zero is packed into the hydrophobic core; one with SASA >100 Å² sits on the surface. Computed here via the Shrake–Rupley numerical algorithm with a 1.4 Å probe.

Plot images: a contact map (which residues are close in 3D, as an N×N binary image), a Ramachandran scatter (backbone torsion angles, revealing secondary-structure composition at a glance), and — for AlphaFold structures — a PAE heatmap (pairwise prediction confidence).

— Structural neighborhood —

The Foldseek 3Di string encodes local tertiary geometry as a 20-letter alphabet — one character per residue — derived from the relative positions of nearby Cα atoms. Unlike the amino-acid sequence, 3Di is a direct function of the 3D structure, so two proteins with the same fold have similar 3Di strings even at low sequence identity.

Nearest PDB neighbors are the top structural matches found by Foldseek when searching this structure against the entire Protein Data Bank. Each hit reports a TM-score (0 to 1; >0.5 almost always implies the same fold) and an E-value. These are *structural* homologs — they may share no detectable sequence similarity.

— Confidence and disorder —

For AlphaFold models, the B-factor field carries pLDDT — the model's own estimate of local accuracy on a 0–100 scale. Regions with pLDDT<50 should be treated as essentially unmodeled; they often correspond to intrinsically disordered segments.

B-factor (Debye–Waller factor) reflects atomic displacement in the crystal lattice. It is an experimental observable (units Å²), not a prediction; low values mean the atom is pinned down, high values mean it moves or is heterogeneous across the crystal.

Predicted aligned error is AlphaFold's pairwise confidence. Unlike pLDDT (per-residue), PAE is per-residue-pair and captures whether two parts of the structure are correctly placed relative to each other. Units are ångströms of expected positional error.